Protein AF-A0A7H8LZ53-F1 (afdb_monomer)

Nearest PDB structures (foldseek):
  6wt7-assembly1_A-2  TM=7.196E-01  e=1.326E-02  Magallana gigas
  7xoz-assembly1_B  TM=8.216E-01  e=4.694E-02  Arabidopsis thaliana
  6wt6-assembly1_A-2  TM=6.796E-01  e=2.663E-02  Magallana gigas
  7xn4-assembly1_C  TM=3.592E-01  e=3.364E+00  Homo sapiens
  8snb-assembly1_1G  TM=1.912E-01  e=8.402E+00  Strongylocentrotus purpuratus

Sequence (923 aa):
MGFHAVSAEDVYDYVFRTDGRSRRLTDGFGWSIMLVGDDSPVCAEFLQEYCVDLCRRTANRVRFVFFSGLSEGEFTRIQYREAQRGTILGGVLARMRRGIPFPFSGPVFDHERPDWSTIRPQSLRPLRDRDDIEVHLDFQRQARTAIPGTEAALHFAQRLGIGRHVPCLVMFTDIGELKVDVFPFAGHDAAEVHARVRGWVDEYYEVNRDALRHWDGVEDQVLRLATASSGSLLAVQGWAPARRRTQQCLRTLAVLAHELSGSGPVDLSRAASDPNVPWTLRDTLRAVGRRLAELDARLAAYQALNRAVSGLRNTTDPAEVDRLLAELLEHALPQETSSLARRARNRLTGPEQDLFDWWRKAPIRLSKSRFRALRKAWRRLVVVGREDSALSLRSDHETLWASVGRLALAPPATCDVDRVLSELAGHYGVDAGAASWREATTGFRAALRKMIAETVRTAPGWVRDGSTGLTLAQCVPPPGPGDAASLLAFLHGVPELEHLVRLRRESEGLGGSAVAAMLESLAAGLEREALALSTAAADGEAARAALAEVVDQRRAELEREEREAAEDPGLRPRLPACDPALVAGLHDALDAYDTAVAQIVYPHLRDPDVFSVRTSTDLLAAAGLHAQRVSRPDADPLRSTLRRAVANDREAARRWPAERVAGAAVRPSRALGDALEEVLGPERLAGVLEAHEGRTAETFDRLVADGGAEALLASLTMAELGALLTRTLPDGPGAPADPSRQALHGLVLASLGLRPRHGAPVPDPAEAARTLHGKLLRDEFDVFVAHSSADRPAVRELCRELRRRGVQPWLDIHEIRPGTSVQDKIQLAVRKARSALICLGPDGIGPWQETEIRALMEQCVERSMPLIPVMLPGARAVPARFGFLGQFGTVSFDQDITEQEPLCRLVWGITGVHPAGGSAPSS

pLDDT: mean 70.61, std 14.68, range [24.23, 93.06]

Structure (mmCIF, N/CA/C/O backbone):
data_AF-A0A7H8LZ53-F1
#
_entry.id   AF-A0A7H8LZ53-F1
#
loop_
_atom_site.group_PDB
_atom_site.id
_atom_site.type_symbol
_atom_site.label_atom_id
_atom_site.label_alt_id
_atom_site.label_comp_id
_atom_site.label_asym_id
_atom_site.label_entity_id
_atom_site.label_seq_id
_atom_site.pdbx_PDB_ins_code
_atom_site.Cartn_x
_atom_site.Cartn_y
_atom_site.Cartn_z
_atom_site.occupancy
_atom_site.B_iso_or_equiv
_atom_site.auth_seq_id
_atom_site.auth_comp_id
_atom_site.auth_asym_id
_atom_site.auth_atom_id
_atom_site.pdbx_PDB_model_num
ATOM 1 N N . MET A 1 1 ? 29.224 20.188 -25.274 1.00 32.53 1 MET A N 1
ATOM 2 C CA . MET A 1 1 ? 30.568 19.648 -25.557 1.00 32.53 1 MET A CA 1
ATOM 3 C C . MET A 1 1 ? 31.313 19.532 -24.251 1.00 32.53 1 MET A C 1
ATOM 5 O O . MET A 1 1 ? 31.428 20.520 -23.541 1.00 32.53 1 MET A O 1
ATOM 9 N N . GLY A 1 2 ? 31.692 18.310 -23.903 1.00 32.94 2 GLY A N 1
ATOM 10 C CA . GLY A 1 2 ? 32.246 17.994 -22.602 1.00 32.94 2 GLY A CA 1
ATOM 11 C C . GLY A 1 2 ? 32.086 16.517 -22.298 1.00 32.94 2 GLY A C 1
ATOM 12 O O . GLY A 1 2 ? 30.963 16.041 -22.170 1.00 32.94 2 GLY A O 1
ATOM 13 N N . PHE A 1 3 ? 33.199 15.797 -22.240 1.00 40.75 3 PHE A N 1
ATOM 14 C CA . PHE A 1 3 ? 33.222 14.442 -21.711 1.00 40.75 3 PHE A CA 1
ATOM 15 C C . PHE A 1 3 ? 33.138 14.507 -20.177 1.00 40.75 3 PHE A C 1
ATOM 17 O O . PHE A 1 3 ? 33.691 15.431 -19.586 1.00 40.75 3 PHE A O 1
ATOM 24 N N . HIS A 1 4 ? 32.419 13.577 -19.539 1.00 39.78 4 HIS A N 1
ATOM 25 C CA . HIS A 1 4 ? 32.367 13.460 -18.081 1.00 39.78 4 HIS A CA 1
ATOM 26 C C . HIS A 1 4 ? 33.407 12.435 -17.616 1.00 39.78 4 HIS A C 1
ATOM 28 O O . HIS A 1 4 ? 33.112 11.246 -17.595 1.00 39.78 4 HIS A O 1
ATOM 34 N N . ALA A 1 5 ? 34.583 12.896 -17.191 1.00 46.28 5 ALA A N 1
ATOM 35 C CA . ALA A 1 5 ? 35.622 12.044 -16.612 1.00 46.28 5 ALA A CA 1
ATOM 36 C C . ALA A 1 5 ? 35.827 12.348 -15.124 1.00 46.28 5 ALA A C 1
ATOM 38 O O . ALA A 1 5 ? 35.933 13.515 -14.746 1.00 46.28 5 ALA A O 1
ATOM 39 N N . VAL A 1 6 ? 35.859 11.329 -14.265 1.00 46.94 6 VAL A N 1
ATOM 40 C CA . VAL A 1 6 ? 36.213 11.469 -12.836 1.00 46.94 6 VAL A CA 1
ATOM 41 C C . VAL A 1 6 ? 37.714 11.300 -12.631 1.00 46.94 6 VAL A C 1
ATOM 43 O O . VAL A 1 6 ? 38.266 11.842 -11.676 1.00 46.94 6 VAL A O 1
ATOM 46 N N . SER A 1 7 ? 38.369 10.576 -13.536 1.00 56.06 7 SER A N 1
ATOM 47 C CA . SER A 1 7 ? 39.794 10.267 -13.498 1.00 56.06 7 SER A CA 1
ATOM 48 C C . SER A 1 7 ? 40.441 10.424 -14.879 1.00 56.06 7 SER A C 1
ATOM 50 O O . SER A 1 7 ? 39.765 10.473 -15.906 1.00 56.06 7 SER A O 1
ATOM 52 N N . ALA A 1 8 ? 41.775 10.490 -14.916 1.00 60.00 8 ALA A N 1
ATOM 53 C CA . ALA A 1 8 ? 42.520 10.399 -16.173 1.00 60.00 8 ALA A CA 1
ATOM 54 C C . ALA A 1 8 ? 42.289 9.048 -16.876 1.00 60.00 8 ALA A C 1
ATOM 56 O O . ALA A 1 8 ? 42.269 9.001 -18.099 1.00 60.00 8 ALA A O 1
ATOM 57 N N . GLU A 1 9 ? 42.046 7.983 -16.104 1.00 60.56 9 GLU A N 1
ATOM 58 C CA . GLU A 1 9 ? 41.663 6.662 -16.610 1.00 60.56 9 GLU A CA 1
ATOM 59 C C . GLU A 1 9 ? 40.360 6.733 -17.412 1.00 60.56 9 GLU A C 1
ATOM 61 O O . GLU A 1 9 ? 40.344 6.275 -18.545 1.00 60.56 9 GLU A O 1
ATOM 66 N N . ASP A 1 10 ? 39.326 7.424 -16.914 1.00 56.72 10 ASP A N 1
ATOM 67 C CA . ASP A 1 10 ? 38.072 7.629 -17.653 1.00 56.72 10 ASP A CA 1
ATOM 68 C C . ASP A 1 10 ? 38.303 8.418 -18.956 1.00 56.72 10 ASP A C 1
ATOM 70 O O . ASP A 1 10 ? 37.677 8.140 -19.981 1.00 56.72 10 ASP A O 1
ATOM 74 N N . VAL A 1 11 ? 39.195 9.424 -18.932 1.00 60.41 11 VAL A N 1
ATOM 75 C CA . VAL A 1 11 ? 39.571 10.198 -20.134 1.00 60.41 11 VAL A CA 1
ATOM 76 C C . VAL A 1 11 ? 40.247 9.294 -21.153 1.00 60.41 11 VAL A C 1
ATOM 78 O O . VAL A 1 11 ? 39.905 9.350 -22.330 1.00 60.41 11 VAL A O 1
ATOM 81 N N . TYR A 1 12 ? 41.186 8.460 -20.717 1.00 67.31 12 TYR A N 1
ATOM 82 C CA . TYR A 1 12 ? 41.875 7.513 -21.582 1.00 67.31 12 TYR A CA 1
ATOM 83 C C . TYR A 1 12 ? 40.938 6.425 -22.089 1.00 67.31 12 TYR A C 1
ATOM 85 O O . TYR A 1 12 ? 40.967 6.128 -23.279 1.00 67.31 12 TYR A O 1
ATOM 93 N N . ASP A 1 13 ? 40.043 5.910 -21.249 1.00 61.66 13 ASP A N 1
ATOM 94 C CA . ASP A 1 13 ? 39.045 4.929 -21.659 1.00 61.66 13 ASP A CA 1
ATOM 95 C C . ASP A 1 13 ? 38.142 5.468 -22.769 1.00 61.66 13 ASP A C 1
ATOM 97 O O . ASP A 1 13 ? 37.744 4.764 -23.702 1.00 61.66 13 ASP A O 1
ATOM 101 N N . TYR A 1 14 ? 37.875 6.766 -22.706 1.00 60.12 14 TYR A N 1
ATOM 102 C CA . TYR A 1 14 ? 37.098 7.470 -23.700 1.00 60.12 14 TYR A CA 1
ATOM 103 C C . TYR A 1 14 ? 37.903 7.878 -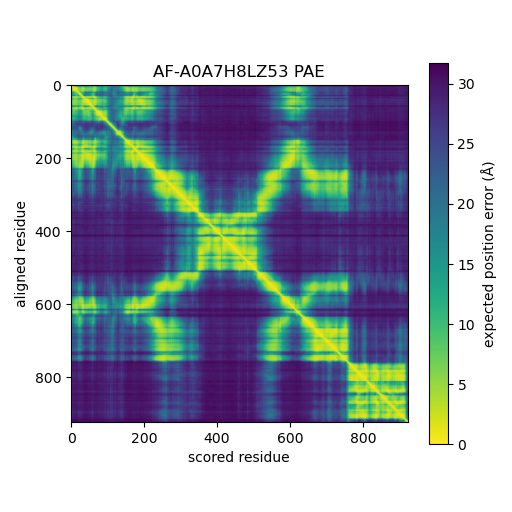24.946 1.00 60.12 14 TYR A C 1
ATOM 105 O O . TYR A 1 14 ? 37.411 7.780 -26.070 1.00 60.12 14 TYR A O 1
ATOM 113 N N . VAL A 1 15 ? 39.147 8.324 -24.815 1.00 62.94 15 VAL A N 1
ATOM 114 C CA . VAL A 1 15 ? 39.974 8.679 -25.981 1.00 62.94 15 VAL A CA 1
ATOM 115 C C . VAL A 1 15 ? 40.387 7.419 -26.756 1.00 62.94 15 VAL A C 1
ATOM 117 O O . VAL A 1 15 ? 40.334 7.408 -27.982 1.00 62.94 15 VAL A O 1
ATOM 120 N N . PHE A 1 16 ? 40.702 6.322 -26.061 1.00 65.00 16 PHE A N 1
ATOM 121 C CA . PHE A 1 16 ? 41.091 5.035 -26.660 1.00 65.00 16 PHE A CA 1
ATOM 122 C C . PHE A 1 16 ? 39.931 4.082 -26.917 1.00 65.00 16 PHE A C 1
ATOM 124 O O . PHE A 1 16 ? 40.123 3.032 -27.533 1.00 65.00 16 PHE A O 1
ATOM 131 N N . ARG A 1 17 ? 38.713 4.480 -26.535 1.00 59.47 17 ARG A N 1
ATOM 132 C CA . ARG A 1 17 ? 37.468 3.775 -26.860 1.00 59.47 17 ARG A CA 1
ATOM 133 C C . ARG A 1 17 ? 37.345 2.390 -26.215 1.00 59.47 17 ARG A C 1
ATOM 135 O O . ARG A 1 17 ? 36.689 1.501 -26.762 1.00 59.47 17 ARG A O 1
ATOM 142 N N . THR A 1 18 ? 37.973 2.191 -25.064 1.00 58.06 18 THR A N 1
ATOM 143 C CA . THR A 1 18 ? 37.852 0.984 -24.229 1.00 58.06 18 THR A CA 1
ATOM 144 C C . THR A 1 18 ? 36.564 0.976 -23.395 1.00 58.06 18 THR A C 1
ATOM 146 O O . THR A 1 18 ? 36.148 -0.076 -22.918 1.00 58.06 18 THR A O 1
ATOM 149 N N . ASP A 1 19 ? 35.843 2.096 -23.331 1.00 53.59 19 ASP A N 1
ATOM 150 C CA . ASP A 1 19 ? 34.520 2.288 -22.710 1.00 53.59 19 ASP A CA 1
ATOM 151 C C . ASP A 1 19 ? 33.333 1.638 -23.468 1.00 53.59 19 ASP A C 1
ATOM 153 O O . ASP A 1 19 ? 32.171 1.951 -23.202 1.00 53.59 19 ASP A O 1
ATOM 157 N N . GLY A 1 20 ? 33.590 0.712 -24.400 1.00 47.72 20 GLY A N 1
ATOM 158 C CA . GLY A 1 20 ? 32.671 0.239 -25.452 1.00 47.72 20 GLY A CA 1
ATOM 159 C C . GLY A 1 20 ? 31.282 -0.290 -25.048 1.00 47.72 20 GLY A C 1
ATOM 160 O O . GLY A 1 20 ? 30.474 -0.586 -25.924 1.00 47.72 20 GLY A O 1
ATOM 161 N N . ARG A 1 21 ? 30.948 -0.389 -23.756 1.00 45.34 21 ARG A N 1
ATOM 162 C CA . ARG A 1 21 ? 29.585 -0.699 -23.284 1.00 45.34 21 ARG A CA 1
ATOM 163 C C . ARG A 1 21 ? 28.612 0.487 -23.377 1.00 45.34 21 ARG A C 1
ATOM 165 O O . ARG A 1 21 ? 27.408 0.256 -23.305 1.00 45.34 21 ARG A O 1
ATOM 172 N N . SER A 1 22 ? 29.096 1.723 -23.527 1.00 43.28 22 SER A N 1
ATOM 173 C CA . SER A 1 22 ? 28.269 2.945 -23.498 1.00 43.28 22 SER A CA 1
ATOM 174 C C . SER A 1 22 ? 28.146 3.688 -24.842 1.00 43.28 22 SER A C 1
ATOM 176 O O . SER A 1 22 ? 27.317 4.595 -24.940 1.00 43.28 22 SER A O 1
ATOM 178 N N . ARG A 1 23 ? 28.919 3.309 -25.873 1.00 48.34 23 ARG A N 1
ATOM 179 C CA . ARG A 1 23 ? 28.989 4.012 -27.175 1.00 48.34 23 ARG A CA 1
ATOM 180 C C . ARG A 1 23 ? 27.964 3.560 -28.211 1.00 48.34 23 ARG A C 1
ATOM 182 O O . ARG A 1 23 ? 27.496 2.423 -28.182 1.00 48.34 23 ARG A O 1
ATOM 189 N N . ARG A 1 24 ? 27.659 4.435 -29.179 1.00 48.53 24 ARG A N 1
ATOM 190 C CA . ARG A 1 24 ? 26.660 4.218 -30.241 1.00 48.53 24 ARG A CA 1
ATOM 191 C C . ARG A 1 24 ? 27.138 4.653 -31.629 1.00 48.53 24 ARG A C 1
ATOM 193 O O . ARG A 1 24 ? 27.779 5.688 -31.757 1.00 48.53 24 ARG A O 1
ATOM 200 N N . LEU A 1 25 ? 26.693 3.919 -32.661 1.00 50.12 25 LEU A N 1
ATOM 201 C CA . LEU A 1 25 ? 26.145 4.471 -33.918 1.00 50.12 25 LEU A CA 1
ATOM 202 C C . LEU A 1 25 ? 26.524 5.910 -34.293 1.00 50.12 25 LEU A C 1
ATOM 204 O O . LEU A 1 25 ? 27.371 6.210 -35.128 1.00 50.12 25 LEU A O 1
ATOM 208 N N . THR A 1 26 ? 25.753 6.778 -33.653 1.00 43.78 26 THR A N 1
ATOM 209 C CA . THR A 1 26 ? 25.501 8.177 -33.971 1.00 43.78 26 THR A CA 1
ATOM 210 C C . THR A 1 26 ? 26.204 9.114 -32.999 1.00 43.78 26 THR A C 1
ATOM 212 O O . THR A 1 26 ? 25.868 10.294 -32.934 1.00 43.78 26 THR A O 1
ATOM 215 N N . ASP A 1 27 ? 27.127 8.592 -32.184 1.00 49.88 27 ASP A N 1
ATOM 216 C CA . ASP A 1 27 ? 27.996 9.439 -31.372 1.00 49.88 27 ASP A CA 1
ATOM 217 C C . ASP A 1 27 ? 28.785 10.371 -32.303 1.00 49.88 27 ASP A C 1
ATOM 219 O O . ASP A 1 27 ? 29.008 11.527 -31.971 1.00 49.88 27 ASP A O 1
ATOM 223 N N . GLY A 1 28 ? 29.066 9.919 -33.530 1.00 51.88 28 GLY A N 1
ATOM 224 C CA . GLY A 1 28 ? 29.337 10.806 -34.650 1.00 51.88 28 GLY A CA 1
ATOM 225 C C . GLY A 1 28 ? 30.684 11.509 -34.554 1.00 51.88 28 GLY A C 1
ATOM 226 O O . GLY A 1 28 ? 30.783 12.698 -34.814 1.00 51.88 28 GLY A O 1
ATOM 227 N N . PHE A 1 29 ? 31.748 10.810 -34.171 1.00 59.81 29 PHE A N 1
ATOM 228 C CA . PHE A 1 29 ? 33.030 11.467 -33.925 1.00 59.81 29 PHE A CA 1
ATOM 229 C C . PHE A 1 29 ? 34.125 10.977 -34.853 1.00 59.81 29 PHE A C 1
ATOM 231 O O . PHE A 1 29 ? 34.302 9.777 -35.035 1.00 59.81 29 PHE A O 1
ATOM 238 N N . GLY A 1 30 ? 34.830 11.946 -35.436 1.00 58.91 30 GLY A N 1
ATOM 239 C CA . GLY A 1 30 ? 35.869 11.742 -36.430 1.00 58.91 30 GLY A CA 1
ATOM 240 C C . GLY A 1 30 ? 37.281 11.754 -35.895 1.00 58.91 30 GLY A C 1
ATOM 241 O O . GLY A 1 30 ? 38.116 10.973 -36.354 1.00 58.91 30 GLY A O 1
ATOM 242 N N . TRP A 1 31 ? 37.557 12.630 -34.934 1.00 72.00 31 TRP A N 1
ATOM 243 C CA . TRP A 1 31 ? 38.926 12.999 -34.613 1.00 72.00 31 TRP A CA 1
ATOM 244 C C . TRP A 1 31 ? 39.030 13.604 -33.209 1.00 72.00 31 TRP A C 1
ATOM 246 O O . TRP A 1 31 ? 38.270 14.519 -32.879 1.00 72.00 31 TRP A O 1
ATOM 256 N N . SER A 1 32 ? 39.985 13.139 -32.399 1.00 74.69 32 SER A N 1
ATOM 257 C CA . SER A 1 32 ? 40.267 13.685 -31.066 1.00 74.69 32 SER A CA 1
ATOM 258 C C . SER A 1 32 ? 41.683 14.250 -30.995 1.00 74.69 32 SER A C 1
ATOM 260 O O . SER A 1 32 ? 42.632 13.612 -31.435 1.00 74.69 32 SER A O 1
ATOM 262 N N . ILE A 1 33 ? 41.835 15.439 -30.415 1.00 77.06 33 ILE A N 1
ATOM 263 C CA . ILE A 1 33 ? 43.112 16.131 -30.235 1.00 77.06 33 ILE A CA 1
ATOM 264 C C . ILE A 1 33 ? 43.325 16.345 -28.739 1.00 77.06 33 ILE A C 1
ATOM 266 O O . ILE A 1 33 ? 42.540 17.016 -28.071 1.00 77.06 33 ILE A O 1
ATOM 270 N N . MET A 1 34 ? 44.389 15.767 -28.205 1.00 75.81 34 MET A N 1
ATOM 271 C CA . MET A 1 34 ? 44.751 15.834 -26.800 1.00 75.81 34 MET A CA 1
ATOM 272 C C . MET A 1 34 ? 46.008 16.674 -26.629 1.00 75.81 34 MET A C 1
ATOM 274 O O . MET A 1 34 ? 47.082 16.294 -27.085 1.00 75.81 34 MET A O 1
ATOM 278 N N . LEU A 1 35 ? 45.893 17.802 -25.940 1.00 76.81 35 LEU A N 1
ATOM 279 C CA . LEU A 1 35 ? 47.054 18.566 -25.515 1.00 76.81 35 LEU A CA 1
ATOM 280 C C . LEU A 1 35 ? 47.687 17.897 -24.298 1.00 76.81 35 LEU A C 1
ATOM 282 O O . LEU A 1 35 ? 47.048 17.757 -23.253 1.00 76.81 35 LEU A O 1
ATOM 286 N N . VAL A 1 36 ? 48.956 17.537 -24.448 1.00 73.75 36 VAL A N 1
ATOM 287 C CA . VAL A 1 36 ? 49.831 17.065 -23.382 1.00 73.75 36 VAL A CA 1
ATOM 288 C C . VAL A 1 36 ? 50.886 18.144 -23.175 1.00 73.75 36 VAL A C 1
ATOM 290 O O . VAL A 1 36 ? 51.846 18.247 -23.938 1.00 73.75 36 VAL A O 1
ATOM 293 N N . GLY A 1 37 ? 50.637 19.018 -22.201 1.00 67.62 37 GLY A N 1
ATOM 294 C CA . GLY A 1 37 ? 51.447 20.210 -21.961 1.00 67.62 37 GLY A CA 1
ATOM 295 C C . GLY A 1 37 ? 52.383 20.091 -20.761 1.00 67.62 37 GLY A C 1
ATOM 296 O O . GLY A 1 37 ? 52.111 19.355 -19.812 1.00 67.62 37 GLY A O 1
ATOM 297 N N . ASP A 1 38 ? 53.456 20.877 -20.788 1.00 69.06 38 ASP A N 1
ATOM 298 C CA . ASP A 1 38 ? 54.313 21.166 -19.639 1.00 69.06 38 ASP A CA 1
ATOM 299 C C . ASP A 1 38 ? 53.896 22.493 -18.966 1.00 69.06 38 ASP A C 1
ATOM 301 O O . ASP A 1 38 ? 52.797 23.011 -19.199 1.00 69.06 38 ASP A O 1
ATOM 305 N N . ASP A 1 39 ? 54.748 23.020 -18.091 1.00 64.81 39 ASP A N 1
ATOM 306 C CA . ASP A 1 39 ? 54.606 24.315 -17.420 1.00 64.81 39 ASP A CA 1
ATOM 307 C C . ASP A 1 39 ? 55.189 25.488 -18.236 1.00 64.81 39 ASP A C 1
ATOM 309 O O . ASP A 1 39 ? 55.408 26.576 -17.699 1.00 64.81 39 ASP A O 1
ATOM 313 N N . SER A 1 40 ? 55.438 25.303 -19.540 1.00 72.06 40 SER A N 1
ATOM 314 C CA . SER A 1 40 ? 56.030 26.348 -20.375 1.00 72.06 40 SER A CA 1
ATOM 315 C C . SER A 1 40 ? 55.098 27.557 -20.569 1.00 72.06 40 SER A C 1
ATOM 317 O O . SER A 1 40 ? 53.870 27.410 -20.638 1.00 72.06 40 SER A O 1
ATOM 319 N N . PRO A 1 41 ? 55.662 28.771 -20.745 1.00 72.69 41 PRO A N 1
ATOM 320 C CA . PRO A 1 41 ? 54.879 29.975 -21.025 1.00 72.69 41 PRO A CA 1
ATOM 321 C C . PRO A 1 41 ? 53.998 29.853 -22.272 1.00 72.69 41 PRO A C 1
ATOM 323 O O . PRO A 1 41 ? 52.865 30.319 -22.254 1.00 72.69 41 PRO A O 1
ATOM 326 N N . VAL A 1 42 ? 54.485 29.170 -23.313 1.00 78.31 42 VAL A N 1
ATOM 327 C CA . VAL A 1 42 ? 53.749 28.946 -24.567 1.00 78.31 42 VAL A CA 1
ATOM 328 C C . VAL A 1 42 ? 52.506 28.087 -24.329 1.00 78.31 42 VAL A C 1
ATOM 330 O O . VAL A 1 42 ? 51.431 28.410 -24.824 1.00 78.31 42 VAL A O 1
ATOM 333 N N . CYS A 1 43 ? 52.617 27.019 -23.533 1.00 74.44 43 CYS A N 1
ATOM 334 C CA . CYS A 1 43 ? 51.479 26.177 -23.154 1.00 74.44 43 CYS A CA 1
ATOM 335 C C . CYS A 1 43 ? 50.437 26.968 -22.340 1.00 74.44 43 CYS A C 1
ATOM 337 O O . CYS A 1 43 ? 49.233 26.877 -22.596 1.00 74.44 43 CYS A O 1
ATOM 339 N N . ALA A 1 44 ? 50.901 27.786 -21.389 1.00 71.88 44 ALA A N 1
ATOM 340 C CA . ALA A 1 44 ? 50.045 28.639 -20.569 1.00 71.88 44 ALA A CA 1
ATOM 341 C C . ALA A 1 44 ? 49.293 29.689 -21.405 1.00 71.88 44 ALA A C 1
ATOM 343 O O . ALA A 1 44 ? 48.082 29.847 -21.252 1.00 71.88 44 ALA A O 1
ATOM 344 N N . GLU A 1 45 ? 50.000 30.371 -22.307 1.00 78.00 45 GLU A N 1
ATOM 345 C CA . GLU A 1 45 ? 49.453 31.360 -23.238 1.00 78.00 45 GLU A CA 1
ATOM 346 C C . GLU A 1 45 ? 48.469 30.714 -24.217 1.00 78.00 45 GLU A C 1
ATOM 348 O O . GLU A 1 45 ? 47.354 31.205 -24.387 1.00 78.00 45 GLU A O 1
ATOM 353 N N . PHE A 1 46 ? 48.811 29.547 -24.768 1.00 78.44 46 PHE A N 1
ATOM 354 C CA . PHE A 1 46 ? 47.939 28.798 -25.668 1.00 78.44 46 PHE A CA 1
ATOM 355 C C . PHE A 1 46 ? 46.600 28.429 -25.019 1.00 78.44 46 PHE A C 1
ATOM 357 O O . PHE A 1 46 ? 45.524 28.645 -25.588 1.00 78.44 46 PHE A O 1
ATOM 364 N N . LEU A 1 47 ? 46.657 27.901 -23.793 1.00 70.25 47 LEU A N 1
ATOM 365 C CA . LEU A 1 47 ? 45.468 27.584 -23.010 1.00 70.25 47 LEU A CA 1
ATOM 366 C C . LEU A 1 47 ? 44.676 28.839 -22.640 1.00 70.25 47 LEU A C 1
ATOM 368 O O . LEU A 1 47 ? 43.449 28.801 -22.649 1.00 70.25 47 LEU A O 1
ATOM 372 N N . GLN A 1 48 ? 45.344 29.946 -22.321 1.00 70.06 48 GLN A N 1
ATOM 373 C CA . GLN A 1 48 ? 44.669 31.175 -21.926 1.00 70.06 48 GLN A CA 1
ATOM 374 C C . GLN A 1 48 ? 43.982 31.864 -23.112 1.00 70.06 48 GLN A C 1
ATOM 376 O O . GLN A 1 48 ? 42.850 32.314 -22.973 1.00 70.06 48 GLN A O 1
ATOM 381 N N . GLU A 1 49 ? 44.621 31.950 -24.273 1.00 74.88 49 GLU A N 1
ATOM 382 C CA . GLU A 1 49 ? 44.121 32.776 -25.374 1.00 74.88 49 GLU A CA 1
ATOM 383 C C . GLU A 1 49 ? 43.263 31.997 -26.379 1.00 74.88 49 GLU A C 1
ATOM 385 O O . GLU A 1 49 ? 42.279 32.531 -26.895 1.00 74.88 49 GLU A O 1
ATOM 390 N N . TYR A 1 50 ? 43.568 30.715 -26.614 1.00 76.69 50 TYR A N 1
ATOM 391 C CA . TYR A 1 50 ? 43.066 30.003 -27.795 1.00 76.69 50 TYR A CA 1
ATOM 392 C C . TYR A 1 50 ? 42.186 28.780 -27.496 1.00 76.69 50 TYR A C 1
ATOM 394 O O . TYR A 1 50 ? 41.414 28.358 -28.363 1.00 76.69 50 TYR A O 1
ATOM 402 N N . CYS A 1 51 ? 42.206 28.226 -26.273 1.00 67.44 51 CYS A N 1
ATOM 403 C CA . CYS A 1 51 ? 41.442 27.005 -25.956 1.00 67.44 51 CYS A CA 1
ATOM 404 C C . CYS A 1 51 ? 39.926 27.167 -26.170 1.00 67.44 51 CYS A C 1
ATOM 406 O O . CYS A 1 51 ? 39.253 26.255 -26.656 1.00 67.44 51 CYS A O 1
ATOM 408 N N . VAL A 1 52 ? 39.387 28.347 -25.852 1.00 61.59 52 VAL A N 1
ATOM 409 C CA . VAL A 1 52 ? 37.959 28.643 -25.987 1.00 61.59 52 VAL A CA 1
ATOM 410 C C . VAL A 1 52 ? 37.578 28.784 -27.453 1.00 61.59 52 VAL A C 1
ATOM 412 O O . VAL A 1 52 ? 36.505 28.326 -27.818 1.00 61.59 52 VAL A O 1
ATOM 415 N N . ASP A 1 53 ? 38.420 29.370 -28.304 1.00 69.38 53 ASP A N 1
ATOM 416 C CA . ASP A 1 53 ? 38.128 29.476 -29.739 1.00 69.38 53 ASP A CA 1
ATOM 417 C C . ASP A 1 53 ? 38.089 28.095 -30.412 1.00 69.38 53 ASP A C 1
ATOM 419 O O . ASP A 1 53 ? 37.116 27.771 -31.101 1.00 69.38 53 ASP A O 1
ATOM 423 N N . LEU A 1 54 ? 39.073 27.240 -30.110 1.00 68.19 54 LEU A N 1
ATOM 424 C CA . LEU A 1 54 ? 39.104 25.857 -30.593 1.00 68.19 54 LEU A CA 1
ATOM 425 C C . LEU A 1 54 ? 37.858 25.082 -30.141 1.00 68.19 54 LEU A C 1
ATOM 427 O O . LEU A 1 54 ? 37.202 24.452 -30.967 1.00 68.19 54 LEU A O 1
ATOM 431 N N . CYS A 1 55 ? 37.454 25.218 -28.872 1.00 62.03 55 CYS A N 1
ATOM 432 C CA . CYS A 1 55 ? 36.224 24.609 -28.351 1.00 62.03 55 CYS A CA 1
ATOM 433 C C . CYS A 1 55 ? 34.928 25.233 -28.900 1.00 62.03 55 CYS A C 1
ATOM 435 O O . CYS A 1 55 ? 33.906 24.556 -28.981 1.00 62.03 55 CYS A O 1
ATOM 437 N N . ARG A 1 56 ? 34.917 26.532 -29.230 1.00 55.16 56 ARG A N 1
ATOM 438 C CA . ARG A 1 56 ? 33.721 27.251 -29.714 1.00 55.16 56 ARG A CA 1
ATOM 439 C C . ARG A 1 56 ? 33.337 26.849 -31.129 1.00 55.16 56 ARG A C 1
ATOM 441 O O . ARG A 1 56 ? 32.166 26.952 -31.483 1.00 55.16 56 ARG A O 1
ATOM 448 N N . ARG A 1 57 ? 34.314 26.452 -31.944 1.00 53.94 57 ARG A N 1
ATOM 449 C CA . ARG A 1 57 ? 34.146 26.230 -33.386 1.00 53.94 57 ARG A CA 1
ATOM 450 C C . ARG A 1 57 ? 34.359 24.780 -33.818 1.00 53.94 57 ARG A C 1
ATOM 452 O O . ARG A 1 57 ? 34.385 24.508 -35.017 1.00 53.94 57 ARG A O 1
ATOM 459 N N . THR A 1 58 ? 34.493 23.845 -32.882 1.00 54.09 58 THR A N 1
ATOM 460 C CA . THR A 1 58 ? 34.382 22.419 -33.185 1.00 54.09 58 THR A CA 1
ATOM 461 C C . THR A 1 58 ? 32.923 22.095 -33.487 1.00 54.09 58 THR A C 1
ATOM 463 O O . THR A 1 58 ? 32.090 21.995 -32.587 1.00 54.09 58 THR A O 1
ATOM 466 N N . ALA A 1 59 ? 32.593 21.962 -34.774 1.00 49.34 59 ALA A N 1
ATOM 467 C CA . ALA A 1 59 ? 31.355 21.311 -35.180 1.00 49.34 59 ALA A CA 1
ATOM 468 C C . ALA A 1 59 ? 31.387 19.838 -34.721 1.00 49.34 59 ALA A C 1
ATOM 470 O O . ALA A 1 59 ? 32.403 19.342 -34.240 1.00 49.34 59 ALA A O 1
ATOM 471 N N . ASN A 1 60 ? 30.265 19.141 -34.817 1.00 52.50 60 ASN A N 1
ATOM 472 C CA . ASN A 1 60 ? 29.971 17.888 -34.113 1.00 52.50 60 ASN A CA 1
ATOM 473 C C . ASN A 1 60 ? 30.989 16.718 -34.238 1.00 52.50 60 ASN A C 1
ATOM 475 O O . ASN A 1 60 ? 30.797 15.719 -33.557 1.00 52.50 60 ASN A O 1
ATOM 479 N N . ARG A 1 61 ? 32.047 16.805 -35.067 1.00 66.19 61 ARG A N 1
ATOM 480 C CA . ARG A 1 61 ? 32.932 15.689 -35.456 1.00 66.19 61 ARG A CA 1
ATOM 481 C C . ARG A 1 61 ? 34.385 15.754 -34.920 1.00 66.19 61 ARG A C 1
ATOM 483 O O . ARG A 1 61 ? 35.069 14.737 -35.015 1.00 66.19 61 ARG A O 1
ATOM 490 N N . VAL A 1 62 ? 34.864 16.874 -34.355 1.00 69.50 62 VAL A N 1
ATOM 491 C CA . VAL A 1 62 ? 36.255 17.031 -33.838 1.00 69.50 62 VAL A CA 1
ATOM 492 C C . VAL A 1 62 ? 36.251 17.387 -32.352 1.00 69.50 62 VAL A C 1
ATOM 494 O O . VAL A 1 62 ? 35.463 18.232 -31.930 1.00 69.50 62 VAL A O 1
ATOM 497 N N . ARG A 1 63 ? 37.129 16.772 -31.553 1.00 69.62 63 ARG A N 1
ATOM 498 C CA . ARG A 1 63 ? 37.188 16.964 -30.096 1.00 69.62 63 ARG A CA 1
ATOM 499 C C . ARG A 1 63 ? 38.543 17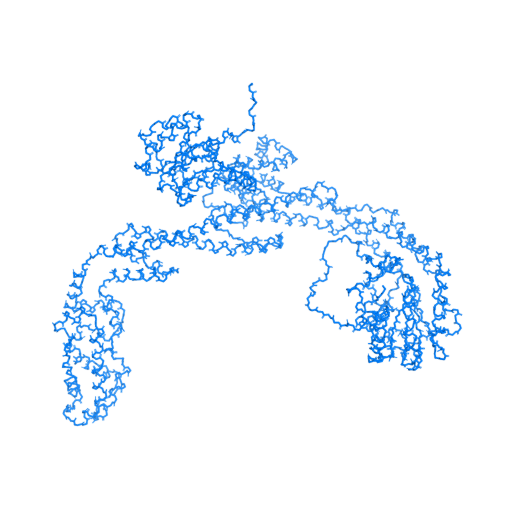.472 -29.624 1.00 69.62 63 ARG A C 1
ATOM 501 O O . ARG A 1 63 ? 39.569 17.050 -30.142 1.00 69.62 63 ARG A O 1
ATOM 508 N N . PHE A 1 64 ? 38.529 18.285 -28.569 1.00 69.00 64 PHE A N 1
ATOM 509 C CA . PHE A 1 64 ? 39.730 18.708 -27.852 1.00 69.00 64 PHE A CA 1
ATOM 510 C C . PHE A 1 64 ? 39.701 18.246 -26.394 1.00 69.00 64 PHE A C 1
ATOM 512 O O . PHE A 1 64 ? 38.679 18.370 -25.715 1.00 69.00 64 PHE A O 1
ATOM 519 N N . VAL A 1 65 ? 40.837 17.740 -25.921 1.00 69.12 65 VAL A N 1
ATOM 520 C CA . VAL A 1 65 ? 41.098 17.364 -24.528 1.00 69.12 65 VAL A CA 1
ATOM 521 C C . VAL A 1 65 ? 42.355 18.097 -24.076 1.00 69.12 65 VAL A C 1
ATOM 523 O O . VAL A 1 65 ? 43.356 18.087 -24.785 1.00 69.12 65 VAL A O 1
ATOM 526 N N . PHE A 1 66 ? 42.324 18.730 -22.904 1.00 65.69 66 PHE A N 1
ATOM 527 C CA . PHE A 1 66 ? 43.449 19.520 -22.404 1.00 65.69 66 PHE A CA 1
ATOM 528 C C . PHE A 1 66 ? 43.945 18.969 -21.067 1.00 65.69 66 PHE A C 1
ATOM 530 O O . PHE A 1 66 ? 43.221 19.023 -20.073 1.00 65.69 66 PHE A O 1
ATOM 537 N N . PHE A 1 67 ? 45.188 18.486 -21.036 1.00 62.78 67 PHE A N 1
ATOM 538 C CA . PHE A 1 67 ? 45.928 18.223 -19.805 1.00 62.78 67 PHE A CA 1
ATOM 539 C C . PHE A 1 67 ? 46.969 19.331 -19.614 1.00 62.78 67 PHE A C 1
ATOM 541 O O . PHE A 1 67 ? 47.922 19.425 -20.389 1.00 62.78 67 PHE A O 1
ATOM 548 N N . SER A 1 68 ? 46.785 20.197 -18.611 1.00 56.03 68 SER A N 1
ATOM 549 C CA . SER A 1 68 ? 47.727 21.291 -18.347 1.00 56.03 68 SER A CA 1
ATOM 550 C C . SER A 1 68 ? 48.791 20.889 -17.328 1.00 56.03 68 SER A C 1
ATOM 552 O O . SER A 1 68 ? 48.446 20.402 -16.250 1.00 56.03 68 SER A O 1
ATOM 554 N N . GLY A 1 69 ? 50.055 21.205 -17.621 1.00 55.81 69 GLY A N 1
ATOM 555 C CA . GLY A 1 69 ? 51.181 21.103 -16.686 1.00 55.81 69 GLY A CA 1
ATOM 556 C C . GLY A 1 69 ? 51.185 22.158 -15.565 1.00 55.81 69 GLY A C 1
ATOM 557 O O . GLY A 1 69 ? 52.024 22.112 -14.671 1.00 55.81 69 GLY A O 1
ATOM 558 N N . LEU A 1 70 ? 50.243 23.105 -15.609 1.00 58.94 70 LEU A N 1
ATOM 559 C CA . LEU A 1 70 ? 50.115 24.219 -14.669 1.00 58.94 70 LEU A CA 1
ATOM 560 C C . LEU A 1 70 ? 49.742 23.743 -13.260 1.00 58.94 70 LEU A C 1
ATOM 562 O O . LEU A 1 70 ? 48.853 22.904 -13.090 1.00 58.94 70 LEU A O 1
ATOM 566 N N . SER A 1 71 ? 50.365 24.333 -12.237 1.00 58.66 71 SER A N 1
ATOM 567 C CA . SER A 1 71 ? 49.972 24.080 -10.849 1.00 58.66 71 SER A CA 1
ATOM 568 C C . SER A 1 71 ? 48.554 24.592 -10.566 1.00 58.66 71 SER A C 1
ATOM 570 O O . SER A 1 71 ? 48.066 25.539 -11.190 1.00 58.66 71 SER A O 1
ATOM 572 N N . GLU A 1 72 ? 47.893 24.022 -9.554 1.00 55.31 72 GLU A N 1
ATOM 573 C CA . GLU A 1 72 ? 46.555 24.459 -9.128 1.00 55.31 72 GLU A CA 1
ATOM 574 C C . GLU A 1 72 ? 46.514 25.964 -8.785 1.00 55.31 72 GLU A C 1
ATOM 576 O O . GLU A 1 72 ? 45.530 26.659 -9.061 1.00 55.31 72 GLU A O 1
ATOM 581 N N . GLY A 1 73 ? 47.613 26.496 -8.236 1.00 54.84 73 GLY A N 1
ATOM 582 C CA . GLY A 1 73 ? 47.771 27.916 -7.927 1.00 54.84 73 GLY A CA 1
ATOM 583 C C . GLY A 1 73 ? 47.871 28.806 -9.170 1.00 54.84 73 GLY A C 1
ATOM 584 O O . GLY A 1 73 ? 47.284 29.888 -9.195 1.00 54.84 73 GLY A O 1
ATOM 585 N N . GLU A 1 74 ? 48.568 28.362 -10.214 1.00 58.19 74 GLU A N 1
ATOM 586 C CA . GLU A 1 74 ? 48.696 29.089 -11.485 1.00 58.19 74 GLU A CA 1
ATOM 587 C C . GLU A 1 74 ? 47.398 29.053 -12.283 1.00 58.19 74 GLU A C 1
ATOM 589 O O . GLU A 1 74 ? 46.917 30.100 -12.720 1.00 58.19 74 GLU A O 1
ATOM 594 N N . PHE A 1 75 ? 46.763 27.883 -12.360 1.00 57.97 75 PHE A N 1
ATOM 595 C CA . PHE A 1 75 ? 45.444 27.726 -12.965 1.00 57.97 75 PHE A CA 1
ATOM 596 C C . PHE A 1 75 ? 44.406 28.631 -12.278 1.00 57.97 75 PHE A C 1
ATOM 598 O O . PHE A 1 75 ? 43.658 29.354 -12.937 1.00 57.97 75 PHE A O 1
ATOM 605 N N . THR A 1 76 ? 44.424 28.686 -10.938 1.00 56.66 76 THR A N 1
ATOM 606 C CA . THR A 1 76 ? 43.558 29.574 -10.142 1.00 56.66 76 THR A CA 1
ATOM 607 C C . THR A 1 76 ? 43.837 31.058 -10.407 1.00 56.66 76 THR A C 1
ATOM 609 O O . THR A 1 76 ? 42.902 31.859 -10.453 1.00 56.66 76 THR A O 1
ATOM 612 N N . ARG A 1 77 ? 45.101 31.457 -10.601 1.00 64.38 77 ARG A N 1
ATOM 613 C CA . ARG A 1 77 ? 45.466 32.849 -10.925 1.00 64.38 77 ARG A CA 1
ATOM 614 C C . ARG A 1 77 ? 44.970 33.265 -12.308 1.00 64.38 77 ARG A C 1
ATOM 616 O O . ARG A 1 77 ? 44.444 34.371 -12.439 1.00 64.38 77 ARG A O 1
ATOM 623 N N . ILE A 1 78 ? 45.103 32.392 -13.306 1.00 63.03 78 ILE A N 1
ATOM 624 C CA . ILE A 1 78 ? 44.605 32.626 -14.671 1.00 63.03 78 ILE A CA 1
ATOM 625 C C . ILE A 1 78 ? 43.074 32.728 -14.652 1.00 63.03 78 ILE A C 1
ATOM 627 O O . ILE A 1 78 ? 42.515 33.715 -15.128 1.00 63.03 78 ILE A O 1
ATOM 631 N N . GLN A 1 79 ? 42.399 31.782 -13.989 1.00 59.62 79 GLN A N 1
ATOM 632 C CA . GLN A 1 79 ? 40.950 31.801 -13.784 1.00 59.62 79 GLN A CA 1
ATOM 633 C C . GLN A 1 79 ? 40.477 33.113 -13.142 1.00 59.62 79 GLN A C 1
ATOM 635 O O . GLN A 1 79 ? 39.531 33.734 -13.624 1.00 59.62 79 GLN A O 1
ATOM 640 N N . TYR A 1 80 ? 41.106 33.530 -12.040 1.00 59.97 80 TYR A N 1
ATOM 641 C CA . TYR A 1 80 ? 40.701 34.722 -11.297 1.00 59.97 80 TYR A CA 1
ATOM 642 C C . TYR A 1 80 ? 40.883 36.000 -12.125 1.00 59.97 80 TYR A C 1
ATOM 644 O O . TYR A 1 80 ? 39.998 36.855 -12.145 1.00 59.97 80 TYR A O 1
ATOM 652 N N . ARG A 1 81 ? 41.998 36.106 -12.861 1.00 62.47 81 ARG A N 1
ATOM 653 C CA . ARG A 1 81 ? 42.291 37.237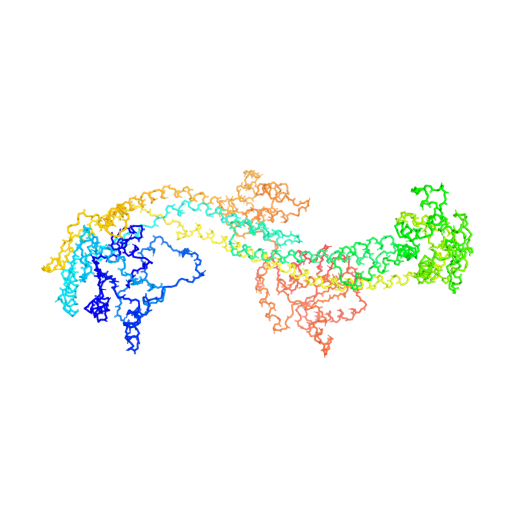 -13.751 1.00 62.47 81 ARG A CA 1
ATOM 654 C C . ARG A 1 81 ? 41.256 37.366 -14.875 1.00 62.47 81 ARG A C 1
ATOM 656 O O . ARG A 1 81 ? 40.809 38.473 -15.160 1.00 62.47 81 ARG A O 1
ATOM 663 N N . GLU A 1 82 ? 40.847 36.253 -15.474 1.00 60.72 82 GLU A N 1
ATOM 664 C CA . GLU A 1 82 ? 39.864 36.235 -16.564 1.00 60.72 82 GLU A CA 1
ATOM 665 C C . GLU A 1 82 ? 38.422 36.420 -16.064 1.00 60.72 82 GLU A C 1
ATOM 667 O O . GLU A 1 82 ? 37.634 37.143 -16.674 1.00 60.72 82 GLU A O 1
ATOM 672 N N . ALA A 1 83 ? 38.090 35.880 -14.887 1.00 59.62 83 ALA A N 1
ATOM 673 C CA . ALA A 1 83 ? 36.797 36.108 -14.240 1.00 59.62 83 ALA A CA 1
ATOM 674 C C . ALA A 1 83 ? 36.576 37.588 -13.879 1.00 59.62 83 ALA A C 1
ATOM 676 O O . ALA A 1 83 ? 35.470 38.099 -14.048 1.00 59.62 83 ALA A O 1
ATOM 677 N N . GLN A 1 84 ? 37.623 38.303 -13.450 1.00 58.91 84 GLN A N 1
ATOM 678 C CA . GLN A 1 84 ? 37.547 39.748 -13.196 1.00 58.91 84 GLN A CA 1
ATOM 679 C C . GLN A 1 84 ? 37.354 40.588 -14.466 1.00 58.91 84 GLN A C 1
ATOM 681 O O . GLN A 1 84 ? 36.810 41.687 -14.391 1.00 58.91 84 GLN A O 1
ATOM 686 N N . ARG A 1 85 ? 37.760 40.077 -15.633 1.00 58.62 85 ARG A N 1
ATOM 687 C CA . ARG A 1 85 ? 37.546 40.722 -16.938 1.00 58.62 85 ARG A CA 1
ATOM 688 C C . ARG A 1 85 ? 36.157 40.439 -17.527 1.00 58.62 85 ARG A C 1
ATOM 690 O O . ARG A 1 85 ? 35.847 40.939 -18.603 1.00 58.62 85 ARG A O 1
ATOM 697 N N . GLY A 1 86 ? 35.327 39.643 -16.843 1.00 55.53 86 GLY A N 1
ATOM 698 C CA . GLY A 1 86 ? 33.985 39.271 -17.302 1.00 55.53 86 GLY A CA 1
ATOM 699 C C . GLY A 1 86 ? 33.984 38.404 -18.565 1.00 55.53 86 GLY A C 1
ATOM 700 O O . GLY A 1 86 ? 32.979 38.353 -19.273 1.00 55.53 86 GLY A O 1
ATOM 701 N N . THR A 1 87 ? 35.104 37.748 -18.882 1.00 54.78 87 THR A N 1
ATOM 702 C CA . THR A 1 87 ? 35.240 36.952 -20.104 1.00 54.78 87 THR A CA 1
ATOM 703 C C . THR A 1 87 ? 34.562 35.590 -19.941 1.00 54.78 87 THR A C 1
ATOM 705 O O . THR A 1 87 ? 34.524 35.004 -18.856 1.00 54.78 87 THR A O 1
ATOM 708 N N . ILE A 1 88 ? 34.042 35.043 -21.046 1.00 52.66 88 ILE A N 1
ATOM 709 C CA . ILE A 1 88 ? 33.461 33.686 -21.097 1.00 52.66 88 ILE A CA 1
ATOM 710 C C . ILE A 1 88 ? 34.477 32.645 -20.585 1.00 52.66 88 ILE A C 1
ATOM 712 O O . ILE A 1 88 ? 34.104 31.694 -19.899 1.00 52.66 88 ILE A O 1
ATOM 716 N N . LEU A 1 89 ? 35.767 32.878 -20.848 1.00 53.91 89 LEU A N 1
ATOM 717 C CA . LEU A 1 89 ? 36.893 32.074 -20.380 1.00 53.91 89 LEU A CA 1
ATOM 718 C C . LEU A 1 89 ? 36.966 31.992 -18.846 1.00 53.91 89 LEU A C 1
ATOM 720 O O . LEU A 1 89 ? 37.101 30.897 -18.306 1.00 53.91 89 LEU A O 1
ATOM 724 N N . GLY A 1 90 ? 36.790 33.108 -18.131 1.00 56.91 90 GLY A N 1
ATOM 725 C CA . GLY A 1 90 ? 36.766 33.118 -16.665 1.00 56.91 90 GLY A CA 1
ATOM 726 C C . GLY A 1 90 ? 35.651 32.247 -16.072 1.00 56.91 90 GLY A C 1
ATOM 727 O O . GLY A 1 90 ? 35.860 31.557 -15.073 1.00 56.91 90 GLY A O 1
ATOM 728 N N . GLY A 1 91 ? 34.481 32.219 -16.720 1.00 55.16 91 GLY A N 1
ATOM 729 C CA . GLY A 1 91 ? 33.359 31.353 -16.344 1.00 55.16 91 GLY A CA 1
ATOM 730 C C . GLY A 1 91 ? 33.606 29.866 -16.626 1.00 55.16 91 GLY A C 1
ATOM 731 O O . GLY A 1 91 ? 33.247 29.025 -15.802 1.00 55.16 91 GLY A O 1
ATOM 732 N N . VAL A 1 92 ? 34.248 29.536 -17.752 1.00 51.56 92 VAL A N 1
ATOM 733 C CA . VAL A 1 92 ? 34.613 28.158 -18.133 1.00 51.56 92 VAL A CA 1
ATOM 734 C C . VAL A 1 92 ? 35.687 27.594 -17.193 1.00 51.56 92 VAL A C 1
ATOM 736 O O . VAL A 1 92 ? 35.484 26.529 -16.607 1.00 51.56 92 VAL A O 1
ATOM 739 N N . LEU A 1 93 ? 36.768 28.345 -16.953 1.00 53.38 93 LEU A N 1
ATOM 740 C CA . LEU A 1 93 ? 37.853 27.956 -16.042 1.00 53.38 93 LEU A CA 1
ATOM 741 C C . LEU A 1 93 ? 37.361 27.785 -14.592 1.00 53.38 93 LEU A C 1
ATOM 743 O O . LEU A 1 93 ? 37.801 26.883 -13.882 1.00 53.38 93 LEU A O 1
ATOM 747 N N . ALA A 1 94 ? 36.401 28.607 -14.146 1.00 54.16 94 ALA A N 1
ATOM 748 C CA . ALA A 1 94 ? 35.843 28.520 -12.795 1.00 54.16 94 ALA A CA 1
ATOM 749 C C . ALA A 1 94 ? 34.970 27.284 -12.550 1.00 54.16 94 ALA A C 1
ATOM 751 O O . ALA A 1 94 ? 34.899 26.796 -11.418 1.00 54.16 94 ALA A O 1
ATOM 752 N N . ARG A 1 95 ? 34.305 26.777 -13.594 1.00 50.00 95 ARG A N 1
ATOM 753 C CA . ARG A 1 95 ? 33.448 25.585 -13.517 1.00 50.00 95 ARG A CA 1
ATOM 754 C C . ARG A 1 95 ? 34.251 24.288 -13.637 1.00 50.00 95 ARG A C 1
ATOM 756 O O . ARG A 1 95 ? 33.897 23.328 -12.964 1.00 50.00 95 ARG A O 1
ATOM 763 N N . MET A 1 96 ? 35.375 24.295 -14.364 1.00 46.50 96 MET A N 1
ATOM 764 C CA . MET A 1 96 ? 36.335 23.177 -14.422 1.00 46.50 96 MET A CA 1
ATOM 765 C C . MET A 1 96 ? 36.950 22.819 -13.048 1.00 46.50 96 MET A C 1
ATOM 767 O O . MET A 1 96 ? 37.364 21.684 -12.849 1.00 46.50 96 MET A O 1
ATOM 771 N N . ARG A 1 97 ? 36.974 23.748 -12.074 1.00 47.69 97 ARG A N 1
ATOM 772 C CA . ARG A 1 97 ? 37.611 23.558 -10.750 1.00 47.69 97 ARG A CA 1
ATOM 773 C C . ARG A 1 97 ? 36.714 22.941 -9.656 1.00 47.69 97 ARG A C 1
ATOM 775 O O . ARG A 1 97 ? 37.229 22.437 -8.663 1.00 47.69 97 ARG A O 1
ATOM 782 N N . ARG A 1 98 ? 35.377 23.018 -9.746 1.00 45.22 98 ARG A N 1
ATOM 783 C CA . ARG A 1 98 ? 34.467 22.603 -8.648 1.00 45.22 98 ARG A CA 1
ATOM 784 C C . ARG A 1 98 ? 34.104 21.113 -8.726 1.00 45.22 98 ARG A C 1
ATOM 786 O O . ARG A 1 98 ? 32.999 20.766 -9.126 1.00 45.22 98 ARG A O 1
ATOM 793 N N . GLY A 1 99 ? 35.003 20.231 -8.298 1.00 43.78 99 GLY A N 1
ATOM 794 C CA . GLY A 1 99 ? 34.677 18.820 -8.065 1.00 43.78 99 GLY A CA 1
ATOM 795 C C . GLY A 1 99 ? 34.124 18.578 -6.655 1.00 43.78 99 GLY A C 1
ATOM 796 O O . GLY A 1 99 ? 34.917 18.468 -5.730 1.00 43.78 99 GLY A O 1
ATOM 797 N N . ILE A 1 100 ? 32.797 18.475 -6.469 1.00 33.94 100 ILE A N 1
ATOM 798 C CA . ILE A 1 100 ? 32.174 17.889 -5.255 1.00 33.94 100 ILE A CA 1
ATOM 799 C C . ILE A 1 100 ? 30.829 17.209 -5.610 1.00 33.94 100 ILE A C 1
ATOM 801 O O . ILE A 1 100 ? 29.981 17.863 -6.220 1.00 33.94 100 ILE A O 1
ATOM 805 N N . PRO A 1 101 ? 30.566 15.953 -5.187 1.00 36.50 101 PRO A N 1
ATOM 806 C CA . PRO A 1 101 ? 29.223 15.372 -5.112 1.00 36.50 101 PRO A CA 1
ATOM 807 C C . PRO A 1 101 ? 28.583 15.580 -3.718 1.00 36.50 101 PRO A C 1
ATOM 809 O O . PRO A 1 101 ? 29.226 15.344 -2.698 1.00 36.50 101 PRO A O 1
ATOM 812 N N . PHE A 1 102 ? 27.309 15.993 -3.660 1.00 31.89 102 PHE A N 1
ATOM 813 C CA . PHE A 1 102 ? 26.493 16.016 -2.426 1.00 31.89 102 PHE A CA 1
ATOM 814 C C . PHE A 1 102 ? 25.727 14.682 -2.240 1.00 31.89 102 PHE A C 1
ATOM 816 O O . PHE A 1 102 ? 25.376 14.050 -3.238 1.00 31.89 102 PHE A O 1
ATOM 823 N N . PRO A 1 103 ? 25.392 14.256 -1.001 1.00 37.00 103 PRO A N 1
ATOM 824 C CA . PRO A 1 103 ? 24.991 12.882 -0.682 1.00 37.00 103 PRO A CA 1
ATOM 825 C C . PRO A 1 103 ? 23.479 12.586 -0.783 1.00 37.00 103 PRO A C 1
ATOM 827 O O . PRO A 1 103 ? 23.010 11.609 -0.211 1.00 37.00 103 PRO A O 1
ATOM 830 N N . PHE A 1 104 ? 22.702 13.376 -1.533 1.00 34.12 104 PHE A N 1
ATOM 831 C CA . PHE A 1 104 ? 21.262 13.137 -1.746 1.00 34.12 104 PHE A CA 1
ATOM 832 C C . PHE A 1 104 ? 20.886 13.058 -3.230 1.00 34.12 104 PHE A C 1
ATOM 834 O O . PHE A 1 104 ? 20.006 13.767 -3.706 1.00 34.12 104 PHE A O 1
ATOM 841 N N . SER A 1 105 ? 21.537 12.161 -3.968 1.00 30.25 105 SER A N 1
ATOM 842 C CA . SER A 1 105 ? 20.981 11.643 -5.224 1.00 30.25 105 SER A CA 1
ATOM 843 C C . SER A 1 105 ? 20.844 10.130 -5.099 1.00 30.25 105 SER A C 1
ATOM 845 O O . SER A 1 105 ? 21.802 9.377 -5.240 1.00 30.25 105 SER A O 1
ATOM 847 N N . GLY A 1 106 ? 19.627 9.714 -4.739 1.00 27.64 106 GLY A N 1
ATOM 848 C CA . GLY A 1 106 ? 19.158 8.342 -4.889 1.00 27.64 106 GLY A CA 1
ATOM 849 C C . GLY A 1 106 ? 19.118 7.917 -6.367 1.00 27.64 106 GLY A C 1
ATOM 850 O O . GLY A 1 106 ? 19.606 8.643 -7.232 1.00 27.64 106 GLY A O 1
ATOM 851 N N . PRO A 1 107 ? 18.581 6.722 -6.649 1.00 26.36 107 PRO A N 1
ATOM 852 C CA . PRO A 1 107 ? 18.921 5.909 -7.809 1.00 26.36 107 PRO A CA 1
ATOM 853 C C . PRO A 1 107 ? 18.758 6.635 -9.146 1.00 26.36 107 PRO A C 1
ATOM 855 O O . PRO A 1 107 ? 17.833 7.414 -9.361 1.00 26.36 107 PRO A O 1
ATOM 858 N N . VAL A 1 108 ? 19.705 6.316 -10.028 1.00 29.36 108 VAL A N 1
ATOM 859 C CA . VAL A 1 108 ? 19.721 6.566 -11.470 1.00 29.36 108 VAL A CA 1
ATOM 860 C C . VAL A 1 108 ? 18.310 6.509 -12.052 1.00 29.36 108 VAL A C 1
ATOM 862 O O . VAL A 1 108 ? 17.590 5.542 -11.825 1.00 29.36 108 VAL A O 1
ATOM 865 N N . PHE A 1 109 ? 17.956 7.549 -12.810 1.00 24.23 109 PHE A N 1
ATOM 866 C CA . PHE A 1 109 ? 16.736 7.642 -13.605 1.00 24.23 109 PHE A CA 1
ATOM 867 C C . PHE A 1 109 ? 16.391 6.322 -14.311 1.00 24.23 109 PHE A C 1
ATOM 869 O O . PHE A 1 109 ? 17.054 5.923 -15.265 1.00 24.23 109 PHE A O 1
ATOM 876 N N . ASP A 1 110 ? 15.308 5.712 -13.858 1.00 24.31 110 ASP A N 1
ATOM 877 C CA . ASP A 1 110 ? 14.433 4.773 -14.555 1.00 24.31 110 ASP A CA 1
ATOM 878 C C . ASP A 1 110 ? 13.053 5.103 -13.922 1.00 24.31 110 ASP A C 1
ATOM 880 O O . ASP A 1 110 ? 12.981 5.403 -12.730 1.00 24.31 110 ASP A O 1
ATOM 884 N N . HIS A 1 111 ? 11.947 5.344 -14.625 1.00 24.39 111 HIS A N 1
ATOM 885 C CA . HIS A 1 111 ? 11.246 4.467 -15.550 1.00 24.39 111 HIS A CA 1
ATOM 886 C C . HIS A 1 111 ? 10.262 5.292 -16.405 1.00 24.39 111 HIS A C 1
ATOM 888 O O . HIS A 1 111 ? 9.837 6.370 -15.996 1.00 24.39 111 HIS A O 1
ATOM 894 N N . GLU A 1 112 ? 9.868 4.723 -17.549 1.00 25.41 112 GLU A N 1
ATOM 895 C CA . GLU A 1 112 ? 8.871 5.195 -18.532 1.00 25.41 112 GLU A CA 1
ATOM 896 C C . GLU A 1 112 ? 9.406 6.031 -19.709 1.00 25.41 112 GLU A C 1
ATOM 898 O O . GLU A 1 112 ? 9.214 7.246 -19.778 1.00 25.41 112 GLU A O 1
ATOM 903 N N . ARG A 1 113 ? 10.006 5.351 -20.705 1.00 26.55 113 ARG A N 1
ATOM 904 C CA . ARG A 1 113 ? 9.794 5.597 -22.153 1.00 26.55 113 ARG A CA 1
ATOM 905 C C . ARG A 1 113 ? 10.467 4.518 -23.027 1.00 26.55 113 ARG A C 1
ATOM 907 O O . ARG A 1 113 ? 11.444 3.920 -22.592 1.00 26.55 113 ARG A O 1
ATOM 914 N N . PRO A 1 114 ? 9.920 4.243 -24.229 1.00 26.61 114 PRO A N 1
ATOM 915 C CA . PRO A 1 114 ? 10.216 3.055 -25.033 1.00 26.61 114 PRO A CA 1
ATOM 916 C C . PRO A 1 114 ? 11.663 3.035 -25.540 1.00 26.61 114 PRO A C 1
ATOM 918 O O . PRO A 1 114 ? 12.241 4.091 -25.802 1.00 26.61 114 PRO A O 1
ATOM 921 N N . ASP A 1 115 ? 12.192 1.820 -25.717 1.00 35.06 115 ASP A N 1
ATOM 922 C CA . ASP A 1 115 ? 13.592 1.392 -25.930 1.00 35.06 115 ASP A CA 1
ATOM 923 C C . ASP A 1 115 ? 14.393 2.011 -27.107 1.00 35.06 115 ASP A C 1
ATOM 925 O O . ASP A 1 115 ? 15.370 1.436 -27.575 1.00 35.06 115 ASP A O 1
ATOM 929 N N . TRP A 1 116 ? 14.056 3.212 -27.574 1.00 34.19 116 TRP A N 1
ATOM 930 C CA . TRP A 1 116 ? 14.788 3.937 -28.618 1.00 34.19 116 TRP A CA 1
ATOM 931 C C . TRP A 1 116 ? 15.144 5.383 -28.231 1.00 34.19 116 TRP A C 1
ATOM 933 O O . TRP A 1 116 ? 16.077 5.954 -28.797 1.00 34.19 116 TRP A O 1
ATOM 943 N N . SER A 1 117 ? 14.495 5.984 -27.220 1.00 31.20 117 SER A N 1
ATOM 944 C CA . SER A 1 117 ? 14.861 7.333 -26.737 1.00 31.20 117 SER A CA 1
ATOM 945 C C . SER A 1 117 ? 16.116 7.361 -25.868 1.00 31.20 117 SER A C 1
ATOM 947 O O . SER A 1 117 ? 16.686 8.428 -25.645 1.00 31.20 117 SER A O 1
ATOM 949 N N . THR A 1 118 ? 16.597 6.204 -25.415 1.00 33.84 118 THR A N 1
ATOM 950 C CA . THR A 1 118 ? 17.908 6.094 -24.778 1.00 33.84 118 THR A CA 1
ATOM 951 C C . THR A 1 118 ? 19.024 6.491 -25.736 1.00 33.84 118 THR A C 1
ATOM 953 O O . THR A 1 118 ? 20.023 6.974 -25.225 1.00 33.84 118 THR A O 1
ATOM 956 N N . ILE A 1 119 ? 18.853 6.404 -27.070 1.00 32.28 119 ILE A N 1
ATOM 957 C CA . ILE A 1 119 ? 19.896 6.592 -28.104 1.00 32.28 119 ILE A CA 1
ATOM 958 C C . ILE A 1 119 ? 20.363 8.048 -28.312 1.00 32.28 119 ILE A C 1
ATOM 960 O O . ILE A 1 119 ? 21.437 8.262 -28.868 1.00 32.28 119 ILE A O 1
ATOM 964 N N . ARG A 1 120 ? 19.678 9.062 -27.770 1.00 30.58 120 ARG A N 1
ATOM 965 C CA . ARG A 1 120 ? 20.063 10.469 -27.983 1.00 30.58 120 ARG A CA 1
ATOM 966 C C . ARG A 1 120 ? 19.901 11.308 -26.710 1.00 30.58 120 ARG A C 1
ATOM 968 O O . ARG A 1 120 ? 18.769 11.522 -26.281 1.00 30.58 120 ARG A O 1
ATOM 975 N N . PRO A 1 121 ? 20.966 11.875 -26.119 1.00 29.16 121 PRO A N 1
ATOM 976 C CA . PRO A 1 121 ? 20.785 13.007 -25.222 1.00 29.16 121 PRO A CA 1
ATOM 977 C C . PRO A 1 121 ? 20.211 14.180 -26.034 1.00 29.16 121 PRO A C 1
ATOM 979 O O . PRO A 1 121 ? 20.649 14.428 -27.157 1.00 29.16 121 PRO A O 1
ATOM 982 N N . GLN A 1 122 ? 19.280 14.957 -25.468 1.00 30.36 122 GLN A N 1
ATOM 983 C CA . GLN A 1 122 ? 18.753 16.204 -26.064 1.00 30.36 122 GLN A CA 1
ATOM 984 C C . GLN A 1 122 ? 19.838 17.262 -26.378 1.00 30.36 122 GLN A C 1
ATOM 986 O O . GLN A 1 122 ? 19.509 18.347 -26.846 1.00 30.36 122 GLN A O 1
ATOM 991 N N . SER A 1 123 ? 21.121 16.964 -26.133 1.00 33.34 123 SER A N 1
ATOM 992 C CA . SER A 1 123 ? 22.223 17.916 -26.167 1.00 33.34 123 SER A CA 1
ATOM 993 C C . SER A 1 123 ? 22.850 18.185 -27.550 1.00 33.34 123 SER A C 1
ATOM 995 O O . SER A 1 123 ? 23.970 18.684 -27.626 1.00 33.34 123 SER A O 1
ATOM 997 N N . LEU A 1 124 ? 22.199 17.763 -28.639 1.00 36.16 124 LEU A N 1
ATOM 998 C CA . LEU A 1 124 ? 22.786 17.716 -29.988 1.00 36.16 124 LEU A CA 1
ATOM 999 C C . LEU A 1 124 ? 21.880 18.379 -31.036 1.00 36.16 124 LEU A C 1
ATOM 1001 O O . LEU A 1 124 ? 21.618 17.825 -32.106 1.00 36.16 124 LEU A O 1
ATOM 1005 N N . ARG A 1 125 ? 21.378 19.576 -30.722 1.00 32.47 125 ARG A N 1
ATOM 1006 C CA . ARG A 1 125 ? 20.995 20.546 -31.757 1.00 32.47 125 ARG A CA 1
ATOM 1007 C C . ARG A 1 125 ? 22.209 21.448 -32.037 1.00 32.47 125 ARG A C 1
ATOM 1009 O O . ARG A 1 125 ? 22.935 21.746 -31.092 1.00 32.47 125 ARG A O 1
ATOM 1016 N N . PRO A 1 126 ? 22.455 21.876 -33.293 1.00 36.47 126 PRO A N 1
ATOM 1017 C CA . PRO A 1 126 ? 23.465 22.895 -33.564 1.00 36.47 126 PRO A CA 1
ATOM 1018 C C . PRO A 1 126 ? 23.142 24.125 -32.715 1.00 36.47 126 PRO A C 1
ATOM 1020 O O . PRO A 1 126 ? 22.000 24.574 -32.749 1.00 36.47 126 PRO A O 1
ATOM 1023 N N . LEU A 1 127 ? 24.113 24.630 -31.954 1.00 37.34 127 LEU A N 1
ATOM 1024 C CA . LEU A 1 127 ? 23.947 25.838 -31.147 1.00 37.34 127 LEU A CA 1
ATOM 1025 C C . LEU A 1 127 ? 23.933 27.027 -32.105 1.00 37.34 127 LEU A C 1
ATOM 1027 O O . LEU A 1 127 ? 24.941 27.313 -32.754 1.00 37.34 127 LEU A O 1
ATOM 1031 N N . ARG A 1 128 ? 22.761 27.639 -32.282 1.00 34.69 128 ARG A N 1
ATOM 1032 C CA . ARG A 1 128 ? 22.545 28.643 -33.335 1.00 34.69 128 ARG A CA 1
ATOM 1033 C C . ARG A 1 128 ? 22.885 30.056 -32.875 1.00 34.69 128 ARG A C 1
ATOM 1035 O O . ARG A 1 128 ? 23.244 30.881 -33.712 1.00 34.69 128 ARG A O 1
ATOM 1042 N N . ASP A 1 129 ? 22.809 30.317 -31.572 1.00 38.69 129 ASP A N 1
ATOM 1043 C CA . ASP A 1 129 ? 23.034 31.634 -30.979 1.00 38.69 129 ASP A CA 1
ATOM 1044 C C . ASP A 1 129 ? 23.544 31.563 -29.524 1.00 38.69 129 ASP A C 1
ATOM 1046 O O . ASP A 1 129 ? 23.793 30.492 -28.967 1.00 38.69 129 ASP A O 1
ATOM 1050 N N . ARG A 1 130 ? 23.771 32.744 -28.938 1.00 37.69 130 ARG A N 1
ATOM 1051 C CA . ARG A 1 130 ? 24.364 32.951 -27.611 1.00 37.69 130 ARG A CA 1
ATOM 1052 C C . ARG A 1 130 ? 23.504 32.408 -26.463 1.00 37.69 130 ARG A C 1
ATOM 1054 O O . ARG A 1 130 ? 24.080 31.944 -25.481 1.00 37.69 130 ARG A O 1
ATOM 1061 N N . ASP A 1 131 ? 22.182 32.426 -26.589 1.00 39.91 131 ASP A N 1
ATOM 1062 C CA . ASP A 1 131 ? 21.270 32.016 -25.516 1.00 39.91 131 ASP A CA 1
ATOM 1063 C C . ASP A 1 131 ? 21.092 30.486 -25.517 1.00 39.91 131 ASP A C 1
ATOM 1065 O O . ASP A 1 131 ? 21.096 29.855 -24.458 1.00 39.91 131 ASP A O 1
ATOM 1069 N N . ASP A 1 132 ? 21.093 29.861 -26.703 1.00 39.59 132 ASP A N 1
ATOM 1070 C CA . ASP A 1 132 ? 21.164 28.398 -26.872 1.00 39.59 132 ASP A CA 1
ATOM 1071 C C . ASP A 1 132 ? 22.441 27.808 -26.231 1.00 39.59 132 ASP A C 1
ATOM 1073 O O . ASP A 1 132 ? 22.434 26.705 -25.669 1.00 39.59 132 ASP A O 1
ATOM 1077 N N . ILE A 1 133 ? 23.545 28.567 -26.282 1.00 41.66 133 ILE A N 1
ATOM 1078 C CA . ILE A 1 133 ? 24.831 28.230 -25.657 1.00 41.66 133 ILE A CA 1
ATOM 1079 C C . ILE A 1 133 ? 24.723 28.278 -24.128 1.00 41.66 133 ILE A C 1
ATOM 1081 O O . ILE A 1 133 ? 25.163 27.338 -23.473 1.00 41.66 133 ILE A O 1
ATOM 1085 N N . GLU A 1 134 ? 24.134 29.318 -23.535 1.00 41.81 134 GLU A N 1
ATOM 1086 C CA . GLU A 1 134 ? 24.027 29.429 -22.071 1.00 41.81 134 GLU A CA 1
ATOM 1087 C C . GLU A 1 134 ? 23.144 28.325 -21.457 1.00 41.81 134 GLU A C 1
ATOM 1089 O O . GLU A 1 134 ? 23.486 27.791 -20.401 1.00 41.81 134 GLU A O 1
ATOM 1094 N N . VAL A 1 135 ? 22.092 27.887 -22.160 1.00 39.94 135 VAL A N 1
ATOM 1095 C CA . VAL A 1 135 ? 21.178 26.814 -21.718 1.00 39.94 135 VAL A CA 1
ATOM 1096 C C . VAL A 1 135 ? 21.807 25.414 -21.807 1.00 39.94 135 VAL A C 1
ATOM 1098 O O . VAL A 1 135 ? 21.589 24.572 -20.937 1.00 39.94 135 VAL A O 1
ATOM 1101 N N . HIS A 1 136 ? 22.623 25.130 -22.827 1.00 40.78 136 HIS A N 1
ATOM 1102 C CA . HIS A 1 136 ? 23.356 23.853 -22.916 1.00 40.78 136 HIS A CA 1
ATOM 1103 C C . HIS A 1 136 ? 24.551 23.756 -21.967 1.00 40.78 136 HIS A C 1
ATOM 1105 O O . HIS A 1 136 ? 25.093 22.667 -21.749 1.00 40.78 136 HIS A O 1
ATOM 1111 N N . LEU A 1 137 ? 24.963 24.894 -21.416 1.00 38.19 137 LEU A N 1
ATOM 1112 C CA . LEU A 1 137 ? 26.012 25.031 -20.425 1.00 38.19 137 LEU A CA 1
ATOM 1113 C C . LEU A 1 137 ? 25.444 25.008 -18.980 1.00 38.19 137 LEU A C 1
ATOM 1115 O O . LEU A 1 137 ? 26.072 25.532 -18.066 1.00 38.19 137 LEU A O 1
ATOM 1119 N N . ASP A 1 138 ? 24.277 24.393 -18.754 1.00 38.31 138 ASP A N 1
ATOM 1120 C CA . ASP A 1 138 ? 23.639 24.305 -17.433 1.00 38.31 138 ASP A CA 1
ATOM 1121 C C . ASP A 1 138 ? 24.337 23.320 -16.460 1.00 38.31 138 ASP A C 1
ATOM 1123 O O . ASP A 1 138 ? 24.918 22.294 -16.837 1.00 38.31 138 ASP A O 1
ATOM 1127 N N . PHE A 1 139 ? 24.244 23.658 -15.173 1.00 37.25 139 PHE A N 1
ATOM 1128 C CA . PHE A 1 139 ? 25.001 23.205 -14.004 1.00 37.25 139 PHE A CA 1
ATOM 1129 C C . PHE A 1 139 ? 25.183 21.683 -13.868 1.00 37.25 139 PHE A C 1
ATOM 1131 O O . PHE A 1 139 ? 26.222 21.243 -13.375 1.00 37.25 139 PHE A O 1
ATOM 1138 N N . GLN A 1 140 ? 24.233 20.857 -14.324 1.00 34.97 140 GLN A N 1
ATOM 1139 C CA . GLN A 1 140 ? 24.320 19.396 -14.168 1.00 34.97 140 GLN A CA 1
ATOM 1140 C C . GLN A 1 140 ? 25.094 18.658 -15.274 1.00 34.97 140 GLN A C 1
ATOM 1142 O O . GLN A 1 140 ? 25.530 17.533 -15.035 1.00 34.97 140 GLN A O 1
ATOM 1147 N N . ARG A 1 141 ? 25.321 19.256 -16.455 1.00 39.75 141 ARG A N 1
ATOM 1148 C CA . ARG A 1 141 ? 25.991 18.582 -17.598 1.00 39.75 141 ARG A CA 1
ATOM 1149 C C . ARG A 1 141 ? 27.435 19.040 -17.857 1.00 39.75 141 ARG A C 1
ATOM 1151 O O . ARG A 1 141 ? 28.034 18.653 -18.855 1.00 39.75 141 ARG A O 1
ATOM 1158 N N . GLN A 1 142 ? 27.995 19.876 -16.980 1.00 39.69 142 GLN A N 1
ATOM 1159 C CA . GLN A 1 142 ? 29.283 20.558 -17.190 1.00 39.69 142 GLN A CA 1
ATOM 1160 C C . GLN A 1 142 ? 30.403 20.186 -16.219 1.00 39.69 142 GLN A C 1
ATOM 1162 O O . GLN A 1 142 ? 31.524 20.668 -16.356 1.00 39.69 142 GLN A O 1
ATOM 1167 N N . ALA A 1 143 ? 30.124 19.372 -15.208 1.00 33.78 143 ALA A N 1
ATOM 1168 C CA . ALA A 1 143 ? 30.983 19.292 -14.031 1.00 33.78 143 ALA A CA 1
ATOM 1169 C C . ALA A 1 143 ? 32.338 18.563 -14.222 1.00 33.78 143 ALA A C 1
ATOM 1171 O O . ALA A 1 143 ? 32.968 18.259 -13.213 1.00 33.78 143 ALA A O 1
ATOM 1172 N N . ARG A 1 144 ? 32.789 18.209 -15.444 1.00 37.56 144 ARG A N 1
ATOM 1173 C CA . ARG A 1 144 ? 33.917 17.259 -15.638 1.00 37.56 144 ARG A CA 1
ATOM 1174 C C . ARG A 1 144 ? 34.744 17.380 -16.943 1.00 37.56 144 ARG A C 1
ATOM 1176 O O . ARG A 1 144 ? 35.231 16.370 -17.433 1.00 37.56 144 ARG A O 1
ATOM 1183 N N . THR A 1 145 ? 34.928 18.568 -17.528 1.00 36.97 145 THR A N 1
ATOM 1184 C CA . THR A 1 145 ? 35.546 18.702 -18.878 1.00 36.97 145 THR A CA 1
ATOM 1185 C C . THR A 1 145 ? 37.027 19.093 -18.925 1.00 36.97 145 THR A C 1
ATOM 1187 O O . THR A 1 145 ? 37.565 19.284 -20.011 1.00 36.97 145 THR A O 1
ATOM 1190 N N . ALA A 1 146 ? 37.700 19.219 -17.785 1.00 41.44 146 ALA A N 1
ATOM 1191 C CA . ALA A 1 146 ? 39.156 19.315 -17.705 1.00 41.44 146 ALA A CA 1
ATOM 1192 C C . ALA A 1 146 ? 39.588 18.783 -16.338 1.00 41.44 146 ALA A C 1
ATOM 1194 O O . ALA A 1 146 ? 39.004 19.167 -15.325 1.00 41.44 146 ALA A O 1
ATOM 1195 N N . ILE A 1 147 ? 40.575 17.890 -16.311 1.00 45.50 147 ILE A N 1
ATOM 1196 C CA . ILE A 1 147 ? 41.138 17.358 -15.068 1.00 45.50 147 ILE A CA 1
ATOM 1197 C C . ILE A 1 147 ? 42.500 18.030 -14.864 1.00 45.50 147 ILE A C 1
ATOM 1199 O O . ILE A 1 147 ? 43.400 17.814 -15.678 1.00 45.50 147 ILE A O 1
ATOM 1203 N N . PRO A 1 148 ? 42.686 18.836 -13.803 1.00 40.56 148 PRO A N 1
ATOM 1204 C CA . PRO A 1 148 ? 44.016 19.227 -13.359 1.00 40.56 148 PRO A CA 1
ATOM 1205 C C . PRO A 1 148 ? 44.751 17.968 -12.894 1.00 40.56 148 PRO A C 1
ATOM 1207 O O . PRO A 1 148 ? 44.274 17.258 -12.011 1.00 40.56 148 PRO A O 1
ATOM 1210 N N . GLY A 1 149 ? 45.895 17.665 -13.498 1.00 48.38 149 GLY A N 1
ATOM 1211 C CA . GLY A 1 149 ? 46.641 16.456 -13.172 1.00 48.38 149 GLY A CA 1
ATOM 1212 C C . GLY A 1 149 ? 47.860 16.306 -14.063 1.00 48.38 149 GLY A C 1
ATOM 1213 O O . GLY A 1 149 ? 47.786 15.725 -15.141 1.00 48.38 149 GLY A O 1
ATOM 1214 N N . THR A 1 150 ? 48.985 16.834 -13.597 1.00 52.97 150 THR A N 1
ATOM 1215 C CA . THR A 1 150 ? 50.290 16.758 -14.262 1.00 52.97 150 THR A CA 1
ATOM 1216 C C . THR A 1 150 ? 50.826 15.329 -14.343 1.00 52.97 150 THR A C 1
ATOM 1218 O O . THR A 1 150 ? 51.502 14.989 -15.304 1.00 52.97 150 THR A O 1
ATOM 1221 N N . GLU A 1 151 ? 50.518 14.467 -13.374 1.00 58.25 151 GLU A N 1
ATOM 1222 C CA . GLU A 1 151 ? 51.190 13.170 -13.228 1.00 58.25 151 GLU A CA 1
ATOM 1223 C C . GLU A 1 151 ? 50.746 12.134 -14.279 1.00 58.25 151 GLU A C 1
ATOM 1225 O O . GLU A 1 151 ? 51.587 11.529 -14.941 1.00 58.25 151 GLU A O 1
ATOM 1230 N N . ALA A 1 152 ? 49.439 11.976 -14.521 1.00 60.22 152 ALA A N 1
ATOM 1231 C CA . ALA A 1 152 ? 48.923 10.972 -15.460 1.00 60.22 152 ALA A CA 1
ATOM 1232 C C . ALA A 1 152 ? 49.269 11.287 -16.927 1.00 60.22 152 ALA A C 1
ATOM 1234 O O . ALA A 1 152 ? 49.769 10.420 -17.646 1.00 60.22 152 ALA A O 1
ATOM 1235 N N . ALA A 1 153 ? 49.073 12.541 -17.351 1.00 64.69 153 ALA A N 1
ATOM 1236 C CA . ALA A 1 153 ? 49.410 12.987 -18.702 1.00 64.69 153 ALA A CA 1
ATOM 1237 C C . ALA A 1 153 ? 50.918 12.941 -18.964 1.00 64.69 153 ALA A C 1
ATOM 1239 O O . ALA A 1 153 ? 51.336 12.515 -20.041 1.00 64.69 153 ALA A O 1
ATOM 1240 N N . LEU A 1 154 ? 51.736 13.296 -17.967 1.00 66.69 154 LEU A N 1
ATOM 1241 C CA . LEU A 1 154 ? 53.189 13.197 -18.056 1.00 66.69 154 LEU A CA 1
ATOM 1242 C C . LEU A 1 154 ? 53.659 11.739 -18.143 1.00 66.69 154 LEU A C 1
ATOM 1244 O O . LEU A 1 154 ? 54.516 11.429 -18.969 1.00 66.69 154 LEU A O 1
ATOM 1248 N N . HIS A 1 155 ? 53.102 10.833 -17.335 1.00 69.56 155 HIS A N 1
ATOM 1249 C CA . HIS A 1 155 ? 53.430 9.407 -17.411 1.00 69.56 155 HIS A CA 1
ATOM 1250 C C . HIS A 1 155 ? 53.031 8.789 -18.751 1.00 69.56 155 HIS A C 1
ATOM 1252 O O . HIS A 1 155 ? 53.795 7.999 -19.309 1.00 69.56 155 HIS A O 1
ATOM 1258 N N . PHE A 1 156 ? 51.872 9.172 -19.290 1.00 73.88 156 PHE A N 1
ATOM 1259 C CA . PHE A 1 156 ? 51.443 8.767 -20.624 1.00 73.88 156 PHE A CA 1
ATOM 1260 C C . PHE A 1 156 ? 52.413 9.272 -21.705 1.00 73.88 156 PHE A C 1
ATOM 1262 O O . PHE A 1 156 ? 52.898 8.477 -22.509 1.00 73.88 156 PHE A O 1
ATOM 1269 N N . ALA A 1 157 ? 52.786 10.557 -21.665 1.00 73.62 157 ALA A N 1
ATOM 1270 C CA . ALA A 1 157 ? 53.759 11.156 -22.583 1.00 73.62 157 ALA A CA 1
ATOM 1271 C C . ALA A 1 157 ? 55.112 10.426 -22.549 1.00 73.62 157 ALA A C 1
ATOM 1273 O O . ALA A 1 157 ? 55.643 10.031 -23.586 1.00 73.62 157 ALA A O 1
ATOM 1274 N N . GLN A 1 158 ? 55.636 10.178 -21.344 1.00 74.38 158 GLN A N 1
ATOM 1275 C CA . GLN A 1 158 ? 56.905 9.481 -21.129 1.00 74.38 158 GLN A CA 1
ATOM 1276 C C . GLN A 1 158 ? 56.885 8.059 -21.695 1.00 74.38 158 GLN A C 1
ATOM 1278 O O . GLN A 1 158 ? 57.856 7.626 -22.312 1.00 74.38 158 GLN A O 1
ATOM 1283 N N . ARG A 1 159 ? 55.776 7.330 -21.518 1.00 75.69 159 ARG A N 1
ATOM 1284 C CA . ARG A 1 159 ? 55.610 5.964 -22.040 1.00 75.69 159 ARG A CA 1
ATOM 1285 C C . ARG A 1 159 ? 55.450 5.920 -23.561 1.00 75.69 159 ARG A C 1
ATOM 1287 O O . ARG A 1 159 ? 55.814 4.913 -24.163 1.00 75.69 159 ARG A O 1
ATOM 1294 N N . LEU A 1 160 ? 54.968 7.003 -24.174 1.00 73.19 160 LEU A N 1
ATOM 1295 C CA . LEU A 1 160 ? 54.987 7.208 -25.627 1.00 73.19 160 LEU A CA 1
ATOM 1296 C C . LEU A 1 160 ? 56.357 7.668 -26.163 1.00 73.19 160 LEU A C 1
ATOM 1298 O O . LEU A 1 160 ? 56.519 7.796 -27.374 1.00 73.19 160 LEU A O 1
ATOM 1302 N N . GLY A 1 161 ? 57.346 7.903 -25.292 1.00 73.06 161 GLY A N 1
ATOM 1303 C CA . GLY A 1 161 ? 58.678 8.380 -25.677 1.00 73.06 161 GLY A CA 1
ATOM 1304 C C . GLY A 1 161 ? 58.773 9.896 -25.884 1.00 73.06 161 GLY A C 1
ATOM 1305 O O . GLY A 1 161 ? 59.758 10.370 -26.446 1.00 73.06 161 GLY A O 1
ATOM 1306 N N . ILE A 1 162 ? 57.777 10.663 -25.431 1.00 75.06 162 ILE A N 1
ATOM 1307 C CA . ILE A 1 162 ? 57.765 12.129 -25.489 1.00 75.06 162 ILE A CA 1
ATOM 1308 C C . ILE A 1 162 ? 58.552 12.686 -24.289 1.00 75.06 162 ILE A C 1
ATOM 1310 O O . ILE A 1 162 ? 58.373 12.254 -23.147 1.00 75.06 162 ILE A O 1
ATOM 1314 N N . GLY A 1 163 ? 59.452 13.641 -24.541 1.00 69.19 163 GLY A N 1
ATOM 1315 C CA . GLY A 1 163 ? 60.288 14.261 -23.509 1.00 69.19 163 GLY A CA 1
ATOM 1316 C C . GLY A 1 163 ? 59.487 15.078 -22.484 1.00 69.19 163 GLY A C 1
ATOM 1317 O O . GLY A 1 163 ? 58.497 15.715 -22.820 1.00 69.19 163 GLY A O 1
ATOM 1318 N N . ARG A 1 164 ? 59.958 15.111 -21.227 1.00 64.94 164 ARG A N 1
ATOM 1319 C CA . ARG A 1 164 ? 59.288 15.743 -20.063 1.00 64.94 164 ARG A CA 1
ATOM 1320 C C . ARG A 1 164 ? 58.973 17.245 -20.209 1.00 64.94 164 ARG A C 1
ATOM 1322 O O . ARG A 1 164 ? 58.132 17.741 -19.470 1.00 64.94 164 ARG A O 1
ATOM 1329 N N . HIS A 1 165 ? 59.647 17.944 -21.118 1.00 67.06 165 HIS A N 1
ATOM 1330 C CA . HIS A 1 165 ? 59.564 19.401 -21.307 1.00 67.06 165 HIS A CA 1
ATOM 1331 C C . HIS A 1 165 ? 59.240 19.772 -22.760 1.00 67.06 165 HIS A C 1
ATOM 1333 O O . HIS A 1 165 ? 59.704 20.787 -23.272 1.00 67.06 165 HIS A O 1
ATOM 1339 N N . VAL A 1 166 ? 58.553 18.878 -23.474 1.00 76.00 166 VAL A N 1
ATOM 1340 C CA . VAL A 1 166 ? 58.132 19.117 -24.854 1.00 76.00 166 VAL A CA 1
ATOM 1341 C C . VAL A 1 166 ? 56.610 19.142 -24.858 1.00 76.00 166 VAL A C 1
ATOM 1343 O O . VAL A 1 166 ? 56.000 18.080 -24.715 1.00 76.00 166 VAL A O 1
ATOM 1346 N N . PRO A 1 167 ? 55.980 20.322 -24.981 1.00 77.81 167 PRO A N 1
ATOM 1347 C CA . PRO A 1 167 ? 54.540 20.385 -25.122 1.00 77.81 167 PRO A CA 1
ATOM 1348 C C . PRO A 1 167 ? 54.146 19.841 -26.504 1.00 77.81 167 PRO A C 1
ATOM 1350 O O . PRO A 1 167 ? 54.759 20.173 -27.526 1.00 77.81 167 PRO A O 1
ATOM 1353 N N . CYS A 1 168 ? 53.140 18.966 -26.522 1.00 85.12 168 CYS A N 1
ATOM 1354 C CA . CYS A 1 168 ? 52.722 18.236 -27.715 1.00 85.12 168 CYS A CA 1
ATOM 1355 C C . CYS A 1 168 ? 51.200 18.182 -27.839 1.00 85.12 168 CYS A C 1
ATOM 1357 O O . CYS A 1 168 ? 50.484 18.000 -26.852 1.00 85.12 168 CYS A O 1
ATOM 1359 N N . LEU A 1 169 ? 50.703 18.235 -29.073 1.00 87.19 169 LEU A N 1
ATOM 1360 C CA . LEU A 1 169 ? 49.360 17.763 -29.398 1.00 87.19 169 LEU A CA 1
ATOM 1361 C C . LEU A 1 169 ? 49.449 16.301 -29.822 1.00 87.19 169 LEU A C 1
ATOM 1363 O O . LEU A 1 169 ? 50.269 15.945 -30.662 1.00 87.19 169 LEU A O 1
ATOM 1367 N N . VAL A 1 170 ? 48.616 15.461 -29.225 1.00 84.38 170 VAL A N 1
ATOM 1368 C CA . VAL A 1 170 ? 48.474 14.046 -29.557 1.00 84.38 170 VAL A CA 1
ATOM 1369 C C . VAL A 1 170 ? 47.111 13.857 -30.208 1.00 84.38 170 VAL A C 1
ATOM 1371 O O . VAL A 1 170 ? 46.078 14.098 -29.589 1.00 84.38 170 VAL A O 1
ATOM 1374 N N . MET A 1 171 ? 47.102 13.455 -31.468 1.00 85.25 171 MET A N 1
ATOM 1375 C CA . MET A 1 171 ? 45.911 13.290 -32.284 1.00 85.25 171 MET A CA 1
ATOM 1376 C C . MET A 1 171 ? 45.554 11.812 -32.403 1.00 85.25 171 MET A C 1
ATOM 1378 O O . MET A 1 171 ? 46.401 10.978 -32.717 1.00 85.25 171 MET A O 1
ATOM 1382 N N . PHE A 1 172 ? 44.278 11.506 -32.197 1.00 78.06 172 PHE A N 1
ATOM 1383 C CA . PHE A 1 172 ? 43.709 10.169 -32.272 1.00 78.06 172 PHE A CA 1
ATOM 1384 C C . PHE A 1 172 ? 42.645 10.125 -33.356 1.00 78.06 172 PHE A C 1
ATOM 1386 O O . PHE A 1 172 ? 41.710 10.931 -33.373 1.00 78.06 172 PHE A O 1
ATOM 1393 N N . THR A 1 173 ? 42.777 9.160 -34.257 1.00 71.00 173 THR A N 1
ATOM 1394 C CA . THR A 1 173 ? 41.720 8.860 -35.225 1.00 71.00 173 THR A CA 1
ATOM 1395 C C . THR A 1 173 ? 40.612 8.071 -34.527 1.00 71.00 173 THR A C 1
ATOM 1397 O O . THR A 1 173 ? 40.803 6.944 -34.072 1.00 71.00 173 THR A O 1
ATOM 1400 N N . ASP A 1 174 ? 39.435 8.692 -34.419 1.00 59.66 174 ASP A N 1
ATOM 1401 C CA . ASP A 1 174 ? 38.256 8.092 -33.781 1.00 59.66 174 ASP A CA 1
ATOM 1402 C C . ASP A 1 174 ? 37.457 7.209 -34.752 1.00 59.66 174 ASP A C 1
ATOM 1404 O O . ASP A 1 174 ? 36.447 6.617 -34.372 1.00 59.66 174 ASP A O 1
ATOM 1408 N N . ILE A 1 175 ? 37.884 7.102 -36.008 1.00 56.84 175 ILE A N 1
ATOM 1409 C CA . ILE A 1 175 ? 37.240 6.306 -37.051 1.00 56.84 175 ILE A CA 1
ATOM 1410 C C . ILE A 1 175 ? 38.297 5.416 -37.708 1.00 56.84 175 ILE A C 1
ATOM 1412 O O . ILE A 1 175 ? 39.387 5.878 -38.034 1.00 56.84 175 ILE A O 1
ATOM 1416 N N . GLY A 1 176 ? 37.959 4.145 -37.939 1.00 55.06 176 GLY A N 1
ATOM 1417 C CA . GLY A 1 176 ? 38.846 3.189 -38.600 1.00 55.06 176 GLY A CA 1
ATOM 1418 C C . GLY A 1 176 ? 39.905 2.597 -37.665 1.00 55.06 176 GLY A C 1
ATOM 1419 O O . GLY A 1 176 ? 39.630 2.294 -36.503 1.00 55.06 176 GLY A O 1
ATOM 1420 N N . GLU A 1 177 ? 41.106 2.359 -38.195 1.00 59.69 177 GLU A N 1
ATOM 1421 C CA . GLU A 1 177 ? 42.246 1.872 -37.414 1.00 59.69 177 GLU A CA 1
ATOM 1422 C C . GLU A 1 177 ? 42.768 2.991 -36.505 1.00 59.69 177 GLU A C 1
ATOM 1424 O O . GLU A 1 177 ? 43.064 4.078 -36.993 1.00 59.69 177 GLU A O 1
ATOM 1429 N N . LEU A 1 178 ? 42.892 2.719 -35.199 1.00 67.12 178 LEU A N 1
ATOM 1430 C CA . LEU A 1 178 ? 43.404 3.681 -34.223 1.00 67.12 178 LEU A CA 1
ATOM 1431 C C . LEU A 1 178 ? 44.853 4.053 -34.568 1.00 67.12 178 LEU A C 1
ATOM 1433 O O . LEU A 1 178 ? 45.788 3.309 -34.278 1.00 67.12 178 LEU A O 1
ATOM 1437 N N . LYS A 1 179 ? 45.023 5.222 -35.176 1.00 73.56 179 LYS A N 1
ATOM 1438 C CA . LYS A 1 179 ? 46.311 5.877 -35.418 1.00 73.56 179 LYS A CA 1
ATOM 1439 C C . LYS A 1 179 ? 46.524 7.001 -34.424 1.00 73.56 179 LYS A C 1
ATOM 1441 O O . LYS A 1 179 ? 45.577 7.722 -34.090 1.00 73.56 179 LYS A O 1
ATOM 1446 N N . VAL A 1 180 ? 47.774 7.125 -33.990 1.00 79.81 180 VAL A N 1
ATOM 1447 C CA . VAL A 1 180 ? 48.227 8.142 -33.047 1.00 79.81 180 VAL A CA 1
ATOM 1448 C C . VAL A 1 180 ? 49.325 8.956 -33.697 1.00 79.81 180 VAL A C 1
ATOM 1450 O O . VAL A 1 180 ? 50.398 8.435 -34.012 1.00 79.81 180 VAL A O 1
ATOM 1453 N N . ASP A 1 181 ? 49.041 10.235 -33.877 1.00 85.75 181 ASP A N 1
ATOM 1454 C CA . ASP A 1 181 ? 49.959 11.201 -34.458 1.00 85.75 181 ASP A CA 1
ATOM 1455 C C . ASP A 1 181 ? 50.297 12.261 -33.413 1.00 85.75 181 ASP A C 1
ATOM 1457 O O . ASP A 1 181 ? 49.473 12.593 -32.563 1.00 85.75 181 ASP A O 1
ATOM 1461 N N . VAL A 1 182 ? 51.518 12.779 -33.439 1.00 87.19 182 VAL A N 1
ATOM 1462 C CA . VAL A 1 182 ? 52.014 13.735 -32.450 1.00 87.19 182 VAL A CA 1
ATOM 1463 C C . VAL A 1 182 ? 52.602 14.941 -33.161 1.00 87.19 182 VAL A C 1
ATOM 1465 O O . VAL A 1 182 ? 53.427 14.795 -34.059 1.00 87.19 182 VAL A O 1
ATOM 1468 N N . PHE A 1 183 ? 52.201 16.127 -32.720 1.00 89.62 183 PHE A N 1
ATOM 1469 C CA . PHE A 1 183 ? 52.787 17.405 -33.103 1.00 89.62 183 PHE A CA 1
ATOM 1470 C C . PHE A 1 183 ? 53.511 18.013 -31.893 1.00 89.62 183 PHE A C 1
ATOM 1472 O O . PHE A 1 183 ? 52.850 18.580 -31.013 1.00 89.62 183 PHE A O 1
ATOM 1479 N N . PRO A 1 184 ? 54.844 17.865 -31.790 1.00 86.31 184 PRO A N 1
ATOM 1480 C CA . PRO A 1 184 ? 55.636 18.572 -30.796 1.00 86.31 184 PRO A CA 1
ATOM 1481 C C . PRO A 1 184 ? 55.798 20.025 -31.230 1.00 86.31 184 PRO A C 1
ATOM 1483 O O . PRO A 1 184 ? 56.258 20.289 -32.335 1.00 86.31 184 PRO A O 1
ATOM 1486 N N . PHE A 1 185 ? 55.460 20.973 -30.360 1.00 81.44 185 PHE A N 1
ATOM 1487 C CA . PHE A 1 185 ? 55.511 22.393 -30.721 1.00 81.44 185 PHE A CA 1
ATOM 1488 C C . PHE A 1 185 ? 56.508 23.211 -29.893 1.00 81.44 185 PHE A C 1
ATOM 1490 O O . PHE A 1 185 ? 56.412 24.434 -29.797 1.00 81.44 185 PHE A O 1
ATOM 1497 N N . ALA A 1 186 ? 57.515 22.544 -29.325 1.00 74.31 186 ALA A N 1
ATOM 1498 C CA . ALA A 1 186 ? 58.665 23.216 -28.731 1.00 74.31 186 ALA A CA 1
ATOM 1499 C C . ALA A 1 186 ? 59.398 24.052 -29.799 1.00 74.31 186 ALA A C 1
ATOM 1501 O O . ALA A 1 186 ? 60.000 23.497 -30.715 1.00 74.31 186 ALA A O 1
ATOM 1502 N N . GLY A 1 187 ? 59.350 25.381 -29.669 1.00 75.38 187 GLY A N 1
ATOM 1503 C CA . GLY A 1 187 ? 59.942 26.321 -30.631 1.00 75.38 187 GLY A CA 1
ATOM 1504 C C . GLY A 1 187 ? 58.932 27.127 -31.457 1.00 75.38 187 GLY A C 1
ATOM 1505 O O . GLY A 1 187 ? 59.362 27.999 -32.205 1.00 75.38 187 GLY A O 1
ATOM 1506 N N . HIS A 1 188 ? 57.630 26.883 -31.287 1.00 83.62 188 HIS A N 1
ATOM 1507 C CA . HIS A 1 188 ? 56.553 27.714 -31.832 1.00 83.62 188 HIS A CA 1
ATOM 1508 C C . HIS A 1 188 ? 55.976 28.644 -30.767 1.00 83.62 188 HIS A C 1
ATOM 1510 O O . HIS A 1 188 ? 56.005 28.319 -29.577 1.00 83.62 188 HIS A O 1
ATOM 1516 N N . ASP A 1 189 ? 55.421 29.779 -31.188 1.00 87.56 189 ASP A N 1
ATOM 1517 C CA . ASP A 1 189 ? 54.590 30.598 -30.305 1.00 87.56 189 ASP A CA 1
ATOM 1518 C C . ASP A 1 189 ? 53.134 30.089 -30.257 1.00 87.56 189 ASP A C 1
ATOM 1520 O O . ASP A 1 189 ? 52.700 29.255 -31.058 1.00 87.56 189 ASP A O 1
ATOM 1524 N N . ALA A 1 190 ? 52.364 30.554 -29.270 1.00 83.69 190 ALA A N 1
ATOM 1525 C CA . ALA A 1 190 ? 50.995 30.088 -29.061 1.00 83.69 190 ALA A CA 1
ATOM 1526 C C . ALA A 1 190 ? 50.062 30.416 -30.246 1.00 83.69 190 ALA A C 1
ATOM 1528 O O . ALA A 1 190 ? 49.142 29.644 -30.536 1.00 83.69 190 ALA A O 1
ATOM 1529 N N . ALA A 1 191 ? 50.306 31.527 -30.945 1.00 86.31 191 ALA A N 1
ATOM 1530 C CA . ALA A 1 191 ? 49.504 31.964 -32.081 1.00 86.31 191 ALA A CA 1
ATOM 1531 C C . ALA A 1 191 ? 49.769 31.101 -33.327 1.00 86.31 191 ALA A C 1
ATOM 1533 O O . ALA A 1 191 ? 48.827 30.726 -34.024 1.00 86.31 191 ALA A O 1
ATOM 1534 N N . GLU A 1 192 ? 51.023 30.721 -33.580 1.00 88.00 192 GLU A N 1
ATOM 1535 C CA . GLU A 1 192 ? 51.425 29.803 -34.649 1.00 88.00 192 GLU A CA 1
ATOM 1536 C C . GLU A 1 192 ? 50.802 28.417 -34.461 1.00 88.00 192 GLU A C 1
ATOM 1538 O O . GLU A 1 192 ? 50.239 27.848 -35.404 1.00 88.00 192 GLU A O 1
ATOM 1543 N N . VAL A 1 193 ? 50.854 27.883 -33.235 1.00 87.38 193 VAL A N 1
ATOM 1544 C CA . VAL A 1 193 ? 50.231 26.594 -32.898 1.00 87.38 193 VAL A CA 1
ATOM 1545 C C . VAL A 1 193 ? 48.720 26.668 -33.096 1.00 87.38 193 VAL A C 1
ATOM 1547 O O . VAL A 1 193 ? 48.136 25.774 -33.710 1.00 87.38 193 VAL A O 1
ATOM 1550 N N . HIS A 1 194 ? 48.070 27.742 -32.634 1.00 88.31 194 HIS A N 1
ATOM 1551 C CA . HIS A 1 194 ? 46.631 27.933 -32.836 1.00 88.31 194 HIS A CA 1
ATOM 1552 C C . HIS A 1 194 ? 46.269 28.024 -34.314 1.00 88.31 194 HIS A C 1
ATOM 1554 O O . HIS A 1 194 ? 45.360 27.315 -34.742 1.00 88.31 194 HIS A O 1
ATOM 1560 N N . ALA A 1 195 ? 46.991 28.823 -35.102 1.00 87.12 195 ALA A N 1
ATOM 1561 C CA . ALA A 1 195 ? 46.726 29.001 -36.525 1.00 87.12 195 ALA A CA 1
ATOM 1562 C C . ALA A 1 195 ? 46.830 27.680 -37.302 1.00 87.12 195 ALA A C 1
ATOM 1564 O O . ALA A 1 195 ? 45.957 27.381 -38.120 1.00 87.12 195 ALA A O 1
ATOM 1565 N N . ARG A 1 196 ? 47.845 26.855 -37.010 1.00 89.50 196 ARG A N 1
ATOM 1566 C CA . ARG A 1 196 ? 48.012 25.527 -37.626 1.00 89.50 196 ARG A CA 1
ATOM 1567 C C . ARG A 1 196 ? 46.878 24.577 -37.262 1.00 89.50 196 ARG A C 1
ATOM 1569 O O . ARG A 1 196 ? 46.215 24.038 -38.145 1.00 89.50 196 ARG A O 1
ATOM 1576 N N . VAL A 1 197 ? 46.601 24.425 -35.966 1.00 87.00 197 VAL A N 1
ATOM 1577 C CA . VAL A 1 197 ? 45.526 23.550 -35.470 1.00 87.00 197 VAL A CA 1
ATOM 1578 C C . VAL A 1 197 ? 44.172 23.991 -36.014 1.00 87.00 197 VAL A C 1
ATOM 1580 O O . VAL A 1 197 ? 43.362 23.161 -36.428 1.00 87.00 197 VAL A O 1
ATOM 1583 N N . ARG A 1 198 ? 43.926 25.303 -36.051 1.00 85.25 198 ARG A N 1
ATOM 1584 C CA . ARG A 1 198 ? 42.719 25.889 -36.630 1.00 85.25 198 ARG A CA 1
ATOM 1585 C C . ARG A 1 198 ? 42.607 25.559 -38.115 1.00 85.25 198 ARG A C 1
ATOM 1587 O O . ARG A 1 198 ? 41.539 25.123 -38.539 1.00 85.25 198 ARG A O 1
ATOM 1594 N N . GLY A 1 199 ? 43.700 25.699 -38.862 1.00 85.62 199 GLY A N 1
ATOM 1595 C CA . GLY A 1 199 ? 43.784 25.328 -40.272 1.00 85.62 199 GLY A CA 1
ATOM 1596 C C . GLY A 1 199 ? 43.412 23.867 -40.517 1.00 85.62 199 GLY A C 1
ATOM 1597 O O . GLY A 1 199 ? 42.557 23.599 -41.356 1.00 85.62 199 GLY A O 1
ATOM 1598 N N . TRP A 1 200 ? 43.955 22.927 -39.733 1.00 88.88 200 TRP A N 1
ATOM 1599 C CA . TRP A 1 200 ? 43.604 21.508 -39.873 1.00 88.88 200 TRP A CA 1
ATOM 1600 C C . TRP A 1 200 ? 42.121 21.237 -39.597 1.00 88.88 200 TRP A C 1
ATOM 1602 O O . TRP A 1 200 ? 41.498 20.437 -40.293 1.00 88.88 200 TRP A O 1
ATOM 1612 N N . VAL A 1 201 ? 41.540 21.888 -38.583 1.00 82.25 201 VAL A N 1
ATOM 1613 C CA . VAL A 1 201 ? 40.114 21.740 -38.252 1.00 82.25 201 VAL A CA 1
ATOM 1614 C C . VAL A 1 201 ? 39.231 22.298 -39.368 1.00 82.25 201 VAL A C 1
ATOM 1616 O O . VAL A 1 201 ? 38.250 21.656 -39.742 1.00 82.25 201 VAL A O 1
ATOM 1619 N N . ASP A 1 202 ? 39.568 23.467 -39.910 1.00 83.25 202 ASP A N 1
ATOM 1620 C CA . ASP A 1 202 ? 38.812 24.087 -41.000 1.00 83.25 202 ASP A CA 1
ATOM 1621 C C . ASP A 1 202 ? 38.908 23.264 -42.294 1.00 83.25 202 ASP A C 1
ATOM 1623 O O . ASP A 1 202 ? 37.876 22.927 -42.882 1.00 83.25 202 ASP A O 1
ATOM 1627 N N . GLU A 1 203 ? 40.116 22.836 -42.674 1.00 85.44 203 GLU A N 1
ATOM 1628 C CA . GLU A 1 203 ? 40.337 21.967 -43.835 1.00 85.44 203 GLU A CA 1
ATOM 1629 C C . GLU A 1 203 ? 39.620 20.619 -43.668 1.00 85.44 203 GLU A C 1
ATOM 1631 O O . GLU A 1 203 ? 39.072 20.087 -44.632 1.00 85.44 203 GLU A O 1
ATOM 1636 N N . TYR A 1 204 ? 39.539 20.078 -42.446 1.00 84.25 204 TYR A N 1
ATOM 1637 C CA . TYR A 1 204 ? 38.850 18.813 -42.184 1.00 84.25 204 TYR A CA 1
ATOM 1638 C C . TYR A 1 204 ? 37.365 18.913 -42.546 1.00 84.25 204 TYR A C 1
ATOM 1640 O O . TYR A 1 204 ? 36.831 18.026 -43.211 1.00 84.25 204 TYR A O 1
ATOM 1648 N N . TYR A 1 205 ? 36.689 19.994 -42.155 1.00 79.81 205 TYR A N 1
ATOM 1649 C CA . TYR A 1 205 ? 35.282 20.195 -42.511 1.00 79.81 205 TYR A CA 1
ATOM 1650 C C . TYR A 1 205 ? 35.080 20.567 -43.976 1.00 79.81 205 TYR A C 1
ATOM 1652 O O . TYR A 1 205 ? 34.022 20.281 -44.540 1.00 79.81 205 TYR A O 1
ATOM 1660 N N . GLU A 1 206 ? 36.065 21.209 -44.597 1.00 81.94 206 GLU A N 1
ATOM 1661 C CA . GLU A 1 206 ? 35.999 21.579 -46.003 1.00 81.94 206 GLU A CA 1
ATOM 1662 C C . GLU A 1 206 ? 36.189 20.372 -46.926 1.00 81.94 206 GLU A C 1
ATOM 1664 O O . GLU A 1 206 ? 35.310 20.091 -47.742 1.00 81.94 206 GLU A O 1
ATOM 1669 N N . VAL A 1 207 ? 37.282 19.625 -46.755 1.00 84.94 207 VAL A N 1
ATOM 1670 C CA . VAL A 1 207 ? 37.635 18.463 -47.584 1.00 84.94 207 VAL A CA 1
ATOM 1671 C C . VAL A 1 207 ? 36.633 17.327 -47.401 1.00 84.94 207 VAL A C 1
ATOM 1673 O O . VAL A 1 207 ? 36.284 16.656 -48.368 1.00 84.94 207 VAL A O 1
ATOM 1676 N N . ASN A 1 208 ? 36.114 17.138 -46.185 1.00 83.00 208 ASN A N 1
ATOM 1677 C CA . ASN A 1 208 ? 35.140 16.085 -45.905 1.00 83.00 208 ASN A CA 1
ATOM 1678 C C . ASN A 1 208 ? 33.687 16.549 -46.006 1.00 83.00 208 ASN A C 1
ATOM 1680 O O . ASN A 1 208 ? 32.802 15.805 -45.603 1.00 83.00 208 ASN A O 1
ATOM 1684 N N . ARG A 1 209 ? 33.394 17.753 -46.512 1.00 82.94 209 ARG A N 1
ATOM 1685 C CA . ARG A 1 209 ? 32.035 18.323 -46.475 1.00 82.94 209 ARG A CA 1
ATOM 1686 C C . ARG A 1 209 ? 30.968 17.370 -47.015 1.00 82.94 209 ARG A C 1
ATOM 1688 O O . ARG A 1 209 ? 29.938 17.181 -46.371 1.00 82.94 209 ARG A O 1
ATOM 1695 N N . ASP A 1 210 ? 31.209 16.781 -48.181 1.00 80.75 210 ASP A N 1
ATOM 1696 C CA . ASP A 1 210 ? 30.238 15.902 -48.836 1.00 80.75 210 ASP A CA 1
ATOM 1697 C C . ASP A 1 210 ? 30.207 14.505 -48.204 1.00 80.75 210 ASP A C 1
ATOM 1699 O O . ASP A 1 210 ? 29.125 13.952 -48.015 1.00 80.75 210 ASP A O 1
ATOM 1703 N N . ALA A 1 211 ? 31.362 13.982 -47.776 1.00 79.88 211 ALA A N 1
ATOM 1704 C CA . ALA A 1 211 ? 31.451 12.722 -47.037 1.00 79.88 211 ALA A CA 1
ATOM 1705 C C . ALA A 1 211 ? 30.718 12.804 -45.686 1.00 79.88 211 ALA A C 1
ATOM 1707 O O . ALA A 1 211 ? 29.921 11.929 -45.359 1.00 79.88 211 ALA A O 1
ATOM 1708 N N . LEU A 1 212 ? 30.904 13.897 -44.937 1.00 76.69 212 LEU A N 1
ATOM 1709 C CA . LEU A 1 212 ? 30.217 14.163 -43.672 1.00 76.69 212 LEU A CA 1
ATOM 1710 C C . LEU A 1 212 ? 28.707 14.334 -43.871 1.00 76.69 212 LEU A C 1
ATOM 1712 O O . LEU A 1 212 ? 27.934 13.775 -43.102 1.00 76.69 212 LEU A O 1
ATOM 1716 N N . ARG A 1 213 ? 28.269 15.040 -44.924 1.00 79.50 213 ARG A N 1
ATOM 1717 C CA . ARG A 1 213 ? 26.837 15.172 -45.257 1.00 79.50 213 ARG A CA 1
ATOM 1718 C C . ARG A 1 213 ? 26.199 13.840 -45.638 1.00 79.50 213 ARG A C 1
ATOM 1720 O O . ARG A 1 213 ? 25.066 13.572 -45.244 1.00 79.50 213 ARG A O 1
ATOM 1727 N N . HIS A 1 214 ? 26.897 13.021 -46.425 1.00 81.38 214 HIS A N 1
ATOM 1728 C CA . HIS A 1 214 ? 26.424 11.685 -46.776 1.00 81.38 214 HIS A CA 1
ATOM 1729 C C . HIS A 1 214 ? 26.322 10.804 -45.529 1.00 81.38 214 HIS A C 1
ATOM 1731 O O . HIS A 1 214 ? 25.298 10.160 -45.316 1.00 81.38 214 HIS A O 1
ATOM 1737 N N . TRP A 1 215 ? 27.338 10.858 -44.669 1.00 75.56 215 TRP A N 1
ATOM 1738 C CA . TRP A 1 215 ? 27.373 10.135 -43.407 1.00 75.56 215 TRP A CA 1
ATOM 1739 C C . TRP A 1 215 ? 26.229 10.540 -42.461 1.00 75.56 215 TRP A C 1
ATOM 1741 O O . TRP A 1 215 ? 25.519 9.660 -41.975 1.00 75.56 215 TRP A O 1
ATOM 1751 N N . ASP A 1 216 ? 25.966 11.842 -42.283 1.00 72.81 216 ASP A N 1
ATOM 1752 C CA . ASP A 1 216 ? 24.807 12.347 -41.524 1.00 72.81 216 ASP A CA 1
ATOM 1753 C C . ASP A 1 216 ? 23.484 11.760 -42.070 1.00 72.81 216 ASP A C 1
ATOM 1755 O O . ASP A 1 216 ? 22.619 11.312 -41.314 1.00 72.81 216 ASP A O 1
ATOM 1759 N N . GLY A 1 217 ? 23.333 11.712 -43.400 1.00 75.88 217 GLY A N 1
ATOM 1760 C CA . GLY A 1 217 ? 22.145 11.159 -44.057 1.00 75.88 217 GLY A CA 1
ATOM 1761 C C . GLY A 1 217 ? 21.964 9.652 -43.846 1.00 75.88 217 GLY A C 1
ATOM 1762 O O . GLY A 1 217 ? 20.833 9.184 -43.680 1.00 75.88 217 GLY A O 1
ATOM 1763 N N . VAL A 1 218 ? 23.065 8.897 -43.817 1.00 73.75 218 VAL A N 1
ATOM 1764 C CA . VAL A 1 218 ? 23.060 7.460 -43.515 1.00 73.75 218 VAL A CA 1
ATOM 1765 C C . VAL A 1 218 ? 22.713 7.210 -42.043 1.00 73.75 218 VAL A C 1
ATOM 1767 O O . VAL A 1 218 ? 21.887 6.342 -41.756 1.00 73.75 218 VAL A O 1
ATOM 1770 N N . GLU A 1 219 ? 23.259 7.995 -41.109 1.00 69.38 219 GLU A N 1
ATOM 1771 C CA . GLU A 1 219 ? 22.915 7.922 -39.679 1.00 69.38 219 GLU A CA 1
ATOM 1772 C C . GLU A 1 219 ? 21.412 8.174 -39.443 1.00 69.38 219 GLU A C 1
ATOM 1774 O O . GLU A 1 219 ? 20.752 7.406 -38.734 1.00 69.38 219 GLU A O 1
ATOM 1779 N N . ASP A 1 220 ? 20.834 9.178 -40.109 1.00 68.38 220 ASP A N 1
ATOM 1780 C CA . ASP A 1 220 ? 19.391 9.446 -40.074 1.00 68.38 220 ASP A CA 1
ATOM 1781 C C . ASP A 1 220 ? 18.564 8.290 -40.660 1.00 68.38 220 ASP A C 1
ATOM 1783 O O . ASP A 1 220 ? 17.487 7.958 -40.151 1.00 68.38 220 ASP A O 1
ATOM 1787 N N . GLN A 1 221 ? 19.041 7.657 -41.735 1.00 72.69 221 GLN A N 1
ATOM 1788 C CA . GLN A 1 221 ? 18.378 6.504 -42.343 1.00 72.69 221 GLN A CA 1
ATOM 1789 C C . GLN A 1 221 ? 18.388 5.285 -41.414 1.00 72.69 221 GLN A C 1
ATOM 1791 O O . GLN A 1 221 ? 17.339 4.660 -41.234 1.00 72.69 221 GLN A O 1
ATOM 1796 N N . VAL A 1 222 ? 19.526 4.989 -40.778 1.00 68.06 222 VAL A N 1
ATOM 1797 C CA . VAL A 1 222 ? 19.660 3.935 -39.761 1.00 68.06 222 VAL A CA 1
ATOM 1798 C C . VAL A 1 222 ? 18.678 4.180 -38.609 1.00 68.06 222 VAL A C 1
ATOM 1800 O O . VAL A 1 222 ? 17.936 3.271 -38.238 1.00 68.06 222 VAL A O 1
ATOM 1803 N N . LEU A 1 223 ? 18.592 5.413 -38.093 1.00 62.19 223 LEU A N 1
ATOM 1804 C CA . LEU A 1 223 ? 17.671 5.775 -37.006 1.00 62.19 223 LEU A CA 1
ATOM 1805 C C . LEU A 1 223 ? 16.194 5.602 -37.387 1.00 62.19 223 LEU A C 1
ATOM 1807 O O . LEU A 1 223 ? 15.409 5.064 -36.598 1.00 62.19 223 LEU A O 1
ATOM 1811 N N . ARG A 1 224 ? 15.801 6.037 -38.592 1.00 67.94 224 ARG A N 1
ATOM 1812 C CA . ARG A 1 224 ? 14.421 5.883 -39.082 1.00 67.94 224 ARG A CA 1
ATOM 1813 C C . ARG A 1 224 ? 14.026 4.413 -39.201 1.00 67.94 224 ARG A C 1
ATOM 1815 O O . ARG A 1 224 ? 12.966 4.033 -38.706 1.00 67.94 224 ARG A O 1
ATOM 1822 N N . LEU A 1 225 ? 14.872 3.599 -39.834 1.00 64.88 225 LEU A N 1
ATOM 1823 C CA . LEU A 1 225 ? 14.605 2.174 -40.048 1.00 64.88 225 LEU A CA 1
ATOM 1824 C C . LEU A 1 225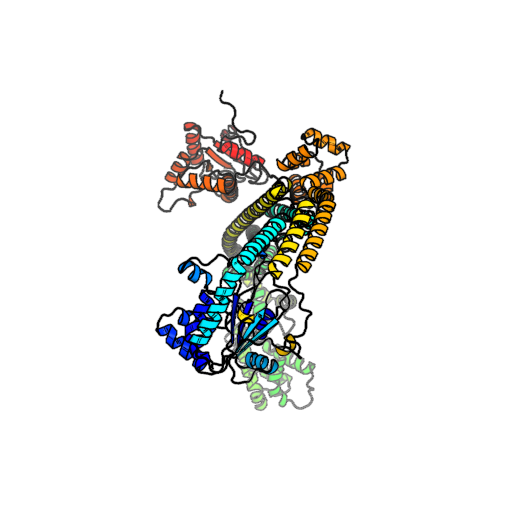 ? 14.559 1.408 -38.722 1.00 64.88 225 LEU A C 1
ATOM 1826 O O . LEU A 1 225 ? 13.643 0.621 -38.502 1.00 64.88 225 LEU A O 1
ATOM 1830 N N . ALA A 1 226 ? 15.474 1.702 -37.799 1.00 61.06 226 ALA A N 1
ATOM 1831 C CA . ALA A 1 226 ? 15.518 1.053 -36.494 1.00 61.06 226 ALA A CA 1
ATOM 1832 C C . ALA A 1 226 ? 14.303 1.404 -35.605 1.00 61.06 226 ALA A C 1
ATOM 1834 O O . ALA A 1 226 ? 13.750 0.537 -34.934 1.00 61.06 226 ALA A O 1
ATOM 1835 N N . THR A 1 227 ? 13.807 2.646 -35.666 1.00 58.28 227 THR A N 1
ATOM 1836 C CA . THR A 1 227 ? 12.588 3.065 -34.941 1.00 58.28 227 THR A CA 1
ATOM 1837 C C . THR A 1 227 ? 11.333 2.346 -35.453 1.00 58.28 227 THR A C 1
ATOM 1839 O O . THR A 1 227 ? 10.400 2.079 -34.692 1.00 58.28 227 THR A O 1
ATOM 1842 N N . ALA A 1 228 ? 11.299 2.014 -36.745 1.00 60.25 228 ALA A N 1
ATOM 1843 C CA . ALA A 1 228 ? 10.195 1.275 -37.343 1.00 60.25 228 ALA A CA 1
ATOM 1844 C C . ALA A 1 228 ? 10.161 -0.207 -36.899 1.00 60.25 228 ALA A C 1
ATOM 1846 O O . ALA A 1 228 ? 9.078 -0.788 -36.818 1.00 60.25 228 ALA A O 1
ATOM 1847 N N . SER A 1 229 ? 11.298 -0.800 -36.505 1.00 58.31 229 SER A N 1
ATOM 1848 C CA . SER A 1 229 ? 11.377 -2.121 -35.857 1.00 58.31 229 SER A CA 1
ATOM 1849 C C . SER A 1 229 ? 11.238 -2.010 -34.327 1.00 58.31 229 SER A C 1
ATOM 1851 O O . SER A 1 229 ? 12.230 -1.938 -33.607 1.00 58.31 229 SER A O 1
ATOM 1853 N N . SER A 1 230 ? 10.006 -1.951 -33.806 1.00 53.19 230 SER A N 1
ATOM 1854 C CA . SER A 1 230 ? 9.734 -1.655 -32.380 1.00 53.19 230 SER A CA 1
ATOM 1855 C C . SER A 1 230 ? 8.993 -2.757 -31.608 1.00 53.19 230 SER A C 1
ATOM 1857 O O . SER A 1 230 ? 8.301 -2.482 -30.627 1.00 53.19 230 SER A O 1
ATOM 1859 N N . GLY A 1 231 ? 9.139 -4.019 -32.014 1.00 57.03 231 GLY A N 1
ATOM 1860 C CA . GLY A 1 231 ? 8.598 -5.133 -31.239 1.00 57.03 231 GLY A CA 1
ATOM 1861 C C . GLY A 1 231 ? 9.338 -5.395 -29.952 1.00 57.03 231 GLY A C 1
ATOM 1862 O O . GLY A 1 231 ? 10.560 -5.492 -29.931 1.00 57.03 231 GLY A O 1
ATOM 1863 N N . SER A 1 232 ? 8.585 -5.587 -28.873 1.00 65.94 232 SER A N 1
ATOM 1864 C CA . SER A 1 232 ? 9.150 -6.027 -27.604 1.00 65.94 232 SER A CA 1
ATOM 1865 C C . SER A 1 232 ? 8.676 -7.439 -27.282 1.00 65.94 232 SER A C 1
ATOM 1867 O O . SER A 1 232 ? 7.534 -7.661 -26.873 1.00 65.94 232 SER A O 1
ATOM 1869 N N . LEU A 1 233 ? 9.583 -8.411 -27.430 1.00 67.56 233 LEU A N 1
ATOM 1870 C CA . LEU A 1 233 ? 9.375 -9.779 -26.947 1.00 67.56 233 LEU A CA 1
ATOM 1871 C C . LEU A 1 233 ? 9.076 -9.794 -25.439 1.00 67.56 233 LEU A C 1
ATOM 1873 O O . LEU A 1 233 ? 8.226 -10.564 -24.995 1.00 67.56 233 LEU A O 1
ATOM 1877 N N . LEU A 1 234 ? 9.721 -8.911 -24.669 1.00 66.94 234 LEU A N 1
ATOM 1878 C CA . LEU A 1 234 ? 9.472 -8.753 -23.235 1.00 66.94 234 LEU A CA 1
ATOM 1879 C C . LEU A 1 234 ? 8.043 -8.278 -22.954 1.00 66.94 234 LEU A C 1
ATOM 1881 O O . LEU A 1 234 ? 7.404 -8.810 -22.052 1.00 66.94 234 LEU A O 1
ATOM 1885 N N . ALA A 1 235 ? 7.506 -7.338 -23.740 1.00 69.62 235 ALA A N 1
ATOM 1886 C CA . ALA A 1 235 ? 6.117 -6.899 -23.595 1.00 69.62 235 ALA A CA 1
ATOM 1887 C C . ALA A 1 235 ? 5.117 -8.030 -23.897 1.00 69.62 235 ALA A C 1
ATOM 1889 O O . ALA A 1 235 ? 4.120 -8.171 -23.192 1.00 69.62 235 ALA A O 1
ATOM 1890 N N . VAL A 1 236 ? 5.402 -8.877 -24.897 1.00 75.00 236 VAL A N 1
ATOM 1891 C CA . VAL A 1 236 ? 4.583 -10.065 -25.205 1.00 75.00 236 VAL A CA 1
ATOM 1892 C C . VAL A 1 236 ? 4.642 -11.093 -24.075 1.00 75.00 236 VAL A C 1
ATOM 1894 O O . VAL A 1 236 ? 3.598 -11.547 -23.619 1.00 75.00 236 VAL A O 1
ATOM 1897 N N . GLN A 1 237 ? 5.838 -11.429 -23.583 1.00 78.50 237 GLN A N 1
ATOM 1898 C CA . GLN A 1 237 ? 6.022 -12.371 -22.469 1.00 78.50 237 GLN A CA 1
ATOM 1899 C C . GLN A 1 237 ? 5.446 -11.842 -21.146 1.00 78.50 237 GLN A C 1
ATOM 1901 O O . GLN A 1 237 ? 4.993 -12.610 -20.301 1.00 78.50 237 GLN A O 1
ATOM 1906 N N . GLY A 1 238 ? 5.472 -10.523 -20.953 1.00 81.00 238 GLY A N 1
ATOM 1907 C CA . GLY A 1 238 ? 4.959 -9.852 -19.764 1.00 81.00 238 GLY A CA 1
ATOM 1908 C C . GLY A 1 238 ? 3.441 -9.678 -19.748 1.00 81.00 238 GLY A C 1
ATOM 1909 O O . GLY A 1 238 ? 2.894 -9.409 -18.678 1.00 81.00 238 GLY A O 1
ATOM 1910 N N . TRP A 1 239 ? 2.754 -9.864 -20.881 1.00 81.62 239 TRP A N 1
ATOM 1911 C CA . TRP A 1 239 ? 1.324 -9.583 -21.027 1.00 81.62 239 TRP A CA 1
ATOM 1912 C C . TRP A 1 239 ? 0.441 -10.399 -20.074 1.00 81.62 239 TRP A C 1
ATOM 1914 O O . TRP A 1 239 ? -0.235 -9.823 -19.219 1.00 81.62 239 TRP A O 1
ATOM 1924 N N . ALA A 1 240 ? 0.451 -11.734 -20.166 1.00 83.25 240 ALA A N 1
ATOM 1925 C CA . ALA A 1 240 ? -0.393 -12.564 -19.303 1.00 83.25 240 ALA A CA 1
ATOM 1926 C C . ALA A 1 240 ? -0.020 -12.454 -17.805 1.00 83.25 240 ALA A C 1
ATOM 1928 O O . ALA A 1 240 ? -0.925 -12.349 -16.972 1.00 83.25 240 ALA A O 1
ATOM 1929 N N . PRO A 1 241 ? 1.272 -12.416 -17.410 1.00 86.00 241 PRO A N 1
ATOM 1930 C CA . PRO A 1 241 ? 1.659 -12.126 -16.029 1.00 86.00 241 PRO A CA 1
ATOM 1931 C C . PRO A 1 241 ? 1.203 -10.755 -15.513 1.00 86.00 241 PRO A C 1
ATOM 1933 O O . PRO A 1 241 ? 0.853 -10.646 -14.341 1.00 86.00 241 PRO A O 1
ATOM 1936 N N . ALA A 1 242 ? 1.215 -9.703 -16.340 1.00 81.88 242 ALA A N 1
ATOM 1937 C CA . ALA A 1 242 ? 0.723 -8.381 -15.946 1.00 81.88 242 ALA A CA 1
ATOM 1938 C C . ALA A 1 242 ? -0.776 -8.425 -15.629 1.00 81.88 242 ALA A C 1
ATOM 1940 O O . ALA A 1 242 ? -1.164 -8.054 -14.526 1.00 81.88 242 ALA A O 1
ATOM 1941 N N . ARG A 1 243 ? -1.582 -9.017 -16.519 1.00 81.81 243 ARG A N 1
ATOM 1942 C CA . ARG A 1 243 ? -3.028 -9.207 -16.310 1.00 81.81 243 ARG A CA 1
ATOM 1943 C C . ARG A 1 243 ? -3.340 -9.978 -15.028 1.00 81.81 243 ARG A C 1
ATOM 1945 O O . ARG A 1 243 ? -4.235 -9.600 -14.281 1.00 81.81 243 ARG A O 1
ATOM 1952 N N . ARG A 1 244 ? -2.568 -11.032 -14.725 1.00 84.81 244 ARG A N 1
ATOM 1953 C CA . ARG A 1 244 ? -2.731 -11.808 -13.479 1.00 84.81 244 ARG A CA 1
ATOM 1954 C C . ARG A 1 244 ? -2.471 -10.967 -12.236 1.00 84.81 244 ARG A C 1
ATOM 1956 O O . ARG A 1 244 ? -3.210 -11.081 -11.263 1.00 84.81 244 ARG A O 1
ATOM 1963 N N . ARG A 1 245 ? -1.449 -10.108 -12.272 1.00 84.88 245 ARG A N 1
ATOM 1964 C CA . ARG A 1 245 ? -1.156 -9.179 -11.174 1.00 84.88 245 ARG A CA 1
ATOM 1965 C C . ARG A 1 245 ? -2.275 -8.157 -10.998 1.00 84.88 245 ARG A C 1
ATOM 1967 O O . ARG A 1 245 ? -2.704 -7.947 -9.867 1.00 84.88 245 ARG A O 1
ATOM 1974 N N . THR A 1 246 ? -2.799 -7.590 -12.087 1.00 83.62 246 THR A N 1
ATOM 1975 C CA . THR A 1 246 ? -3.935 -6.664 -12.001 1.00 83.62 246 THR A CA 1
ATOM 1976 C C . THR A 1 246 ? -5.183 -7.349 -11.456 1.00 83.62 246 THR A C 1
ATOM 1978 O O . THR A 1 246 ? -5.820 -6.810 -10.557 1.00 83.62 246 THR A O 1
ATOM 1981 N N . GLN A 1 247 ? -5.504 -8.565 -11.915 1.00 84.00 247 GLN A N 1
ATOM 1982 C CA . GLN A 1 247 ? -6.630 -9.332 -11.377 1.00 84.00 247 GLN A CA 1
ATOM 1983 C C . GLN A 1 247 ? -6.455 -9.613 -9.879 1.00 84.00 247 GLN A C 1
ATOM 1985 O O . GLN A 1 247 ? -7.404 -9.453 -9.115 1.00 84.00 247 GLN A O 1
ATOM 1990 N N . GLN A 1 248 ? -5.250 -9.986 -9.439 1.00 86.00 248 GLN A N 1
ATOM 1991 C CA . GLN A 1 248 ? -4.965 -10.187 -8.019 1.00 86.00 248 GLN A CA 1
ATOM 1992 C C . GLN A 1 248 ? -5.156 -8.892 -7.219 1.00 86.00 248 GLN A C 1
ATOM 1994 O O . GLN A 1 248 ? -5.784 -8.916 -6.164 1.00 86.00 248 GLN A O 1
ATOM 1999 N N . CYS A 1 249 ? -4.692 -7.755 -7.744 1.00 86.94 249 CYS A N 1
ATOM 2000 C CA . CYS A 1 249 ? -4.928 -6.451 -7.132 1.00 86.94 249 CYS A CA 1
ATOM 2001 C C . CYS A 1 249 ? -6.428 -6.127 -7.046 1.00 86.94 249 CYS A C 1
ATOM 2003 O O . CYS A 1 249 ? -6.895 -5.719 -5.987 1.00 86.94 249 CYS A O 1
ATOM 2005 N N . LEU A 1 250 ? -7.201 -6.342 -8.118 1.00 85.31 250 LEU A N 1
ATOM 2006 C CA . LEU A 1 250 ? -8.653 -6.124 -8.129 1.00 85.31 250 LEU A CA 1
ATOM 2007 C C . LEU A 1 250 ? -9.360 -6.961 -7.058 1.00 85.31 250 LEU A C 1
ATOM 2009 O O . LEU A 1 250 ? -10.213 -6.430 -6.355 1.00 85.31 250 LEU A O 1
ATOM 2013 N N . ARG A 1 251 ? -8.975 -8.233 -6.888 1.00 86.25 251 ARG A N 1
ATOM 2014 C CA . ARG A 1 251 ? -9.492 -9.106 -5.819 1.00 86.25 251 ARG A CA 1
ATOM 2015 C C . ARG A 1 251 ? -9.169 -8.556 -4.436 1.00 86.25 251 ARG A C 1
ATOM 2017 O O . ARG A 1 251 ? -10.071 -8.400 -3.622 1.00 86.25 251 ARG A O 1
ATOM 2024 N N . THR A 1 252 ? -7.905 -8.215 -4.183 1.00 86.25 252 THR A N 1
ATOM 2025 C CA . THR A 1 252 ? -7.473 -7.661 -2.893 1.00 86.25 252 THR A CA 1
ATOM 2026 C C . THR A 1 252 ? -8.228 -6.373 -2.558 1.00 86.25 252 THR A C 1
ATOM 2028 O O . THR A 1 252 ? -8.697 -6.218 -1.433 1.00 86.25 252 THR A O 1
ATOM 2031 N N . LEU A 1 253 ? -8.410 -5.471 -3.529 1.00 86.00 253 LEU A N 1
ATOM 2032 C CA . LEU A 1 253 ? -9.159 -4.228 -3.328 1.00 86.00 253 LEU A CA 1
ATOM 2033 C C . LEU A 1 253 ? -10.664 -4.461 -3.165 1.00 86.00 253 LEU A C 1
ATOM 2035 O O . LEU A 1 253 ? -11.280 -3.795 -2.342 1.00 86.00 253 LEU A O 1
ATOM 2039 N N . ALA A 1 254 ? -11.262 -5.397 -3.905 1.00 83.56 254 ALA A N 1
ATOM 2040 C CA . ALA A 1 254 ? -12.686 -5.706 -3.787 1.00 83.56 254 ALA A CA 1
ATOM 2041 C C . ALA A 1 254 ? -13.028 -6.346 -2.433 1.00 83.56 254 ALA A C 1
ATOM 2043 O O . ALA A 1 254 ? -14.007 -5.951 -1.802 1.00 83.56 254 ALA A O 1
ATOM 2044 N N . VAL A 1 255 ? -12.199 -7.283 -1.956 1.00 82.00 255 VAL A N 1
ATOM 2045 C CA . VAL A 1 255 ? -12.327 -7.868 -0.610 1.00 82.00 255 VAL A CA 1
ATOM 2046 C C . VAL A 1 255 ? -12.176 -6.784 0.448 1.00 82.00 255 VAL A C 1
ATOM 2048 O O . VAL A 1 255 ? -13.024 -6.668 1.326 1.00 82.00 255 VAL A O 1
ATOM 2051 N N . LEU A 1 256 ? -11.161 -5.929 0.314 1.00 84.00 256 LEU A N 1
ATOM 2052 C CA . LEU A 1 256 ? -10.940 -4.836 1.249 1.00 84.00 256 LEU A CA 1
ATOM 2053 C C . LEU A 1 256 ? -12.108 -3.834 1.276 1.00 84.00 256 LEU A C 1
ATOM 2055 O O . LEU A 1 256 ? -12.537 -3.423 2.350 1.00 84.00 256 LEU A O 1
ATOM 2059 N N . ALA A 1 257 ? -12.634 -3.436 0.115 1.00 81.31 257 ALA A N 1
ATOM 2060 C CA . ALA A 1 257 ? -13.784 -2.536 0.033 1.00 81.31 257 ALA A CA 1
ATOM 2061 C C . ALA A 1 257 ? -15.031 -3.158 0.682 1.00 81.31 257 ALA A C 1
ATOM 2063 O O . ALA A 1 257 ? -15.783 -2.463 1.368 1.00 81.31 257 ALA A O 1
ATOM 2064 N N . HIS A 1 258 ? -15.229 -4.470 0.506 1.00 79.81 258 HIS A N 1
ATOM 2065 C CA . HIS A 1 258 ? -16.318 -5.202 1.147 1.00 79.81 258 HIS A CA 1
ATOM 2066 C C . HIS A 1 258 ? -16.160 -5.242 2.674 1.00 79.81 258 HIS A C 1
ATOM 2068 O O . HIS A 1 258 ? -17.102 -4.901 3.385 1.00 79.81 258 HIS A O 1
ATOM 2074 N N . GLU A 1 259 ? -14.968 -5.575 3.180 1.00 79.19 259 GLU A N 1
ATOM 2075 C CA . GLU A 1 259 ? -14.663 -5.575 4.618 1.00 79.19 259 GLU A CA 1
ATOM 2076 C C . GLU A 1 259 ? -14.853 -4.183 5.245 1.00 79.19 259 GLU A C 1
ATOM 2078 O O . GLU A 1 259 ? -15.483 -4.060 6.292 1.00 79.19 259 GLU A O 1
ATOM 2083 N N . LEU A 1 260 ? -14.383 -3.123 4.575 1.00 78.69 260 LEU A N 1
ATOM 2084 C CA . LEU A 1 260 ? -14.535 -1.730 5.022 1.00 78.69 260 LEU A CA 1
ATOM 2085 C C . LEU A 1 260 ? -15.981 -1.230 5.031 1.00 78.69 260 LEU A C 1
ATOM 2087 O O . LEU A 1 260 ? -16.296 -0.310 5.784 1.00 78.69 260 LEU A O 1
ATOM 2091 N N . SER A 1 261 ? -16.842 -1.822 4.203 1.00 73.75 261 SER A N 1
ATOM 2092 C CA . SER A 1 261 ? -18.276 -1.516 4.180 1.00 73.75 261 SER A CA 1
ATOM 2093 C C . SER A 1 261 ? -19.046 -2.224 5.302 1.00 73.75 261 SER A C 1
ATOM 2095 O O . SER A 1 261 ? -20.200 -1.887 5.560 1.00 73.75 261 SER A O 1
ATOM 2097 N N . GLY A 1 262 ? -18.428 -3.204 5.967 1.00 71.50 262 GLY A N 1
ATOM 2098 C CA . GLY A 1 262 ? -19.002 -3.922 7.098 1.00 71.50 262 GLY A CA 1
ATOM 2099 C C . GLY A 1 262 ? -18.799 -3.219 8.445 1.00 71.50 262 GLY A C 1
ATOM 2100 O O . GLY A 1 262 ? -18.032 -2.268 8.594 1.00 71.50 262 GLY A O 1
ATOM 2101 N N . SER A 1 263 ? -19.482 -3.728 9.471 1.00 63.03 263 SER A N 1
ATOM 2102 C CA . SER A 1 263 ? -19.419 -3.201 10.845 1.00 63.03 263 SER A CA 1
ATOM 2103 C C . SER A 1 263 ? -18.274 -3.792 11.686 1.00 63.03 263 SER A C 1
ATOM 2105 O O . SER A 1 263 ? -18.084 -3.385 12.831 1.00 63.03 263 SER A O 1
ATOM 2107 N N . GLY A 1 264 ? -17.542 -4.777 11.154 1.00 66.12 264 GLY A N 1
ATOM 2108 C CA . GLY A 1 264 ? -16.487 -5.503 11.865 1.00 66.12 264 GLY A CA 1
ATOM 2109 C C . GLY A 1 264 ? -15.107 -4.832 11.796 1.00 66.12 264 GLY A C 1
ATOM 2110 O O . GLY A 1 264 ? -14.897 -3.928 10.988 1.00 66.12 264 GLY A O 1
ATOM 2111 N N . PRO A 1 265 ? -14.147 -5.274 12.631 1.00 67.31 265 PRO A N 1
ATOM 2112 C CA . PRO A 1 265 ? -12.760 -4.832 12.528 1.00 67.31 265 PRO A CA 1
ATOM 2113 C C . PRO A 1 265 ? -12.154 -5.292 11.197 1.00 67.31 265 PRO A C 1
ATOM 2115 O O . PRO A 1 265 ? -12.350 -6.433 10.780 1.00 67.31 265 PRO A O 1
ATOM 2118 N N . VAL A 1 266 ? -11.391 -4.408 10.554 1.00 75.44 266 VAL A N 1
ATOM 2119 C CA . VAL A 1 266 ? -10.794 -4.656 9.233 1.00 75.44 266 VAL A CA 1
ATOM 2120 C C . VAL A 1 266 ? -9.278 -4.713 9.343 1.00 75.44 266 VAL A C 1
ATOM 2122 O O . VAL A 1 266 ? -8.643 -3.777 9.835 1.00 75.44 266 VAL A O 1
ATOM 2125 N N . ASP A 1 267 ? -8.679 -5.790 8.835 1.00 79.25 267 ASP A N 1
ATOM 2126 C CA . ASP A 1 267 ? -7.227 -5.929 8.793 1.00 79.25 267 ASP A CA 1
ATOM 2127 C C . ASP A 1 267 ? -6.637 -5.352 7.498 1.00 79.25 267 ASP A C 1
ATOM 2129 O O . ASP A 1 267 ? -6.430 -6.032 6.490 1.00 79.25 267 ASP A O 1
ATOM 2133 N N . LEU A 1 268 ? -6.280 -4.069 7.556 1.00 84.50 268 LEU A N 1
ATOM 2134 C CA . LEU A 1 268 ? -5.616 -3.373 6.451 1.00 84.50 268 LEU A CA 1
ATOM 2135 C C . LEU A 1 268 ? -4.189 -3.872 6.172 1.00 84.50 268 LEU A C 1
ATOM 2137 O O . LEU A 1 268 ? -3.627 -3.556 5.117 1.00 84.50 268 LEU A O 1
ATOM 2141 N N . SER A 1 269 ? -3.576 -4.637 7.083 1.00 80.62 269 SER A N 1
ATOM 2142 C CA . SER A 1 269 ? -2.184 -5.078 6.948 1.00 80.62 269 SER A CA 1
ATOM 2143 C C . SER A 1 269 ? -1.997 -6.070 5.802 1.00 80.62 269 SER A C 1
ATOM 2145 O O . SER A 1 269 ? -0.974 -6.019 5.110 1.00 80.62 269 SER A O 1
ATOM 2147 N N . ARG A 1 270 ? -3.013 -6.901 5.536 1.00 82.19 270 ARG A N 1
ATOM 2148 C CA . ARG A 1 270 ? -3.027 -7.858 4.426 1.00 82.19 270 ARG A CA 1
ATOM 2149 C C . ARG A 1 270 ? -2.895 -7.143 3.083 1.00 82.19 270 ARG A C 1
ATOM 2151 O O . ARG A 1 270 ? -1.963 -7.420 2.330 1.00 82.19 270 ARG A O 1
ATOM 2158 N N . ALA A 1 271 ? -3.764 -6.167 2.817 1.00 83.62 271 ALA A N 1
ATOM 2159 C CA . ALA A 1 271 ? -3.727 -5.384 1.581 1.00 83.62 271 ALA A CA 1
ATOM 2160 C C . ALA A 1 271 ? -2.468 -4.504 1.485 1.00 83.62 271 ALA A C 1
ATOM 2162 O O . ALA A 1 271 ? -1.872 -4.371 0.418 1.00 83.62 271 ALA A O 1
ATOM 2163 N N . ALA A 1 272 ? -1.999 -3.956 2.609 1.00 85.38 272 ALA A N 1
ATOM 2164 C CA . ALA A 1 272 ? -0.767 -3.171 2.661 1.00 85.38 272 ALA A CA 1
ATOM 2165 C C . ALA A 1 272 ? 0.523 -3.986 2.419 1.00 85.38 272 ALA A C 1
ATOM 2167 O O . ALA A 1 272 ? 1.584 -3.402 2.148 1.00 85.38 272 ALA A O 1
ATOM 2168 N N . SER A 1 273 ? 0.447 -5.312 2.543 1.00 84.69 273 SER A N 1
ATOM 2169 C CA . SER A 1 273 ? 1.563 -6.244 2.342 1.00 84.69 273 SER A CA 1
ATOM 2170 C C . SER A 1 273 ? 1.532 -6.929 0.974 1.00 84.69 273 SER A C 1
ATOM 2172 O O . SER A 1 273 ? 2.551 -7.473 0.554 1.00 84.69 273 SER A O 1
ATOM 2174 N N . ASP A 1 274 ? 0.410 -6.867 0.252 1.00 83.00 274 ASP A N 1
ATOM 2175 C CA . ASP A 1 274 ? 0.269 -7.475 -1.072 1.00 83.00 274 ASP A CA 1
ATOM 2176 C C . ASP A 1 274 ? 1.139 -6.734 -2.109 1.00 83.00 274 ASP A C 1
ATOM 2178 O O . ASP A 1 274 ? 0.906 -5.553 -2.381 1.00 83.00 274 ASP A O 1
ATOM 2182 N N . PRO A 1 275 ? 2.150 -7.384 -2.718 1.00 82.44 275 PRO A N 1
ATOM 2183 C CA . PRO A 1 275 ? 3.035 -6.734 -3.682 1.00 82.44 275 PRO A CA 1
ATOM 2184 C C . PRO A 1 275 ? 2.322 -6.295 -4.969 1.00 82.44 275 PRO A C 1
ATOM 2186 O O . PRO A 1 275 ? 2.879 -5.481 -5.705 1.00 82.44 275 PRO A O 1
ATOM 2189 N N . ASN A 1 276 ? 1.121 -6.812 -5.246 1.00 84.62 276 ASN A N 1
ATOM 2190 C CA . ASN A 1 276 ? 0.325 -6.436 -6.414 1.00 84.62 276 ASN A CA 1
ATOM 2191 C C . ASN A 1 276 ? -0.449 -5.130 -6.202 1.00 84.62 276 ASN A C 1
ATOM 2193 O O . ASN A 1 276 ? -0.886 -4.525 -7.178 1.00 84.62 276 ASN A O 1
ATOM 2197 N N . VAL A 1 277 ? -0.593 -4.671 -4.953 1.00 83.19 277 VAL A N 1
ATOM 2198 C CA . VAL A 1 277 ? -1.216 -3.381 -4.642 1.00 83.19 277 VAL A CA 1
ATOM 2199 C C . VAL A 1 277 ? -0.199 -2.251 -4.882 1.00 83.19 277 VAL A C 1
ATOM 2201 O O . VAL A 1 277 ? 0.940 -2.334 -4.395 1.00 83.19 277 VAL A O 1
ATOM 2204 N N . PRO A 1 278 ? -0.577 -1.167 -5.596 1.00 78.69 278 PRO A N 1
ATOM 2205 C CA . PRO A 1 278 ? 0.306 -0.031 -5.847 1.00 78.69 278 PRO A CA 1
ATOM 2206 C C . PRO A 1 278 ? 0.956 0.489 -4.563 1.00 78.69 278 PRO A C 1
ATOM 2208 O O . PRO A 1 278 ? 0.303 0.619 -3.529 1.00 78.69 278 PRO A O 1
ATOM 2211 N N . TRP A 1 279 ? 2.256 0.790 -4.618 1.00 74.19 279 TRP A N 1
ATOM 2212 C CA . TRP A 1 279 ? 3.022 1.197 -3.433 1.00 74.19 279 TRP A CA 1
ATOM 2213 C C . TRP A 1 279 ? 2.447 2.453 -2.760 1.00 74.19 279 TRP A C 1
ATOM 2215 O O . TRP A 1 279 ? 2.392 2.503 -1.534 1.00 74.19 279 TRP A O 1
ATOM 2225 N N . THR A 1 280 ? 1.938 3.403 -3.551 1.00 71.94 280 THR A N 1
ATOM 2226 C CA . THR A 1 280 ? 1.263 4.615 -3.067 1.00 71.94 280 THR A CA 1
ATOM 2227 C C . THR A 1 280 ? 0.073 4.268 -2.178 1.00 71.94 280 THR A C 1
ATOM 2229 O O . THR A 1 280 ? -0.041 4.773 -1.065 1.00 71.94 280 THR A O 1
ATOM 2232 N N . LEU A 1 281 ? -0.775 3.341 -2.633 1.00 77.75 281 LEU A N 1
ATOM 2233 C CA . LEU A 1 281 ? -1.930 2.877 -1.876 1.00 77.75 281 LEU A CA 1
ATOM 2234 C C . LEU A 1 281 ? -1.505 2.068 -0.647 1.00 77.75 281 LEU A C 1
ATOM 2236 O O . LEU A 1 281 ? -2.082 2.248 0.420 1.00 77.75 281 LEU A O 1
ATOM 2240 N N . ARG A 1 282 ? -0.467 1.226 -0.746 1.00 83.44 282 ARG A N 1
ATOM 2241 C CA . ARG A 1 282 ? 0.048 0.468 0.408 1.00 83.44 282 ARG A CA 1
ATOM 2242 C C . ARG A 1 282 ? 0.498 1.378 1.548 1.00 83.44 282 ARG A C 1
ATOM 2244 O O . ARG A 1 282 ? 0.187 1.091 2.702 1.00 83.44 282 ARG A O 1
ATOM 2251 N N . ASP A 1 283 ? 1.198 2.468 1.250 1.00 74.81 283 ASP A N 1
ATOM 2252 C CA . ASP A 1 283 ? 1.647 3.420 2.270 1.00 74.81 283 ASP A CA 1
ATOM 2253 C C . ASP A 1 283 ? 0.464 4.135 2.934 1.00 74.81 283 ASP A C 1
ATOM 2255 O O . ASP A 1 283 ? 0.410 4.227 4.167 1.00 74.81 283 ASP A O 1
ATOM 2259 N N . THR A 1 284 ? -0.528 4.549 2.140 1.00 76.38 284 THR A N 1
ATOM 2260 C CA . THR A 1 284 ? -1.786 5.105 2.651 1.00 76.38 284 THR A CA 1
ATOM 2261 C C . THR A 1 284 ? -2.517 4.103 3.544 1.00 76.38 284 THR A C 1
ATOM 2263 O O . THR A 1 284 ? -2.894 4.454 4.660 1.00 76.38 284 THR A O 1
ATOM 2266 N N . LEU A 1 285 ? -2.654 2.842 3.122 1.00 83.44 285 LEU A N 1
ATOM 2267 C CA . LEU A 1 285 ? -3.310 1.789 3.903 1.00 83.44 285 LEU A CA 1
ATOM 2268 C C . LEU A 1 285 ? -2.596 1.522 5.235 1.00 83.44 285 LEU A C 1
ATOM 2270 O O . LEU A 1 285 ? -3.266 1.377 6.254 1.00 83.44 285 LEU A O 1
ATOM 2274 N N . ARG A 1 286 ? -1.253 1.533 5.285 1.00 82.62 286 ARG A N 1
ATOM 2275 C CA . ARG A 1 286 ? -0.516 1.415 6.564 1.00 82.62 286 ARG A CA 1
ATOM 2276 C C . ARG A 1 286 ? -0.761 2.610 7.478 1.00 82.62 286 ARG A C 1
ATOM 2278 O O . ARG A 1 286 ? -0.900 2.442 8.691 1.00 82.62 286 ARG A O 1
ATOM 2285 N N . ALA A 1 287 ? -0.774 3.820 6.922 1.00 75.69 287 ALA A N 1
ATOM 2286 C CA . ALA A 1 287 ? -1.006 5.034 7.694 1.00 75.69 287 ALA A CA 1
ATOM 2287 C C . ALA A 1 287 ? -2.426 5.063 8.278 1.00 75.69 287 ALA A C 1
ATOM 2289 O O . ALA A 1 287 ? -2.583 5.256 9.485 1.00 75.69 287 ALA A O 1
ATOM 2290 N N . VAL A 1 288 ? -3.433 4.801 7.442 1.00 79.00 288 VAL A N 1
ATOM 2291 C CA . VAL A 1 288 ? -4.843 4.776 7.844 1.00 79.00 288 VAL A CA 1
ATOM 2292 C C . VAL A 1 288 ? -5.136 3.589 8.761 1.00 79.00 288 VAL A C 1
ATOM 2294 O O . VAL A 1 288 ? -5.825 3.766 9.758 1.00 79.00 288 VAL A O 1
ATOM 2297 N N . GLY A 1 289 ? -4.540 2.418 8.518 1.00 82.44 289 GLY A N 1
ATOM 2298 C CA . GLY A 1 289 ? -4.700 1.228 9.361 1.00 82.44 289 GLY A CA 1
ATOM 2299 C C . GLY A 1 289 ? -4.291 1.434 10.809 1.00 82.44 289 GLY A C 1
ATOM 2300 O O . GLY A 1 289 ? -5.026 1.043 11.709 1.00 82.44 289 GLY A O 1
ATOM 2301 N N . ARG A 1 290 ? -3.186 2.145 11.062 1.00 79.50 290 ARG A N 1
ATOM 2302 C CA . ARG A 1 290 ? -2.809 2.512 12.438 1.00 79.50 290 ARG A CA 1
ATOM 2303 C C . ARG A 1 290 ? -3.858 3.395 13.109 1.00 79.50 290 ARG A C 1
ATOM 2305 O O . ARG A 1 290 ? -4.131 3.220 14.292 1.00 79.50 290 ARG A O 1
ATOM 2312 N N . ARG A 1 291 ? -4.443 4.333 12.359 1.00 78.06 291 ARG A N 1
ATOM 2313 C CA . ARG A 1 291 ? -5.456 5.251 12.884 1.00 78.06 291 ARG A CA 1
ATOM 2314 C C . ARG A 1 291 ? -6.798 4.559 13.113 1.00 78.06 291 ARG A C 1
ATOM 2316 O O . ARG A 1 291 ? -7.418 4.808 14.138 1.00 78.06 291 ARG A O 1
ATOM 2323 N N . LEU A 1 292 ? -7.226 3.686 12.203 1.00 78.56 292 LEU A N 1
ATOM 2324 C CA . LEU A 1 292 ? -8.445 2.893 12.364 1.00 78.56 292 LEU A CA 1
ATOM 2325 C C . LEU A 1 292 ? -8.330 1.926 13.541 1.00 78.56 292 LEU A C 1
ATOM 2327 O O . LEU A 1 292 ? -9.227 1.913 14.371 1.00 78.56 292 LEU A O 1
ATOM 2331 N N . ALA A 1 293 ? -7.196 1.239 13.707 1.00 79.81 293 ALA A N 1
ATOM 2332 C CA . ALA A 1 293 ? -6.961 0.386 14.874 1.00 79.81 293 ALA A CA 1
ATOM 2333 C C . ALA A 1 293 ? -7.040 1.168 16.202 1.00 79.81 293 ALA A C 1
ATOM 2335 O O . ALA A 1 293 ? -7.588 0.677 17.187 1.00 79.81 293 ALA A O 1
ATOM 2336 N N . GLU A 1 294 ? -6.533 2.406 16.232 1.00 78.75 294 GLU A N 1
ATOM 2337 C CA . GLU A 1 294 ? -6.680 3.295 17.389 1.00 78.75 294 GLU A CA 1
ATOM 2338 C C . GLU A 1 294 ? -8.151 3.670 17.648 1.00 78.75 294 GLU A C 1
ATOM 2340 O O . GLU A 1 294 ? -8.585 3.701 18.800 1.00 78.75 294 GLU A O 1
ATOM 2345 N N . LEU A 1 295 ? -8.927 3.955 16.598 1.00 74.25 295 LEU A N 1
ATOM 2346 C CA . LEU A 1 295 ? -10.347 4.307 16.704 1.00 74.25 295 LEU A CA 1
ATOM 2347 C C . LEU A 1 295 ? -11.216 3.104 17.098 1.00 74.25 295 LEU A C 1
ATOM 2349 O O . LEU A 1 295 ? -12.076 3.250 17.962 1.00 74.25 295 LEU A O 1
ATOM 2353 N N . ASP A 1 296 ? -10.949 1.915 16.560 1.00 73.19 296 ASP A N 1
ATOM 2354 C CA . ASP A 1 296 ? -11.637 0.676 16.937 1.00 73.19 296 ASP A CA 1
ATOM 2355 C C . ASP A 1 296 ? -11.329 0.299 18.397 1.00 73.19 296 ASP A C 1
ATOM 2357 O O . ASP A 1 296 ? -12.231 -0.083 19.144 1.00 73.19 296 ASP A O 1
ATOM 2361 N N . ALA A 1 297 ? -10.091 0.507 18.866 1.00 76.81 297 ALA A N 1
ATOM 2362 C CA . ALA A 1 297 ? -9.747 0.346 20.282 1.00 76.81 297 ALA A CA 1
ATOM 2363 C C . ALA A 1 297 ? -10.510 1.336 21.185 1.00 76.81 297 ALA A C 1
ATOM 2365 O O . ALA A 1 297 ? -10.965 0.968 22.271 1.00 76.81 297 ALA A O 1
ATOM 2366 N N . ARG A 1 298 ? -10.699 2.585 20.734 1.00 73.12 298 ARG A N 1
ATOM 2367 C CA . ARG A 1 298 ? -11.519 3.586 21.440 1.00 73.12 298 ARG A CA 1
ATOM 2368 C C . ARG A 1 298 ? -13.006 3.216 21.445 1.00 73.12 298 ARG A C 1
ATOM 2370 O O . ARG A 1 298 ? -13.659 3.410 22.468 1.00 73.12 298 ARG A O 1
ATOM 2377 N N . LEU A 1 299 ? -13.532 2.664 20.350 1.00 72.12 299 LEU A N 1
ATOM 2378 C CA . LEU A 1 299 ? -14.909 2.164 20.263 1.00 72.12 299 LEU A CA 1
ATOM 2379 C C . LEU A 1 299 ? -15.133 0.972 21.207 1.00 72.12 299 LEU A C 1
ATOM 2381 O O . LEU A 1 299 ? -16.125 0.943 21.934 1.00 72.12 299 LEU A O 1
ATOM 2385 N N . ALA A 1 300 ? -14.193 0.027 21.267 1.00 74.56 300 ALA A N 1
ATOM 2386 C CA . ALA A 1 300 ? -14.252 -1.084 22.214 1.00 74.56 300 ALA A CA 1
ATOM 2387 C C . ALA A 1 300 ? -14.232 -0.589 23.674 1.00 74.56 300 ALA A C 1
ATOM 2389 O O . ALA A 1 300 ? -15.012 -1.062 24.504 1.00 74.56 300 ALA A O 1
ATOM 2390 N N . ALA A 1 301 ? -13.398 0.414 23.979 1.00 72.12 301 ALA A N 1
ATOM 2391 C CA . ALA A 1 301 ? -13.369 1.055 25.293 1.00 72.12 301 ALA A CA 1
ATOM 2392 C C . ALA A 1 301 ? -14.702 1.750 25.629 1.00 72.12 301 ALA A C 1
ATOM 2394 O O . ALA A 1 301 ? -15.218 1.584 26.731 1.00 72.12 301 ALA A O 1
ATOM 2395 N N . TYR A 1 302 ? -15.303 2.462 24.671 1.00 74.88 302 TYR A N 1
ATOM 2396 C CA . TYR A 1 302 ? -16.640 3.047 24.814 1.00 74.88 302 TYR A CA 1
ATOM 2397 C C . TYR A 1 302 ? -17.708 1.996 25.140 1.00 74.88 302 TYR A C 1
ATOM 2399 O O . TYR A 1 302 ? -18.475 2.165 26.088 1.00 74.88 302 TYR A O 1
ATOM 2407 N N . GLN A 1 303 ? -17.747 0.896 24.385 1.00 74.44 303 GLN A N 1
ATOM 2408 C CA . GLN A 1 303 ? -18.716 -0.182 24.595 1.00 74.44 303 GLN A CA 1
ATOM 2409 C C . GLN A 1 303 ? -18.544 -0.837 25.973 1.00 74.44 303 GLN A C 1
ATOM 2411 O O . GLN A 1 303 ? -19.534 -1.112 26.653 1.00 74.44 303 GLN A O 1
ATOM 2416 N N . ALA A 1 304 ? -17.303 -1.055 26.419 1.00 75.56 304 ALA A N 1
ATOM 2417 C CA . ALA A 1 304 ? -17.014 -1.554 27.763 1.00 75.56 304 ALA A CA 1
ATOM 2418 C C . ALA A 1 304 ? -17.511 -0.588 28.853 1.00 75.56 304 ALA A C 1
ATOM 2420 O O . ALA A 1 304 ? -18.216 -1.010 29.770 1.00 75.56 304 ALA A O 1
ATOM 2421 N N . LEU A 1 305 ? -17.235 0.711 28.705 1.00 75.75 305 LEU A N 1
ATOM 2422 C CA . LEU A 1 305 ? -17.692 1.750 29.630 1.00 75.75 305 LEU A CA 1
ATOM 2423 C C . LEU A 1 305 ? -19.220 1.837 29.710 1.00 75.75 305 LEU A C 1
ATOM 2425 O O . LEU A 1 305 ? -19.769 1.872 30.807 1.00 75.75 305 LEU A O 1
ATOM 2429 N N . ASN A 1 306 ? -19.922 1.805 28.576 1.00 77.25 306 ASN A N 1
ATOM 2430 C CA . ASN A 1 306 ? -21.387 1.819 28.551 1.00 77.25 306 ASN A CA 1
ATOM 2431 C C . ASN A 1 306 ? -22.002 0.595 29.235 1.00 77.25 306 ASN A C 1
ATOM 2433 O O . ASN A 1 306 ? -22.997 0.723 29.956 1.00 77.25 306 ASN A O 1
ATOM 2437 N N . ARG A 1 307 ? -21.413 -0.592 29.032 1.00 80.44 307 ARG A N 1
ATOM 2438 C CA . ARG A 1 307 ? -21.832 -1.810 29.741 1.00 80.44 307 ARG A CA 1
ATOM 2439 C C . ARG A 1 307 ? -21.635 -1.660 31.246 1.00 80.44 307 ARG A C 1
ATOM 2441 O O . ARG A 1 307 ? -22.549 -1.982 31.999 1.00 80.44 307 ARG A O 1
ATOM 2448 N N . ALA A 1 308 ? -20.500 -1.111 31.674 1.00 76.56 308 ALA A N 1
ATOM 2449 C CA . ALA A 1 308 ? -20.213 -0.877 33.084 1.00 76.56 308 ALA A CA 1
ATOM 2450 C C . ALA A 1 308 ? -21.168 0.152 33.718 1.00 76.56 308 ALA A C 1
ATOM 2452 O O . ALA A 1 308 ? -21.705 -0.103 34.791 1.00 76.56 308 ALA A O 1
ATOM 2453 N N . VAL A 1 309 ? -21.447 1.275 33.044 1.00 80.69 309 VAL A N 1
ATOM 2454 C CA . VAL A 1 309 ? -22.426 2.287 33.493 1.00 80.69 309 VAL A CA 1
ATOM 2455 C C . VAL A 1 309 ? -23.819 1.679 33.638 1.00 80.69 309 VAL A C 1
ATOM 2457 O O . VAL A 1 309 ? -24.468 1.854 34.670 1.00 80.69 309 VAL A O 1
ATOM 2460 N N . SER A 1 310 ? -24.262 0.931 32.625 1.00 80.50 310 SER A N 1
ATOM 2461 C CA . SER A 1 310 ? -25.565 0.259 32.646 1.00 80.50 310 SER A CA 1
ATOM 2462 C C . SER A 1 310 ? -25.638 -0.767 33.777 1.00 80.50 310 SER A C 1
ATOM 2464 O O . SER A 1 310 ? -26.634 -0.827 34.492 1.00 80.50 310 SER A O 1
ATOM 2466 N N . GLY A 1 311 ? -24.566 -1.537 33.984 1.00 82.12 311 GLY A N 1
ATOM 2467 C CA . GLY A 1 311 ? -24.452 -2.487 35.087 1.00 82.12 311 GLY A CA 1
ATOM 2468 C C . GLY A 1 311 ? -24.554 -1.807 36.451 1.00 82.12 311 GLY A C 1
ATOM 2469 O O . GLY A 1 311 ? -25.375 -2.214 37.266 1.00 82.12 311 GLY A O 1
ATOM 2470 N N . LEU A 1 312 ? -23.788 -0.734 36.677 1.00 79.94 312 LEU A N 1
ATOM 2471 C CA . LEU A 1 312 ? -23.763 0.001 37.947 1.00 79.94 312 LEU A CA 1
ATOM 2472 C C . LEU A 1 312 ? -25.108 0.649 38.304 1.00 79.94 312 LEU A C 1
ATOM 2474 O O . LEU A 1 312 ? -25.421 0.754 39.486 1.00 79.94 312 LEU A O 1
ATOM 2478 N N . ARG A 1 313 ? -25.899 1.080 37.313 1.00 77.94 313 ARG A N 1
ATOM 2479 C CA . ARG A 1 313 ? -27.238 1.652 37.542 1.00 77.94 313 ARG A CA 1
ATOM 2480 C C . ARG A 1 313 ? -28.314 0.607 37.803 1.00 77.94 313 ARG A C 1
ATOM 2482 O O . ARG A 1 313 ? -29.251 0.865 38.552 1.00 77.94 313 ARG A O 1
ATOM 2489 N N . ASN A 1 314 ? -28.192 -0.555 37.170 1.00 78.38 314 ASN A N 1
ATOM 2490 C CA . ASN A 1 314 ? -29.241 -1.573 37.182 1.00 78.38 314 ASN A CA 1
ATOM 2491 C C . ASN A 1 314 ? -29.050 -2.632 38.270 1.00 78.38 314 ASN A C 1
ATOM 2493 O O . ASN A 1 314 ? -29.950 -3.443 38.483 1.00 78.38 314 ASN A O 1
ATOM 2497 N N . THR A 1 315 ? -27.905 -2.643 38.957 1.00 75.31 315 THR A N 1
ATOM 2498 C CA . THR A 1 315 ? -27.642 -3.583 40.046 1.00 75.31 315 THR A CA 1
ATOM 2499 C C . THR A 1 315 ? -27.570 -2.888 41.397 1.00 75.31 315 THR A C 1
ATOM 2501 O O . THR A 1 315 ? -26.891 -1.882 41.585 1.00 75.31 315 THR A O 1
ATOM 2504 N N . THR A 1 316 ? -28.259 -3.468 42.372 1.00 66.81 316 THR A N 1
ATOM 2505 C CA . THR A 1 316 ? -28.129 -3.125 43.793 1.00 66.81 316 THR A CA 1
ATOM 2506 C C . THR A 1 316 ? -27.386 -4.210 44.571 1.00 66.81 316 THR A C 1
ATOM 2508 O O . THR A 1 316 ? -27.262 -4.098 45.788 1.00 66.81 316 THR A O 1
ATOM 2511 N N . ASP A 1 317 ? -26.924 -5.269 43.894 1.00 70.06 317 ASP A N 1
ATOM 2512 C CA . ASP A 1 317 ? -26.190 -6.376 44.508 1.00 70.06 317 ASP A CA 1
ATOM 2513 C C . ASP A 1 317 ? -24.725 -5.972 44.773 1.00 70.06 317 ASP A C 1
ATOM 2515 O O . ASP A 1 317 ? -23.975 -5.734 43.823 1.00 70.06 317 ASP A O 1
ATOM 2519 N N . PRO A 1 318 ? -24.274 -5.909 46.040 1.00 65.38 318 PRO A N 1
ATOM 2520 C CA . PRO A 1 318 ? -22.912 -5.505 46.384 1.00 65.38 318 PRO A CA 1
ATOM 2521 C C . PRO A 1 318 ? -21.809 -6.351 45.733 1.00 65.38 318 PRO A C 1
ATOM 2523 O O . PRO A 1 318 ? -20.747 -5.809 45.423 1.00 65.38 318 PRO A O 1
ATOM 2526 N N . ALA A 1 319 ? -22.039 -7.652 45.519 1.00 65.94 319 ALA A N 1
ATOM 2527 C CA . ALA A 1 319 ? -21.054 -8.537 44.890 1.00 65.94 319 ALA A CA 1
ATOM 2528 C C . ALA A 1 319 ? -20.871 -8.202 43.403 1.00 65.94 319 ALA A C 1
ATOM 2530 O O . ALA A 1 319 ? -19.755 -8.173 42.881 1.00 65.94 319 ALA A O 1
ATOM 2531 N N . GLU A 1 320 ? -21.979 -7.883 42.742 1.00 74.44 320 GLU A N 1
ATOM 2532 C CA . GLU A 1 320 ? -22.009 -7.478 41.346 1.00 74.44 320 GLU A CA 1
ATOM 2533 C C . GLU A 1 320 ? -21.380 -6.095 41.138 1.00 74.44 320 GLU A C 1
ATOM 2535 O O . GLU A 1 320 ? -20.608 -5.890 40.198 1.00 74.44 320 GLU A O 1
ATOM 2540 N N . VAL A 1 321 ? -21.635 -5.156 42.057 1.00 74.31 321 VAL A N 1
ATOM 2541 C CA . VAL A 1 321 ? -20.991 -3.837 42.046 1.00 74.31 321 VAL A CA 1
ATOM 2542 C C . VAL A 1 321 ? -19.475 -3.960 42.243 1.00 74.31 321 VAL A C 1
ATOM 2544 O O . VAL A 1 321 ? -18.727 -3.301 41.523 1.00 74.31 321 VAL A O 1
ATOM 2547 N N . ASP A 1 322 ? -18.986 -4.802 43.165 1.00 75.94 322 ASP A N 1
ATOM 2548 C CA . ASP A 1 322 ? -17.536 -5.008 43.344 1.00 75.94 322 ASP A CA 1
ATOM 2549 C C . ASP A 1 322 ? -16.877 -5.574 42.079 1.00 75.94 322 ASP A C 1
ATOM 2551 O O . ASP A 1 322 ? -15.825 -5.085 41.661 1.00 75.94 322 ASP A O 1
ATOM 2555 N N . ARG A 1 323 ? -17.526 -6.545 41.425 1.00 82.19 323 ARG A N 1
ATOM 2556 C CA . ARG A 1 323 ? -17.053 -7.134 40.168 1.00 82.19 323 ARG A CA 1
ATOM 2557 C C . ARG A 1 323 ? -16.959 -6.093 39.048 1.00 82.19 323 ARG A C 1
ATOM 2559 O O . ARG A 1 323 ? -15.919 -5.996 38.401 1.00 82.19 323 ARG A O 1
ATOM 2566 N N . LEU A 1 324 ? -18.001 -5.280 38.860 1.00 82.31 324 LEU A N 1
ATOM 2567 C CA . LEU A 1 324 ? -18.020 -4.205 37.858 1.00 82.31 324 LEU A CA 1
ATOM 2568 C C . LEU A 1 324 ? -16.977 -3.115 38.152 1.00 82.31 324 LEU A C 1
ATOM 2570 O O . LEU A 1 324 ? -16.323 -2.613 37.239 1.00 82.31 324 LEU A O 1
ATOM 2574 N N . LEU A 1 325 ? -16.777 -2.758 39.424 1.00 82.44 325 LEU A N 1
ATOM 2575 C CA . LEU A 1 325 ? -15.739 -1.805 39.830 1.00 82.44 325 LEU A CA 1
ATOM 2576 C C . LEU A 1 325 ? -14.325 -2.372 39.653 1.00 82.44 325 LEU A C 1
ATOM 2578 O O . LEU A 1 325 ? -13.400 -1.608 39.377 1.00 82.44 325 LEU A O 1
ATOM 2582 N N . ALA A 1 326 ? -14.138 -3.683 39.819 1.00 80.69 326 ALA A N 1
ATOM 2583 C CA . ALA A 1 326 ? -12.873 -4.353 39.543 1.00 80.69 326 ALA A CA 1
ATOM 2584 C C . ALA A 1 326 ? -12.536 -4.307 38.047 1.00 80.69 326 ALA A C 1
ATOM 2586 O O . ALA A 1 326 ? -11.445 -3.862 37.704 1.00 80.69 326 ALA A O 1
ATOM 2587 N N . GLU A 1 327 ? -13.494 -4.662 37.189 1.00 81.56 327 GLU A N 1
ATOM 2588 C CA . GLU A 1 327 ? -13.368 -4.607 35.726 1.00 81.56 327 GLU A CA 1
ATOM 2589 C C . GLU A 1 327 ? -13.060 -3.178 35.242 1.00 81.56 327 GLU A C 1
ATOM 2591 O O . GLU A 1 327 ? -12.124 -2.952 34.478 1.00 81.56 327 GLU A O 1
ATOM 2596 N N . LEU A 1 328 ? -13.756 -2.169 35.780 1.00 81.50 328 LEU A N 1
ATOM 2597 C CA . LEU A 1 328 ? -13.481 -0.757 35.483 1.00 81.50 328 LEU A CA 1
ATOM 2598 C C . LEU A 1 328 ? -12.048 -0.328 35.833 1.00 81.50 328 LEU A C 1
ATOM 2600 O O . LEU A 1 328 ? -11.451 0.467 35.108 1.00 81.50 328 LEU A O 1
ATOM 2604 N N . LEU A 1 329 ? -11.489 -0.829 36.938 1.00 81.00 329 LEU A N 1
ATOM 2605 C CA . LEU A 1 329 ? -10.137 -0.481 37.392 1.00 81.00 329 LEU A CA 1
ATOM 2606 C C . LEU A 1 329 ? -9.022 -1.156 36.575 1.00 81.00 329 LEU A C 1
ATOM 2608 O O . LEU A 1 329 ? -7.864 -0.757 36.719 1.00 81.00 329 LEU A O 1
ATOM 2612 N N . GLU A 1 330 ? -9.348 -2.131 35.724 1.00 80.12 330 GLU A N 1
ATOM 2613 C CA . GLU A 1 330 ? -8.418 -2.713 34.745 1.00 80.12 330 GLU A CA 1
ATOM 2614 C C . GLU A 1 330 ? -8.261 -1.827 33.497 1.00 80.12 330 GLU A C 1
ATOM 2616 O O . GLU A 1 330 ? -7.256 -1.916 32.788 1.00 80.12 330 GLU A O 1
ATOM 2621 N N . HIS A 1 331 ? -9.210 -0.918 33.251 1.00 74.00 331 HIS A N 1
ATOM 2622 C CA . HIS A 1 331 ? -9.156 0.039 32.150 1.00 74.00 331 HIS A CA 1
ATOM 2623 C C . HIS A 1 331 ? -8.408 1.330 32.527 1.00 74.00 331 HIS A C 1
ATOM 2625 O O . HIS A 1 331 ? -8.380 1.771 33.679 1.00 74.00 331 HIS A O 1
ATOM 2631 N N . ALA A 1 332 ? -7.806 1.984 31.528 1.00 67.62 332 ALA A N 1
ATOM 2632 C CA . ALA A 1 332 ? -7.114 3.260 31.697 1.00 67.62 332 ALA A CA 1
ATOM 2633 C C . ALA A 1 332 ? -8.116 4.422 31.865 1.00 67.62 332 ALA A C 1
ATOM 2635 O O . ALA A 1 332 ? -8.404 5.151 30.919 1.00 67.62 332 ALA A O 1
ATOM 2636 N N . LEU A 1 333 ? -8.654 4.578 33.078 1.00 72.31 333 LEU A N 1
ATOM 2637 C CA . LEU A 1 333 ? -9.586 5.648 33.442 1.00 72.31 333 LEU A CA 1
ATOM 2638 C C . LEU A 1 333 ? -8.855 6.939 33.860 1.00 72.31 333 LEU A C 1
ATOM 2640 O O . LEU A 1 333 ? -7.780 6.873 34.472 1.00 72.31 333 LEU A O 1
ATOM 2644 N N . PRO A 1 334 ? -9.458 8.122 33.649 1.00 75.81 334 PRO A N 1
ATOM 2645 C CA . PRO A 1 334 ? -9.006 9.373 34.241 1.00 75.81 334 PRO A CA 1
ATOM 2646 C C . PRO A 1 334 ? -8.854 9.283 35.758 1.00 75.81 334 PRO A C 1
ATOM 2648 O O . PRO A 1 334 ? -9.564 8.551 36.455 1.00 75.81 334 PRO A O 1
ATOM 2651 N N . GLN A 1 335 ? -7.898 10.049 36.287 1.00 74.75 335 GLN A N 1
ATOM 2652 C CA . GLN A 1 335 ? -7.481 9.955 37.685 1.00 74.75 335 GLN A CA 1
ATOM 2653 C C . GLN A 1 335 ? -8.646 10.159 38.664 1.00 74.75 335 GLN A C 1
ATOM 2655 O O . GLN A 1 335 ? -8.725 9.452 39.672 1.00 74.75 335 GLN A O 1
ATOM 2660 N N . GLU A 1 336 ? -9.559 11.085 38.369 1.00 73.81 336 GLU A N 1
ATOM 2661 C CA . GLU A 1 336 ? -10.745 11.355 39.188 1.00 73.81 336 GLU A CA 1
ATOM 2662 C C . GLU A 1 336 ? -11.697 10.152 39.218 1.00 73.81 336 GLU A C 1
ATOM 2664 O O . GLU A 1 336 ? -12.071 9.691 40.301 1.00 73.81 336 GLU A O 1
ATOM 2669 N N . THR A 1 337 ? -12.001 9.592 38.047 1.00 76.06 337 THR A N 1
ATOM 2670 C CA . THR A 1 337 ? -12.904 8.455 37.833 1.00 76.06 337 THR A CA 1
ATOM 2671 C C . THR A 1 337 ? -12.368 7.184 38.498 1.00 76.06 337 THR A C 1
ATOM 2673 O O . THR A 1 337 ? -13.060 6.549 39.294 1.00 76.06 337 THR A O 1
ATOM 2676 N N . SER A 1 338 ? -11.082 6.876 38.302 1.00 78.00 338 SER A N 1
ATOM 2677 C CA . SER A 1 338 ? -10.398 5.754 38.967 1.00 78.00 338 SER A CA 1
ATOM 2678 C C . SER A 1 338 ? -10.329 5.929 40.495 1.00 78.00 338 SER A C 1
ATOM 2680 O O . SER A 1 338 ? -10.472 4.961 41.246 1.00 78.00 338 SER A O 1
ATOM 2682 N N . SER A 1 339 ? -10.166 7.163 40.989 1.00 75.31 339 SER A N 1
ATOM 2683 C CA . SER A 1 339 ? -10.171 7.453 42.431 1.00 75.31 339 SER A CA 1
ATOM 2684 C C . SER A 1 339 ? -11.566 7.315 43.050 1.00 75.31 339 SER A C 1
ATOM 2686 O O . SER A 1 339 ? -11.697 6.880 44.194 1.00 75.31 339 SER A O 1
ATOM 2688 N N . LEU A 1 340 ? -12.625 7.692 42.328 1.00 75.62 340 LEU A N 1
ATOM 2689 C CA . LEU A 1 340 ? -14.017 7.463 42.728 1.00 75.62 340 LEU A CA 1
ATOM 2690 C C . LEU A 1 340 ? -14.358 5.969 42.748 1.00 75.62 340 LEU A C 1
ATOM 2692 O O . LEU A 1 340 ? -14.857 5.501 43.769 1.00 75.62 340 LEU A O 1
ATOM 2696 N N . ALA A 1 341 ? -13.998 5.219 41.702 1.00 78.06 341 ALA A N 1
ATOM 2697 C CA . ALA A 1 341 ? -14.207 3.772 41.627 1.00 78.06 341 ALA A CA 1
ATOM 2698 C C . ALA A 1 341 ? -13.506 3.028 42.777 1.00 78.06 341 ALA A C 1
ATOM 2700 O O . ALA A 1 341 ? -14.136 2.235 43.475 1.00 78.06 341 ALA A O 1
ATOM 2701 N N . ARG A 1 342 ? -12.236 3.355 43.070 1.00 76.62 342 ARG A N 1
ATOM 2702 C CA . ARG A 1 342 ? -11.507 2.792 44.225 1.00 76.62 342 ARG A CA 1
ATOM 2703 C C . ARG A 1 342 ? -12.172 3.111 45.562 1.00 76.62 342 ARG A C 1
ATOM 2705 O O . ARG A 1 342 ? -12.267 2.241 46.420 1.00 76.62 342 ARG A O 1
ATOM 2712 N N . ARG A 1 343 ? -12.638 4.349 45.755 1.00 70.69 343 ARG A N 1
ATOM 2713 C CA . ARG A 1 343 ? -13.326 4.748 46.995 1.00 70.69 343 ARG A CA 1
ATOM 2714 C C . ARG A 1 343 ? -14.680 4.054 47.153 1.00 70.69 343 ARG A C 1
ATOM 2716 O O . ARG A 1 343 ? -15.010 3.669 48.268 1.00 70.69 343 ARG A O 1
ATOM 2723 N N . ALA A 1 344 ? -15.441 3.894 46.070 1.00 72.56 344 ALA A N 1
ATOM 2724 C CA . ALA A 1 344 ? -16.702 3.154 46.078 1.00 72.56 344 ALA A CA 1
ATOM 2725 C C . ALA A 1 344 ? -16.460 1.675 46.415 1.00 72.56 344 ALA A C 1
ATOM 2727 O O . ALA A 1 344 ? -17.100 1.141 47.316 1.00 72.56 344 ALA A O 1
ATOM 2728 N N . ARG A 1 345 ? -15.451 1.062 45.785 1.00 75.62 345 ARG A N 1
ATOM 2729 C CA . ARG A 1 345 ? -15.045 -0.327 46.025 1.00 75.62 345 ARG A CA 1
ATOM 2730 C C . ARG A 1 345 ? -14.618 -0.576 47.474 1.00 75.62 345 ARG A C 1
ATOM 2732 O O . ARG A 1 345 ? -15.128 -1.483 48.116 1.00 75.62 345 ARG A O 1
ATOM 2739 N N . ASN A 1 346 ? -13.773 0.292 48.034 1.00 69.50 346 ASN A N 1
ATOM 2740 C CA . ASN A 1 346 ? -13.333 0.187 49.432 1.00 69.50 346 ASN A CA 1
ATOM 2741 C C . ASN A 1 346 ? -14.485 0.336 50.443 1.00 69.50 346 ASN A C 1
ATOM 2743 O O . ASN A 1 346 ? -14.421 -0.225 51.532 1.00 69.50 346 ASN A O 1
ATOM 2747 N N . ARG A 1 347 ? -15.540 1.091 50.101 1.00 67.50 347 ARG A N 1
ATOM 2748 C CA . ARG A 1 347 ? -16.740 1.224 50.945 1.00 67.50 347 ARG A CA 1
ATOM 2749 C C . ARG A 1 347 ? -17.659 0.005 50.870 1.00 67.50 347 ARG A C 1
ATOM 2751 O O . ARG A 1 347 ? -18.392 -0.239 51.822 1.00 67.50 347 ARG A O 1
ATOM 2758 N N . LEU A 1 348 ? -17.601 -0.767 49.785 1.00 60.78 348 LEU A N 1
ATOM 2759 C CA . LEU A 1 348 ? -18.340 -2.025 49.632 1.00 60.78 348 LEU A CA 1
ATOM 2760 C C . LEU A 1 348 ? -17.690 -3.180 50.412 1.00 60.78 348 LEU A C 1
ATOM 2762 O O . LEU A 1 348 ? -18.393 -4.097 50.827 1.00 60.78 348 LEU A O 1
ATOM 2766 N N . THR A 1 349 ? -16.379 -3.119 50.681 1.00 60.44 349 THR A N 1
ATOM 2767 C CA . THR A 1 349 ? -15.644 -4.169 51.415 1.00 60.44 349 THR A CA 1
ATOM 2768 C C . THR A 1 349 ? -15.669 -4.036 52.949 1.00 60.44 349 THR A C 1
ATOM 2770 O O . THR A 1 349 ? -15.173 -4.932 53.626 1.00 60.44 349 THR A O 1
ATOM 2773 N N . GLY A 1 350 ? -16.272 -2.974 53.506 1.00 67.88 350 GLY A N 1
ATOM 2774 C CA . GLY A 1 350 ? -16.538 -2.802 54.948 1.00 67.88 350 GLY A CA 1
ATOM 2775 C C . GLY A 1 350 ? -15.366 -2.281 55.815 1.00 67.88 350 GLY A C 1
ATOM 2776 O O . GLY A 1 350 ? -14.232 -2.180 55.336 1.00 67.88 350 GLY A O 1
ATOM 2777 N N . PRO A 1 351 ? -15.615 -1.927 57.100 1.00 70.00 351 PRO A N 1
ATOM 2778 C CA . PRO A 1 351 ? -14.602 -1.401 58.037 1.00 70.00 351 PRO A CA 1
ATOM 2779 C C . PRO A 1 351 ? -13.470 -2.392 58.368 1.00 70.00 351 PRO A C 1
ATOM 2781 O O . PRO A 1 351 ? -12.447 -2.013 58.944 1.00 70.00 351 PRO A O 1
ATOM 2784 N N . GLU A 1 352 ? -13.615 -3.656 57.974 1.00 75.25 352 GLU A N 1
ATOM 2785 C CA . GLU A 1 352 ? -12.581 -4.685 58.049 1.00 75.25 352 GLU A CA 1
ATOM 2786 C C . GLU A 1 352 ? -11.359 -4.331 57.191 1.00 75.25 352 GLU A C 1
ATOM 2788 O O . GLU A 1 352 ? -10.229 -4.620 57.582 1.00 75.25 352 GLU A O 1
ATOM 2793 N N . GLN A 1 353 ? -11.547 -3.643 56.060 1.00 72.81 353 GLN A N 1
ATOM 2794 C CA . GLN A 1 353 ? -10.431 -3.271 55.192 1.00 72.81 353 GLN A CA 1
ATOM 2795 C C . GLN A 1 353 ? -9.543 -2.180 55.818 1.00 72.81 353 GLN A C 1
ATOM 2797 O O . GLN A 1 353 ? -8.317 -2.258 55.708 1.00 72.81 353 GLN A O 1
ATOM 2802 N N . ASP A 1 354 ? -10.130 -1.220 56.543 1.00 73.81 354 ASP A N 1
ATOM 2803 C CA . ASP A 1 354 ? -9.385 -0.210 57.311 1.00 73.81 354 ASP A CA 1
ATOM 2804 C C . ASP A 1 354 ? -8.523 -0.869 58.400 1.00 73.81 354 ASP A C 1
ATOM 2806 O O . ASP A 1 354 ? -7.364 -0.490 58.609 1.00 73.81 354 ASP A O 1
ATOM 2810 N N . LEU A 1 355 ? -9.064 -1.901 59.060 1.00 78.38 355 LEU A N 1
ATOM 2811 C CA . LEU A 1 355 ? -8.314 -2.738 59.996 1.00 78.38 355 LEU A CA 1
ATOM 2812 C C . LEU A 1 355 ? -7.188 -3.495 59.290 1.00 78.38 355 LEU A C 1
ATOM 2814 O O . LEU A 1 355 ? -6.058 -3.479 59.773 1.00 78.38 355 LEU A O 1
ATOM 2818 N N . PHE A 1 356 ? -7.448 -4.119 58.139 1.00 81.50 356 PHE A N 1
ATOM 2819 C CA . PHE A 1 356 ? -6.438 -4.893 57.410 1.00 81.50 356 PHE A CA 1
ATOM 2820 C C . PHE A 1 356 ? -5.282 -4.014 56.928 1.00 81.50 356 PHE A C 1
ATOM 2822 O O . PHE A 1 356 ? -4.114 -4.400 57.040 1.00 81.50 356 PHE A O 1
ATOM 2829 N N . ASP A 1 357 ? -5.582 -2.817 56.433 1.00 77.25 357 ASP A N 1
ATOM 2830 C CA . ASP A 1 357 ? -4.574 -1.866 55.977 1.00 77.25 357 ASP A CA 1
ATOM 2831 C C . ASP A 1 357 ? -3.766 -1.282 57.134 1.00 77.25 357 ASP A C 1
ATOM 2833 O O . ASP A 1 357 ? -2.540 -1.140 57.015 1.00 77.25 357 ASP A O 1
ATOM 2837 N N . TRP A 1 358 ? -4.409 -1.015 58.273 1.00 84.88 358 TRP A N 1
ATOM 2838 C CA . TRP A 1 358 ? -3.699 -0.663 59.497 1.00 84.88 358 TRP A CA 1
ATOM 2839 C C . TRP A 1 358 ? -2.808 -1.815 59.979 1.00 84.88 358 TRP A C 1
ATOM 2841 O O . TRP A 1 358 ? -1.618 -1.604 60.203 1.00 84.88 358 TRP A O 1
ATOM 2851 N N . TRP A 1 359 ? -3.309 -3.051 60.049 1.00 83.81 359 TRP A N 1
ATOM 2852 C CA . TRP A 1 359 ? -2.552 -4.229 60.492 1.00 83.81 359 TRP A CA 1
ATOM 2853 C C . TRP A 1 359 ? -1.338 -4.548 59.620 1.00 83.81 359 TRP A C 1
ATOM 2855 O O . TRP A 1 359 ? -0.299 -4.968 60.139 1.00 83.81 359 TRP A O 1
ATOM 2865 N N . ARG A 1 360 ? -1.427 -4.323 58.304 1.00 76.31 360 ARG A N 1
ATOM 2866 C CA . ARG A 1 360 ? -0.281 -4.466 57.389 1.00 76.31 360 ARG A CA 1
ATOM 2867 C C . ARG A 1 360 ? 0.809 -3.426 57.646 1.00 76.31 360 ARG A C 1
ATOM 2869 O O . ARG A 1 360 ? 1.980 -3.711 57.405 1.00 76.31 360 ARG A O 1
ATOM 2876 N N . LYS A 1 361 ? 0.439 -2.238 58.133 1.00 74.81 361 LYS A N 1
ATOM 2877 C CA . LYS A 1 361 ? 1.336 -1.083 58.314 1.00 74.81 361 LYS A CA 1
ATOM 2878 C C . LYS A 1 361 ? 1.700 -0.805 59.781 1.00 74.81 361 LYS A C 1
ATOM 2880 O O . LYS A 1 361 ? 2.547 0.050 60.033 1.00 74.81 361 LYS A O 1
ATOM 2885 N N . ALA A 1 362 ? 1.100 -1.518 60.736 1.00 75.00 362 ALA A N 1
ATOM 2886 C CA . ALA A 1 362 ? 1.243 -1.277 62.168 1.00 75.00 362 ALA A CA 1
ATOM 2887 C C . ALA A 1 362 ? 2.708 -1.452 62.642 1.00 75.00 362 ALA A C 1
ATOM 2889 O O . ALA A 1 362 ? 3.253 -2.561 62.578 1.00 75.00 362 ALA A O 1
ATOM 2890 N N . PRO A 1 363 ? 3.352 -0.394 63.175 1.00 66.69 363 PRO A N 1
ATOM 2891 C CA . PRO A 1 363 ? 4.770 -0.412 63.540 1.00 66.69 363 PRO A CA 1
ATOM 2892 C C . PRO A 1 363 ? 5.131 -1.402 64.653 1.00 66.69 363 PRO A C 1
ATOM 2894 O O . PRO A 1 363 ? 6.290 -1.800 64.750 1.00 66.69 363 PRO A O 1
ATOM 2897 N N . ILE A 1 364 ? 4.166 -1.794 65.496 1.00 69.62 364 ILE A N 1
ATOM 2898 C CA . ILE A 1 364 ? 4.366 -2.706 66.635 1.00 69.62 364 ILE A CA 1
ATOM 2899 C C . ILE A 1 364 ? 4.799 -4.119 66.240 1.00 69.62 364 ILE A C 1
ATOM 2901 O O . ILE A 1 364 ? 5.332 -4.857 67.069 1.00 69.62 364 ILE A O 1
ATOM 2905 N N . ARG A 1 365 ? 4.649 -4.476 64.958 1.00 66.62 365 ARG A N 1
ATOM 2906 C CA . ARG A 1 365 ? 5.212 -5.692 64.370 1.00 66.62 365 ARG A CA 1
ATOM 2907 C C . ARG A 1 365 ? 6.731 -5.547 64.224 1.00 66.62 365 ARG A C 1
ATOM 2909 O O . ARG A 1 365 ? 7.257 -5.276 63.144 1.00 66.62 365 ARG A O 1
ATOM 2916 N N . LEU A 1 366 ? 7.459 -5.741 65.326 1.00 66.19 366 LEU A N 1
ATOM 2917 C CA . LEU A 1 366 ? 8.915 -5.892 65.303 1.00 66.19 366 LEU A CA 1
ATOM 2918 C C . LEU A 1 366 ? 9.276 -7.046 64.367 1.00 66.19 366 LEU A C 1
ATOM 2920 O O . LEU A 1 366 ? 9.009 -8.209 64.661 1.00 66.19 366 LEU A O 1
ATOM 2924 N N . SER A 1 367 ? 9.923 -6.748 63.241 1.00 67.75 367 SER A N 1
ATOM 2925 C CA . SER A 1 367 ? 10.462 -7.817 62.404 1.00 67.75 367 SER A CA 1
ATOM 2926 C C . SER A 1 367 ? 11.439 -8.664 63.229 1.00 67.75 367 SER A C 1
ATOM 2928 O O . SER A 1 367 ? 12.192 -8.132 64.052 1.00 67.75 367 SER A O 1
ATOM 2930 N N . LYS A 1 368 ? 11.477 -9.985 62.996 1.00 68.69 368 LYS A N 1
ATOM 2931 C CA . LYS A 1 368 ? 12.406 -10.897 63.697 1.00 68.69 368 LYS A CA 1
ATOM 2932 C C . LYS A 1 368 ? 13.858 -10.399 63.639 1.00 68.69 368 LYS A C 1
ATOM 2934 O O . LYS A 1 368 ? 14.601 -10.565 64.601 1.00 68.69 368 LYS A O 1
ATOM 2939 N N . SER A 1 369 ? 14.241 -9.749 62.535 1.00 71.44 369 SER A N 1
ATOM 2940 C CA . SER A 1 369 ? 15.549 -9.108 62.350 1.00 71.44 369 SER A CA 1
ATOM 2941 C C . SER A 1 369 ? 15.756 -7.909 63.287 1.00 71.44 369 SER A C 1
ATOM 2943 O O . SER A 1 369 ? 16.748 -7.853 64.015 1.00 71.44 369 SER A O 1
ATOM 2945 N N . ARG A 1 370 ? 14.785 -6.987 63.351 1.00 74.50 370 ARG A N 1
ATOM 2946 C CA . ARG A 1 370 ? 14.845 -5.807 64.225 1.00 74.50 370 ARG A CA 1
ATOM 2947 C C . ARG A 1 370 ? 14.819 -6.191 65.706 1.00 74.50 370 ARG A C 1
ATOM 2949 O O . ARG A 1 370 ? 15.584 -5.631 66.486 1.00 74.50 370 ARG A O 1
ATOM 2956 N N . PHE A 1 371 ? 14.009 -7.181 66.086 1.00 78.88 371 PHE A N 1
ATOM 2957 C CA . PHE A 1 371 ? 14.001 -7.723 67.447 1.00 78.88 371 PHE A CA 1
ATOM 2958 C C . PHE A 1 371 ? 15.335 -8.392 67.805 1.00 78.88 371 PHE A C 1
ATOM 2960 O O . PHE A 1 371 ? 15.895 -8.106 68.860 1.00 78.88 371 PHE A O 1
ATOM 2967 N N . ARG A 1 372 ? 15.899 -9.214 66.909 1.00 79.62 372 ARG A N 1
ATOM 2968 C CA . ARG A 1 372 ? 17.216 -9.845 67.103 1.00 79.62 372 ARG A CA 1
ATOM 2969 C C . ARG A 1 372 ? 18.329 -8.808 67.306 1.00 79.62 372 ARG A C 1
ATOM 2971 O O . ARG A 1 372 ? 19.186 -9.012 68.163 1.00 79.62 372 ARG A O 1
ATOM 2978 N N . ALA A 1 373 ? 18.304 -7.705 66.555 1.00 78.56 373 ALA A N 1
ATOM 2979 C CA . ALA A 1 373 ? 19.271 -6.616 66.693 1.00 78.56 373 ALA A CA 1
ATOM 2980 C C . ALA A 1 373 ? 19.168 -5.913 68.057 1.00 78.56 373 ALA A C 1
ATOM 2982 O O . ALA A 1 373 ? 20.184 -5.707 68.717 1.00 78.56 373 ALA A O 1
ATOM 2983 N N . LEU A 1 374 ? 17.945 -5.609 68.506 1.00 75.06 374 LEU A N 1
ATOM 2984 C CA . LEU A 1 374 ? 17.693 -4.963 69.797 1.00 75.06 374 LEU A CA 1
ATOM 2985 C C . LEU A 1 374 ? 18.054 -5.890 70.976 1.00 75.06 374 LEU A C 1
ATOM 2987 O O . LEU A 1 374 ? 18.749 -5.460 71.893 1.00 75.06 374 LEU A O 1
ATOM 2991 N N . ARG A 1 375 ? 17.698 -7.183 70.895 1.00 79.50 375 ARG A N 1
ATOM 2992 C CA . ARG A 1 375 ? 17.974 -8.232 71.904 1.00 79.50 375 ARG A CA 1
ATOM 2993 C C . ARG A 1 375 ? 19.459 -8.395 72.246 1.00 79.50 375 ARG A C 1
ATOM 2995 O O . ARG A 1 375 ? 19.792 -8.795 73.360 1.00 79.50 375 ARG A O 1
ATOM 3002 N N . LYS A 1 376 ? 20.370 -8.084 71.316 1.00 77.00 376 LYS A N 1
ATOM 3003 C CA . LYS A 1 376 ? 21.825 -8.263 71.493 1.00 77.00 376 LYS A CA 1
ATOM 3004 C C . LYS A 1 376 ? 22.392 -7.473 72.683 1.00 77.00 376 LYS A C 1
ATOM 3006 O O . LYS A 1 376 ? 23.384 -7.915 73.260 1.00 77.00 376 LYS A O 1
ATOM 3011 N N . ALA A 1 377 ? 21.782 -6.341 73.043 1.00 72.62 377 ALA A N 1
ATOM 3012 C CA . ALA A 1 377 ? 22.295 -5.437 74.072 1.00 72.62 377 ALA A CA 1
ATOM 3013 C C . ALA A 1 377 ? 22.203 -6.028 75.491 1.00 72.62 377 ALA A C 1
ATOM 3015 O O . ALA A 1 377 ? 23.217 -6.097 76.179 1.00 72.62 377 ALA A O 1
ATOM 3016 N N . TRP A 1 378 ? 21.033 -6.530 75.904 1.00 77.69 378 TRP A N 1
ATOM 3017 C CA . TRP A 1 378 ? 20.837 -7.101 77.248 1.00 77.69 378 TRP A CA 1
ATOM 3018 C C . TRP A 1 378 ? 21.097 -8.604 77.329 1.00 77.69 378 TRP A C 1
ATOM 3020 O O . TRP A 1 378 ? 21.363 -9.116 78.410 1.00 77.69 378 TRP A O 1
ATOM 3030 N N . ARG A 1 379 ? 21.116 -9.323 76.198 1.00 73.06 379 ARG A N 1
ATOM 3031 C CA . ARG A 1 379 ? 21.484 -10.748 76.181 1.00 73.06 379 ARG A CA 1
ATOM 3032 C C . ARG A 1 379 ? 22.881 -11.011 76.755 1.00 73.06 379 ARG A C 1
ATOM 3034 O O . ARG A 1 379 ? 23.093 -12.050 77.363 1.00 73.06 379 ARG A O 1
ATOM 3041 N N . ARG A 1 380 ? 23.829 -10.084 76.579 1.00 69.25 380 ARG A N 1
ATOM 3042 C CA . ARG A 1 380 ? 25.202 -10.212 77.105 1.00 69.25 380 ARG A CA 1
ATOM 3043 C C . ARG A 1 380 ? 25.267 -10.309 78.633 1.00 69.25 380 ARG A C 1
ATOM 3045 O O . ARG A 1 380 ? 26.271 -10.779 79.148 1.00 69.25 380 ARG A O 1
ATOM 3052 N N . LEU A 1 381 ? 24.214 -9.886 79.333 1.00 68.38 381 LEU A N 1
ATOM 3053 C CA . LEU A 1 381 ? 24.101 -9.977 80.790 1.00 68.38 381 LEU A CA 1
ATOM 3054 C C . LEU A 1 381 ? 23.684 -11.376 81.267 1.00 68.38 381 LEU A C 1
ATOM 3056 O O . LEU A 1 381 ? 23.805 -11.678 82.447 1.00 68.38 381 LEU A O 1
ATOM 3060 N N . VAL A 1 382 ? 23.205 -12.227 80.355 1.00 65.25 382 VAL A N 1
ATOM 3061 C CA . VAL A 1 382 ? 22.694 -13.573 80.629 1.00 65.25 382 VAL A CA 1
ATOM 3062 C C . VAL A 1 382 ? 23.733 -14.587 80.149 1.00 65.25 382 VAL A C 1
ATOM 3064 O O . VAL A 1 382 ? 23.615 -15.176 79.076 1.00 65.25 382 VAL A O 1
ATOM 3067 N N . VAL A 1 383 ? 24.804 -14.752 80.919 1.00 56.22 383 VAL A N 1
ATOM 3068 C CA . VAL A 1 383 ? 25.780 -15.841 80.756 1.00 56.22 383 VAL A CA 1
ATOM 3069 C C . VAL A 1 383 ? 25.648 -16.654 82.044 1.00 56.22 383 VAL A C 1
ATOM 3071 O O . VAL A 1 383 ? 25.966 -16.136 83.104 1.00 56.22 383 VAL A O 1
ATOM 3074 N N . VAL A 1 384 ? 24.957 -17.800 82.065 1.00 52.66 384 VAL A N 1
ATOM 3075 C CA . VAL A 1 384 ? 25.426 -19.139 81.654 1.00 52.66 384 VAL A CA 1
ATOM 3076 C C . VAL A 1 384 ? 24.207 -20.038 81.324 1.00 52.66 384 VAL A C 1
ATOM 3078 O O . VAL A 1 384 ? 23.238 -20.046 82.077 1.00 52.66 384 VAL A O 1
ATOM 3081 N N . GLY A 1 385 ? 24.254 -20.824 80.233 1.00 55.69 385 GLY A N 1
ATOM 3082 C CA . GLY A 1 385 ? 23.393 -22.014 80.038 1.00 55.69 385 GLY A CA 1
ATOM 3083 C C . GLY A 1 385 ? 22.232 -21.964 79.022 1.00 55.69 385 GLY A C 1
ATOM 3084 O O . GLY A 1 385 ? 21.655 -23.011 78.747 1.00 55.69 385 GLY A O 1
ATOM 3085 N N . ARG A 1 386 ? 21.878 -20.816 78.417 1.00 63.28 386 ARG A N 1
ATOM 3086 C CA . ARG A 1 386 ? 20.872 -20.757 77.323 1.00 63.28 386 ARG A CA 1
ATOM 3087 C C . ARG A 1 386 ? 21.541 -20.776 75.939 1.00 63.28 386 ARG A C 1
ATOM 3089 O O . ARG A 1 386 ? 22.205 -19.809 75.568 1.00 63.28 386 ARG A O 1
ATOM 3096 N N . GLU A 1 387 ? 21.331 -21.836 75.154 1.00 59.31 387 GLU A N 1
ATOM 3097 C CA . GLU A 1 387 ? 21.738 -21.896 73.738 1.00 59.31 387 GLU A CA 1
ATOM 3098 C C . GLU A 1 387 ? 20.912 -20.937 72.858 1.00 59.31 387 GLU A C 1
ATOM 3100 O O . GLU A 1 387 ? 19.691 -20.828 72.988 1.00 59.31 387 GLU A O 1
ATOM 3105 N N . ASP A 1 388 ? 21.566 -20.250 71.916 1.00 64.69 388 ASP A N 1
ATOM 3106 C CA . ASP A 1 388 ? 20.926 -19.298 70.993 1.00 64.69 388 ASP A CA 1
ATOM 3107 C C . ASP A 1 388 ? 20.376 -19.993 69.753 1.00 64.69 388 ASP A C 1
ATOM 3109 O O . ASP A 1 388 ? 20.881 -19.858 68.639 1.00 64.69 388 ASP A O 1
ATOM 3113 N N . SER A 1 389 ? 19.327 -20.773 69.976 1.00 64.31 389 SER A N 1
ATOM 3114 C CA . SER A 1 389 ? 18.595 -21.470 68.928 1.00 64.31 389 SER A CA 1
ATOM 3115 C C . SER A 1 389 ? 17.444 -20.619 68.371 1.00 64.31 389 SER A C 1
ATOM 3117 O O . SER A 1 389 ? 16.981 -19.646 68.978 1.00 64.31 389 SER A O 1
ATOM 3119 N N . ALA A 1 390 ? 16.909 -21.011 67.210 1.00 61.47 390 ALA A N 1
ATOM 3120 C CA . ALA A 1 390 ? 15.688 -20.412 66.661 1.00 61.47 390 ALA A CA 1
ATOM 3121 C C . ALA A 1 390 ? 14.484 -20.537 67.622 1.00 61.47 390 ALA A C 1
ATOM 3123 O O . ALA A 1 390 ? 13.609 -19.669 67.620 1.00 61.47 390 ALA A O 1
ATOM 3124 N N . LEU A 1 391 ? 14.475 -21.577 68.466 1.00 60.94 391 LEU A N 1
ATOM 3125 C CA . LEU A 1 391 ? 13.476 -21.799 69.513 1.00 60.94 391 LEU A CA 1
ATOM 3126 C C . LEU A 1 391 ? 13.616 -20.778 70.654 1.00 60.94 391 LEU A C 1
ATOM 3128 O O . LEU A 1 391 ? 12.611 -20.216 71.082 1.00 60.94 391 LEU A O 1
ATOM 3132 N N . SER A 1 392 ? 14.845 -20.449 71.070 1.00 72.12 392 SER A N 1
ATOM 3133 C CA . SER A 1 392 ? 15.111 -19.388 72.055 1.00 72.12 392 SER A CA 1
ATOM 3134 C C . SER A 1 392 ? 14.642 -18.014 71.560 1.00 72.12 392 SER A C 1
ATOM 3136 O O . SER A 1 392 ? 13.960 -17.298 72.288 1.00 72.12 392 SER A O 1
ATOM 3138 N N . LEU A 1 393 ? 14.949 -17.651 70.308 1.00 76.06 393 LEU A N 1
ATOM 3139 C CA . LEU A 1 393 ? 14.510 -16.371 69.738 1.00 76.06 393 LEU A CA 1
ATOM 3140 C C . LEU A 1 393 ? 12.981 -16.274 69.645 1.00 76.06 393 LEU A C 1
ATOM 3142 O O . LEU A 1 393 ? 12.428 -15.191 69.830 1.00 76.06 393 LEU A O 1
ATOM 3146 N N . ARG A 1 394 ? 12.313 -17.392 69.332 1.00 75.56 394 ARG A N 1
ATOM 3147 C CA . ARG A 1 394 ? 10.852 -17.477 69.264 1.00 75.56 394 ARG A CA 1
ATOM 3148 C C . ARG A 1 394 ? 10.231 -17.296 70.647 1.00 75.56 394 ARG A C 1
ATOM 3150 O O . ARG A 1 394 ? 9.394 -16.416 70.789 1.00 75.56 394 ARG A O 1
ATOM 3157 N N . SER A 1 395 ? 10.715 -18.032 71.646 1.00 78.12 395 SER A N 1
ATOM 3158 C CA . SER A 1 395 ? 10.254 -17.918 73.033 1.00 78.12 395 SER A CA 1
ATOM 3159 C C . SER A 1 395 ? 10.436 -16.499 73.582 1.00 78.12 395 SER A C 1
ATOM 3161 O O . SER A 1 395 ? 9.508 -15.932 74.145 1.00 78.12 395 SER A O 1
ATOM 3163 N N . ASP A 1 396 ? 11.582 -15.859 73.333 1.00 80.31 396 ASP A N 1
ATOM 3164 C CA . ASP A 1 396 ? 11.829 -14.491 73.805 1.00 80.31 396 ASP A CA 1
ATOM 3165 C C . ASP A 1 396 ? 10.945 -13.449 73.101 1.00 80.31 396 ASP A C 1
ATOM 3167 O O . ASP A 1 396 ? 10.542 -12.451 73.702 1.00 80.31 396 ASP A O 1
ATOM 3171 N N . HIS A 1 397 ? 10.647 -13.668 71.818 1.00 81.00 397 HIS A N 1
ATOM 3172 C CA . HIS A 1 397 ? 9.734 -12.822 71.055 1.00 81.00 397 HIS A CA 1
ATOM 3173 C C . HIS A 1 397 ? 8.279 -13.011 71.509 1.00 81.00 397 HIS A C 1
ATOM 3175 O O . HIS A 1 397 ? 7.528 -12.041 71.575 1.00 81.00 397 HIS A O 1
ATOM 3181 N N . GLU A 1 398 ? 7.879 -14.242 71.831 1.00 79.12 398 GLU A N 1
ATOM 3182 C CA . GLU A 1 398 ? 6.557 -14.575 72.369 1.00 79.12 398 GLU A CA 1
ATOM 3183 C C . GLU A 1 398 ? 6.357 -13.975 73.760 1.00 79.12 398 GLU A C 1
ATOM 3185 O O . GLU A 1 398 ? 5.334 -13.335 73.986 1.00 79.12 398 GLU A O 1
ATOM 3190 N N . THR A 1 399 ? 7.348 -14.068 74.651 1.00 82.25 399 THR A N 1
ATOM 3191 C CA . THR A 1 399 ? 7.290 -13.420 75.969 1.00 82.25 399 THR A CA 1
ATOM 3192 C C . THR A 1 399 ? 7.189 -11.901 75.842 1.00 82.25 399 THR A C 1
ATOM 3194 O O . THR A 1 399 ? 6.350 -11.285 76.497 1.00 82.25 399 THR A O 1
ATOM 3197 N N . LEU A 1 400 ? 7.982 -11.282 74.956 1.00 84.31 400 LEU A N 1
ATOM 3198 C CA . LEU A 1 400 ? 7.866 -9.847 74.687 1.00 84.31 400 LEU A CA 1
ATOM 3199 C C . LEU A 1 400 ? 6.462 -9.489 74.185 1.00 84.31 400 LEU A C 1
ATOM 3201 O O . LEU A 1 400 ? 5.876 -8.517 74.658 1.00 84.31 400 LEU A O 1
ATOM 3205 N N . TRP A 1 401 ? 5.936 -10.242 73.216 1.00 81.06 401 TRP A N 1
ATOM 3206 C CA . TRP A 1 401 ? 4.615 -9.974 72.652 1.00 81.06 401 TRP A CA 1
ATOM 3207 C C . TRP A 1 401 ? 3.502 -10.194 73.677 1.00 81.06 401 TRP A C 1
ATOM 3209 O O . TRP A 1 401 ? 2.574 -9.399 73.726 1.00 81.06 401 TRP A O 1
ATOM 3219 N N . ALA A 1 402 ? 3.617 -11.197 74.549 1.00 81.25 402 ALA A N 1
ATOM 3220 C CA . ALA A 1 402 ? 2.678 -11.420 75.644 1.00 81.25 402 ALA A CA 1
ATOM 3221 C C . ALA A 1 402 ? 2.647 -10.234 76.623 1.00 81.25 402 ALA A C 1
ATOM 3223 O O . ALA A 1 402 ? 1.579 -9.864 77.104 1.00 81.25 402 ALA A O 1
ATOM 3224 N N . SER A 1 403 ? 3.796 -9.606 76.887 1.00 82.06 403 SER A N 1
ATOM 3225 C CA . SER A 1 403 ? 3.899 -8.414 77.737 1.00 82.06 403 SER A CA 1
ATOM 3226 C C . SER A 1 403 ? 3.405 -7.139 77.047 1.00 82.06 403 SER A C 1
ATOM 3228 O O . SER A 1 403 ? 2.591 -6.411 77.608 1.00 82.06 403 SER A O 1
ATOM 3230 N N . VAL A 1 404 ? 3.856 -6.867 75.819 1.00 81.94 404 VAL A N 1
ATOM 3231 C CA . VAL A 1 404 ? 3.437 -5.690 75.031 1.00 81.94 404 VAL A CA 1
ATOM 3232 C C . VAL A 1 404 ? 1.953 -5.768 74.678 1.00 81.94 404 VAL A C 1
ATOM 3234 O O . VAL A 1 404 ? 1.245 -4.767 74.723 1.00 81.94 404 VAL A O 1
ATOM 3237 N N . GLY A 1 405 ? 1.477 -6.968 74.366 1.00 78.62 405 GLY A N 1
ATOM 3238 C CA . GLY A 1 405 ? 0.103 -7.251 74.001 1.00 78.62 405 GLY A CA 1
ATOM 3239 C C . GLY A 1 405 ? -0.900 -6.925 75.101 1.00 78.62 405 GLY A C 1
ATOM 3240 O O . GLY A 1 405 ? -2.020 -6.574 74.768 1.00 78.62 405 GLY A O 1
ATOM 3241 N N . ARG A 1 406 ? -0.504 -6.959 76.383 1.00 82.31 406 ARG A N 1
ATOM 3242 C CA . ARG A 1 406 ? -1.353 -6.594 77.535 1.00 82.31 406 ARG A CA 1
ATOM 3243 C C . ARG A 1 406 ? -1.566 -5.088 77.715 1.00 82.31 406 ARG A C 1
ATOM 3245 O O . ARG A 1 406 ? -2.378 -4.690 78.545 1.00 82.31 406 ARG A O 1
ATOM 3252 N N . LEU A 1 407 ? -0.830 -4.246 76.992 1.00 83.00 407 LEU A N 1
ATOM 3253 C CA . LEU A 1 407 ? -0.979 -2.795 77.091 1.00 83.00 407 LEU A CA 1
ATOM 3254 C C . LEU A 1 407 ? -2.292 -2.348 76.437 1.00 83.00 407 LEU A C 1
ATOM 3256 O O . LEU A 1 407 ? -2.673 -2.886 75.403 1.00 83.00 407 LEU A O 1
ATOM 3260 N N . ALA A 1 408 ? -2.965 -1.353 77.013 1.00 80.44 408 ALA A N 1
ATOM 3261 C CA . ALA A 1 408 ? -4.210 -0.814 76.466 1.00 80.44 408 ALA A CA 1
ATOM 3262 C C . ALA A 1 408 ? -3.973 0.032 75.199 1.00 80.44 408 ALA A C 1
ATOM 3264 O O . ALA A 1 408 ? -2.991 0.775 75.111 1.00 80.44 408 ALA A O 1
ATOM 3265 N N . LEU A 1 409 ? -4.905 -0.025 74.243 1.00 77.81 409 LEU A N 1
ATOM 3266 C CA . LEU A 1 409 ? -4.942 0.853 73.066 1.00 77.81 409 LEU A CA 1
ATOM 3267 C C . LEU A 1 409 ? -5.603 2.209 73.423 1.00 77.81 409 LEU A C 1
ATOM 3269 O O . LEU A 1 409 ? -6.656 2.541 72.894 1.00 77.81 409 LEU A O 1
ATOM 3273 N N . ALA A 1 410 ? -5.017 2.990 74.344 1.00 64.94 410 ALA A N 1
ATOM 3274 C CA . ALA A 1 410 ? -5.601 4.259 74.815 1.00 64.94 410 ALA A CA 1
ATOM 3275 C C . ALA A 1 410 ? -4.555 5.366 75.106 1.00 64.94 410 ALA A C 1
ATOM 3277 O O . ALA A 1 410 ? -3.500 5.079 75.682 1.00 64.94 410 ALA A O 1
ATOM 3278 N N . PRO A 1 411 ? -4.819 6.641 74.747 1.00 58.72 411 PRO A N 1
ATOM 3279 C CA . PRO A 1 411 ? -4.053 7.798 75.224 1.00 58.72 411 PRO A CA 1
ATOM 3280 C C . PRO A 1 411 ? -4.605 8.372 76.556 1.00 58.72 411 PRO A C 1
ATOM 3282 O O . PRO A 1 411 ? -5.813 8.317 76.770 1.00 58.72 411 PRO A O 1
ATOM 3285 N N . PRO A 1 412 ? -3.779 8.996 77.428 1.00 52.75 412 PRO A N 1
ATOM 3286 C CA . PRO A 1 412 ? -2.326 9.085 77.380 1.00 52.75 412 PRO A CA 1
ATOM 3287 C C . PRO A 1 412 ? -1.714 7.826 77.994 1.00 52.75 412 PRO A C 1
ATOM 3289 O O . PRO A 1 412 ? -2.018 7.441 79.119 1.00 52.75 412 PRO A O 1
ATOM 3292 N N . ALA A 1 413 ? -0.818 7.182 77.258 1.00 48.62 413 ALA A N 1
ATOM 3293 C CA . ALA A 1 413 ? -0.120 6.026 77.774 1.00 48.62 413 ALA A CA 1
ATOM 3294 C C . ALA A 1 413 ? 0.757 6.449 78.966 1.00 48.62 413 ALA A C 1
ATOM 3296 O O . ALA A 1 413 ? 1.852 6.983 78.775 1.00 48.62 413 ALA A O 1
ATOM 3297 N N . THR A 1 414 ? 0.385 6.085 80.192 1.00 52.41 414 THR A N 1
ATOM 3298 C CA . THR A 1 414 ? 1.394 5.540 81.106 1.00 52.41 414 THR A CA 1
ATOM 3299 C C . THR A 1 414 ? 1.842 4.225 80.480 1.00 52.41 414 THR A C 1
ATOM 3301 O O . THR A 1 414 ? 1.411 3.137 80.842 1.00 52.41 414 THR A O 1
ATOM 3304 N N . CYS A 1 415 ? 2.632 4.343 79.410 1.00 60.00 415 CYS A N 1
ATOM 3305 C CA . CYS A 1 415 ? 3.192 3.213 78.708 1.00 60.00 415 CYS A CA 1
ATOM 3306 C C . CYS A 1 415 ? 4.107 2.541 79.718 1.00 60.00 415 CYS A C 1
ATOM 3308 O O . CYS A 1 415 ? 5.224 3.014 79.943 1.00 60.00 415 CYS A O 1
ATOM 3310 N N . ASP A 1 416 ? 3.624 1.470 80.339 1.00 71.56 416 ASP A N 1
ATOM 3311 C CA . ASP A 1 416 ? 4.355 0.729 81.356 1.00 71.56 416 ASP A CA 1
ATOM 3312 C C . ASP A 1 416 ? 5.411 -0.163 80.682 1.00 71.56 416 ASP A C 1
ATOM 3314 O O . ASP A 1 416 ? 5.459 -1.384 80.814 1.00 71.56 416 ASP A O 1
ATOM 3318 N N . VAL A 1 417 ? 6.256 0.473 79.860 1.00 79.06 417 VAL A N 1
ATOM 3319 C CA . VAL A 1 417 ? 7.438 -0.139 79.245 1.00 79.06 417 VAL A CA 1
ATOM 3320 C C . VAL A 1 417 ? 8.347 -0.674 80.340 1.00 79.06 417 VAL A C 1
ATOM 3322 O O . VAL A 1 417 ? 9.020 -1.674 80.136 1.00 79.06 417 VAL A O 1
ATOM 3325 N N . ASP A 1 418 ? 8.344 -0.031 81.505 1.00 80.44 418 ASP A N 1
ATOM 3326 C CA . ASP A 1 418 ? 9.053 -0.474 82.695 1.00 80.44 418 ASP A CA 1
ATOM 3327 C C . ASP A 1 418 ? 8.555 -1.835 83.192 1.00 80.44 418 ASP A C 1
ATOM 3329 O O . ASP A 1 418 ? 9.377 -2.728 83.408 1.00 80.44 418 ASP A O 1
ATOM 3333 N N . ARG A 1 419 ? 7.241 -2.071 83.246 1.00 82.19 419 ARG A N 1
ATOM 3334 C CA . ARG A 1 419 ? 6.682 -3.406 83.488 1.00 82.19 419 ARG A CA 1
ATOM 3335 C C . ARG A 1 419 ? 7.010 -4.403 82.385 1.00 82.19 419 ARG A C 1
ATOM 3337 O O . ARG A 1 419 ? 7.431 -5.509 82.705 1.00 82.19 419 ARG A O 1
ATOM 3344 N N . VAL A 1 420 ? 6.906 -4.026 81.106 1.00 85.12 420 VAL A N 1
ATOM 3345 C CA . VAL A 1 420 ? 7.289 -4.917 79.986 1.00 85.12 420 VAL A CA 1
ATOM 3346 C C . VAL A 1 420 ? 8.753 -5.353 80.109 1.00 85.12 420 VAL A C 1
ATOM 3348 O O . VAL A 1 420 ? 9.077 -6.525 79.930 1.00 85.12 420 VAL A O 1
ATOM 3351 N N . LEU A 1 421 ? 9.648 -4.424 80.447 1.00 85.56 421 LEU A N 1
ATOM 3352 C CA . LEU A 1 421 ? 11.066 -4.709 80.653 1.00 85.56 421 LEU A CA 1
ATOM 3353 C C . LEU A 1 421 ? 11.329 -5.493 81.941 1.00 85.56 421 LEU A C 1
ATOM 3355 O O . LEU A 1 421 ? 12.308 -6.233 81.981 1.00 85.56 421 LEU A O 1
ATOM 3359 N N . SER A 1 422 ? 10.482 -5.360 82.961 1.00 85.00 422 SER A N 1
ATOM 3360 C CA . SER A 1 422 ? 10.587 -6.118 84.214 1.00 85.00 422 SER A CA 1
ATOM 3361 C C . SER A 1 422 ? 10.138 -7.569 84.039 1.00 85.00 422 SER A C 1
ATOM 3363 O O . SER A 1 422 ? 10.818 -8.485 84.492 1.00 85.00 422 SER A O 1
ATOM 3365 N N . GLU A 1 423 ? 9.043 -7.794 83.312 1.00 84.62 423 GLU A N 1
ATOM 3366 C CA . GLU A 1 423 ? 8.574 -9.131 82.926 1.00 84.62 423 GLU A CA 1
ATOM 3367 C C . GLU A 1 423 ? 9.593 -9.824 82.010 1.00 84.62 423 GLU A C 1
ATOM 3369 O O . GLU A 1 423 ? 9.891 -11.008 82.177 1.00 84.62 423 GLU A O 1
ATOM 3374 N N . LEU A 1 424 ? 10.203 -9.065 81.092 1.00 85.38 424 LEU A N 1
ATOM 3375 C CA . LEU A 1 424 ? 11.296 -9.565 80.268 1.00 85.38 424 LEU A CA 1
ATOM 3376 C C . LEU A 1 424 ? 12.526 -9.910 81.123 1.00 85.38 424 LEU A C 1
ATOM 3378 O O . LEU A 1 424 ? 13.106 -10.971 80.917 1.00 85.38 424 LEU A O 1
ATOM 3382 N N . ALA A 1 425 ? 12.905 -9.076 82.098 1.00 83.88 425 ALA A N 1
ATOM 3383 C CA . ALA A 1 425 ? 14.013 -9.364 83.016 1.00 83.88 425 ALA A CA 1
ATOM 3384 C C . ALA A 1 425 ? 13.785 -10.675 83.783 1.00 83.88 425 ALA A C 1
ATOM 3386 O O . ALA A 1 425 ? 14.663 -11.538 83.796 1.00 83.88 425 ALA A O 1
ATOM 3387 N N . GLY A 1 426 ? 12.569 -10.870 84.311 1.00 82.06 426 GLY A N 1
ATOM 3388 C CA . GLY A 1 426 ? 12.154 -12.104 84.980 1.00 82.06 426 GLY A CA 1
ATOM 3389 C C . GLY A 1 426 ? 12.252 -13.340 84.081 1.00 82.06 426 GLY A C 1
ATOM 3390 O O . GLY A 1 426 ? 12.768 -14.368 84.513 1.00 82.06 426 GLY A O 1
ATOM 3391 N N . HIS A 1 427 ? 11.867 -13.236 82.802 1.00 84.19 427 HIS A N 1
ATOM 3392 C CA . HIS A 1 427 ? 12.024 -14.321 81.814 1.00 84.19 427 HIS A CA 1
ATOM 3393 C C . HIS A 1 427 ? 13.486 -14.706 81.543 1.00 84.19 427 HIS A C 1
ATOM 3395 O O . HIS A 1 427 ? 13.773 -15.847 81.165 1.00 84.19 427 HIS A O 1
ATOM 3401 N N . TYR A 1 428 ? 14.414 -13.767 81.734 1.00 78.88 428 TYR A N 1
ATOM 3402 C CA . TYR A 1 428 ? 15.855 -14.004 81.649 1.00 78.88 428 TYR A CA 1
ATOM 3403 C C . TYR A 1 428 ? 16.509 -14.312 83.010 1.00 78.88 428 TYR A C 1
ATOM 3405 O O . TYR A 1 428 ? 17.713 -14.557 83.041 1.00 78.88 428 TYR A O 1
ATOM 3413 N N . GLY A 1 429 ? 15.749 -14.326 84.113 1.00 76.25 429 GLY A N 1
ATOM 3414 C CA . GLY A 1 429 ? 16.271 -14.542 85.467 1.00 76.25 429 GLY A CA 1
ATOM 3415 C C . GLY A 1 429 ? 17.142 -13.394 85.993 1.00 76.25 429 GLY A C 1
ATOM 3416 O O . GLY A 1 429 ? 17.987 -13.616 86.855 1.00 76.25 429 GLY A O 1
ATOM 3417 N N . VAL A 1 430 ? 16.974 -12.183 85.454 1.00 80.81 430 VAL A N 1
ATOM 3418 C CA . VAL A 1 430 ? 17.743 -10.986 85.823 1.00 80.81 430 VAL A CA 1
ATOM 3419 C C . VAL A 1 430 ? 16.885 -10.079 86.701 1.00 80.81 430 VAL A C 1
ATOM 3421 O O . VAL A 1 430 ? 15.702 -9.883 86.428 1.00 80.81 430 VAL A O 1
ATOM 3424 N N . ASP A 1 431 ? 17.485 -9.487 87.735 1.00 80.44 431 ASP A N 1
ATOM 3425 C CA . ASP A 1 431 ? 16.826 -8.447 88.525 1.00 80.44 431 ASP A CA 1
ATOM 3426 C C . ASP A 1 431 ? 16.576 -7.198 87.660 1.00 80.44 431 ASP A C 1
ATOM 3428 O O . ASP A 1 431 ? 17.510 -6.547 87.181 1.00 80.44 431 ASP A O 1
ATOM 3432 N N . ALA A 1 432 ? 15.301 -6.846 87.479 1.00 79.94 432 ALA A N 1
ATOM 3433 C CA . ALA A 1 432 ? 14.870 -5.672 86.727 1.00 79.94 432 ALA A CA 1
ATOM 3434 C C . ALA A 1 432 ? 15.414 -4.350 87.309 1.00 79.94 432 ALA A C 1
ATOM 3436 O O . ALA A 1 432 ? 15.570 -3.370 86.573 1.00 79.94 432 ALA A O 1
ATOM 3437 N N . GLY A 1 433 ? 15.721 -4.317 88.613 1.00 78.31 433 GLY A N 1
ATOM 3438 C CA . GLY A 1 433 ? 16.294 -3.167 89.313 1.00 78.31 433 GLY A CA 1
ATOM 3439 C C . GLY A 1 433 ? 17.796 -2.970 89.081 1.00 78.31 433 GLY A C 1
ATOM 3440 O O . GLY A 1 433 ? 18.308 -1.858 89.290 1.00 78.31 433 GLY A O 1
ATOM 3441 N N . ALA A 1 434 ? 18.504 -3.995 88.593 1.00 84.19 434 ALA A N 1
ATOM 3442 C CA . ALA A 1 434 ? 19.949 -3.959 88.395 1.00 84.19 434 ALA A CA 1
ATOM 3443 C C . ALA A 1 434 ? 20.365 -2.838 87.426 1.00 84.19 434 ALA A C 1
ATOM 3445 O O . ALA A 1 434 ? 19.770 -2.641 86.361 1.00 84.19 434 ALA A O 1
ATOM 3446 N N . ALA A 1 435 ? 21.415 -2.092 87.786 1.00 82.19 435 ALA A N 1
ATOM 3447 C CA . ALA A 1 435 ? 21.925 -0.990 86.964 1.00 82.19 435 ALA A CA 1
ATOM 3448 C C . ALA A 1 435 ? 22.361 -1.470 85.567 1.00 82.19 435 ALA A C 1
ATOM 3450 O O . ALA A 1 435 ? 22.057 -0.816 84.571 1.00 82.19 435 ALA A O 1
ATOM 3451 N N . SER A 1 436 ? 22.965 -2.659 85.489 1.00 81.94 436 SER A N 1
ATOM 3452 C CA . SER A 1 436 ? 23.387 -3.298 84.239 1.00 81.94 436 SER A CA 1
ATOM 3453 C C . SER A 1 436 ? 22.214 -3.609 83.300 1.00 81.94 436 SER A C 1
ATOM 3455 O O . SER A 1 436 ? 22.311 -3.356 82.099 1.00 81.94 436 SER A O 1
ATOM 3457 N N . TRP A 1 437 ? 21.077 -4.089 83.825 1.00 85.31 437 TRP A N 1
ATOM 3458 C CA . TRP A 1 437 ? 19.863 -4.344 83.037 1.00 85.31 437 TRP A CA 1
ATOM 3459 C C . TRP A 1 437 ? 19.249 -3.051 82.498 1.00 85.31 437 TRP A C 1
ATOM 3461 O O . TRP A 1 437 ? 18.895 -2.962 81.316 1.00 85.31 437 TRP A O 1
ATOM 3471 N N . ARG A 1 438 ? 19.153 -2.022 83.348 1.00 83.44 438 ARG A N 1
ATOM 3472 C CA . ARG A 1 438 ? 18.635 -0.706 82.952 1.00 83.44 438 ARG A CA 1
ATOM 3473 C C . ARG A 1 438 ? 19.490 -0.072 81.859 1.00 83.44 438 ARG A C 1
ATOM 3475 O O . ARG A 1 438 ? 18.942 0.384 80.858 1.00 83.44 438 ARG A O 1
ATOM 3482 N N . GLU A 1 439 ? 20.813 -0.115 81.995 1.00 84.38 439 GLU A N 1
ATOM 3483 C CA . GLU A 1 439 ? 21.743 0.400 80.988 1.00 84.38 439 GLU A CA 1
ATOM 3484 C C . GLU A 1 439 ? 21.594 -0.352 79.656 1.00 84.38 439 GLU A C 1
ATOM 3486 O O . GLU A 1 439 ? 21.306 0.261 78.624 1.00 84.38 439 GLU A O 1
ATOM 3491 N N . ALA A 1 440 ? 21.650 -1.687 79.684 1.00 82.88 440 ALA A N 1
ATOM 3492 C CA . ALA A 1 440 ? 21.585 -2.513 78.480 1.00 82.88 440 ALA A CA 1
ATOM 3493 C C . ALA A 1 440 ? 20.231 -2.463 77.745 1.00 82.88 440 ALA A C 1
ATOM 3495 O O . ALA A 1 440 ? 20.171 -2.724 76.541 1.00 82.88 440 ALA A O 1
ATOM 3496 N N . THR A 1 441 ? 19.138 -2.116 78.434 1.00 86.56 441 THR A N 1
ATOM 3497 C CA . THR A 1 441 ? 17.797 -1.994 77.834 1.00 86.56 441 THR A CA 1
ATOM 3498 C C . THR A 1 441 ? 17.423 -0.565 77.430 1.00 86.56 441 THR A C 1
ATOM 3500 O O . THR A 1 441 ? 16.367 -0.371 76.828 1.00 86.56 441 THR A O 1
ATOM 3503 N N . THR A 1 442 ? 18.279 0.440 77.657 1.00 85.31 442 THR A N 1
ATOM 3504 C CA . THR A 1 442 ? 17.972 1.864 77.394 1.00 85.31 442 THR A CA 1
ATOM 3505 C C . THR A 1 442 ? 17.537 2.134 75.948 1.00 85.31 442 THR A C 1
ATOM 3507 O O . THR A 1 442 ? 16.489 2.737 75.706 1.00 85.31 442 THR A O 1
ATOM 3510 N N . GLY A 1 443 ? 18.295 1.644 74.961 1.00 81.94 443 GLY A N 1
ATOM 3511 C CA . GLY A 1 443 ? 17.957 1.833 73.543 1.00 81.94 443 GLY A CA 1
ATOM 3512 C C . GLY A 1 443 ? 16.660 1.125 73.135 1.00 81.94 443 GLY A C 1
ATOM 3513 O O . GLY A 1 443 ? 15.882 1.634 72.327 1.00 81.94 443 GLY A O 1
ATOM 3514 N N . PHE A 1 444 ? 16.378 -0.027 73.742 1.00 85.75 444 PHE A N 1
ATOM 3515 C CA . PHE A 1 444 ? 15.162 -0.792 73.478 1.00 85.75 444 PHE A CA 1
ATOM 3516 C C . PHE A 1 444 ? 13.929 -0.193 74.139 1.00 85.75 444 PHE A C 1
ATOM 3518 O O . PHE A 1 444 ? 12.877 -0.124 73.512 1.00 85.75 444 PHE A O 1
ATOM 3525 N N . ARG A 1 445 ? 14.081 0.338 75.352 1.00 86.62 445 ARG A N 1
ATOM 3526 C CA . ARG A 1 445 ? 13.070 1.133 76.047 1.00 86.62 445 ARG A CA 1
ATOM 3527 C C . ARG A 1 445 ? 12.594 2.300 75.179 1.00 86.62 445 ARG A C 1
ATOM 3529 O O . ARG A 1 445 ? 11.391 2.483 75.009 1.00 86.62 445 ARG A O 1
ATOM 3536 N N . ALA A 1 446 ? 13.521 3.059 74.590 1.00 83.69 446 ALA A N 1
ATOM 3537 C CA . ALA A 1 446 ? 13.191 4.165 73.688 1.00 83.69 446 ALA A CA 1
ATOM 3538 C C . ALA A 1 446 ? 12.493 3.684 72.401 1.00 83.69 446 ALA A C 1
ATOM 3540 O O . ALA A 1 446 ? 11.495 4.271 71.975 1.00 83.69 446 ALA A O 1
ATOM 3541 N N . ALA A 1 447 ? 12.978 2.588 71.807 1.00 82.12 447 ALA A N 1
ATOM 3542 C CA . ALA A 1 447 ? 12.377 1.998 70.613 1.00 82.12 447 ALA A CA 1
ATOM 3543 C C . ALA A 1 447 ? 10.943 1.495 70.861 1.00 82.12 447 ALA A C 1
ATOM 3545 O O . ALA A 1 447 ? 10.059 1.780 70.053 1.00 82.12 447 ALA A O 1
ATOM 3546 N N . LEU A 1 448 ? 10.700 0.808 71.984 1.00 82.44 448 LEU A N 1
ATOM 3547 C CA . LEU A 1 448 ? 9.376 0.330 72.389 1.00 82.44 448 LEU A CA 1
ATOM 3548 C C . LEU A 1 448 ? 8.404 1.490 72.607 1.00 82.44 448 LEU A C 1
ATOM 3550 O O . LEU A 1 448 ? 7.311 1.466 72.047 1.00 82.44 448 LEU A O 1
ATOM 3554 N N . ARG A 1 449 ? 8.816 2.538 73.338 1.00 84.56 449 ARG A N 1
ATOM 3555 C CA . ARG A 1 449 ? 7.983 3.737 73.553 1.00 84.56 449 ARG A CA 1
ATOM 3556 C C . ARG A 1 449 ? 7.541 4.364 72.233 1.00 84.56 449 ARG A C 1
ATOM 3558 O O . ARG A 1 449 ? 6.352 4.596 72.037 1.00 84.56 449 ARG A O 1
ATOM 3565 N N . LYS A 1 450 ? 8.481 4.591 71.308 1.00 83.50 450 LYS A N 1
ATOM 3566 C CA . LYS A 1 450 ? 8.185 5.174 69.990 1.00 83.50 450 LYS A CA 1
ATOM 3567 C C . LYS A 1 450 ? 7.226 4.299 69.185 1.00 83.50 450 LYS A C 1
ATOM 3569 O O . LYS A 1 450 ? 6.300 4.803 68.563 1.00 83.50 450 LYS A O 1
ATOM 3574 N N . MET A 1 451 ? 7.459 2.994 69.187 1.00 82.19 451 MET A N 1
ATOM 3575 C CA . MET A 1 451 ? 6.691 2.041 68.398 1.00 82.19 451 MET A CA 1
ATOM 3576 C C . MET A 1 451 ? 5.248 1.885 68.893 1.00 82.19 451 MET A C 1
ATOM 3578 O O . MET A 1 451 ? 4.324 1.856 68.081 1.00 82.19 451 MET A O 1
ATOM 3582 N N . ILE A 1 452 ? 5.054 1.823 70.213 1.00 82.50 452 ILE A N 1
ATOM 3583 C CA . ILE A 1 452 ? 3.725 1.767 70.834 1.00 82.50 452 ILE A CA 1
ATOM 3584 C C . ILE A 1 452 ? 2.980 3.077 70.571 1.00 82.50 452 ILE A C 1
ATOM 3586 O O . ILE A 1 452 ? 1.855 3.041 70.078 1.00 82.50 452 ILE A O 1
ATOM 3590 N N . ALA A 1 453 ? 3.631 4.226 70.789 1.00 81.31 453 ALA A N 1
ATOM 3591 C CA . ALA A 1 453 ? 3.040 5.535 70.516 1.00 81.31 453 ALA A CA 1
ATOM 3592 C C . ALA A 1 453 ? 2.599 5.676 69.051 1.00 81.31 453 ALA A C 1
ATOM 3594 O O . ALA A 1 453 ? 1.487 6.114 68.778 1.00 81.31 453 ALA A O 1
ATOM 3595 N N . GLU A 1 454 ? 3.434 5.245 68.106 1.00 83.25 454 GLU A N 1
ATOM 3596 C CA . GLU A 1 454 ? 3.123 5.299 66.679 1.00 83.25 454 GLU A CA 1
ATOM 3597 C C . GLU A 1 454 ? 1.973 4.359 66.291 1.00 83.25 454 GLU A C 1
ATOM 3599 O O . GLU A 1 454 ? 1.139 4.701 65.455 1.00 83.25 454 GLU A O 1
ATOM 3604 N N . THR A 1 455 ? 1.888 3.188 66.919 1.00 84.31 455 THR A N 1
ATOM 3605 C CA . THR A 1 455 ? 0.815 2.217 66.656 1.00 84.31 455 THR A CA 1
ATOM 3606 C C . THR A 1 455 ? -0.527 2.712 67.183 1.00 84.31 455 THR A C 1
ATOM 3608 O O . THR A 1 455 ? -1.518 2.642 66.466 1.00 84.31 455 THR A O 1
ATOM 3611 N N . VAL A 1 456 ? -0.551 3.301 68.384 1.00 82.44 456 VAL A N 1
ATOM 3612 C CA . VAL A 1 456 ? -1.744 3.962 68.941 1.00 82.44 456 VAL A CA 1
ATOM 3613 C C . VAL A 1 456 ? -2.136 5.183 68.100 1.00 82.44 456 VAL A C 1
ATOM 3615 O O . VAL A 1 456 ? -3.316 5.424 67.860 1.00 82.44 456 VAL A O 1
ATOM 3618 N N . ARG A 1 457 ? -1.156 5.950 67.606 1.00 82.56 457 ARG A N 1
ATOM 3619 C CA . ARG A 1 457 ? -1.390 7.137 66.767 1.00 82.56 457 ARG A CA 1
ATOM 3620 C C . ARG A 1 457 ? -1.994 6.790 65.404 1.00 82.56 457 ARG A C 1
ATOM 3622 O O . ARG A 1 457 ? -2.815 7.550 64.903 1.00 82.56 457 ARG A O 1
ATOM 3629 N N . THR A 1 458 ? -1.551 5.689 64.803 1.00 84.56 458 THR A N 1
ATOM 3630 C CA . THR A 1 458 ? -1.971 5.237 63.464 1.00 84.56 458 THR A CA 1
ATOM 3631 C C . THR A 1 458 ? -3.196 4.328 63.480 1.00 84.56 458 THR A C 1
ATOM 3633 O O . THR A 1 458 ? -3.707 4.009 62.409 1.00 84.56 458 THR A O 1
ATOM 3636 N N . ALA A 1 459 ? -3.668 3.927 64.665 1.00 84.06 459 ALA A N 1
ATOM 3637 C CA . ALA A 1 459 ? -4.902 3.170 64.821 1.00 84.06 459 ALA A CA 1
ATOM 3638 C C . ALA A 1 459 ? -6.100 3.941 64.246 1.00 84.06 459 ALA A C 1
ATOM 3640 O O . ALA A 1 459 ? -6.176 5.161 64.448 1.00 84.06 459 ALA A O 1
ATOM 3641 N N . PRO A 1 460 ? -7.045 3.262 63.564 1.00 85.62 460 PRO A N 1
ATOM 3642 C CA . PRO A 1 460 ? -8.279 3.895 63.127 1.00 85.62 460 PRO A CA 1
ATOM 3643 C C . PRO A 1 460 ? -8.967 4.568 64.316 1.00 85.62 460 PRO A C 1
ATOM 3645 O O . PRO A 1 460 ? -9.089 3.966 65.383 1.00 85.62 460 PRO A O 1
ATOM 3648 N N . GLY A 1 461 ? -9.410 5.816 64.143 1.00 76.62 461 GLY A N 1
ATOM 3649 C CA . GLY A 1 461 ? -9.975 6.613 65.238 1.00 76.62 461 GLY A CA 1
ATOM 3650 C C . GLY A 1 461 ? -11.154 5.921 65.920 1.00 76.62 461 GLY A C 1
ATOM 3651 O O . GLY A 1 461 ? -11.219 5.887 67.135 1.00 76.62 461 GLY A O 1
ATOM 3652 N N . TRP A 1 462 ? -12.017 5.249 65.155 1.00 78.94 462 TRP A N 1
ATOM 3653 C CA . TRP A 1 462 ? -13.151 4.496 65.699 1.00 78.94 462 TRP A CA 1
ATOM 3654 C C . TRP A 1 462 ? -12.738 3.254 66.503 1.00 78.94 462 TRP A C 1
ATOM 3656 O O . TRP A 1 462 ? -13.430 2.893 67.450 1.00 78.94 462 TRP A O 1
ATOM 3666 N N . VAL A 1 463 ? -11.603 2.629 66.168 1.00 82.62 463 VAL A N 1
ATOM 3667 C CA . VAL A 1 463 ? -11.026 1.552 66.982 1.00 82.62 463 VAL A CA 1
ATOM 3668 C C . VAL A 1 463 ? -10.463 2.164 68.250 1.00 82.62 463 VAL A C 1
ATOM 3670 O O . VAL A 1 463 ? -10.846 1.740 69.322 1.00 82.62 463 VAL A O 1
ATOM 3673 N N . ARG A 1 464 ? -9.612 3.190 68.132 1.00 82.25 464 ARG A N 1
ATOM 3674 C CA . ARG A 1 464 ? -8.899 3.830 69.248 1.00 82.25 464 ARG A CA 1
ATOM 3675 C C . ARG A 1 464 ? -9.826 4.492 70.271 1.00 82.25 464 ARG A C 1
ATOM 3677 O O . ARG A 1 464 ? -9.579 4.420 71.471 1.00 82.25 464 ARG A O 1
ATOM 3684 N N . ASP A 1 465 ? -10.855 5.173 69.792 1.00 76.00 465 ASP A N 1
ATOM 3685 C CA . ASP A 1 465 ? -11.765 5.960 70.619 1.00 76.00 465 ASP A CA 1
ATOM 3686 C C . ASP A 1 465 ? -12.898 5.064 71.175 1.00 76.00 465 ASP A C 1
ATOM 3688 O O . ASP A 1 465 ? -13.466 5.367 72.222 1.00 76.00 465 ASP A O 1
ATOM 3692 N N . GLY A 1 466 ? -13.181 3.927 70.519 1.00 69.75 466 GLY A N 1
ATOM 3693 C CA . GLY A 1 466 ? -14.116 2.889 70.976 1.00 69.75 466 GLY A CA 1
ATOM 3694 C C . GLY A 1 466 ? -13.477 1.763 71.803 1.00 69.75 466 GLY A C 1
ATOM 3695 O O . GLY A 1 466 ? -14.188 0.996 72.445 1.00 69.75 466 GLY A O 1
ATOM 3696 N N . SER A 1 467 ? -12.145 1.655 71.830 1.00 66.94 467 SER A N 1
ATOM 3697 C CA . SER A 1 467 ? -11.391 0.591 72.505 1.00 66.94 467 SER A CA 1
ATOM 3698 C C . SER A 1 467 ? -11.216 0.809 74.011 1.00 66.94 467 SER A C 1
ATOM 3700 O O . SER A 1 467 ? -10.109 0.661 74.539 1.00 66.94 467 SER A O 1
ATOM 3702 N N . THR A 1 468 ? -12.279 1.157 74.738 1.00 66.00 468 THR A N 1
ATOM 3703 C CA . THR A 1 468 ? -12.222 1.313 76.199 1.00 66.00 468 THR A CA 1
ATOM 3704 C C . THR A 1 468 ? -11.905 -0.030 76.870 1.00 66.00 468 THR A C 1
ATOM 3706 O O . THR A 1 468 ? -12.769 -0.865 77.106 1.00 66.00 468 THR A O 1
ATOM 3709 N N . GLY A 1 469 ? -10.622 -0.254 77.167 1.00 70.06 469 GLY A N 1
ATOM 3710 C CA . GLY A 1 469 ? -10.133 -1.471 77.822 1.00 70.06 469 GLY A CA 1
ATOM 3711 C C . GLY A 1 469 ? -9.615 -2.572 76.889 1.00 70.06 469 GLY A C 1
ATOM 3712 O O . GLY A 1 469 ? -9.161 -3.593 77.403 1.00 70.06 469 GLY A O 1
ATOM 3713 N N . LEU A 1 470 ? -9.601 -2.380 75.559 1.00 82.00 470 LEU A N 1
ATOM 3714 C CA . LEU A 1 470 ? -8.966 -3.355 74.663 1.00 82.00 470 LEU A CA 1
ATOM 3715 C C . LEU A 1 470 ? -7.448 -3.268 74.725 1.00 82.00 470 LEU A C 1
ATOM 3717 O O . LEU A 1 470 ? -6.840 -2.192 74.692 1.00 82.00 470 LEU A O 1
ATOM 3721 N N . THR A 1 471 ? -6.838 -4.442 74.773 1.00 86.06 471 THR A N 1
ATOM 3722 C CA . THR A 1 471 ? -5.390 -4.594 74.779 1.00 86.06 471 THR A CA 1
ATOM 3723 C C . THR A 1 471 ? -4.828 -4.633 73.355 1.00 86.06 471 THR A C 1
ATOM 3725 O O . THR A 1 471 ? -5.515 -4.980 72.393 1.00 86.06 471 THR A O 1
ATOM 3728 N N . LEU A 1 472 ? -3.548 -4.301 73.187 1.00 83.19 472 LEU A N 1
ATOM 3729 C CA . LEU A 1 472 ? -2.865 -4.350 71.892 1.00 83.19 472 LEU A CA 1
ATOM 3730 C C . LEU A 1 472 ? -2.896 -5.755 71.270 1.00 83.19 472 LEU A C 1
ATOM 3732 O O . LEU A 1 472 ? -2.946 -5.857 70.049 1.00 83.19 472 LEU A O 1
ATOM 3736 N N . ALA A 1 473 ? -2.916 -6.822 72.076 1.00 79.81 473 ALA A N 1
ATOM 3737 C CA . ALA A 1 473 ? -3.063 -8.202 71.602 1.00 79.81 473 ALA A CA 1
ATOM 3738 C C . ALA A 1 473 ? -4.455 -8.503 71.032 1.00 79.81 473 ALA A C 1
ATOM 3740 O O . ALA A 1 473 ? -4.571 -9.348 70.149 1.00 79.81 473 ALA A O 1
ATOM 3741 N N . GLN A 1 474 ? -5.492 -7.823 71.524 1.00 84.69 474 GLN A N 1
ATOM 3742 C CA . GLN A 1 474 ? -6.857 -7.937 71.008 1.00 84.69 474 GLN A CA 1
ATOM 3743 C C . GLN A 1 474 ? -7.057 -7.079 69.750 1.00 84.69 474 GLN A C 1
ATOM 3745 O O . GLN A 1 474 ? -7.847 -7.433 68.885 1.00 84.69 474 GLN A O 1
ATOM 3750 N N . CYS A 1 475 ? -6.312 -5.978 69.606 1.00 83.75 475 CYS A N 1
ATOM 3751 C CA . CYS A 1 475 ? -6.462 -5.057 68.474 1.00 83.75 475 CYS A CA 1
ATOM 3752 C C . CYS A 1 475 ? -5.481 -5.293 67.318 1.00 83.75 475 CYS A C 1
ATOM 3754 O O . CYS A 1 475 ? -5.728 -4.804 66.216 1.00 83.75 475 CYS A O 1
ATOM 3756 N N . VAL A 1 476 ? -4.356 -5.979 67.545 1.00 84.44 476 VAL A N 1
ATOM 3757 C CA . VAL A 1 476 ? -3.319 -6.213 66.529 1.00 84.44 476 VAL A CA 1
ATOM 3758 C C . VAL A 1 476 ? -3.013 -7.710 66.425 1.00 84.44 476 VAL A C 1
ATOM 3760 O O . VAL A 1 476 ? -2.546 -8.300 67.403 1.00 84.44 476 VAL A O 1
ATOM 3763 N N . PRO A 1 477 ? -3.184 -8.329 65.240 1.00 79.62 477 PRO A N 1
ATOM 3764 C CA . PRO A 1 477 ? -2.940 -9.751 65.064 1.00 79.62 477 PRO A CA 1
ATOM 3765 C C . PRO A 1 477 ? -1.475 -10.102 65.330 1.00 79.62 477 PRO A C 1
ATOM 3767 O O . PRO A 1 477 ? -0.579 -9.365 64.875 1.00 79.62 477 PRO A O 1
ATOM 3770 N N . PRO A 1 478 ? -1.206 -11.250 65.986 1.00 71.25 478 PRO A N 1
ATOM 3771 C CA . PRO A 1 478 ? 0.151 -11.713 66.233 1.00 71.25 478 PRO A CA 1
ATOM 3772 C C . PRO A 1 478 ? 0.935 -11.860 64.915 1.00 71.25 478 PRO A C 1
ATOM 3774 O O . PRO A 1 478 ? 0.348 -11.951 63.831 1.00 71.25 478 PRO A O 1
ATOM 3777 N N . PRO A 1 479 ? 2.277 -11.860 64.965 1.00 66.69 479 PRO A N 1
ATOM 3778 C CA . PRO A 1 479 ? 3.090 -11.992 63.763 1.00 66.69 479 PRO A CA 1
ATOM 3779 C C . PRO A 1 479 ? 2.840 -13.346 63.070 1.00 66.69 479 PRO A C 1
ATOM 3781 O O . PRO A 1 479 ? 3.206 -14.393 63.601 1.00 66.69 479 PRO A O 1
ATOM 3784 N N . GLY A 1 480 ? 2.256 -13.314 61.869 1.00 65.69 480 GLY A N 1
ATOM 3785 C CA . GLY A 1 480 ? 1.842 -14.482 61.081 1.00 65.69 480 GLY A CA 1
ATOM 3786 C C . GLY A 1 480 ? 1.575 -14.124 59.606 1.00 65.69 480 GLY A C 1
ATOM 3787 O O . GLY A 1 480 ? 1.861 -12.986 59.214 1.00 65.69 480 GLY A O 1
ATOM 3788 N N . PRO A 1 481 ? 1.079 -15.065 58.776 1.00 60.00 481 PRO A N 1
ATO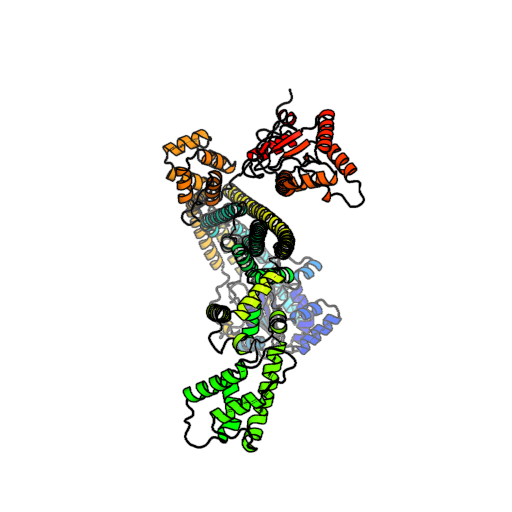M 3789 C CA . PRO A 1 481 ? 0.713 -14.785 57.386 1.00 60.00 481 PRO A CA 1
ATOM 3790 C C . PRO A 1 481 ? -0.339 -13.662 57.323 1.00 60.00 481 PRO A C 1
ATOM 3792 O O . PRO A 1 481 ? -1.278 -13.623 58.110 1.00 60.00 481 PRO A O 1
ATOM 3795 N N . GLY A 1 482 ? -0.102 -12.672 56.456 1.00 62.78 482 GLY A N 1
ATOM 3796 C CA . GLY A 1 482 ? -0.920 -11.456 56.323 1.00 62.78 482 GLY A CA 1
ATOM 3797 C C . GLY A 1 482 ? -1.994 -11.547 55.238 1.00 62.78 482 GLY A C 1
ATOM 3798 O O . GLY A 1 482 ? -2.384 -10.519 54.678 1.00 62.78 482 GLY A O 1
ATOM 3799 N N . ASP A 1 483 ? -2.394 -12.764 54.885 1.00 73.00 483 ASP A N 1
ATOM 3800 C CA . ASP A 1 483 ? -3.459 -13.047 53.933 1.00 73.00 483 ASP A CA 1
ATOM 3801 C C . ASP A 1 483 ? -4.840 -12.806 54.563 1.00 73.00 483 ASP A C 1
ATOM 3803 O O . ASP A 1 483 ? -5.018 -12.855 55.780 1.00 73.00 483 ASP A O 1
ATOM 3807 N N . ALA A 1 484 ? -5.830 -12.499 53.723 1.00 66.56 484 ALA A N 1
ATOM 3808 C CA . ALA A 1 484 ? -7.149 -12.060 54.181 1.00 66.56 484 ALA A CA 1
ATOM 3809 C C . ALA A 1 484 ? -7.851 -13.103 55.071 1.00 66.56 484 ALA A C 1
ATOM 3811 O O . ALA A 1 484 ? -8.491 -12.731 56.050 1.00 66.56 484 ALA A O 1
ATOM 3812 N N . ALA A 1 485 ? -7.671 -14.399 54.788 1.00 67.94 485 ALA A N 1
ATOM 3813 C CA . ALA A 1 485 ? -8.266 -15.486 55.564 1.00 67.94 485 ALA A CA 1
ATOM 3814 C C . ALA A 1 485 ? -7.759 -15.518 57.018 1.00 67.94 485 ALA A C 1
ATOM 3816 O O . ALA A 1 485 ? -8.556 -15.617 57.950 1.00 67.94 485 ALA A O 1
ATOM 3817 N N . SER A 1 486 ? -6.448 -15.362 57.228 1.00 71.81 486 SER A N 1
ATOM 3818 C CA . SER A 1 486 ? -5.852 -15.337 58.571 1.00 71.81 486 SER A CA 1
ATOM 3819 C C . SER A 1 486 ? -6.255 -14.091 59.365 1.00 71.81 486 SER A C 1
ATOM 3821 O O . SER A 1 486 ? -6.446 -14.159 60.579 1.00 71.81 486 SER A O 1
ATOM 3823 N N . LEU A 1 487 ? -6.399 -12.946 58.689 1.00 78.31 487 LEU A N 1
ATOM 3824 C CA . LEU A 1 487 ? -6.830 -11.690 59.310 1.00 78.31 487 LEU A CA 1
ATOM 3825 C C . LEU A 1 487 ? -8.313 -11.724 59.711 1.00 78.31 487 LEU A C 1
ATOM 3827 O O . LEU A 1 487 ? -8.659 -11.247 60.790 1.00 78.31 487 LEU A O 1
ATOM 3831 N N . LEU A 1 488 ? -9.169 -12.337 58.889 1.00 76.25 488 LEU A N 1
ATOM 3832 C CA . LEU A 1 488 ? -10.577 -12.578 59.217 1.00 76.25 488 LEU A CA 1
ATOM 3833 C C . LEU A 1 488 ? -10.729 -13.551 60.389 1.00 76.25 488 LEU A C 1
ATOM 3835 O O . LEU A 1 488 ? -11.482 -13.278 61.319 1.00 76.25 488 LEU A O 1
ATOM 3839 N N . ALA A 1 489 ? -9.972 -14.652 60.393 1.00 76.62 489 ALA A N 1
ATOM 3840 C CA . ALA A 1 489 ? -9.979 -15.603 61.502 1.00 76.62 489 ALA A CA 1
ATOM 3841 C C . ALA A 1 489 ? -9.563 -14.947 62.831 1.00 76.62 489 ALA A C 1
ATOM 3843 O O . ALA A 1 489 ? -10.129 -15.256 63.877 1.00 76.62 489 ALA A O 1
ATOM 3844 N N . PHE A 1 490 ? -8.606 -14.012 62.791 1.00 83.06 490 PHE A N 1
ATOM 3845 C CA . PHE A 1 490 ? -8.240 -13.217 63.962 1.00 83.06 490 PHE A CA 1
ATOM 3846 C C . PHE A 1 490 ? -9.370 -12.280 64.405 1.00 83.06 490 PHE A C 1
ATOM 3848 O O . PHE A 1 490 ? -9.667 -12.232 65.595 1.00 83.06 490 PHE A O 1
ATOM 3855 N N . LEU A 1 491 ? -10.017 -11.573 63.470 1.00 82.50 491 LEU A N 1
ATOM 3856 C CA . LEU A 1 491 ? -11.128 -10.669 63.780 1.00 82.50 491 LEU A CA 1
ATOM 3857 C C . LEU A 1 491 ? -12.278 -11.397 64.494 1.00 82.50 491 LEU A C 1
ATOM 3859 O O . LEU A 1 491 ? -12.710 -10.950 65.551 1.00 82.50 491 LEU A O 1
ATOM 3863 N N . HIS A 1 492 ? -12.710 -12.546 63.967 1.00 79.38 492 HIS A N 1
ATOM 3864 C CA . HIS A 1 492 ? -13.755 -13.373 64.589 1.00 79.38 492 HIS A CA 1
ATOM 3865 C C . HIS A 1 492 ? -13.316 -14.015 65.916 1.00 79.38 492 HIS A C 1
ATOM 3867 O O . HIS A 1 492 ? -14.144 -14.457 66.708 1.00 79.38 492 HIS A O 1
ATOM 3873 N N . GLY A 1 493 ? -12.008 -14.086 66.176 1.00 81.06 493 GLY A N 1
ATOM 3874 C CA . GLY A 1 493 ? -11.453 -14.571 67.438 1.00 81.06 493 GLY A CA 1
ATOM 3875 C C . GLY A 1 493 ? -11.486 -13.545 68.575 1.00 81.06 493 GLY A C 1
ATOM 3876 O O . GLY A 1 493 ? -11.153 -13.903 69.705 1.00 81.06 493 GLY A O 1
ATOM 3877 N N . VAL A 1 494 ? -11.861 -12.288 68.301 1.00 87.38 494 VAL A N 1
ATOM 3878 C CA . VAL A 1 494 ? -11.901 -11.195 69.284 1.00 87.38 494 VAL A CA 1
ATOM 3879 C C . VAL A 1 494 ? -13.297 -10.549 69.277 1.00 87.38 494 VAL A C 1
ATOM 3881 O O . VAL A 1 494 ? -13.520 -9.578 68.546 1.00 87.38 494 VAL A O 1
ATOM 3884 N N . PRO A 1 495 ? -14.240 -11.053 70.098 1.00 82.81 495 PRO A N 1
ATOM 3885 C CA . PRO A 1 495 ? -15.644 -10.631 70.082 1.00 82.81 495 PRO A CA 1
ATOM 3886 C C . PRO A 1 495 ? -15.850 -9.127 70.271 1.00 82.81 495 PRO A C 1
ATOM 3888 O O . PRO A 1 495 ? -16.769 -8.541 69.709 1.00 82.81 495 PRO A O 1
ATOM 3891 N N . GLU A 1 496 ? -14.997 -8.473 71.054 1.00 82.81 496 GLU A N 1
ATOM 3892 C CA . GLU A 1 496 ? -15.091 -7.043 71.326 1.00 82.81 496 GLU A CA 1
ATOM 3893 C C . GLU A 1 496 ? -14.644 -6.190 70.133 1.00 82.81 496 GLU A C 1
ATOM 3895 O O . GLU A 1 496 ? -15.228 -5.141 69.863 1.00 82.81 496 GLU A O 1
ATOM 3900 N N . LEU A 1 497 ? -13.633 -6.646 69.386 1.00 83.06 497 LEU A N 1
ATOM 3901 C CA . LEU A 1 497 ? -13.200 -5.978 68.162 1.00 83.06 497 LEU A CA 1
ATOM 3902 C C . LEU A 1 497 ? -14.221 -6.199 67.040 1.00 83.06 497 LEU A C 1
ATOM 3904 O O . LEU A 1 497 ? -14.550 -5.263 66.314 1.00 83.06 497 LEU A O 1
ATOM 3908 N N . GLU A 1 498 ? -14.773 -7.407 66.945 1.00 81.31 498 GLU A N 1
ATOM 3909 C CA . GLU A 1 498 ? -15.892 -7.723 66.058 1.00 81.31 498 GLU A CA 1
ATOM 3910 C C . GLU A 1 498 ? -17.135 -6.888 66.404 1.00 81.31 498 GLU A C 1
ATOM 3912 O O . GLU A 1 498 ? -17.807 -6.366 65.515 1.00 81.31 498 GLU A O 1
ATOM 3917 N N . HIS A 1 499 ? -17.405 -6.663 67.692 1.00 81.50 499 HIS A N 1
ATOM 3918 C CA . HIS A 1 499 ? -18.471 -5.773 68.137 1.00 81.50 499 HIS A CA 1
ATOM 3919 C C . HIS A 1 499 ? -18.222 -4.316 67.729 1.00 81.50 499 HIS A C 1
ATOM 3921 O O . HIS A 1 499 ? -19.159 -3.662 67.283 1.00 81.50 499 HIS A O 1
ATOM 3927 N N . LEU A 1 500 ? -16.984 -3.813 67.802 1.00 81.38 500 LEU A N 1
ATOM 3928 C CA . LEU A 1 500 ? -16.637 -2.477 67.298 1.00 81.38 500 LEU A CA 1
ATOM 3929 C C . LEU A 1 500 ? -16.788 -2.369 65.778 1.00 81.38 500 LEU A C 1
ATOM 3931 O O . LEU A 1 500 ? -17.292 -1.361 65.292 1.00 81.38 500 LEU A O 1
ATOM 3935 N N . VAL A 1 501 ? -16.402 -3.404 65.029 1.00 78.81 501 VAL A N 1
ATOM 3936 C CA . VAL A 1 501 ? -16.640 -3.501 63.578 1.00 78.81 501 VAL A CA 1
ATOM 3937 C C . VAL A 1 501 ? -18.139 -3.480 63.284 1.00 78.81 501 VAL A C 1
ATOM 3939 O O . VAL A 1 501 ? -18.583 -2.754 62.395 1.00 78.81 501 VAL A O 1
ATOM 3942 N N . ARG A 1 502 ? -18.940 -4.204 64.072 1.00 74.62 502 ARG A N 1
ATOM 3943 C CA . ARG A 1 502 ? -20.400 -4.226 63.953 1.00 74.62 502 ARG A CA 1
ATOM 3944 C C . ARG A 1 502 ? -21.029 -2.874 64.295 1.00 74.62 502 ARG A C 1
ATOM 3946 O O . ARG A 1 502 ? -21.803 -2.362 63.500 1.00 74.62 502 ARG A O 1
ATOM 3953 N N . LEU A 1 503 ? -20.637 -2.247 65.403 1.00 74.25 503 LEU A N 1
ATOM 3954 C CA . LEU A 1 503 ? -21.061 -0.895 65.784 1.00 74.25 503 LEU A CA 1
ATOM 3955 C C . LEU A 1 503 ? -20.624 0.146 64.753 1.00 74.25 503 LEU A C 1
ATOM 3957 O O . LEU A 1 503 ? -21.335 1.119 64.512 1.00 74.25 503 LEU A O 1
ATOM 3961 N N . ARG A 1 504 ? -19.464 -0.038 64.114 1.00 76.06 504 ARG A N 1
ATOM 3962 C CA . ARG A 1 504 ? -19.014 0.824 63.021 1.00 76.06 504 ARG A CA 1
ATOM 3963 C C . ARG A 1 504 ? -19.888 0.644 61.784 1.00 76.06 504 ARG A C 1
ATOM 3965 O O . ARG A 1 504 ? -20.336 1.643 61.235 1.00 76.06 504 ARG A O 1
ATOM 3972 N N . ARG A 1 505 ? -20.207 -0.601 61.413 1.00 71.50 505 ARG A N 1
ATOM 3973 C CA . ARG A 1 505 ? -21.180 -0.924 60.354 1.00 71.50 505 ARG A CA 1
ATOM 3974 C C . ARG A 1 505 ? -22.570 -0.343 60.653 1.00 71.50 505 ARG A C 1
ATOM 3976 O O . ARG A 1 505 ? -23.228 0.155 59.746 1.00 71.50 505 ARG A O 1
ATOM 3983 N N . GLU A 1 506 ? -23.004 -0.376 61.912 1.00 65.62 506 GLU A N 1
ATOM 3984 C CA . GLU A 1 506 ? -24.294 0.160 62.372 1.00 65.62 506 GLU A CA 1
ATOM 3985 C C . GLU A 1 506 ? -24.306 1.704 62.429 1.00 65.62 506 GLU A C 1
ATOM 3987 O O . GLU A 1 506 ? -25.301 2.319 62.054 1.00 65.62 506 GLU A O 1
ATOM 3992 N N . SER A 1 507 ? -23.203 2.344 62.845 1.00 62.09 507 SER A N 1
ATOM 3993 C CA . SER A 1 507 ? -23.082 3.810 63.002 1.00 62.09 507 SER A CA 1
ATOM 3994 C C . SER A 1 507 ? -22.737 4.560 61.719 1.00 62.09 507 SER A C 1
ATOM 3996 O O . SER A 1 507 ? -23.166 5.701 61.555 1.00 62.09 507 SER A O 1
ATOM 3998 N N . GLU A 1 508 ? -21.997 3.946 60.792 1.00 60.06 508 GLU A N 1
ATOM 3999 C CA . GLU A 1 508 ? -21.865 4.479 59.431 1.00 60.06 508 GLU A CA 1
ATOM 4000 C C . GLU A 1 508 ? -23.183 4.374 58.664 1.00 60.06 508 GLU A C 1
ATOM 4002 O O . GLU A 1 508 ? -23.377 5.109 57.695 1.00 60.06 508 GLU A O 1
ATOM 4007 N N . GLY A 1 509 ? -24.099 3.514 59.130 1.00 47.56 509 GLY A N 1
ATOM 4008 C CA . GLY A 1 509 ? -25.293 3.133 58.407 1.00 47.56 509 GLY A CA 1
ATOM 4009 C C . GLY A 1 509 ? -24.910 2.456 57.094 1.00 47.56 509 GLY A C 1
ATOM 4010 O O . GLY A 1 509 ? -23.981 2.845 56.386 1.00 47.56 509 GLY A O 1
ATOM 4011 N N . LEU A 1 510 ? -25.676 1.458 56.678 1.00 44.22 510 LEU A N 1
ATOM 4012 C CA . LEU A 1 510 ? -25.744 1.156 55.255 1.00 44.22 510 LEU A CA 1
ATOM 4013 C C . LEU A 1 510 ? -26.389 2.369 54.584 1.00 44.22 510 LEU A C 1
ATOM 4015 O O . LEU A 1 510 ? -27.599 2.431 54.382 1.00 44.22 510 LEU A O 1
ATOM 4019 N N . GLY A 1 511 ? -25.573 3.373 54.275 1.00 48.22 511 GLY A N 1
ATOM 4020 C CA . GLY A 1 511 ? -25.924 4.457 53.394 1.00 48.22 511 GLY A CA 1
ATOM 4021 C C . GLY A 1 511 ? -26.055 3.882 51.996 1.00 48.22 511 GLY A C 1
ATOM 4022 O O . GLY A 1 511 ? -25.218 4.167 51.144 1.00 48.22 511 GLY A O 1
ATOM 4023 N N . GLY A 1 512 ? -27.131 3.129 51.752 1.00 53.03 512 GLY A N 1
ATOM 4024 C CA . GLY A 1 512 ? -27.625 2.876 50.406 1.00 53.03 512 GLY A CA 1
ATOM 4025 C C . GLY A 1 512 ? -27.690 4.192 49.632 1.00 53.03 512 GLY A C 1
ATOM 4026 O O . GLY A 1 512 ? -27.322 4.216 48.476 1.00 53.03 512 GLY A O 1
ATOM 4027 N N . SER A 1 513 ? -27.977 5.316 50.307 1.00 55.22 513 SER A N 1
ATOM 4028 C CA . SER A 1 513 ? -27.910 6.677 49.755 1.00 55.22 513 SER A CA 1
ATOM 4029 C C . SER A 1 513 ? -26.490 7.193 49.447 1.00 55.22 513 SER A C 1
ATOM 4031 O O . SER A 1 513 ? -26.278 7.759 48.383 1.00 55.22 513 SER A O 1
ATOM 4033 N N . ALA A 1 514 ? -25.490 6.997 50.317 1.00 60.97 514 ALA A N 1
ATOM 4034 C CA . ALA A 1 514 ? -24.145 7.559 50.112 1.00 60.97 514 ALA A CA 1
ATOM 4035 C C . ALA A 1 514 ? -23.315 6.762 49.093 1.00 60.97 514 ALA A C 1
ATOM 4037 O O . ALA A 1 514 ? -22.591 7.350 48.287 1.00 60.97 514 ALA A O 1
ATOM 4038 N N . VAL A 1 515 ? -23.429 5.429 49.120 1.00 66.00 515 VAL A N 1
ATOM 4039 C CA . VAL A 1 515 ? -22.839 4.563 48.093 1.00 66.00 515 VAL A CA 1
ATOM 4040 C C . VAL A 1 515 ? -23.595 4.745 46.779 1.00 66.00 515 VAL A C 1
ATOM 4042 O O . VAL A 1 515 ? -22.930 4.958 45.774 1.00 66.00 515 VAL A O 1
ATOM 4045 N N . ALA A 1 516 ? -24.936 4.809 46.769 1.00 67.12 516 ALA A N 1
ATOM 4046 C CA . ALA A 1 516 ? -25.677 5.126 45.541 1.00 67.12 516 ALA A CA 1
ATOM 4047 C C . ALA A 1 516 ? -25.325 6.511 44.984 1.00 67.12 516 ALA A C 1
ATOM 4049 O O . ALA A 1 516 ? -25.127 6.632 43.787 1.00 67.12 516 ALA A O 1
ATOM 4050 N N . ALA A 1 517 ? -25.151 7.542 45.817 1.00 72.00 517 ALA A N 1
ATOM 4051 C CA . ALA A 1 517 ? -24.724 8.864 45.354 1.00 72.00 517 ALA A CA 1
ATOM 4052 C C . ALA A 1 517 ? -23.306 8.847 44.756 1.00 72.00 517 ALA A C 1
ATOM 4054 O O . ALA A 1 517 ? -23.033 9.546 43.780 1.00 72.00 517 ALA A O 1
ATOM 4055 N N . MET A 1 518 ? -22.393 8.039 45.309 1.00 72.94 518 MET A N 1
ATOM 4056 C CA . MET A 1 518 ? -21.063 7.835 44.723 1.00 72.94 518 MET A CA 1
ATOM 4057 C C . MET A 1 518 ? -21.110 7.032 43.426 1.00 72.94 518 MET A C 1
ATOM 4059 O O . MET A 1 518 ? -20.384 7.377 42.498 1.00 72.94 518 MET A O 1
ATOM 4063 N N . LEU A 1 519 ? -21.931 5.983 43.364 1.00 76.75 519 LEU A N 1
ATOM 4064 C CA . LEU A 1 519 ? -22.123 5.172 42.164 1.00 76.75 519 LEU A CA 1
ATOM 4065 C C . LEU A 1 519 ? -22.797 5.986 41.056 1.00 76.75 519 LEU A C 1
ATOM 4067 O O . LEU A 1 519 ? -22.356 5.905 39.918 1.00 76.75 519 LEU A O 1
ATOM 4071 N N . GLU A 1 520 ? -23.756 6.854 41.382 1.00 80.62 520 GLU A N 1
ATOM 4072 C CA . GLU A 1 520 ? -24.357 7.801 40.435 1.00 80.62 520 GLU A CA 1
ATOM 4073 C C . GLU A 1 520 ? -23.366 8.874 39.980 1.00 80.62 520 GLU A C 1
ATOM 4075 O O . GLU A 1 520 ? -23.283 9.190 38.797 1.00 80.62 520 GLU A O 1
ATOM 4080 N N . SER A 1 521 ? -22.544 9.410 40.887 1.00 80.25 521 SER A N 1
ATOM 4081 C CA . SER A 1 521 ? -21.484 10.351 40.507 1.00 80.25 521 SER A CA 1
ATOM 4082 C C . SER A 1 521 ? -20.425 9.694 39.612 1.00 80.25 521 SER A C 1
ATOM 4084 O O . SER A 1 521 ? -19.942 10.324 38.669 1.00 80.25 521 SER A O 1
ATOM 4086 N N . LEU A 1 522 ? -20.092 8.427 39.877 1.00 80.81 522 LEU A N 1
ATOM 4087 C CA . LEU A 1 522 ? -19.212 7.617 39.041 1.00 80.81 522 LEU A CA 1
ATOM 4088 C C . LEU A 1 522 ? -19.856 7.340 37.675 1.00 80.81 522 LEU A C 1
ATOM 4090 O O . LEU A 1 522 ? -19.209 7.582 36.661 1.00 80.81 522 LEU A O 1
ATOM 4094 N N . ALA A 1 523 ? -21.124 6.922 37.638 1.00 81.12 523 ALA A N 1
ATOM 4095 C CA . ALA A 1 523 ? -21.883 6.695 36.411 1.00 81.12 523 ALA A CA 1
ATOM 4096 C C . ALA A 1 523 ? -21.949 7.967 35.553 1.00 81.12 523 ALA A C 1
ATOM 4098 O O . ALA A 1 523 ? -21.576 7.928 34.387 1.00 81.12 523 ALA A O 1
ATOM 4099 N N . ALA A 1 524 ? -22.286 9.121 36.136 1.00 80.31 524 ALA A N 1
ATOM 4100 C CA . ALA A 1 524 ? -22.314 10.408 35.435 1.00 80.31 524 ALA A CA 1
ATOM 4101 C C . ALA A 1 524 ? -20.922 10.885 34.960 1.00 80.31 524 ALA A C 1
ATOM 4103 O O . ALA A 1 524 ? -20.796 11.632 33.984 1.00 80.31 524 ALA A O 1
ATOM 4104 N N . GLY A 1 525 ? -19.847 10.502 35.658 1.00 78.75 525 GLY A N 1
ATOM 4105 C CA . GLY A 1 525 ? -18.470 10.718 35.204 1.00 78.75 525 GLY A CA 1
ATOM 4106 C C . GLY A 1 525 ? -18.139 9.877 33.972 1.00 78.75 525 GLY A C 1
ATOM 4107 O O . GLY A 1 525 ? -17.705 10.416 32.955 1.00 78.75 525 GLY A O 1
ATOM 4108 N N . LEU A 1 526 ? -18.427 8.578 34.049 1.00 77.69 526 LEU A N 1
ATOM 4109 C CA . LEU A 1 526 ? -18.210 7.615 32.971 1.00 77.69 526 LEU A CA 1
ATOM 4110 C C . LEU A 1 526 ? -19.084 7.916 31.741 1.00 77.69 526 LEU A C 1
ATOM 4112 O O . LEU A 1 526 ? -18.613 7.762 30.623 1.00 77.69 526 LEU A O 1
ATOM 4116 N N . GLU A 1 527 ? -20.310 8.419 31.912 1.00 77.81 527 GLU A N 1
ATOM 4117 C CA . GLU A 1 527 ? -21.181 8.849 30.805 1.00 77.81 527 GLU A CA 1
ATOM 4118 C C . GLU A 1 527 ? -20.592 10.014 30.007 1.00 77.81 527 GLU A C 1
ATOM 4120 O O . GLU A 1 527 ? -20.683 10.038 28.779 1.00 77.81 527 GLU A O 1
ATOM 4125 N N . ARG A 1 528 ? -19.953 10.978 30.680 1.00 78.69 528 ARG A N 1
ATOM 4126 C CA . ARG A 1 528 ? -19.269 12.089 30.000 1.00 78.69 528 ARG A CA 1
ATOM 4127 C C . ARG A 1 528 ? -18.075 11.596 29.185 1.00 78.69 528 ARG A C 1
ATOM 4129 O O . ARG A 1 528 ? -17.865 12.071 28.070 1.00 78.69 528 ARG A O 1
ATOM 4136 N N . GLU A 1 529 ? -17.325 10.634 29.715 1.00 73.69 529 GLU A N 1
ATOM 4137 C CA . GLU A 1 529 ? -16.236 9.980 28.981 1.00 73.69 529 GLU A CA 1
ATOM 4138 C C . GLU A 1 529 ? -16.759 9.147 27.806 1.00 73.69 529 GLU A C 1
ATOM 4140 O O . GLU A 1 529 ? -16.233 9.241 26.697 1.00 73.69 529 GLU A O 1
ATOM 4145 N N . ALA A 1 530 ? -17.841 8.396 28.013 1.00 72.69 530 ALA A N 1
ATOM 4146 C CA . ALA A 1 530 ? -18.485 7.608 26.974 1.00 72.69 530 ALA A CA 1
ATOM 4147 C C . ALA A 1 530 ? -19.003 8.504 25.837 1.00 72.69 530 ALA A C 1
ATOM 4149 O O . ALA A 1 530 ? -18.794 8.203 24.664 1.00 72.69 530 ALA A O 1
ATOM 4150 N N . LEU A 1 531 ? -19.595 9.659 26.152 1.00 73.12 531 LEU A N 1
ATOM 4151 C CA . LEU A 1 531 ? -20.033 10.628 25.148 1.00 73.12 531 LEU A CA 1
ATOM 4152 C C . LEU A 1 531 ? -18.859 11.149 24.300 1.00 73.12 531 LEU A C 1
ATOM 4154 O O . LEU A 1 531 ? -18.975 11.205 23.075 1.00 73.12 531 LEU A O 1
ATOM 4158 N N . ALA A 1 532 ? -17.720 11.472 24.918 1.00 69.88 532 ALA A N 1
ATOM 4159 C CA . ALA A 1 532 ? -16.518 11.914 24.204 1.00 69.88 532 ALA A CA 1
ATOM 4160 C C . ALA A 1 532 ? -15.908 10.812 23.315 1.00 69.88 532 ALA A C 1
ATOM 4162 O O . ALA A 1 532 ? -15.345 11.096 22.256 1.00 69.88 532 ALA A O 1
ATOM 4163 N N . LEU A 1 533 ? -16.031 9.544 23.713 1.00 68.38 533 LEU A N 1
ATOM 4164 C CA . LEU A 1 533 ? -15.610 8.411 22.888 1.00 68.38 533 LEU A CA 1
ATOM 4165 C C . LEU A 1 533 ? -16.614 8.098 21.767 1.00 68.38 533 LEU A C 1
ATOM 4167 O O . LEU A 1 533 ? -16.198 7.669 20.693 1.00 68.38 533 LEU A O 1
ATOM 4171 N N . SER A 1 534 ? -17.908 8.378 21.959 1.00 67.62 534 SER A N 1
ATOM 4172 C CA . SER A 1 534 ? -18.943 8.168 20.934 1.00 67.62 534 SER A CA 1
ATOM 4173 C C . SER A 1 534 ? -18.747 9.047 19.693 1.00 67.62 534 SER A C 1
ATOM 4175 O O . SER A 1 534 ? -19.006 8.607 18.574 1.00 67.62 534 SER A O 1
ATOM 4177 N N . THR A 1 535 ? -18.222 10.267 19.853 1.00 69.38 535 THR A N 1
ATOM 4178 C CA . THR A 1 535 ? -17.875 11.125 18.710 1.00 69.38 535 THR A CA 1
ATOM 4179 C C . THR A 1 535 ? -16.685 10.562 17.938 1.00 69.38 535 THR A C 1
ATOM 4181 O O . THR A 1 535 ? -16.714 10.535 16.715 1.00 69.38 535 THR A O 1
ATOM 4184 N N . ALA A 1 536 ? -15.683 10.021 18.640 1.00 64.31 536 ALA A N 1
ATOM 4185 C CA . ALA A 1 536 ? -14.541 9.367 18.002 1.00 64.31 536 ALA A CA 1
ATOM 4186 C C . ALA A 1 536 ? -14.935 8.063 17.281 1.00 64.31 536 ALA A C 1
ATOM 4188 O O . ALA A 1 536 ? -14.354 7.736 16.250 1.00 64.31 536 ALA A O 1
ATOM 4189 N N . ALA A 1 537 ? -15.927 7.332 17.797 1.00 64.88 537 ALA A N 1
ATOM 4190 C CA . ALA A 1 537 ? -16.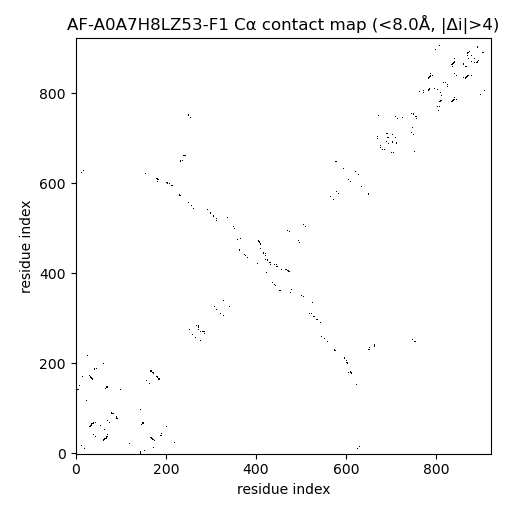503 6.170 17.124 1.00 64.88 537 ALA A CA 1
ATOM 4191 C C . ALA A 1 537 ? -17.196 6.549 15.805 1.00 64.88 537 ALA A C 1
ATOM 4193 O O . ALA A 1 537 ? -16.931 5.928 14.778 1.00 64.88 537 ALA A O 1
ATOM 4194 N N . ALA A 1 538 ? -18.010 7.611 15.817 1.00 67.19 538 ALA A N 1
ATOM 4195 C CA . ALA A 1 538 ? -18.646 8.132 14.608 1.00 67.19 538 ALA A CA 1
ATOM 4196 C C . ALA A 1 538 ? -17.611 8.612 13.572 1.00 67.19 538 ALA A C 1
ATOM 4198 O O . ALA A 1 538 ? -17.767 8.356 12.378 1.00 67.19 538 ALA A O 1
ATOM 4199 N N . ASP A 1 539 ? -16.521 9.244 14.023 1.00 68.44 539 ASP A N 1
ATOM 4200 C CA . ASP A 1 539 ? -15.395 9.615 13.158 1.00 68.44 539 ASP A CA 1
ATOM 4201 C C . ASP A 1 539 ? -14.698 8.377 12.561 1.00 68.44 539 ASP A C 1
ATOM 4203 O O . ASP A 1 539 ? -14.261 8.407 11.412 1.00 68.44 539 ASP A O 1
ATOM 4207 N N . GLY A 1 540 ? -14.608 7.279 13.319 1.00 69.12 540 GLY A N 1
ATOM 4208 C CA . GLY A 1 540 ? -14.054 6.001 12.865 1.00 69.12 540 GLY A CA 1
ATOM 4209 C C . GLY A 1 540 ? -14.893 5.328 11.785 1.00 69.12 540 GLY A C 1
ATOM 4210 O O . GLY A 1 540 ? -14.351 4.929 10.757 1.00 69.12 540 GLY A O 1
ATOM 4211 N N . GLU A 1 541 ? -16.210 5.260 11.964 1.00 69.94 541 GLU A N 1
ATOM 4212 C CA . GLU A 1 541 ? -17.130 4.746 10.941 1.00 69.94 541 GLU A CA 1
ATOM 4213 C C . GLU A 1 541 ? -17.121 5.616 9.681 1.00 69.94 541 GLU A C 1
ATOM 4215 O O . GLU A 1 541 ? -17.051 5.096 8.567 1.00 69.94 541 GLU A O 1
ATOM 4220 N N . ALA A 1 542 ? -17.114 6.944 9.841 1.00 68.50 542 ALA A N 1
ATOM 4221 C CA . ALA A 1 542 ? -16.990 7.870 8.720 1.00 68.50 542 ALA A CA 1
ATOM 4222 C C . ALA A 1 542 ? -15.653 7.695 7.978 1.00 68.50 542 ALA A C 1
ATOM 4224 O O . ALA A 1 542 ? -15.627 7.701 6.747 1.00 68.50 542 ALA A O 1
ATOM 4225 N N . ALA A 1 543 ? -14.551 7.493 8.706 1.00 69.75 543 ALA A N 1
ATOM 4226 C CA . ALA A 1 543 ? -13.241 7.227 8.121 1.00 69.75 543 ALA A CA 1
ATOM 4227 C C . ALA A 1 543 ? -13.190 5.875 7.390 1.00 69.75 543 ALA A C 1
ATOM 4229 O O . ALA A 1 543 ? -12.602 5.804 6.310 1.00 69.75 543 ALA A O 1
ATOM 4230 N N . ARG A 1 544 ? -13.821 4.821 7.932 1.00 74.38 544 ARG A N 1
ATOM 4231 C CA . ARG A 1 544 ? -13.947 3.517 7.256 1.00 74.38 544 ARG A CA 1
ATOM 4232 C C . ARG A 1 544 ? -14.738 3.635 5.959 1.00 74.38 544 ARG A C 1
ATOM 4234 O O . ARG A 1 544 ? -14.250 3.186 4.927 1.00 74.38 544 ARG A O 1
ATOM 4241 N N . ALA A 1 545 ? -15.888 4.306 5.988 1.00 71.12 545 ALA A N 1
ATOM 4242 C CA . ALA A 1 545 ? -16.707 4.531 4.799 1.00 71.12 545 ALA A CA 1
ATOM 4243 C C . ALA A 1 545 ? -15.964 5.354 3.731 1.00 71.12 545 ALA A C 1
ATOM 4245 O O . ALA A 1 545 ? -15.967 4.995 2.556 1.00 71.12 545 ALA A O 1
ATOM 4246 N N . ALA A 1 546 ? -15.264 6.421 4.133 1.00 69.00 546 ALA A N 1
ATOM 4247 C CA . ALA A 1 546 ? -14.456 7.221 3.213 1.00 69.00 546 ALA A CA 1
ATOM 4248 C C . ALA A 1 546 ? -13.304 6.409 2.599 1.00 69.00 546 ALA A C 1
ATOM 4250 O O . ALA A 1 546 ? -13.015 6.542 1.410 1.00 69.00 546 ALA A O 1
ATOM 4251 N N . LEU A 1 547 ? -12.651 5.548 3.387 1.00 77.56 547 LEU A N 1
ATOM 4252 C CA . LEU A 1 547 ? -11.610 4.663 2.875 1.00 77.56 547 LEU A CA 1
ATOM 4253 C C . LEU A 1 547 ? -12.180 3.607 1.920 1.00 77.56 547 LEU A C 1
ATOM 4255 O O . LEU A 1 547 ? -11.552 3.342 0.897 1.00 77.56 547 LEU A O 1
ATOM 4259 N N . ALA A 1 548 ? -13.347 3.031 2.227 1.00 77.19 548 ALA A N 1
ATOM 4260 C CA . ALA A 1 548 ? -14.033 2.078 1.354 1.00 77.19 548 ALA A CA 1
ATOM 4261 C C . ALA A 1 548 ? -14.261 2.681 -0.038 1.00 77.19 548 ALA A C 1
ATOM 4263 O O . ALA A 1 548 ? -13.950 2.043 -1.042 1.00 77.19 548 ALA A O 1
ATOM 4264 N N . GLU A 1 549 ? -14.711 3.937 -0.084 1.00 73.88 549 GLU A N 1
ATOM 4265 C CA . GLU A 1 549 ? -14.952 4.662 -1.331 1.00 73.88 549 GLU A CA 1
ATOM 4266 C C . GLU A 1 549 ? -13.660 4.900 -2.122 1.00 73.88 549 GLU A C 1
ATOM 4268 O O . GLU A 1 549 ? -13.609 4.637 -3.320 1.00 73.88 549 GLU A O 1
ATOM 4273 N N . VAL A 1 550 ? -12.578 5.329 -1.463 1.00 75.38 550 VAL A N 1
ATOM 4274 C CA . VAL A 1 550 ? -11.275 5.530 -2.125 1.00 75.38 550 VAL A CA 1
ATOM 4275 C C . VAL A 1 550 ? -10.729 4.216 -2.692 1.00 75.38 550 VAL A C 1
ATOM 4277 O O . VAL A 1 550 ? -10.203 4.183 -3.809 1.00 75.38 550 VAL A O 1
ATOM 4280 N N . VAL A 1 551 ? -10.844 3.125 -1.930 1.00 80.12 551 VAL A N 1
ATOM 4281 C CA . VAL A 1 551 ? -10.419 1.788 -2.365 1.00 80.12 551 VAL A CA 1
ATOM 4282 C C . VAL A 1 551 ? -11.247 1.331 -3.567 1.00 80.12 551 VAL A C 1
ATOM 4284 O O . VAL A 1 551 ? -10.675 0.832 -4.540 1.00 80.12 551 VAL A O 1
ATOM 4287 N N . ASP A 1 552 ? -12.565 1.534 -3.540 1.00 77.38 552 ASP A N 1
ATOM 4288 C CA . ASP A 1 552 ? -13.439 1.144 -4.644 1.00 77.38 552 ASP A CA 1
ATOM 4289 C C . ASP A 1 552 ? -13.244 2.014 -5.892 1.00 77.38 552 ASP A C 1
ATOM 4291 O O . ASP A 1 552 ? -13.200 1.479 -7.000 1.00 77.38 552 ASP A O 1
ATOM 4295 N N . GLN A 1 553 ? -13.024 3.323 -5.737 1.00 75.94 553 GLN A N 1
ATOM 4296 C CA . GLN A 1 553 ? -12.670 4.205 -6.847 1.00 75.94 553 GLN A CA 1
ATOM 4297 C C . GLN A 1 553 ? -11.397 3.706 -7.535 1.00 75.94 553 GLN A C 1
ATOM 4299 O O . GLN A 1 553 ? -11.373 3.543 -8.758 1.00 75.94 553 GLN A O 1
ATOM 4304 N N . ARG A 1 554 ? -10.351 3.388 -6.759 1.00 80.69 554 ARG A N 1
ATOM 4305 C CA . ARG A 1 554 ? -9.098 2.894 -7.338 1.00 80.69 554 ARG A CA 1
ATOM 4306 C C . ARG A 1 554 ? -9.269 1.534 -8.013 1.00 80.69 554 ARG A C 1
ATOM 4308 O O . ARG A 1 554 ? -8.668 1.286 -9.056 1.00 80.69 554 ARG A O 1
ATOM 4315 N N . ARG A 1 555 ? -10.099 0.655 -7.448 1.00 84.62 555 ARG A N 1
ATOM 4316 C CA . ARG A 1 555 ? -10.473 -0.619 -8.077 1.00 84.62 555 ARG A CA 1
ATOM 4317 C C . ARG A 1 555 ? -11.191 -0.385 -9.412 1.00 84.62 555 ARG A C 1
ATOM 4319 O O . ARG A 1 555 ? -10.846 -1.032 -10.394 1.00 84.62 555 ARG A O 1
ATOM 4326 N N . ALA A 1 556 ? -12.150 0.539 -9.467 1.00 74.62 556 ALA A N 1
ATOM 4327 C CA . ALA A 1 556 ? -12.911 0.856 -10.676 1.00 74.62 556 ALA A CA 1
ATOM 4328 C C . ALA A 1 556 ? -12.040 1.480 -11.781 1.00 74.62 556 ALA A C 1
ATOM 4330 O O . ALA A 1 556 ? -12.239 1.187 -12.960 1.00 74.62 556 ALA A O 1
ATOM 4331 N N . GLU A 1 557 ? -11.059 2.309 -11.414 1.00 77.62 557 GLU A N 1
ATOM 4332 C CA . GLU A 1 557 ? -10.033 2.811 -12.338 1.00 77.62 557 GLU A CA 1
ATOM 4333 C C . GLU A 1 557 ? -9.229 1.656 -12.945 1.00 77.62 557 GLU A C 1
ATOM 4335 O O . GLU A 1 557 ? -9.167 1.538 -14.165 1.00 77.62 557 GLU A O 1
ATOM 4340 N N . LEU A 1 558 ? -8.705 0.749 -12.113 1.00 77.94 558 LEU A N 1
ATOM 4341 C CA . LEU A 1 558 ? -7.951 -0.423 -12.577 1.00 77.94 558 LEU A CA 1
ATOM 4342 C C . LEU A 1 558 ? -8.794 -1.357 -13.455 1.00 77.94 558 LEU A C 1
ATOM 4344 O O . LEU A 1 558 ? -8.303 -1.903 -14.439 1.00 77.94 558 LEU A O 1
ATOM 4348 N N . GLU A 1 559 ? -10.070 -1.548 -13.119 1.00 77.19 559 GLU A N 1
ATOM 4349 C CA . GLU A 1 559 ? -10.985 -2.361 -13.920 1.00 77.19 559 GLU A CA 1
ATOM 4350 C C . GLU A 1 559 ? -11.213 -1.741 -15.306 1.00 77.19 559 GLU A C 1
ATOM 4352 O O . GLU A 1 559 ? -11.238 -2.454 -16.312 1.00 77.19 559 GLU A O 1
ATOM 4357 N N . ARG A 1 560 ? -11.341 -0.411 -15.371 1.00 74.69 560 ARG A N 1
ATOM 4358 C CA . ARG A 1 560 ? -11.468 0.332 -16.627 1.00 74.69 560 ARG A CA 1
ATOM 4359 C C . ARG A 1 560 ? -10.191 0.250 -17.454 1.00 74.69 560 ARG A C 1
ATOM 4361 O O . ARG A 1 560 ? -10.281 -0.088 -18.628 1.00 74.69 560 ARG A O 1
ATOM 4368 N N . GLU A 1 561 ? -9.032 0.487 -16.841 1.00 74.12 561 GLU A N 1
ATOM 4369 C CA . GLU A 1 561 ? -7.716 0.364 -17.484 1.00 74.12 561 GLU A CA 1
ATOM 4370 C C . GLU A 1 561 ? -7.528 -1.041 -18.085 1.00 74.12 561 GLU A C 1
ATOM 4372 O O . GLU A 1 561 ? -7.089 -1.188 -19.226 1.00 74.12 561 GLU A O 1
ATOM 4377 N N . GLU A 1 562 ? -7.929 -2.092 -17.363 1.00 73.56 562 GLU A N 1
ATOM 4378 C CA . GLU A 1 562 ? -7.910 -3.467 -17.868 1.00 73.56 562 GLU A CA 1
ATOM 4379 C C . GLU A 1 562 ? -8.848 -3.658 -19.067 1.00 73.56 562 GLU A C 1
ATOM 4381 O O . GLU A 1 562 ? -8.466 -4.297 -20.057 1.00 73.56 562 GLU A O 1
ATOM 4386 N N . ARG A 1 563 ? -10.065 -3.113 -19.001 1.00 70.12 563 ARG A N 1
ATOM 4387 C CA . ARG A 1 563 ? -11.062 -3.219 -20.074 1.00 70.12 563 ARG A CA 1
ATOM 4388 C C . ARG A 1 563 ? -10.579 -2.494 -21.337 1.00 70.12 563 ARG A C 1
ATOM 4390 O O . ARG A 1 563 ? -10.497 -3.112 -22.399 1.00 70.12 563 ARG A O 1
ATOM 4397 N N . GLU A 1 564 ? -10.125 -1.252 -21.190 1.00 69.69 564 GLU A N 1
ATOM 4398 C CA . GLU A 1 564 ? -9.538 -0.432 -22.256 1.00 69.69 564 GLU A CA 1
ATOM 4399 C C . GLU A 1 564 ? -8.311 -1.109 -22.868 1.00 69.69 564 GLU A C 1
ATOM 4401 O O . GLU A 1 564 ? -8.255 -1.296 -24.078 1.00 69.69 564 GLU A O 1
ATOM 4406 N N . ALA A 1 565 ? -7.368 -1.597 -22.060 1.00 66.88 565 ALA A N 1
ATOM 4407 C CA . ALA A 1 565 ? -6.186 -2.281 -22.578 1.00 66.88 565 ALA A CA 1
ATOM 4408 C C . ALA A 1 565 ? -6.530 -3.584 -23.323 1.00 66.88 565 ALA A C 1
ATOM 4410 O O . ALA A 1 565 ? -5.738 -4.083 -24.126 1.00 66.88 565 ALA A O 1
ATOM 4411 N N . ALA A 1 566 ? -7.665 -4.218 -23.009 1.00 63.97 566 ALA A N 1
ATOM 4412 C CA . ALA A 1 566 ? -8.090 -5.434 -23.691 1.00 63.97 566 ALA A CA 1
ATOM 4413 C C . ALA A 1 566 ? -8.712 -5.140 -25.066 1.00 63.97 566 ALA A C 1
ATOM 4415 O O . ALA A 1 566 ? -8.586 -5.964 -25.979 1.00 63.97 566 ALA A O 1
ATOM 4416 N N . GLU A 1 567 ? -9.338 -3.977 -25.229 1.00 64.44 567 GLU A N 1
ATOM 4417 C CA . GLU A 1 567 ? -10.061 -3.567 -26.435 1.00 64.44 567 GLU A CA 1
ATOM 4418 C C . GLU A 1 567 ? -9.213 -2.681 -27.362 1.00 64.44 567 GLU A C 1
ATOM 4420 O O . GLU A 1 567 ? -9.234 -2.899 -28.574 1.00 64.44 567 GLU A O 1
ATOM 4425 N N . ASP A 1 568 ? -8.392 -1.782 -26.812 1.00 60.75 568 ASP A N 1
ATOM 4426 C CA . ASP A 1 568 ? -7.566 -0.824 -27.550 1.00 60.75 568 ASP A CA 1
ATOM 4427 C C . ASP A 1 568 ? -6.342 -1.496 -28.214 1.00 60.75 568 ASP A C 1
ATOM 4429 O O . ASP A 1 568 ? -5.443 -2.006 -27.531 1.00 60.75 568 ASP A O 1
ATOM 4433 N N . PRO A 1 569 ? -6.242 -1.479 -29.557 1.00 54.75 569 PRO A N 1
ATOM 4434 C CA . PRO A 1 569 ? -5.062 -1.943 -30.281 1.00 54.75 569 PRO A CA 1
ATOM 4435 C C . PRO A 1 569 ? -3.768 -1.190 -29.928 1.00 54.75 569 PRO A C 1
ATOM 4437 O O . PRO A 1 569 ? -2.688 -1.758 -30.081 1.00 54.75 569 PRO A O 1
ATOM 4440 N N . GLY A 1 570 ? -3.861 0.064 -29.473 1.00 52.91 570 GLY A N 1
ATOM 4441 C CA . GLY A 1 570 ? -2.735 0.923 -29.101 1.00 52.91 570 GLY A CA 1
ATOM 4442 C C . GLY A 1 570 ? -2.072 0.562 -27.769 1.00 52.91 570 GLY A C 1
ATOM 4443 O O . GLY A 1 570 ? -0.880 0.826 -27.607 1.00 52.91 570 GLY A O 1
ATOM 4444 N N . LEU A 1 571 ? -2.811 -0.085 -26.861 1.00 54.28 571 LEU A N 1
ATOM 4445 C CA . LEU A 1 571 ? -2.345 -0.541 -25.542 1.00 54.28 571 LEU A CA 1
ATOM 4446 C C . LEU A 1 571 ? -1.874 -2.007 -25.536 1.00 54.28 571 LEU A C 1
ATOM 4448 O O . LEU A 1 571 ? -1.328 -2.493 -24.543 1.00 54.28 571 LEU A O 1
ATOM 4452 N N . ARG A 1 572 ? -2.056 -2.728 -26.649 1.00 65.62 572 ARG A N 1
ATOM 4453 C CA . ARG A 1 572 ? -1.506 -4.077 -26.838 1.00 65.62 572 ARG A CA 1
ATOM 4454 C C . ARG A 1 572 ? -0.009 -3.999 -27.166 1.00 65.62 572 ARG A C 1
ATOM 4456 O O . ARG A 1 572 ? 0.426 -3.046 -27.814 1.00 65.62 572 ARG A O 1
ATOM 4463 N N . PRO A 1 573 ? 0.789 -5.020 -26.798 1.00 64.00 573 PRO A N 1
ATOM 4464 C CA . PRO A 1 573 ? 2.155 -5.148 -27.277 1.00 64.00 573 PRO A CA 1
ATOM 4465 C C . PRO A 1 573 ? 2.177 -5.034 -28.802 1.00 64.00 573 PRO A C 1
ATOM 4467 O O . PRO A 1 573 ? 1.525 -5.815 -29.502 1.00 64.00 573 PRO A O 1
ATOM 4470 N N . ARG A 1 574 ? 2.909 -4.044 -29.322 1.00 60.88 574 ARG A N 1
ATOM 4471 C CA . ARG A 1 574 ? 3.103 -3.898 -30.764 1.00 60.88 574 ARG A CA 1
ATOM 4472 C C . ARG A 1 574 ? 3.900 -5.093 -31.258 1.00 60.88 574 ARG A C 1
ATOM 4474 O O . ARG A 1 574 ? 5.037 -5.306 -30.841 1.00 60.88 574 ARG A O 1
ATOM 4481 N N . LEU A 1 575 ? 3.292 -5.865 -32.148 1.00 58.69 575 LEU A N 1
ATOM 4482 C CA . LEU A 1 575 ? 3.984 -6.926 -32.858 1.00 58.69 575 LEU A CA 1
ATOM 4483 C C . LEU A 1 575 ? 4.494 -6.358 -34.170 1.00 58.69 575 LEU A C 1
ATOM 4485 O O . LEU A 1 575 ? 3.686 -5.937 -35.000 1.00 58.69 575 LEU A O 1
ATOM 4489 N N . PRO A 1 576 ? 5.805 -6.358 -34.394 1.00 55.75 576 PRO A N 1
ATOM 4490 C CA . PRO A 1 576 ? 6.325 -6.122 -35.712 1.00 55.75 576 PRO A CA 1
ATOM 4491 C C . PRO A 1 576 ? 6.029 -7.375 -36.527 1.00 55.75 576 PRO A C 1
ATOM 4493 O O . PRO A 1 576 ? 6.366 -8.501 -36.153 1.00 55.75 576 PRO A O 1
ATOM 4496 N N . ALA A 1 577 ? 5.412 -7.178 -37.683 1.00 55.41 577 ALA A N 1
ATOM 4497 C CA . ALA A 1 577 ? 5.701 -8.070 -38.783 1.00 55.41 577 ALA A CA 1
ATOM 4498 C C . ALA A 1 577 ? 7.181 -7.827 -39.096 1.00 55.41 577 ALA A C 1
ATOM 4500 O O . ALA A 1 577 ? 7.531 -6.702 -39.440 1.00 55.41 577 ALA A O 1
ATOM 4501 N N . CYS A 1 578 ? 8.074 -8.802 -38.896 1.00 54.94 578 CYS A N 1
ATOM 4502 C CA . CYS A 1 578 ? 9.437 -8.695 -39.418 1.00 54.94 578 CYS A CA 1
ATOM 4503 C C . CYS A 1 578 ? 9.349 -8.465 -40.929 1.00 54.94 578 CYS A C 1
ATOM 4505 O O . CYS A 1 578 ? 9.253 -9.440 -41.671 1.00 54.94 578 CYS A O 1
ATOM 4507 N N . ASP A 1 579 ? 9.347 -7.212 -41.376 1.00 65.94 579 ASP A N 1
ATOM 4508 C CA . ASP A 1 579 ? 9.346 -6.872 -42.788 1.00 65.94 579 ASP A CA 1
ATOM 4509 C C . ASP A 1 579 ? 10.755 -7.152 -43.326 1.00 65.94 579 ASP A C 1
ATOM 4511 O O . ASP A 1 579 ? 11.708 -6.464 -42.938 1.00 65.94 579 ASP A O 1
ATOM 4515 N N . PRO A 1 580 ? 10.935 -8.173 -44.184 1.00 66.75 580 PRO A N 1
ATOM 4516 C CA . PRO A 1 580 ? 12.244 -8.488 -44.738 1.00 66.75 580 PRO A CA 1
ATOM 4517 C C . PRO A 1 580 ? 12.857 -7.300 -45.490 1.00 66.75 580 PRO A C 1
ATOM 4519 O O . PRO A 1 580 ? 14.081 -7.180 -45.515 1.00 66.75 580 PRO A O 1
ATOM 4522 N N . ALA A 1 581 ? 12.031 -6.404 -46.047 1.00 71.38 581 ALA A N 1
ATOM 4523 C CA . ALA A 1 581 ? 12.490 -5.202 -46.736 1.00 71.38 581 ALA A CA 1
ATOM 4524 C C . ALA A 1 581 ? 13.107 -4.178 -45.771 1.00 71.38 581 ALA A C 1
ATOM 4526 O O . ALA A 1 581 ? 14.118 -3.558 -46.095 1.00 71.38 581 ALA A O 1
ATOM 4527 N N . LEU A 1 582 ? 12.556 -4.043 -44.562 1.00 68.69 582 LEU A N 1
ATOM 4528 C CA . LEU A 1 582 ? 13.080 -3.146 -43.528 1.00 68.69 582 LEU A CA 1
ATOM 4529 C C . LEU A 1 582 ? 14.433 -3.641 -42.998 1.00 68.69 582 LEU A C 1
ATOM 4531 O O . LEU A 1 582 ? 15.361 -2.852 -42.829 1.00 68.69 582 LEU A O 1
ATOM 4535 N N . VAL A 1 583 ? 14.573 -4.957 -42.802 1.00 68.50 583 VAL A N 1
ATOM 4536 C CA . VAL A 1 583 ? 15.841 -5.582 -42.383 1.00 68.50 583 VAL A CA 1
ATOM 4537 C C . VAL A 1 583 ? 16.915 -5.434 -43.461 1.00 68.50 583 VAL A C 1
ATOM 4539 O O . VAL A 1 583 ? 18.050 -5.086 -43.138 1.00 68.50 583 VAL A O 1
ATOM 4542 N N . ALA A 1 584 ? 16.563 -5.673 -44.728 1.00 75.12 584 ALA A N 1
ATOM 4543 C CA . ALA A 1 584 ? 17.472 -5.483 -45.856 1.00 75.12 584 ALA A CA 1
ATOM 4544 C C . ALA A 1 584 ? 17.922 -4.019 -45.966 1.00 75.12 584 ALA A C 1
ATOM 4546 O O . ALA A 1 584 ? 19.119 -3.752 -45.959 1.00 75.12 584 ALA A O 1
ATOM 4547 N N . GLY A 1 585 ? 16.983 -3.068 -45.917 1.00 76.81 585 GLY A N 1
ATOM 4548 C CA . GLY A 1 585 ? 17.303 -1.642 -45.975 1.00 76.81 585 GLY A CA 1
ATOM 4549 C C . GLY A 1 585 ? 18.192 -1.157 -44.824 1.00 76.81 585 GLY A C 1
ATOM 4550 O O . GLY A 1 585 ? 18.972 -0.225 -45.009 1.00 76.81 585 GLY A O 1
ATOM 4551 N N . LEU A 1 586 ? 18.111 -1.779 -43.641 1.00 69.75 586 LEU A N 1
ATOM 4552 C CA . LEU A 1 586 ? 18.999 -1.456 -42.524 1.00 69.75 586 LEU A CA 1
ATOM 4553 C C . LEU A 1 586 ? 20.401 -2.054 -42.709 1.00 69.75 586 LEU A C 1
ATOM 4555 O O . LEU A 1 586 ? 21.375 -1.390 -42.368 1.00 69.75 586 LEU A O 1
ATOM 4559 N N . HIS A 1 587 ? 20.528 -3.266 -43.263 1.00 73.44 587 HIS A N 1
ATOM 4560 C CA . HIS A 1 587 ? 21.838 -3.795 -43.659 1.00 73.44 587 HIS A CA 1
ATOM 4561 C C . HIS A 1 587 ? 22.503 -2.909 -44.718 1.00 73.44 587 HIS A C 1
ATOM 4563 O O . HIS A 1 587 ? 23.659 -2.541 -44.534 1.00 73.44 587 HIS A O 1
ATOM 4569 N N . ASP A 1 588 ? 21.759 -2.498 -45.747 1.00 80.25 588 ASP A N 1
ATOM 4570 C CA . ASP A 1 588 ? 22.270 -1.626 -46.810 1.00 80.25 588 ASP A CA 1
ATOM 4571 C C . ASP A 1 588 ? 22.719 -0.264 -46.253 1.00 80.25 588 ASP A C 1
ATOM 4573 O O . ASP A 1 588 ? 23.770 0.259 -46.621 1.00 80.25 588 ASP A O 1
ATOM 4577 N N . ALA A 1 589 ? 21.953 0.310 -45.317 1.00 74.75 589 ALA A N 1
ATOM 4578 C CA . ALA A 1 589 ? 22.323 1.558 -44.652 1.00 74.75 589 ALA A CA 1
ATOM 4579 C C . ALA A 1 589 ? 23.589 1.409 -43.786 1.00 74.75 589 ALA A C 1
ATOM 4581 O O . ALA A 1 589 ? 24.393 2.333 -43.708 1.00 74.75 589 ALA A O 1
ATOM 4582 N N . LEU A 1 590 ? 23.797 0.250 -43.157 1.00 72.44 590 LEU A N 1
ATOM 4583 C CA . LEU A 1 590 ? 25.017 -0.035 -42.400 1.00 72.44 590 LEU A CA 1
ATOM 4584 C C . LEU A 1 590 ? 26.234 -0.241 -43.319 1.00 72.44 590 LEU A C 1
ATOM 4586 O O . LEU A 1 590 ? 27.300 0.283 -43.020 1.00 72.44 590 LEU A O 1
ATOM 4590 N N . ASP A 1 591 ? 26.077 -0.912 -44.465 1.00 78.50 591 ASP A N 1
ATOM 4591 C CA . ASP A 1 591 ? 27.139 -1.014 -45.485 1.00 78.50 591 ASP A CA 1
ATOM 4592 C C . ASP A 1 591 ? 27.532 0.374 -46.031 1.00 78.50 591 ASP A C 1
ATOM 4594 O O . ASP A 1 591 ? 28.714 0.687 -46.217 1.00 78.50 591 ASP A O 1
ATOM 4598 N N . ALA A 1 592 ? 26.538 1.241 -46.252 1.00 78.94 592 ALA A N 1
ATOM 4599 C CA . ALA A 1 592 ? 26.759 2.627 -46.651 1.00 78.94 592 ALA A CA 1
ATOM 4600 C C . ALA A 1 592 ? 27.470 3.445 -45.558 1.00 78.94 592 ALA A C 1
ATOM 4602 O O . ALA A 1 592 ? 28.295 4.299 -45.881 1.00 78.94 592 ALA A O 1
ATOM 4603 N N . TYR A 1 593 ? 27.199 3.167 -44.278 1.00 74.81 593 TYR A N 1
ATOM 4604 C CA . TYR A 1 593 ? 27.872 3.813 -43.146 1.00 74.81 593 TYR A CA 1
ATOM 4605 C C . TYR A 1 593 ? 29.364 3.476 -43.143 1.00 74.81 593 TYR A C 1
ATOM 4607 O O . TYR A 1 593 ? 30.192 4.388 -43.122 1.00 74.81 593 TYR A O 1
ATOM 4615 N N . ASP A 1 594 ? 29.702 2.186 -43.237 1.00 73.06 594 ASP A N 1
ATOM 4616 C CA . ASP A 1 594 ? 31.091 1.710 -43.260 1.00 73.06 594 ASP A CA 1
ATOM 4617 C C . ASP A 1 594 ? 31.856 2.329 -44.450 1.00 73.06 594 ASP A C 1
ATOM 4619 O O . ASP A 1 594 ? 33.003 2.769 -44.325 1.00 73.06 594 ASP A O 1
ATOM 4623 N N . THR A 1 595 ? 31.180 2.460 -45.598 1.00 77.88 595 THR A N 1
ATOM 4624 C CA . THR A 1 595 ? 31.724 3.103 -46.804 1.00 77.88 595 THR A CA 1
ATOM 4625 C C . THR A 1 595 ? 31.954 4.608 -46.620 1.00 77.88 595 THR A C 1
ATOM 4627 O O . THR A 1 595 ? 33.005 5.113 -47.012 1.00 77.88 595 THR A O 1
ATOM 4630 N N . ALA A 1 596 ? 31.002 5.336 -46.027 1.00 75.50 596 ALA A N 1
ATOM 4631 C CA . ALA A 1 596 ? 31.114 6.778 -45.792 1.00 75.50 596 ALA A CA 1
ATOM 4632 C C . ALA A 1 596 ? 32.252 7.109 -44.813 1.00 75.50 596 ALA A C 1
ATOM 4634 O O . ALA A 1 596 ? 33.024 8.044 -45.026 1.00 75.50 596 ALA A O 1
ATOM 4635 N N . VAL A 1 597 ? 32.397 6.287 -43.775 1.00 73.00 597 VAL A N 1
ATOM 4636 C CA . VAL A 1 597 ? 33.480 6.344 -42.789 1.00 73.00 597 VAL A CA 1
ATOM 4637 C C . VAL A 1 597 ? 34.856 6.184 -43.445 1.00 73.00 597 VAL A C 1
ATOM 4639 O O . VAL A 1 597 ? 35.780 6.935 -43.131 1.00 73.00 597 VAL A O 1
ATOM 4642 N N . ALA A 1 598 ? 35.000 5.242 -44.380 1.00 75.38 598 ALA A N 1
ATOM 4643 C CA . ALA A 1 598 ? 36.273 4.969 -45.047 1.00 75.38 598 ALA A CA 1
ATOM 4644 C C . ALA A 1 598 ? 36.769 6.120 -45.950 1.00 75.38 598 ALA A C 1
ATOM 4646 O O . ALA A 1 598 ? 37.940 6.136 -46.328 1.00 75.38 598 ALA A O 1
ATOM 4647 N N . GLN A 1 599 ? 35.902 7.077 -46.300 1.00 80.50 599 GLN A N 1
ATOM 4648 C CA . GLN A 1 599 ? 36.221 8.206 -47.183 1.00 80.50 599 GLN A CA 1
ATOM 4649 C C . GLN A 1 599 ? 36.736 9.451 -46.441 1.00 80.50 599 GLN A C 1
ATOM 4651 O O . GLN A 1 599 ? 37.095 10.434 -47.092 1.00 80.50 599 GLN A O 1
ATOM 4656 N N . ILE A 1 600 ? 36.785 9.434 -45.104 1.00 81.88 600 ILE A N 1
ATOM 4657 C CA . ILE A 1 600 ? 37.223 10.584 -44.304 1.00 81.88 600 ILE A CA 1
ATOM 4658 C C . ILE A 1 600 ? 38.737 10.815 -44.436 1.00 81.88 600 ILE A C 1
ATOM 4660 O O . ILE A 1 600 ? 39.557 9.923 -44.223 1.00 81.88 600 ILE A O 1
ATOM 4664 N N . VAL A 1 601 ? 39.106 12.055 -44.750 1.00 84.94 601 VAL A N 1
ATOM 4665 C CA . VAL A 1 601 ? 40.477 12.550 -44.888 1.00 84.94 601 VAL A CA 1
ATOM 4666 C C . VAL A 1 601 ? 40.867 13.359 -43.657 1.00 84.94 601 VAL A C 1
ATOM 4668 O O . VAL A 1 601 ? 40.125 14.228 -43.207 1.00 84.94 601 VAL A O 1
ATOM 4671 N N . TYR A 1 602 ? 42.072 13.129 -43.147 1.00 86.50 602 TYR A N 1
ATOM 4672 C CA . TYR A 1 602 ? 42.607 13.828 -41.983 1.00 86.50 602 TYR A CA 1
ATOM 4673 C C . TYR A 1 602 ? 43.728 14.798 -42.395 1.00 86.50 602 TYR A C 1
ATOM 4675 O O . TYR A 1 602 ? 44.816 14.335 -42.747 1.00 86.50 602 TYR A O 1
ATOM 4683 N N . PRO A 1 603 ? 43.497 16.126 -42.383 1.00 86.50 603 PRO A N 1
ATOM 4684 C CA . PRO A 1 603 ? 44.462 17.105 -42.894 1.00 86.50 603 PRO A CA 1
ATOM 4685 C C . PRO A 1 603 ? 45.789 17.153 -42.141 1.00 86.50 603 PRO A C 1
ATOM 4687 O O . PRO A 1 603 ? 46.827 17.362 -42.763 1.00 86.50 603 PRO A O 1
ATOM 4690 N N . HIS A 1 604 ? 45.783 16.899 -40.826 1.00 86.56 604 HIS A N 1
ATOM 4691 C CA . HIS A 1 604 ? 46.998 16.932 -40.001 1.00 86.56 604 HIS A CA 1
ATOM 4692 C C . HIS A 1 604 ? 48.057 15.924 -40.462 1.00 86.56 604 HIS A C 1
ATOM 4694 O O . HIS A 1 604 ? 49.240 16.150 -40.257 1.00 86.56 604 HIS A O 1
ATOM 4700 N N . LEU A 1 605 ? 47.656 14.846 -41.143 1.00 86.00 605 LEU A N 1
ATOM 4701 C CA . LEU A 1 605 ? 48.577 13.854 -41.708 1.00 86.00 605 LEU A CA 1
ATOM 4702 C C . LEU A 1 605 ? 49.433 14.396 -42.864 1.00 86.00 605 LEU A C 1
ATOM 4704 O O . LEU A 1 605 ? 50.382 13.736 -43.280 1.00 86.00 605 LEU A O 1
ATOM 4708 N N . ARG A 1 606 ? 49.071 15.553 -43.432 1.00 86.50 606 ARG A N 1
ATOM 4709 C CA . ARG A 1 606 ? 49.844 16.230 -44.484 1.00 86.50 606 ARG A CA 1
ATOM 4710 C C . ARG A 1 606 ? 50.854 17.227 -43.921 1.00 86.50 606 ARG A C 1
ATOM 4712 O O . ARG A 1 606 ? 51.691 17.706 -44.683 1.00 86.50 606 ARG A O 1
ATOM 4719 N N . ASP A 1 607 ? 50.757 17.566 -42.638 1.00 88.00 607 ASP A N 1
ATOM 4720 C CA . ASP A 1 607 ? 51.659 18.523 -42.009 1.00 88.00 607 ASP A CA 1
ATOM 4721 C C . ASP A 1 607 ? 53.029 17.856 -41.769 1.00 88.00 607 ASP A C 1
ATOM 4723 O O . ASP A 1 607 ? 53.087 16.794 -41.145 1.00 88.00 607 ASP A O 1
ATOM 4727 N N . PRO A 1 608 ? 54.135 18.424 -42.285 1.00 85.06 608 PRO A N 1
ATOM 4728 C CA . PRO A 1 608 ? 55.459 17.814 -42.178 1.00 85.06 608 PRO A CA 1
ATOM 4729 C C . PRO A 1 608 ? 55.996 17.765 -40.743 1.00 85.06 608 PRO A C 1
ATOM 4731 O O . PRO A 1 608 ? 56.890 16.964 -40.470 1.00 85.06 608 PRO A O 1
ATOM 4734 N N . ASP A 1 609 ? 55.457 18.590 -39.842 1.00 86.62 609 ASP A N 1
ATOM 4735 C CA . ASP A 1 609 ? 55.866 18.640 -38.437 1.00 86.62 609 ASP A CA 1
ATOM 4736 C C . ASP A 1 609 ? 55.050 17.660 -37.564 1.00 86.62 609 ASP A C 1
ATOM 4738 O O . ASP A 1 609 ? 55.260 17.565 -36.352 1.00 86.62 609 ASP A O 1
ATOM 4742 N N . VAL A 1 610 ? 54.121 16.905 -38.166 1.00 88.69 610 VAL A N 1
ATOM 4743 C CA . VAL A 1 610 ? 53.336 15.853 -37.509 1.00 88.69 610 VAL A CA 1
ATOM 4744 C C . VAL A 1 610 ? 53.992 14.489 -37.718 1.00 88.69 610 VAL A C 1
ATOM 4746 O O . VAL A 1 610 ? 54.280 14.065 -38.837 1.00 88.69 610 VAL A O 1
ATOM 4749 N N . PHE A 1 611 ? 54.168 13.747 -36.626 1.00 85.62 611 PHE A N 1
ATOM 4750 C CA . PHE A 1 611 ? 54.815 12.439 -36.628 1.00 85.62 611 PHE A CA 1
ATOM 4751 C C . PHE A 1 611 ? 53.843 11.340 -36.205 1.00 85.62 611 PHE A C 1
ATOM 4753 O O . PHE A 1 611 ? 53.266 11.400 -35.121 1.00 85.62 611 PHE A O 1
ATOM 4760 N N . SER A 1 612 ? 53.716 10.280 -37.002 1.00 80.69 612 SER A N 1
ATOM 4761 C CA . SER A 1 612 ? 52.991 9.081 -36.570 1.00 80.69 612 SER A CA 1
ATOM 4762 C C . SER A 1 612 ? 53.831 8.260 -35.592 1.00 80.69 612 SER A C 1
ATOM 4764 O O . SER A 1 612 ? 54.974 7.889 -35.882 1.00 80.69 612 SER A O 1
ATOM 4766 N N . VAL A 1 613 ? 53.256 7.916 -34.443 1.00 73.19 613 VAL A N 1
ATOM 4767 C CA . VAL A 1 613 ? 53.940 7.125 -33.417 1.00 73.19 613 VAL A CA 1
ATOM 4768 C C . VAL A 1 613 ? 53.855 5.643 -33.783 1.00 73.19 613 VAL A C 1
ATOM 4770 O O . VAL A 1 613 ? 52.793 5.029 -33.717 1.00 73.19 613 VAL A O 1
ATOM 4773 N N . ARG A 1 614 ? 54.986 5.033 -34.160 1.00 61.00 614 ARG A N 1
ATOM 4774 C CA . ARG A 1 614 ? 55.094 3.571 -34.310 1.00 61.00 614 ARG A CA 1
ATOM 4775 C C . ARG A 1 614 ? 55.319 2.954 -32.933 1.00 61.00 614 ARG A C 1
ATOM 4777 O O . ARG A 1 614 ? 56.453 2.868 -32.473 1.00 61.00 614 ARG A O 1
ATOM 4784 N N . THR A 1 615 ? 54.256 2.573 -32.239 1.00 54.19 615 THR A N 1
ATOM 4785 C CA . THR A 1 615 ? 54.372 2.068 -30.870 1.00 54.19 615 THR A CA 1
ATOM 4786 C C . THR A 1 615 ? 54.925 0.632 -30.832 1.00 54.19 615 THR A C 1
ATOM 4788 O O . THR A 1 615 ? 54.351 -0.289 -31.403 1.00 54.19 615 THR A O 1
ATOM 4791 N N . SER A 1 616 ? 56.050 0.417 -30.136 1.00 51.22 616 SER A N 1
ATOM 4792 C CA . SER A 1 616 ? 56.515 -0.920 -29.709 1.00 51.22 616 SER A CA 1
ATOM 4793 C C . SER A 1 616 ? 55.844 -1.396 -28.407 1.00 51.22 616 SER A C 1
ATOM 4795 O O . SER A 1 616 ? 55.979 -2.559 -28.031 1.00 51.22 616 SER A O 1
ATOM 4797 N N . THR A 1 617 ? 55.102 -0.506 -27.740 1.00 53.44 617 THR A N 1
ATOM 4798 C CA . THR A 1 617 ? 54.360 -0.719 -26.489 1.00 53.44 617 THR A CA 1
ATOM 4799 C C . THR A 1 617 ? 52.859 -0.631 -26.772 1.00 53.44 617 THR A C 1
ATOM 4801 O O . THR A 1 617 ? 52.431 0.266 -27.492 1.00 53.44 617 THR A O 1
ATOM 4804 N N . ASP A 1 618 ? 52.043 -1.521 -26.203 1.00 66.38 618 ASP A N 1
ATOM 4805 C CA . ASP A 1 618 ? 50.580 -1.420 -26.300 1.00 66.38 618 ASP A CA 1
ATOM 4806 C C . ASP A 1 618 ? 50.109 -0.055 -25.753 1.00 66.38 618 ASP A C 1
ATOM 4808 O O . ASP A 1 618 ? 50.411 0.309 -24.615 1.00 66.38 618 ASP A O 1
ATOM 4812 N N . LEU A 1 619 ? 49.413 0.729 -26.580 1.00 70.56 619 LEU A N 1
ATOM 4813 C CA . LEU A 1 619 ? 48.972 2.093 -26.272 1.00 70.56 619 LEU A CA 1
ATOM 4814 C C . LEU A 1 619 ? 48.086 2.139 -25.016 1.00 70.56 619 LEU A C 1
ATOM 4816 O O . LEU A 1 619 ? 48.187 3.063 -24.208 1.00 70.56 619 LEU A O 1
ATOM 4820 N N . LEU A 1 620 ? 47.267 1.102 -24.820 1.00 68.31 620 LEU A N 1
ATOM 4821 C CA . LEU A 1 620 ? 46.429 0.948 -23.632 1.00 68.31 620 LEU A CA 1
ATOM 4822 C C . LEU A 1 620 ? 47.293 0.752 -22.383 1.00 68.31 620 LEU A C 1
ATOM 4824 O O . LEU A 1 620 ? 47.081 1.411 -21.367 1.00 68.31 620 LEU A O 1
ATOM 4828 N N . ALA A 1 621 ? 48.350 -0.056 -22.490 1.00 68.44 621 ALA A N 1
ATOM 4829 C CA . ALA A 1 621 ? 49.318 -0.227 -21.413 1.00 68.44 621 ALA A CA 1
ATOM 4830 C C . ALA A 1 621 ? 50.090 1.075 -21.121 1.00 68.44 621 ALA A C 1
ATOM 4832 O O . ALA A 1 621 ? 50.364 1.380 -19.957 1.00 68.44 621 ALA A O 1
ATOM 4833 N N . ALA A 1 622 ? 50.392 1.883 -22.146 1.00 70.75 622 ALA A N 1
ATOM 4834 C CA . ALA A 1 622 ? 51.004 3.200 -21.962 1.00 70.75 622 ALA A CA 1
ATOM 4835 C C . ALA A 1 622 ? 50.101 4.132 -21.132 1.00 70.75 622 ALA A C 1
ATOM 4837 O O . ALA A 1 622 ? 50.583 4.803 -20.218 1.00 70.75 622 ALA A O 1
ATOM 4838 N N . ALA A 1 623 ? 48.788 4.088 -21.362 1.00 69.19 623 ALA A N 1
ATOM 4839 C CA . ALA A 1 623 ? 47.777 4.817 -20.595 1.00 69.19 623 ALA A CA 1
ATOM 4840 C C . ALA A 1 623 ? 47.484 4.243 -19.196 1.00 69.19 623 ALA A C 1
ATOM 4842 O O . ALA A 1 623 ? 46.751 4.855 -18.426 1.00 69.19 623 ALA A O 1
ATOM 4843 N N . GLY A 1 624 ? 48.066 3.089 -18.845 1.00 66.00 624 GLY A N 1
ATOM 4844 C CA . GLY A 1 624 ? 47.770 2.384 -17.594 1.00 66.00 624 GLY A CA 1
ATOM 4845 C C . GLY A 1 624 ? 46.469 1.576 -17.623 1.00 66.00 624 GLY A C 1
ATOM 4846 O O . GLY A 1 624 ? 46.063 1.071 -16.583 1.00 66.00 624 GLY A O 1
ATOM 4847 N N . LEU A 1 625 ? 45.854 1.420 -18.797 1.00 64.56 625 LEU A N 1
ATOM 4848 C CA . LEU A 1 625 ? 44.638 0.643 -19.005 1.00 64.56 625 LEU A CA 1
ATOM 4849 C C . LEU A 1 625 ? 44.965 -0.831 -19.257 1.00 64.56 625 LEU A C 1
ATOM 4851 O O . LEU A 1 625 ? 45.961 -1.184 -19.896 1.00 64.56 625 LEU A O 1
ATOM 4855 N N . HIS A 1 626 ? 44.093 -1.717 -18.784 1.00 60.41 626 HIS A N 1
ATOM 4856 C CA . HIS A 1 626 ? 44.172 -3.132 -19.124 1.00 60.41 626 HIS A CA 1
ATOM 4857 C C . HIS A 1 626 ? 43.679 -3.359 -20.555 1.00 60.41 626 HIS A C 1
ATOM 4859 O O . HIS A 1 626 ? 42.614 -2.874 -20.931 1.00 60.41 626 HIS A O 1
ATOM 4865 N N . ALA A 1 627 ? 44.426 -4.145 -21.335 1.00 52.75 627 ALA A N 1
ATOM 4866 C CA . ALA A 1 627 ? 44.061 -4.532 -22.693 1.00 52.75 627 ALA A CA 1
ATOM 4867 C C . ALA A 1 627 ? 42.790 -5.404 -22.705 1.00 52.75 627 ALA A C 1
ATOM 4869 O O . ALA A 1 627 ? 42.841 -6.631 -22.797 1.00 52.75 627 ALA A O 1
ATOM 4870 N N . GLN A 1 628 ? 41.616 -4.786 -22.609 1.00 51.78 628 GLN A N 1
ATOM 4871 C CA . GLN A 1 628 ? 40.406 -5.391 -23.141 1.00 51.78 628 GLN A CA 1
ATOM 4872 C C . GLN A 1 628 ? 40.477 -5.272 -24.661 1.00 51.78 628 GLN A C 1
ATOM 4874 O O . GLN A 1 628 ? 40.871 -4.233 -25.186 1.00 51.78 628 GLN A O 1
ATOM 4879 N N . ARG A 1 629 ? 40.117 -6.338 -25.388 1.00 47.88 629 ARG A N 1
ATOM 4880 C CA . ARG A 1 629 ? 39.963 -6.270 -26.847 1.00 47.88 629 ARG A CA 1
ATOM 4881 C C . ARG A 1 629 ? 38.953 -5.169 -27.169 1.00 47.88 629 ARG A C 1
ATOM 4883 O O . ARG A 1 629 ? 37.748 -5.399 -27.068 1.00 47.88 629 ARG A O 1
ATOM 4890 N N . VAL A 1 630 ? 39.450 -3.997 -27.556 1.00 47.47 630 VAL A N 1
ATOM 4891 C CA . VAL A 1 630 ? 38.636 -2.902 -28.079 1.00 47.47 630 VAL A CA 1
ATOM 4892 C C . VAL A 1 630 ? 37.969 -3.434 -29.335 1.00 47.47 630 VAL A C 1
ATOM 4894 O O . VAL A 1 630 ? 38.617 -3.694 -30.349 1.00 47.47 630 VAL A O 1
ATOM 4897 N N . SER A 1 631 ? 36.670 -3.696 -29.239 1.00 46.94 631 SER A N 1
ATOM 4898 C CA . SER A 1 631 ? 35.879 -4.022 -30.416 1.00 46.94 631 SER A CA 1
ATOM 4899 C C . SER A 1 631 ? 35.725 -2.732 -31.206 1.00 46.94 631 SER A C 1
ATOM 4901 O O . SER A 1 631 ? 35.277 -1.721 -30.665 1.00 46.94 631 SER A O 1
ATOM 4903 N N . ARG A 1 632 ? 36.158 -2.763 -32.468 1.00 50.12 632 ARG A N 1
ATOM 4904 C CA . ARG A 1 632 ? 36.004 -1.652 -33.410 1.00 50.12 632 ARG A CA 1
ATOM 4905 C C . ARG A 1 632 ? 34.538 -1.191 -33.410 1.00 50.12 632 ARG A C 1
ATOM 4907 O O . ARG A 1 632 ? 33.653 -2.041 -33.287 1.00 50.12 632 ARG A O 1
ATOM 4914 N N . PRO A 1 633 ? 34.244 0.100 -33.609 1.00 46.22 633 PRO A N 1
ATOM 4915 C CA . PRO A 1 633 ? 32.919 0.520 -34.067 1.00 46.22 633 PRO A CA 1
ATOM 4916 C C . PRO A 1 633 ? 32.709 0.095 -35.532 1.00 46.22 633 PRO A C 1
ATOM 4918 O O . PRO A 1 633 ? 32.541 0.938 -36.403 1.00 46.22 633 PRO A O 1
ATOM 4921 N N . ASP A 1 634 ? 32.809 -1.187 -35.845 1.00 51.97 634 ASP A N 1
ATOM 4922 C CA . ASP A 1 634 ? 32.293 -1.640 -37.132 1.00 51.97 634 ASP A CA 1
ATOM 4923 C C . ASP A 1 634 ? 30.766 -1.691 -37.024 1.00 51.97 634 ASP A C 1
ATOM 4925 O O . ASP A 1 634 ? 30.230 -1.781 -35.914 1.00 51.97 634 ASP A O 1
ATOM 4929 N N . ALA A 1 635 ? 30.031 -1.692 -38.130 1.00 52.25 635 ALA A N 1
ATOM 4930 C CA . ALA A 1 635 ? 28.595 -1.957 -38.077 1.00 52.25 635 ALA A CA 1
ATOM 4931 C C . ALA A 1 635 ? 28.254 -3.321 -37.422 1.00 52.25 635 ALA A C 1
ATOM 4933 O O . ALA A 1 635 ? 27.102 -3.574 -37.076 1.00 52.25 635 ALA A O 1
ATOM 4934 N N . ASP A 1 636 ? 29.231 -4.207 -37.202 1.00 56.62 636 ASP A N 1
ATOM 4935 C CA . ASP A 1 636 ? 29.077 -5.575 -36.699 1.00 56.62 636 ASP A CA 1
ATOM 4936 C C . ASP A 1 636 ? 28.308 -5.747 -35.373 1.00 56.62 636 ASP A C 1
ATOM 4938 O O . ASP A 1 636 ? 27.401 -6.588 -35.332 1.00 56.62 636 ASP A O 1
ATOM 4942 N N . PRO A 1 637 ? 28.560 -4.994 -34.281 1.00 53.91 637 PRO A N 1
ATOM 4943 C CA . PRO A 1 637 ? 27.739 -5.078 -33.077 1.00 53.91 637 PRO A CA 1
ATOM 4944 C C . PRO A 1 637 ? 26.281 -4.689 -33.346 1.00 53.91 637 PRO A C 1
ATOM 4946 O O . PRO A 1 637 ? 25.376 -5.348 -32.824 1.00 53.91 637 PRO A O 1
ATOM 4949 N N . LEU A 1 638 ? 26.026 -3.702 -34.215 1.00 54.47 638 LEU A N 1
ATOM 4950 C CA . LEU A 1 638 ? 24.669 -3.361 -34.649 1.00 54.47 638 LEU A CA 1
ATOM 4951 C C . LEU A 1 638 ? 24.059 -4.435 -35.546 1.00 54.47 638 LEU A C 1
ATOM 4953 O O . LEU A 1 638 ? 22.911 -4.802 -35.320 1.00 54.47 638 LEU A O 1
ATOM 4957 N N . ARG A 1 639 ? 24.812 -5.013 -36.485 1.00 63.09 639 ARG A N 1
ATOM 4958 C CA . ARG A 1 639 ? 24.368 -6.158 -37.297 1.00 63.09 639 ARG A CA 1
ATOM 4959 C C . ARG A 1 639 ? 24.008 -7.341 -36.399 1.00 63.09 639 ARG A C 1
ATOM 4961 O O . ARG A 1 639 ? 22.989 -7.995 -36.608 1.00 63.09 639 ARG A O 1
ATOM 4968 N N . SER A 1 640 ? 24.792 -7.601 -35.351 1.00 60.44 640 SER A N 1
ATOM 4969 C CA . SER A 1 640 ? 24.508 -8.650 -34.364 1.00 60.44 640 SER A CA 1
ATOM 4970 C C . SER A 1 640 ? 23.258 -8.343 -33.527 1.00 60.44 640 SER A C 1
ATOM 4972 O O . SER A 1 640 ? 22.447 -9.237 -33.269 1.00 60.44 640 SER A O 1
ATOM 4974 N N . THR A 1 641 ? 23.065 -7.074 -33.159 1.00 55.28 641 THR A N 1
ATOM 4975 C CA . THR A 1 641 ? 21.894 -6.593 -32.416 1.00 55.28 641 THR A CA 1
ATOM 4976 C C . THR A 1 641 ? 20.639 -6.672 -33.279 1.00 55.28 641 THR A C 1
ATOM 4978 O O . THR A 1 641 ? 19.618 -7.162 -32.811 1.00 55.28 641 THR A O 1
ATOM 4981 N N . LEU A 1 642 ? 20.732 -6.315 -34.561 1.00 59.00 642 LEU A N 1
ATOM 4982 C CA . LEU A 1 642 ? 19.656 -6.430 -35.538 1.00 59.00 642 LEU A CA 1
ATOM 4983 C C . LEU A 1 642 ? 19.258 -7.888 -35.767 1.00 59.00 642 LEU A C 1
ATOM 4985 O O . LEU A 1 642 ? 18.077 -8.218 -35.708 1.00 59.00 642 LEU A O 1
ATOM 4989 N N . ARG A 1 643 ? 20.229 -8.795 -35.945 1.00 65.62 643 ARG A N 1
ATOM 4990 C CA . ARG A 1 643 ? 19.953 -10.241 -36.035 1.00 65.62 643 ARG A CA 1
ATOM 4991 C C . ARG A 1 643 ? 19.195 -10.742 -34.802 1.00 65.62 643 ARG A C 1
ATOM 4993 O O . ARG A 1 643 ? 18.268 -11.538 -34.938 1.00 65.62 643 ARG A O 1
ATOM 5000 N N . ARG A 1 644 ? 19.560 -10.256 -33.610 1.00 61.97 644 ARG A N 1
ATOM 5001 C CA . ARG A 1 644 ? 18.874 -10.583 -32.351 1.00 61.97 644 ARG A CA 1
ATOM 5002 C C . ARG A 1 644 ? 17.470 -9.977 -32.283 1.00 61.97 644 ARG A C 1
ATOM 5004 O O . ARG A 1 644 ? 16.551 -10.677 -31.880 1.00 61.97 644 ARG A O 1
ATOM 5011 N N . ALA A 1 645 ? 17.290 -8.729 -32.711 1.00 59.25 645 ALA A N 1
ATOM 5012 C CA . ALA A 1 645 ? 15.989 -8.064 -32.771 1.00 59.25 645 ALA A CA 1
ATOM 5013 C C . ALA A 1 645 ? 15.027 -8.800 -33.718 1.00 59.25 645 ALA A C 1
ATOM 5015 O O . ALA A 1 645 ? 13.934 -9.168 -33.308 1.00 59.25 645 ALA A O 1
ATOM 5016 N N . VAL A 1 646 ? 15.475 -9.162 -34.925 1.00 64.50 646 VAL A N 1
ATOM 5017 C CA . VAL A 1 646 ? 14.690 -9.968 -35.880 1.00 64.50 646 VAL A CA 1
ATOM 5018 C C . VAL A 1 646 ? 14.333 -11.342 -35.302 1.00 64.50 646 VAL A C 1
ATOM 5020 O O . VAL A 1 646 ? 13.226 -11.842 -35.506 1.00 64.50 646 VAL A O 1
ATOM 5023 N N . ALA A 1 647 ? 15.250 -11.981 -34.569 1.00 68.62 647 ALA A N 1
ATOM 5024 C CA . ALA A 1 647 ? 14.956 -13.239 -33.885 1.00 68.62 647 ALA A CA 1
ATOM 5025 C C . ALA A 1 647 ? 13.900 -13.063 -32.776 1.00 68.62 647 ALA A C 1
ATOM 5027 O O . ALA A 1 647 ? 12.983 -13.884 -32.679 1.00 68.62 647 ALA A O 1
ATOM 5028 N N . ASN A 1 648 ? 14.000 -11.987 -31.988 1.00 65.75 648 ASN A N 1
ATOM 5029 C CA . ASN A 1 648 ? 13.051 -11.643 -30.929 1.00 65.75 648 ASN A CA 1
ATOM 5030 C C . ASN A 1 648 ? 11.662 -11.324 -31.486 1.00 65.75 648 ASN A C 1
ATOM 5032 O O . ASN A 1 648 ? 10.675 -11.816 -30.951 1.00 65.75 648 ASN A O 1
ATOM 5036 N N . ASP A 1 649 ? 11.581 -10.570 -32.577 1.00 67.06 649 ASP A N 1
ATOM 5037 C CA . ASP A 1 649 ? 10.335 -10.216 -33.255 1.00 67.06 649 ASP A CA 1
ATOM 5038 C C . ASP A 1 649 ? 9.616 -11.453 -33.808 1.00 67.06 649 ASP A C 1
ATOM 5040 O O . ASP A 1 649 ? 8.415 -11.637 -33.597 1.00 67.06 649 ASP A O 1
ATOM 5044 N N . ARG A 1 650 ? 10.361 -12.372 -34.442 1.00 71.06 650 ARG A N 1
ATOM 5045 C CA . ARG A 1 650 ? 9.819 -13.669 -34.883 1.00 71.06 650 ARG A CA 1
ATOM 5046 C C . ARG A 1 650 ? 9.290 -14.491 -33.711 1.00 71.06 650 ARG A C 1
ATOM 5048 O O . ARG A 1 650 ? 8.248 -15.130 -33.838 1.00 71.06 650 ARG A O 1
ATOM 5055 N N . GLU A 1 651 ? 9.999 -14.505 -32.586 1.00 74.50 651 GLU A N 1
ATOM 5056 C CA . GLU A 1 651 ? 9.550 -15.199 -31.375 1.00 74.50 651 GLU A CA 1
ATOM 5057 C C . GLU A 1 651 ? 8.319 -14.526 -30.749 1.00 74.50 651 GLU A C 1
ATOM 5059 O O . GLU A 1 651 ? 7.387 -15.217 -30.340 1.00 74.50 651 GLU A O 1
ATOM 5064 N N . ALA A 1 652 ? 8.267 -13.193 -30.735 1.00 72.38 652 ALA A N 1
ATOM 5065 C CA . ALA A 1 652 ? 7.137 -12.418 -30.235 1.00 72.38 652 ALA A CA 1
ATOM 5066 C C . ALA A 1 652 ? 5.869 -12.710 -31.051 1.00 72.38 652 ALA A C 1
ATOM 5068 O O . ALA A 1 652 ? 4.825 -13.026 -30.479 1.00 72.38 652 ALA A O 1
ATOM 5069 N N . ALA A 1 653 ? 5.975 -12.711 -32.385 1.00 73.94 653 ALA A N 1
ATOM 5070 C CA . ALA A 1 653 ? 4.880 -13.064 -33.286 1.00 73.94 653 ALA A CA 1
ATOM 5071 C C . ALA A 1 653 ? 4.399 -14.514 -33.094 1.00 73.94 653 ALA A C 1
ATOM 5073 O O . ALA A 1 653 ? 3.193 -14.763 -33.106 1.00 73.94 653 ALA A O 1
ATOM 5074 N N . ARG A 1 654 ? 5.319 -15.465 -32.862 1.00 81.69 654 ARG A N 1
ATOM 5075 C CA . ARG A 1 654 ? 4.971 -16.865 -32.557 1.00 81.69 654 ARG A CA 1
ATOM 5076 C C . ARG A 1 654 ? 4.217 -17.012 -31.236 1.00 81.69 654 ARG A C 1
ATOM 5078 O O . ARG A 1 654 ? 3.264 -17.783 -31.170 1.00 81.69 654 ARG A O 1
ATOM 5085 N N . ARG A 1 655 ? 4.644 -16.310 -30.181 1.00 81.56 655 ARG A N 1
ATOM 5086 C CA . ARG A 1 655 ? 4.067 -16.443 -28.830 1.00 81.56 655 ARG A CA 1
ATOM 5087 C C . ARG A 1 655 ? 2.764 -15.684 -28.637 1.00 81.56 655 ARG A C 1
ATOM 5089 O O . ARG A 1 655 ? 1.925 -16.117 -27.848 1.00 81.56 655 ARG A O 1
ATOM 5096 N N . TRP A 1 656 ? 2.586 -14.569 -29.340 1.00 83.38 656 TRP A N 1
ATOM 5097 C CA . TRP A 1 656 ? 1.465 -13.666 -29.104 1.00 83.38 656 TRP A CA 1
ATOM 5098 C C . TRP A 1 656 ? 0.080 -14.323 -29.106 1.00 83.38 656 TRP A C 1
ATOM 5100 O O . TRP A 1 656 ? -0.690 -14.017 -28.198 1.00 83.38 656 TRP A O 1
ATOM 5110 N N . PRO A 1 657 ? -0.280 -15.230 -30.039 1.00 82.69 657 PRO A N 1
ATOM 5111 C CA . PRO A 1 657 ? -1.597 -15.861 -30.007 1.00 82.69 657 PRO A CA 1
ATOM 5112 C C . PRO A 1 657 ? -1.890 -16.571 -28.678 1.00 82.69 657 PRO A C 1
ATOM 5114 O O . PRO A 1 657 ? -2.989 -16.416 -28.146 1.00 82.69 657 PRO A O 1
ATOM 5117 N N . ALA A 1 658 ? -0.905 -17.287 -28.124 1.00 83.75 658 ALA A N 1
ATOM 5118 C CA . ALA A 1 658 ? -1.036 -17.999 -26.855 1.00 83.75 658 ALA A CA 1
ATOM 5119 C C . ALA A 1 658 ? -1.086 -17.035 -25.659 1.00 83.75 658 ALA A C 1
ATOM 5121 O O . ALA A 1 658 ? -1.984 -17.143 -24.828 1.00 83.75 658 ALA A O 1
ATOM 5122 N N . GLU A 1 659 ? -0.184 -16.049 -25.606 1.00 83.06 659 GLU A N 1
ATOM 5123 C CA . GLU A 1 659 ? -0.155 -15.040 -24.532 1.00 83.06 659 GLU A CA 1
ATOM 5124 C C . GLU A 1 659 ? -1.426 -14.181 -24.511 1.00 83.06 659 GLU A C 1
ATOM 5126 O O . GLU A 1 659 ? -1.953 -13.856 -23.446 1.00 83.06 659 GLU A O 1
ATOM 5131 N N . ARG A 1 660 ? -1.983 -13.862 -25.684 1.00 78.00 660 ARG A N 1
ATOM 5132 C CA . ARG A 1 660 ? -3.250 -13.137 -25.816 1.00 78.00 660 ARG A CA 1
ATOM 5133 C C . ARG A 1 660 ? -4.415 -13.927 -25.223 1.00 78.00 660 ARG A C 1
ATOM 5135 O O . ARG A 1 660 ? -5.212 -13.350 -24.488 1.00 78.00 660 ARG A O 1
ATOM 5142 N N . VAL A 1 661 ? -4.515 -15.225 -25.528 1.00 78.56 661 VAL A N 1
ATOM 5143 C CA . VAL A 1 661 ? -5.556 -16.104 -24.964 1.00 78.56 661 VAL A CA 1
ATOM 5144 C C . VAL A 1 661 ? -5.368 -16.252 -23.455 1.00 78.56 661 VAL A C 1
ATOM 5146 O O . VAL A 1 661 ? -6.326 -16.083 -22.705 1.00 78.56 661 VAL A O 1
ATOM 5149 N N . ALA A 1 662 ? -4.134 -16.478 -22.998 1.00 80.44 662 ALA A N 1
ATOM 5150 C CA . ALA A 1 662 ? -3.817 -16.596 -21.578 1.00 80.44 662 ALA A CA 1
ATOM 5151 C C . ALA A 1 662 ? -4.132 -15.310 -20.796 1.00 80.44 662 ALA A C 1
ATOM 5153 O O . ALA A 1 662 ? -4.668 -15.390 -19.699 1.00 80.44 662 ALA A O 1
ATOM 5154 N N . GLY A 1 663 ? -3.847 -14.129 -21.352 1.00 76.25 663 GLY A N 1
ATOM 5155 C CA . GLY A 1 663 ? -4.208 -12.848 -20.738 1.00 76.25 663 GLY A CA 1
ATOM 5156 C C . GLY A 1 663 ? -5.716 -12.571 -20.759 1.00 76.25 663 GLY A C 1
ATOM 5157 O O . GLY A 1 663 ? -6.244 -12.008 -19.806 1.00 76.25 663 GLY A O 1
ATOM 5158 N N . ALA A 1 664 ? -6.431 -12.998 -21.805 1.00 70.00 664 ALA A N 1
ATOM 5159 C CA . ALA A 1 664 ? -7.888 -12.867 -21.880 1.00 70.00 664 ALA A CA 1
ATOM 5160 C C . ALA A 1 664 ? -8.628 -13.800 -20.903 1.00 70.00 664 ALA A C 1
ATOM 5162 O O . ALA A 1 664 ? -9.718 -13.461 -20.446 1.00 70.00 664 ALA A O 1
ATOM 5163 N N . ALA A 1 665 ? -8.031 -14.941 -20.542 1.00 69.50 665 ALA A N 1
ATOM 5164 C CA . ALA A 1 665 ? -8.592 -15.887 -19.575 1.00 69.50 665 ALA A CA 1
ATOM 5165 C C . ALA A 1 665 ? -8.661 -15.342 -18.131 1.00 69.50 665 ALA A C 1
ATOM 5167 O O . ALA A 1 665 ? -9.336 -15.909 -17.283 1.00 69.50 665 ALA A O 1
ATOM 5168 N N . VAL A 1 666 ? -7.979 -14.233 -17.847 1.00 75.25 666 VAL A N 1
ATOM 5169 C CA . VAL A 1 666 ? -7.743 -13.683 -16.499 1.00 75.25 666 VAL A CA 1
ATOM 5170 C C . VAL A 1 666 ? -8.797 -12.618 -16.121 1.00 75.25 666 VAL A C 1
ATOM 5172 O O . VAL A 1 666 ? -8.670 -11.900 -15.134 1.00 75.25 666 VAL A O 1
ATOM 5175 N N . ARG A 1 667 ? -9.885 -12.503 -16.893 1.00 77.06 667 ARG A N 1
ATOM 5176 C CA . ARG A 1 667 ? -10.962 -11.529 -16.648 1.00 77.06 667 ARG A CA 1
ATOM 5177 C C . ARG A 1 667 ? -11.871 -11.947 -15.477 1.00 77.06 667 ARG A C 1
ATOM 5179 O O . ARG A 1 667 ? -12.200 -13.129 -15.372 1.00 77.06 667 ARG A O 1
ATOM 5186 N N . PRO A 1 668 ? -12.347 -11.000 -14.643 1.00 80.44 668 PRO A N 1
ATOM 5187 C CA . PRO A 1 668 ? -13.299 -11.281 -13.562 1.00 80.44 668 PRO A CA 1
ATOM 5188 C C . PRO A 1 668 ? -14.606 -11.939 -14.025 1.00 80.44 668 PRO A C 1
ATOM 5190 O O . PRO A 1 668 ? -15.071 -12.882 -13.392 1.00 80.44 668 PRO A O 1
ATOM 5193 N N . SER A 1 669 ? -15.171 -11.489 -15.151 1.00 80.06 669 SER A N 1
ATOM 5194 C CA . SER A 1 669 ? -16.391 -12.062 -15.732 1.00 80.06 669 SER A CA 1
ATOM 5195 C C . SER A 1 669 ? -16.189 -13.523 -16.121 1.00 80.06 669 SER A C 1
ATOM 5197 O O . SER A 1 669 ? -16.935 -14.388 -15.681 1.00 80.06 669 SER A O 1
ATOM 5199 N N . ARG A 1 670 ? -15.119 -13.840 -16.852 1.00 82.69 670 ARG A N 1
ATOM 5200 C CA . ARG A 1 670 ? -14.809 -15.223 -17.224 1.00 82.69 670 ARG A CA 1
ATOM 5201 C C . ARG A 1 670 ? -14.565 -16.118 -16.008 1.00 82.69 670 ARG A C 1
ATOM 5203 O O . ARG A 1 670 ? -15.083 -17.224 -15.974 1.00 82.69 670 ARG A O 1
ATOM 5210 N N . ALA A 1 671 ? -13.866 -15.617 -14.990 1.00 84.50 671 ALA A N 1
ATOM 5211 C CA . ALA A 1 671 ? -13.669 -16.350 -13.741 1.00 84.50 671 ALA A CA 1
ATOM 5212 C C . ALA A 1 671 ? -14.993 -16.650 -13.008 1.00 84.50 671 ALA A C 1
ATOM 5214 O O . ALA A 1 671 ? -15.126 -17.724 -12.426 1.00 84.50 671 ALA A O 1
ATOM 5215 N N . LEU A 1 672 ? -15.975 -15.737 -13.060 1.00 88.00 672 LEU A N 1
ATOM 5216 C CA . LEU A 1 672 ? -17.332 -15.991 -12.565 1.00 88.00 672 LEU A CA 1
ATOM 5217 C C . LEU A 1 672 ? -18.027 -17.083 -13.388 1.00 88.00 672 LEU A C 1
ATOM 5219 O O . LEU A 1 672 ? -18.606 -17.994 -12.808 1.00 88.00 672 LEU A O 1
ATOM 5223 N N . GLY A 1 673 ? -17.951 -17.006 -14.719 1.00 87.88 673 GLY A N 1
ATOM 5224 C CA . GLY A 1 673 ? -18.535 -18.001 -15.622 1.00 87.88 673 GLY A CA 1
ATOM 5225 C C . GLY A 1 673 ? -17.980 -19.407 -15.386 1.00 87.88 673 GLY A C 1
ATOM 5226 O O . GLY A 1 673 ? -18.755 -20.332 -15.162 1.00 87.88 673 GLY A O 1
ATOM 5227 N N . ASP A 1 674 ? -16.652 -19.543 -15.339 1.00 87.62 674 ASP A N 1
ATOM 5228 C CA . ASP A 1 674 ? -15.969 -20.820 -15.098 1.00 87.62 674 ASP A CA 1
ATOM 5229 C C . ASP A 1 674 ? -16.347 -21.404 -13.717 1.00 87.62 674 ASP A C 1
ATOM 5231 O O . ASP A 1 674 ? -16.596 -22.601 -13.585 1.00 87.62 674 ASP A O 1
ATOM 5235 N N . ALA A 1 675 ? -16.439 -20.561 -12.678 1.00 89.94 675 ALA A N 1
ATOM 5236 C CA . ALA A 1 675 ? -16.841 -20.997 -11.339 1.00 89.94 675 ALA A CA 1
ATOM 5237 C C . ALA A 1 675 ? -18.317 -21.430 -11.276 1.00 89.94 675 ALA A C 1
ATOM 5239 O O . ALA A 1 675 ? -18.643 -22.411 -10.608 1.00 89.94 675 ALA A O 1
ATOM 5240 N N . LEU A 1 676 ? -19.209 -20.722 -11.977 1.00 91.06 676 LEU A N 1
ATOM 5241 C CA . LEU A 1 676 ? -20.622 -21.089 -12.077 1.00 91.06 676 LEU A CA 1
ATOM 5242 C C . LEU A 1 676 ? -20.810 -22.404 -12.840 1.00 91.06 676 LEU A C 1
ATOM 5244 O O . LEU A 1 676 ? -21.612 -23.232 -12.417 1.00 91.06 676 LEU A O 1
ATOM 5248 N N . GLU A 1 677 ? -20.075 -22.615 -13.933 1.00 90.88 677 GLU A N 1
ATOM 5249 C CA . GLU A 1 677 ? -20.133 -23.855 -14.714 1.00 90.88 677 GLU A CA 1
ATOM 5250 C C . GLU A 1 677 ? -19.687 -25.063 -13.885 1.00 90.88 677 GLU A C 1
ATOM 5252 O O . GLU A 1 677 ? -20.352 -26.099 -13.899 1.00 90.88 677 GLU A O 1
ATOM 5257 N N . GLU A 1 678 ? -18.618 -24.914 -13.101 1.00 91.12 678 GLU A N 1
ATOM 5258 C CA . GLU A 1 678 ? -18.096 -25.975 -12.238 1.00 91.12 678 GLU A CA 1
ATOM 5259 C C . GLU A 1 678 ? -19.049 -26.333 -11.085 1.00 91.12 678 GLU A C 1
ATOM 5261 O O . GLU A 1 678 ? -19.211 -27.509 -10.762 1.00 91.12 678 GLU A O 1
ATOM 5266 N N . VAL A 1 679 ? -19.697 -25.335 -10.470 1.00 93.06 679 VAL A N 1
ATOM 5267 C CA . VAL A 1 679 ? -20.578 -25.539 -9.305 1.00 93.06 679 VAL A CA 1
ATOM 5268 C C . VAL A 1 679 ? -21.982 -25.994 -9.705 1.00 93.06 679 VAL A C 1
ATOM 5270 O O . VAL A 1 679 ? -22.564 -26.843 -9.031 1.00 93.06 679 VAL A O 1
ATOM 5273 N N . LEU A 1 680 ? -22.547 -25.426 -10.773 1.00 92.06 680 LEU A N 1
ATOM 5274 C CA . LEU A 1 680 ? -23.932 -25.679 -11.186 1.00 92.06 680 LEU A CA 1
ATOM 5275 C C . LEU A 1 680 ? -24.042 -26.818 -12.209 1.00 92.06 680 LEU A C 1
ATOM 5277 O O . LEU A 1 680 ? -25.077 -27.481 -12.288 1.00 92.06 680 LEU A O 1
ATOM 5281 N N . GLY A 1 681 ? -22.995 -27.044 -13.003 1.00 90.50 681 GLY A N 1
ATOM 5282 C CA . GLY A 1 681 ? -23.053 -27.884 -14.193 1.00 90.50 681 GLY A CA 1
ATOM 5283 C C . GLY A 1 681 ? -23.758 -27.198 -15.379 1.00 90.50 681 GLY A C 1
ATOM 5284 O O . GLY A 1 681 ? -24.454 -26.188 -15.219 1.00 90.50 681 GLY A O 1
ATOM 5285 N N . PRO A 1 682 ? -23.608 -27.746 -16.599 1.00 86.62 682 PRO A N 1
ATOM 5286 C CA . PRO A 1 682 ? -23.987 -27.064 -17.839 1.00 86.62 682 PRO A CA 1
ATOM 5287 C C . PRO A 1 682 ? -25.501 -26.832 -17.985 1.00 86.62 682 PRO A C 1
ATOM 5289 O O . PRO A 1 682 ? -25.915 -25.771 -18.447 1.00 86.62 682 PRO A O 1
ATOM 5292 N N . GLU A 1 683 ? -26.343 -27.782 -17.563 1.00 86.88 683 GLU A N 1
ATOM 5293 C CA . GLU A 1 683 ? -27.806 -27.670 -17.694 1.00 86.88 683 GLU A CA 1
ATOM 5294 C C . GLU A 1 683 ? -28.400 -26.614 -16.750 1.00 86.88 683 GLU A C 1
ATOM 5296 O O . GLU A 1 683 ? -29.218 -25.787 -17.160 1.00 86.88 683 GLU A O 1
ATOM 5301 N N . ARG A 1 684 ? -27.959 -26.600 -15.484 1.00 91.38 684 ARG A N 1
ATOM 5302 C CA . ARG A 1 684 ? -28.415 -25.622 -14.487 1.00 91.38 684 ARG A CA 1
ATOM 5303 C C . ARG A 1 684 ? -27.930 -24.216 -14.834 1.00 91.38 684 ARG A C 1
ATOM 5305 O O . ARG A 1 684 ? -28.708 -23.271 -14.709 1.00 91.38 684 ARG A O 1
ATOM 5312 N N . LEU A 1 685 ? -26.688 -24.087 -15.308 1.00 88.38 685 LEU A N 1
ATOM 5313 C CA . LEU A 1 685 ? -26.128 -22.815 -15.760 1.00 88.38 685 LEU A CA 1
ATOM 5314 C C . LEU A 1 685 ? -26.903 -22.244 -16.956 1.00 88.38 685 LEU A C 1
ATOM 5316 O O . LEU A 1 685 ? -27.241 -21.061 -16.943 1.00 88.38 685 LEU A O 1
ATOM 5320 N N . ALA A 1 686 ? -27.237 -23.068 -17.955 1.00 85.56 686 ALA A N 1
ATOM 5321 C CA . ALA A 1 686 ? -28.008 -22.626 -19.117 1.00 85.56 686 ALA A CA 1
ATOM 5322 C C . ALA A 1 686 ? -29.360 -22.013 -18.711 1.00 85.56 686 ALA A C 1
ATOM 5324 O O . ALA A 1 686 ? -29.690 -20.917 -19.160 1.00 85.56 686 ALA A O 1
ATOM 5325 N N . GLY A 1 687 ? -30.091 -22.654 -17.791 1.00 85.88 687 GLY A N 1
ATOM 5326 C CA . GLY A 1 687 ? -31.367 -22.128 -17.291 1.00 85.88 687 GLY A CA 1
ATOM 5327 C C . GLY A 1 687 ? -31.237 -20.800 -16.532 1.00 85.88 687 GLY A C 1
ATOM 5328 O O . GLY A 1 687 ? -32.088 -19.921 -16.669 1.00 85.88 687 GLY A O 1
ATOM 5329 N N . VAL A 1 688 ? -30.158 -20.614 -15.763 1.00 85.38 688 VAL A N 1
ATOM 5330 C CA . VAL A 1 688 ? -29.880 -19.346 -15.061 1.00 85.38 688 VAL A CA 1
ATOM 5331 C C . VAL A 1 688 ? -29.530 -18.227 -16.051 1.00 85.38 688 VAL A C 1
ATOM 5333 O O . VAL A 1 688 ? -30.032 -17.108 -15.916 1.00 85.38 688 VAL A O 1
ATOM 5336 N N . LEU A 1 689 ? -28.709 -18.523 -17.065 1.00 85.88 689 LEU A N 1
ATOM 5337 C CA . LEU A 1 689 ? -28.294 -17.558 -18.089 1.00 85.88 689 LEU A CA 1
ATOM 5338 C C . LEU A 1 689 ? -29.435 -17.165 -19.034 1.00 85.88 689 LEU A C 1
ATOM 5340 O O . LEU A 1 689 ? -29.508 -16.006 -19.443 1.00 85.88 689 LEU A O 1
ATOM 5344 N N . GLU A 1 690 ? -30.339 -18.092 -19.364 1.00 83.38 690 GLU A N 1
ATOM 5345 C CA . GLU A 1 690 ? -31.531 -17.799 -20.169 1.00 83.38 690 GLU A CA 1
ATOM 5346 C C . GLU A 1 690 ? -32.444 -16.770 -19.500 1.00 83.38 690 GLU A C 1
ATOM 5348 O O . GLU A 1 690 ? -32.935 -15.868 -20.180 1.00 83.38 690 GLU A O 1
ATOM 5353 N N . ALA A 1 691 ? -32.603 -16.847 -18.176 1.00 80.44 691 ALA A N 1
ATOM 5354 C CA . ALA A 1 691 ? -33.403 -15.899 -17.402 1.00 80.44 691 ALA A CA 1
ATOM 5355 C C . ALA A 1 691 ? -32.805 -14.477 -17.339 1.00 80.44 691 ALA A C 1
ATOM 5357 O O . ALA A 1 691 ? -33.515 -13.543 -16.977 1.00 80.44 691 ALA A O 1
ATOM 5358 N N . HIS A 1 692 ? -31.526 -14.304 -17.698 1.00 77.00 692 HIS A N 1
ATOM 5359 C CA . HIS A 1 692 ? -30.782 -13.040 -17.580 1.00 77.00 692 HIS A CA 1
ATOM 5360 C C . HIS A 1 692 ? -30.138 -12.587 -18.905 1.00 77.00 692 HIS A C 1
ATOM 5362 O O . HIS A 1 692 ? -29.184 -11.816 -18.894 1.00 77.00 692 HIS A O 1
ATOM 5368 N N . GLU A 1 693 ? -30.612 -13.096 -20.049 1.00 76.44 693 GLU A N 1
ATOM 5369 C CA . GLU A 1 693 ? -30.121 -12.754 -21.401 1.00 76.44 693 GLU A CA 1
ATOM 5370 C C . GLU A 1 693 ? -28.608 -12.991 -21.650 1.00 76.44 693 GLU A C 1
ATOM 5372 O O . GLU A 1 693 ? -28.054 -12.555 -22.657 1.00 76.44 693 GLU A O 1
ATOM 5377 N N . GLY A 1 694 ? -27.928 -13.764 -20.796 1.00 73.25 694 GLY A N 1
ATOM 5378 C CA . GLY A 1 694 ? -26.476 -13.995 -20.826 1.00 73.25 694 GLY A CA 1
ATOM 5379 C C . GLY A 1 694 ? -26.015 -15.194 -21.667 1.00 73.25 694 GLY A C 1
ATOM 5380 O O . GLY A 1 694 ? -25.018 -15.820 -21.325 1.00 73.25 694 GLY A O 1
ATOM 5381 N N . ARG A 1 695 ? -26.733 -15.564 -22.739 1.00 73.12 695 ARG A N 1
ATOM 5382 C CA . ARG A 1 695 ? -26.574 -16.867 -23.439 1.00 73.12 695 ARG A CA 1
ATOM 5383 C C . ARG A 1 695 ? -25.240 -17.072 -24.163 1.00 73.12 695 ARG A C 1
ATOM 5385 O O . ARG A 1 695 ? -24.854 -18.202 -24.442 1.00 73.12 695 ARG A O 1
ATOM 5392 N N . THR A 1 696 ? -24.557 -15.991 -24.522 1.00 77.00 696 THR A N 1
ATOM 5393 C CA . THR A 1 696 ? -23.240 -16.015 -25.173 1.00 77.00 696 THR A CA 1
ATOM 5394 C C . THR A 1 696 ? -22.182 -15.380 -24.273 1.00 77.00 696 THR A C 1
ATOM 5396 O O . THR A 1 696 ? -22.507 -14.545 -23.428 1.00 77.00 696 THR A O 1
ATOM 5399 N N . ALA A 1 697 ? -20.904 -15.709 -24.491 1.00 72.00 697 ALA A N 1
ATOM 5400 C CA . ALA A 1 697 ? -19.793 -15.116 -23.739 1.00 72.00 697 ALA A CA 1
ATOM 5401 C C . ALA A 1 697 ? -19.790 -13.574 -23.793 1.00 72.00 697 ALA A C 1
ATOM 5403 O O . ALA A 1 697 ? -19.510 -12.920 -22.797 1.00 72.00 697 ALA A O 1
ATOM 5404 N N . GLU A 1 698 ? -20.168 -12.990 -24.932 1.00 72.94 698 GLU A N 1
ATOM 5405 C CA . GLU A 1 698 ? -20.205 -11.537 -25.127 1.00 72.94 698 GLU A CA 1
ATOM 5406 C C . GLU A 1 698 ? -21.383 -10.869 -24.398 1.00 72.94 698 GLU A C 1
ATOM 5408 O O . GLU A 1 698 ? -21.248 -9.774 -23.853 1.00 72.94 698 GLU A O 1
ATOM 5413 N N . THR A 1 699 ? -22.544 -11.530 -24.358 1.00 80.12 699 THR A N 1
ATOM 5414 C CA . THR A 1 699 ? -23.701 -11.070 -23.570 1.00 80.12 699 THR A CA 1
ATOM 5415 C C . THR A 1 699 ? -23.484 -11.257 -22.070 1.00 80.12 699 THR A C 1
ATOM 5417 O O . THR A 1 699 ? -23.933 -10.427 -21.290 1.00 80.12 699 THR A O 1
ATOM 5420 N N . PHE A 1 700 ? -22.760 -12.301 -21.657 1.00 82.81 700 PHE A N 1
ATOM 5421 C CA . PHE A 1 700 ? -22.416 -12.541 -20.257 1.00 82.81 700 PHE A CA 1
ATOM 5422 C C . PHE A 1 700 ? -21.389 -11.528 -19.734 1.00 82.81 700 PHE A C 1
ATOM 5424 O O . PHE A 1 700 ? -21.583 -10.957 -18.664 1.00 82.81 700 PHE A O 1
ATOM 5431 N N . ASP A 1 701 ? -20.340 -11.237 -20.511 1.00 76.75 701 ASP A N 1
ATOM 5432 C CA . ASP A 1 701 ? -19.370 -10.188 -20.175 1.00 76.75 701 ASP A CA 1
ATOM 5433 C C . ASP A 1 701 ? -20.062 -8.822 -20.015 1.00 76.75 701 ASP A C 1
ATOM 5435 O O . ASP A 1 701 ? -19.782 -8.103 -19.053 1.00 76.75 701 ASP A O 1
ATOM 5439 N N . ARG A 1 702 ? -21.016 -8.492 -20.902 1.00 75.38 702 ARG A N 1
ATOM 5440 C CA . ARG A 1 702 ? -21.858 -7.288 -20.778 1.00 75.38 702 ARG A CA 1
ATOM 5441 C C . ARG A 1 702 ? -22.744 -7.313 -19.534 1.00 75.38 702 ARG A C 1
ATOM 5443 O O . ARG A 1 702 ? -22.718 -6.356 -18.771 1.00 75.38 702 ARG A O 1
ATOM 5450 N N . LEU A 1 703 ? -23.447 -8.416 -19.276 1.00 80.94 703 LEU A N 1
ATOM 5451 C CA . LEU A 1 703 ? -24.283 -8.581 -18.082 1.00 80.94 703 LEU A CA 1
ATOM 5452 C C . LEU A 1 703 ? -23.487 -8.321 -16.794 1.00 80.94 703 LEU A C 1
ATOM 5454 O O . LEU A 1 703 ? -23.942 -7.586 -15.919 1.00 80.94 703 LEU A O 1
ATOM 5458 N N . VAL A 1 704 ? -22.289 -8.901 -16.673 1.00 80.69 704 VAL A N 1
ATOM 5459 C CA . VAL A 1 704 ? -21.415 -8.691 -15.508 1.00 80.69 704 VAL A CA 1
ATOM 5460 C C . VAL A 1 704 ? -20.943 -7.236 -15.434 1.00 80.69 704 VAL A C 1
ATOM 5462 O O . VAL A 1 704 ? -20.995 -6.638 -14.359 1.00 80.69 704 VAL A O 1
ATOM 5465 N N . ALA A 1 705 ? -20.536 -6.645 -16.562 1.00 70.50 705 ALA A N 1
ATOM 5466 C CA . ALA A 1 705 ? -20.095 -5.253 -16.642 1.00 70.50 705 ALA A CA 1
ATOM 5467 C C . ALA A 1 705 ? -21.189 -4.242 -16.251 1.00 70.50 705 ALA A C 1
ATOM 5469 O O . ALA A 1 705 ? -20.892 -3.244 -15.591 1.00 70.50 705 ALA A O 1
ATOM 5470 N N . ASP A 1 706 ? -22.442 -4.527 -16.602 1.00 69.06 706 ASP A N 1
ATOM 5471 C CA . ASP A 1 706 ? -23.604 -3.689 -16.297 1.00 69.06 706 ASP A CA 1
ATOM 5472 C C . ASP A 1 706 ? -24.100 -3.875 -14.851 1.00 69.06 706 ASP A C 1
ATOM 5474 O O . ASP A 1 706 ? -24.990 -3.155 -14.390 1.00 69.06 706 ASP A O 1
ATOM 5478 N N . GLY A 1 707 ? -23.472 -4.779 -14.089 1.00 70.75 707 GLY A N 1
ATOM 5479 C CA . GLY A 1 707 ? -23.789 -5.082 -12.692 1.00 70.75 707 GLY A CA 1
ATOM 5480 C C . GLY A 1 707 ? -24.890 -6.125 -12.503 1.00 70.75 707 GLY A C 1
ATOM 5481 O O . GLY A 1 707 ? -25.400 -6.271 -11.397 1.00 70.75 707 GLY A O 1
ATOM 5482 N N . GLY A 1 708 ? -25.241 -6.874 -13.549 1.00 77.75 708 GLY A N 1
ATOM 5483 C CA . GLY A 1 708 ? -26.208 -7.973 -13.499 1.00 77.75 708 GLY A CA 1
ATOM 5484 C C . GLY A 1 708 ? -25.707 -9.232 -12.780 1.00 77.75 708 GLY A C 1
ATOM 5485 O O . GLY A 1 708 ? -26.491 -10.148 -12.539 1.00 77.75 708 GLY A O 1
ATOM 5486 N N . ALA A 1 709 ? -24.429 -9.282 -12.388 1.00 84.62 709 ALA A N 1
ATOM 5487 C CA . ALA A 1 709 ? -23.857 -10.411 -11.651 1.00 84.62 709 ALA A CA 1
ATOM 5488 C C . ALA A 1 709 ? -24.580 -10.675 -10.317 1.00 84.62 709 ALA A C 1
ATOM 5490 O O . ALA A 1 709 ? -24.750 -11.823 -9.922 1.00 84.62 709 ALA A O 1
ATOM 5491 N N . GLU A 1 710 ? -25.059 -9.632 -9.637 1.00 82.44 710 GLU A N 1
ATOM 5492 C CA . GLU A 1 710 ? -25.759 -9.776 -8.357 1.00 82.44 710 GLU A CA 1
ATOM 5493 C C . GLU A 1 710 ? -27.174 -10.348 -8.514 1.00 82.44 710 GLU A C 1
ATOM 5495 O O . GLU A 1 710 ? -27.589 -11.191 -7.719 1.00 82.44 710 GLU A O 1
ATOM 5500 N N . ALA A 1 711 ? -27.884 -9.962 -9.578 1.00 81.88 711 ALA A N 1
ATOM 5501 C CA . ALA A 1 711 ? -29.168 -10.563 -9.938 1.00 81.88 711 ALA A CA 1
ATOM 5502 C C . ALA A 1 711 ? -29.006 -12.053 -10.277 1.00 81.88 711 ALA A C 1
ATOM 5504 O O . ALA A 1 711 ? -29.795 -12.887 -9.832 1.00 81.88 711 ALA A O 1
ATOM 5505 N N . LEU A 1 712 ? -27.918 -12.398 -10.975 1.00 86.56 712 LEU A N 1
ATOM 5506 C CA . LEU A 1 712 ? -27.583 -13.782 -11.286 1.00 86.56 712 LEU A CA 1
ATOM 5507 C C . LEU A 1 712 ? -27.346 -14.596 -10.006 1.00 86.56 712 LEU A C 1
ATOM 5509 O O . LEU A 1 712 ? -27.939 -15.663 -9.847 1.00 86.56 712 LEU A O 1
ATOM 5513 N N . LEU A 1 713 ? -26.558 -14.078 -9.059 1.00 88.94 713 LEU A N 1
ATOM 5514 C CA . LEU A 1 713 ? -26.334 -14.732 -7.763 1.00 88.94 713 LEU A CA 1
ATOM 5515 C C . LEU A 1 713 ? -27.622 -14.855 -6.932 1.00 88.94 713 LEU A C 1
ATOM 5517 O O . LEU A 1 713 ? -27.822 -15.871 -6.270 1.00 88.94 713 LEU A O 1
ATOM 5521 N N . ALA A 1 714 ? -28.534 -13.881 -7.017 1.00 86.19 714 ALA A N 1
ATOM 5522 C CA . ALA A 1 714 ? -29.818 -13.926 -6.315 1.00 86.19 714 ALA A CA 1
ATOM 5523 C C . ALA A 1 714 ? -30.718 -15.094 -6.755 1.00 86.19 714 ALA A C 1
ATOM 5525 O O . ALA A 1 714 ? -31.554 -15.547 -5.972 1.00 86.19 714 ALA A O 1
ATOM 5526 N N . SER A 1 715 ? -30.528 -15.610 -7.974 1.00 87.69 715 SER A N 1
ATOM 5527 C CA . SER A 1 715 ? -31.248 -16.784 -8.485 1.00 87.69 715 SER A CA 1
ATOM 5528 C C . SER A 1 715 ? -30.740 -18.126 -7.928 1.00 87.69 715 SER A C 1
ATOM 5530 O O . SER A 1 715 ? -31.374 -19.164 -8.143 1.00 87.69 715 SER A O 1
ATOM 5532 N N . LEU A 1 716 ? -29.619 -18.112 -7.195 1.00 91.31 716 LEU A N 1
ATOM 5533 C CA . LEU A 1 716 ? -28.990 -19.299 -6.624 1.00 91.31 716 LEU A CA 1
ATOM 5534 C C . LEU A 1 716 ? -29.515 -19.621 -5.214 1.00 91.31 716 LEU A C 1
ATOM 5536 O O . LEU A 1 716 ? -29.921 -18.766 -4.410 1.00 91.31 716 LEU A O 1
ATOM 5540 N N . THR A 1 717 ? -29.491 -20.908 -4.887 1.00 90.94 717 THR A N 1
ATOM 5541 C CA . THR A 1 717 ? -29.769 -21.415 -3.542 1.00 90.94 717 THR A CA 1
ATOM 5542 C C . THR A 1 717 ? -28.615 -21.095 -2.585 1.00 90.94 717 THR A C 1
ATOM 5544 O O . THR A 1 717 ? -27.479 -20.882 -3.001 1.00 90.94 717 THR A O 1
ATOM 5547 N N . MET A 1 718 ? -28.877 -21.097 -1.272 1.00 87.25 718 MET A N 1
ATOM 5548 C CA . MET A 1 718 ? -27.827 -20.865 -0.262 1.00 87.25 718 MET A CA 1
ATOM 5549 C C . MET A 1 718 ? -26.701 -21.912 -0.323 1.00 87.25 718 MET A C 1
ATOM 5551 O O . MET A 1 718 ? -25.548 -21.580 -0.063 1.00 87.25 718 MET A O 1
ATOM 5555 N N . ALA A 1 719 ? -27.018 -23.157 -0.700 1.00 87.69 719 ALA A N 1
ATOM 5556 C CA . ALA A 1 719 ? -26.028 -24.220 -0.868 1.00 87.69 719 ALA A CA 1
ATOM 5557 C C . ALA A 1 719 ? -25.128 -23.980 -2.094 1.00 87.69 719 ALA A C 1
ATOM 5559 O O . ALA A 1 719 ? -23.908 -24.087 -1.982 1.00 87.69 719 ALA A O 1
ATOM 5560 N N . GLU A 1 720 ? -25.715 -23.596 -3.234 1.00 92.19 720 GLU A N 1
ATOM 5561 C CA . GLU A 1 720 ? -24.970 -23.221 -4.447 1.00 92.19 720 GLU A CA 1
ATOM 5562 C C . GLU A 1 720 ? -24.079 -21.992 -4.188 1.00 92.19 720 GLU A C 1
ATOM 5564 O O . GLU A 1 720 ? -22.911 -21.996 -4.569 1.00 92.19 720 GLU A O 1
ATOM 5569 N N . LEU A 1 721 ? -24.579 -20.974 -3.473 1.00 89.56 721 LEU A N 1
ATOM 5570 C CA . LEU A 1 721 ? -23.794 -19.791 -3.087 1.00 89.56 721 LEU A CA 1
ATOM 5571 C C . LEU A 1 721 ? -22.614 -20.140 -2.168 1.00 89.56 721 LEU A C 1
ATOM 5573 O O . LEU A 1 721 ? -21.511 -19.628 -2.363 1.00 89.56 721 LEU A O 1
ATOM 5577 N N . GLY A 1 722 ? -22.820 -21.024 -1.188 1.00 86.88 722 GLY A N 1
ATOM 5578 C CA . GLY A 1 722 ? -21.753 -21.510 -0.310 1.00 86.88 722 GLY A CA 1
ATOM 5579 C C . GLY A 1 722 ? -20.676 -22.305 -1.059 1.00 86.88 722 GLY A C 1
ATOM 5580 O O . GLY A 1 722 ? -19.479 -22.101 -0.836 1.00 86.88 722 GLY A O 1
ATOM 5581 N N . ALA A 1 723 ? -21.084 -23.173 -1.990 1.00 88.75 723 ALA A N 1
ATOM 5582 C CA . ALA A 1 723 ? -20.167 -23.909 -2.860 1.00 88.75 723 ALA A CA 1
ATOM 5583 C C . ALA A 1 723 ? -19.372 -22.968 -3.780 1.00 88.75 723 ALA A C 1
ATOM 5585 O O . ALA A 1 723 ? -18.157 -23.119 -3.918 1.00 88.75 723 ALA A O 1
ATOM 5586 N N . LEU A 1 724 ? -20.034 -21.949 -4.338 1.00 90.94 724 LEU A N 1
ATOM 5587 C CA . LEU A 1 724 ? -19.401 -20.937 -5.178 1.00 90.94 724 LEU A CA 1
ATOM 5588 C C . LEU A 1 724 ? -18.351 -20.135 -4.402 1.00 90.94 724 LEU A C 1
ATOM 5590 O O . LEU A 1 724 ? -17.229 -19.999 -4.879 1.00 90.94 724 LEU A O 1
ATOM 5594 N N . LEU A 1 725 ? -18.658 -19.701 -3.176 1.00 87.25 725 LEU A N 1
ATOM 5595 C CA . LEU A 1 725 ? -17.694 -19.009 -2.315 1.00 87.25 725 LEU A CA 1
ATOM 5596 C C . LEU A 1 725 ? -16.476 -19.886 -1.988 1.00 87.25 725 LEU A C 1
ATOM 5598 O O . LEU A 1 725 ? -15.340 -19.421 -2.054 1.00 87.25 725 LEU A O 1
ATOM 5602 N N . THR A 1 726 ? -16.701 -21.166 -1.682 1.00 86.06 726 THR A N 1
ATOM 5603 C CA . THR A 1 726 ? -15.620 -22.127 -1.398 1.00 86.06 726 THR A CA 1
ATOM 5604 C C . THR A 1 726 ? -14.706 -22.301 -2.615 1.00 86.06 726 THR A C 1
ATOM 5606 O O . THR A 1 726 ? -13.489 -22.424 -2.481 1.00 86.06 726 THR A O 1
ATOM 5609 N N . ARG A 1 727 ? -15.282 -22.261 -3.822 1.00 88.12 727 ARG A N 1
ATOM 5610 C CA . ARG A 1 727 ? -14.549 -22.389 -5.082 1.00 88.12 727 ARG A CA 1
ATOM 5611 C C . ARG A 1 727 ? -13.757 -21.136 -5.456 1.00 88.12 727 ARG A C 1
ATOM 5613 O O . ARG A 1 727 ? -12.679 -21.247 -6.051 1.00 88.12 727 ARG A O 1
ATOM 5620 N N . THR A 1 728 ? -14.287 -19.951 -5.174 1.00 85.50 728 THR A N 1
ATOM 5621 C CA . THR A 1 728 ? -13.647 -18.684 -5.551 1.00 85.50 728 THR A CA 1
ATOM 5622 C C . THR A 1 728 ? -12.672 -18.174 -4.492 1.00 85.50 728 THR A C 1
ATOM 5624 O O . THR A 1 728 ? -11.752 -17.425 -4.827 1.00 85.50 728 THR A O 1
ATOM 5627 N N . LEU A 1 729 ? -12.817 -18.617 -3.239 1.00 75.69 729 LEU A N 1
ATOM 5628 C CA . LEU A 1 729 ? -11.995 -18.202 -2.105 1.00 75.69 729 LEU A CA 1
ATOM 5629 C C . LEU A 1 729 ? -11.545 -19.393 -1.219 1.00 75.69 729 LEU A C 1
ATOM 5631 O O . LEU A 1 729 ? -11.895 -19.444 -0.040 1.00 75.69 729 LEU A O 1
ATOM 5635 N N . PRO A 1 730 ? -10.737 -20.336 -1.743 1.00 60.19 730 PRO A N 1
ATOM 5636 C CA . PRO A 1 730 ? -10.357 -21.558 -1.020 1.00 60.19 730 PRO A CA 1
ATOM 5637 C C . PRO A 1 730 ? -9.485 -21.320 0.232 1.00 60.19 730 PRO A C 1
ATOM 5639 O O . PRO A 1 730 ? -9.591 -22.082 1.187 1.00 60.19 730 PRO A O 1
ATOM 5642 N N . ASP A 1 731 ? -8.677 -20.250 0.254 1.00 56.53 731 ASP A N 1
ATOM 5643 C CA . ASP A 1 731 ? -7.765 -19.892 1.363 1.00 56.53 731 ASP A CA 1
ATOM 5644 C C . ASP A 1 731 ? -8.230 -18.651 2.169 1.00 56.53 731 ASP A C 1
ATOM 5646 O O . ASP A 1 731 ? -7.445 -18.021 2.883 1.00 56.53 731 ASP A O 1
ATOM 5650 N N . GLY A 1 732 ? -9.481 -18.209 1.995 1.00 57.19 732 GLY A N 1
ATOM 5651 C CA . GLY A 1 732 ? -10.014 -17.016 2.664 1.00 57.19 732 GLY A CA 1
ATOM 5652 C C . GLY A 1 732 ? -10.608 -17.282 4.049 1.00 57.19 732 GLY A C 1
ATOM 5653 O O . GLY A 1 732 ? -10.717 -18.436 4.463 1.00 57.19 732 GLY A O 1
ATOM 5654 N N . PRO A 1 733 ? -11.030 -16.228 4.780 1.00 48.88 733 PRO A N 1
ATOM 5655 C CA . PRO A 1 733 ? -11.885 -16.424 5.943 1.00 48.88 733 PRO A CA 1
ATOM 5656 C C . PRO A 1 733 ? -13.121 -17.201 5.475 1.00 48.88 733 PRO A C 1
ATOM 5658 O O . PRO A 1 733 ? -13.779 -16.797 4.516 1.00 48.88 733 PRO A O 1
ATOM 5661 N N . GLY A 1 734 ? -13.384 -18.354 6.095 1.00 51.81 734 GLY A N 1
ATOM 5662 C CA . GLY A 1 734 ? -14.567 -19.154 5.781 1.00 51.81 734 GLY A CA 1
ATOM 5663 C C . GLY A 1 734 ? -15.840 -18.313 5.888 1.00 51.81 734 GLY A C 1
ATOM 5664 O O . GLY A 1 734 ? -15.842 -17.260 6.531 1.00 51.81 734 GLY A O 1
ATOM 5665 N N . ALA A 1 735 ? -16.921 -18.770 5.248 1.00 57.59 735 ALA A N 1
ATOM 5666 C CA . ALA A 1 735 ? -18.211 -18.092 5.328 1.00 57.59 735 ALA A CA 1
ATOM 5667 C C . ALA A 1 735 ? -18.543 -17.733 6.797 1.00 57.59 735 ALA A C 1
ATOM 5669 O O . ALA A 1 735 ? -18.280 -18.553 7.685 1.00 57.59 735 ALA A O 1
ATOM 5670 N N . PRO A 1 736 ? -19.087 -16.530 7.070 1.00 61.34 736 PRO A N 1
ATOM 5671 C CA . PRO A 1 736 ? -19.515 -16.144 8.413 1.00 61.34 736 PRO A CA 1
ATOM 5672 C C . PRO A 1 736 ? -20.384 -17.231 9.059 1.00 61.34 736 PRO A C 1
ATOM 5674 O O . PRO A 1 736 ? -21.072 -17.962 8.353 1.00 61.34 736 PRO A O 1
ATOM 5677 N N . ALA A 1 737 ? -20.385 -17.322 10.392 1.00 55.47 737 ALA A N 1
ATOM 5678 C CA . ALA A 1 737 ? -21.122 -18.368 11.112 1.00 55.47 737 ALA A CA 1
ATOM 5679 C C . ALA A 1 737 ? -22.643 -18.369 10.828 1.00 55.47 737 ALA A C 1
ATOM 5681 O O . ALA A 1 737 ? -23.263 -19.427 10.889 1.00 55.47 737 ALA A O 1
ATOM 5682 N N . ASP A 1 738 ? -23.218 -17.209 10.487 1.00 60.84 738 ASP A N 1
ATOM 5683 C CA . ASP A 1 738 ? -24.596 -17.050 9.999 1.00 60.84 738 ASP A CA 1
ATOM 5684 C C . ASP A 1 738 ? -24.635 -15.954 8.910 1.00 60.84 738 ASP A C 1
ATOM 5686 O O . ASP A 1 738 ? -24.796 -14.768 9.213 1.00 60.84 738 ASP A O 1
ATOM 5690 N N . PRO A 1 739 ? -24.344 -16.290 7.639 1.00 70.88 739 PRO A N 1
ATOM 5691 C CA . PRO A 1 739 ? -24.174 -15.292 6.601 1.00 70.88 739 PRO A CA 1
ATOM 5692 C C . PRO A 1 739 ? -25.514 -14.967 5.940 1.00 70.88 739 PRO A C 1
ATOM 5694 O O . PRO A 1 739 ? -26.176 -15.833 5.361 1.00 70.88 739 PRO A O 1
ATOM 5697 N N . SER A 1 740 ? -25.886 -13.686 5.946 1.00 79.38 740 SER A N 1
ATOM 5698 C CA . SER A 1 740 ? -26.999 -13.215 5.123 1.00 79.38 740 SER A CA 1
ATOM 5699 C C . SER A 1 740 ? -26.710 -13.490 3.639 1.00 79.38 740 SER A C 1
ATOM 5701 O O . SER A 1 740 ? -25.560 -13.473 3.189 1.00 79.38 740 SER A O 1
ATOM 5703 N N . ARG A 1 741 ? -27.759 -13.715 2.839 1.00 81.88 741 ARG A N 1
ATOM 5704 C CA . ARG A 1 741 ? -27.616 -13.935 1.387 1.00 81.88 741 ARG A CA 1
ATOM 5705 C C . ARG A 1 741 ? -26.838 -12.795 0.708 1.00 81.88 741 ARG A C 1
ATOM 5707 O O . ARG A 1 741 ? -25.979 -13.058 -0.127 1.00 81.88 741 ARG A O 1
ATOM 5714 N N . GLN A 1 742 ? -27.090 -11.546 1.104 1.00 78.25 742 GLN A N 1
ATOM 5715 C CA . GLN A 1 742 ? -26.371 -10.372 0.592 1.00 78.25 742 GLN A CA 1
ATOM 5716 C C . GLN A 1 742 ? -24.877 -10.395 0.943 1.00 78.25 742 GLN A C 1
ATOM 5718 O O . GLN A 1 742 ? -24.051 -10.101 0.082 1.00 78.25 742 GLN A O 1
ATOM 5723 N N . ALA A 1 743 ? -24.511 -10.819 2.158 1.00 76.19 743 ALA A N 1
ATOM 5724 C CA . ALA A 1 743 ? -23.107 -10.972 2.535 1.00 76.19 743 ALA A CA 1
ATOM 5725 C C . ALA A 1 743 ? -22.398 -12.026 1.665 1.00 76.19 743 ALA A C 1
ATOM 5727 O O . ALA A 1 743 ? -21.276 -11.798 1.218 1.00 76.19 743 ALA A O 1
ATOM 5728 N N . LEU A 1 744 ? -23.066 -13.145 1.347 1.00 81.81 744 LEU A N 1
ATOM 5729 C CA . LEU A 1 744 ? -22.515 -14.156 0.435 1.00 81.81 744 LEU A CA 1
ATOM 5730 C C . LEU A 1 744 ? -22.359 -13.637 -0.997 1.00 81.81 744 LEU A C 1
ATOM 5732 O O . LEU A 1 744 ? -21.324 -13.891 -1.610 1.00 81.81 744 LEU A O 1
ATOM 5736 N N . HIS A 1 745 ? -23.332 -12.885 -1.524 1.00 86.12 745 HIS A N 1
ATOM 5737 C CA . HIS A 1 745 ? -23.177 -12.226 -2.828 1.00 86.12 745 HIS A CA 1
ATOM 5738 C C . HIS A 1 745 ? -21.951 -11.306 -2.820 1.00 86.12 745 HIS A C 1
ATOM 5740 O O . HIS A 1 745 ? -21.117 -11.362 -3.725 1.00 86.12 745 HIS A O 1
ATOM 5746 N N . GLY A 1 746 ? -21.827 -10.512 -1.751 1.00 81.25 746 GLY A N 1
ATOM 5747 C CA . GLY A 1 746 ? -20.704 -9.628 -1.478 1.00 81.25 746 GLY A CA 1
ATOM 5748 C C . GLY A 1 746 ? -19.354 -10.316 -1.583 1.00 81.25 746 GLY A C 1
ATOM 5749 O O . GLY A 1 746 ? -18.507 -9.915 -2.381 1.00 81.25 746 GLY A O 1
ATOM 5750 N N . LEU A 1 747 ? -19.190 -11.388 -0.813 1.00 82.38 747 LEU A N 1
ATOM 5751 C CA . LEU A 1 747 ? -17.950 -12.150 -0.728 1.00 82.38 747 LEU A CA 1
ATOM 5752 C C . LEU A 1 747 ? -17.609 -12.875 -2.034 1.00 82.38 747 LEU A C 1
ATOM 5754 O O . LEU A 1 747 ? -16.451 -12.849 -2.453 1.00 82.38 747 LEU A O 1
ATOM 5758 N N . VAL A 1 748 ? -18.592 -13.482 -2.708 1.00 88.25 748 VAL A N 1
ATOM 5759 C CA . VAL A 1 748 ? -18.370 -14.153 -4.000 1.00 88.25 748 VAL A CA 1
ATOM 5760 C C . VAL A 1 748 ? -17.879 -13.150 -5.039 1.00 88.25 748 VAL A C 1
ATOM 5762 O O . VAL A 1 748 ? -16.837 -13.369 -5.658 1.00 88.25 748 VAL A O 1
ATOM 5765 N N . LEU A 1 749 ? -18.570 -12.020 -5.204 1.00 87.44 749 LEU A N 1
ATOM 5766 C CA . LEU A 1 749 ? -18.163 -10.997 -6.168 1.00 87.44 749 LEU A CA 1
ATOM 5767 C C . LEU A 1 749 ? -16.783 -10.428 -5.816 1.00 87.44 749 LEU A C 1
ATOM 5769 O O . LEU A 1 749 ? -15.900 -10.390 -6.676 1.00 87.44 749 LEU A O 1
ATOM 5773 N N . ALA A 1 750 ? -16.552 -10.101 -4.543 1.00 85.19 750 ALA A N 1
ATOM 5774 C CA . ALA A 1 750 ? -15.275 -9.575 -4.078 1.00 85.19 750 ALA A CA 1
ATOM 5775 C C . ALA A 1 750 ? -14.107 -10.548 -4.321 1.00 85.19 750 ALA A C 1
ATOM 5777 O O . ALA A 1 750 ? -13.050 -10.140 -4.805 1.00 85.19 750 ALA A O 1
ATOM 5778 N N . SER A 1 751 ? -14.307 -11.849 -4.081 1.00 85.69 751 SER A N 1
ATOM 5779 C CA . SER A 1 751 ? -13.289 -12.886 -4.323 1.00 85.69 751 SER A CA 1
ATOM 5780 C C . SER A 1 751 ? -12.864 -13.001 -5.793 1.00 85.69 751 SER A C 1
ATOM 5782 O O . SER A 1 751 ? -11.755 -13.445 -6.095 1.00 85.69 751 SER A O 1
ATOM 5784 N N . LEU A 1 752 ? -13.716 -12.548 -6.714 1.00 86.44 752 LEU A N 1
ATOM 5785 C CA . LEU A 1 752 ? -13.461 -12.517 -8.151 1.00 86.44 752 LEU A CA 1
ATOM 5786 C C . LEU A 1 752 ? -12.934 -11.155 -8.639 1.00 86.44 752 LEU A C 1
ATOM 5788 O O . LEU A 1 752 ? -12.533 -11.044 -9.798 1.00 86.44 752 LEU A O 1
ATOM 5792 N N . GLY A 1 753 ? -12.871 -10.144 -7.762 1.00 82.06 753 GLY A N 1
ATOM 5793 C CA . GLY A 1 753 ? -12.489 -8.765 -8.092 1.00 82.06 753 GLY A CA 1
ATOM 5794 C C . GLY A 1 753 ? -13.648 -7.905 -8.609 1.00 82.06 753 GLY A C 1
ATOM 5795 O O . GLY A 1 753 ? -13.413 -6.820 -9.141 1.00 82.06 753 GLY A O 1
ATOM 5796 N N . LEU A 1 754 ? -14.887 -8.388 -8.467 1.00 81.06 754 LEU A N 1
ATOM 5797 C CA . LEU A 1 754 ? -16.123 -7.701 -8.841 1.00 81.06 754 LEU A CA 1
ATOM 5798 C C . LEU A 1 754 ? -16.718 -6.956 -7.636 1.00 81.06 754 LEU A C 1
ATOM 5800 O O . LEU A 1 754 ? -16.511 -7.336 -6.484 1.00 81.06 754 LEU A O 1
ATOM 5804 N N . ARG A 1 755 ? -17.491 -5.897 -7.903 1.00 73.56 755 ARG A N 1
ATOM 5805 C CA . ARG A 1 755 ? -18.172 -5.115 -6.861 1.00 73.56 755 ARG A CA 1
ATOM 5806 C C . ARG A 1 755 ? -19.581 -5.655 -6.589 1.00 73.56 755 ARG A C 1
ATOM 5808 O O . ARG A 1 755 ? -20.360 -5.759 -7.536 1.00 73.56 755 ARG A O 1
ATOM 5815 N N . PRO A 1 756 ? -19.954 -5.892 -5.322 1.00 63.16 756 PRO A N 1
ATOM 5816 C CA . PRO A 1 756 ? -21.352 -6.045 -4.939 1.00 63.16 756 PRO A CA 1
ATOM 5817 C C . PRO A 1 756 ? -22.051 -4.680 -4.866 1.00 63.16 756 PRO A C 1
ATOM 5819 O O . PRO A 1 756 ? -21.594 -3.774 -4.163 1.00 63.16 756 PRO A O 1
ATOM 5822 N N . ARG A 1 757 ? -23.155 -4.507 -5.595 1.00 56.91 757 ARG A N 1
ATOM 5823 C CA . ARG A 1 757 ? -23.969 -3.287 -5.587 1.00 56.91 757 ARG A CA 1
ATOM 5824 C C . ARG A 1 757 ? -25.025 -3.407 -4.487 1.00 56.91 757 ARG A C 1
ATOM 5826 O O . ARG A 1 757 ? -26.184 -3.712 -4.737 1.00 56.91 757 ARG A O 1
ATOM 5833 N N . HIS A 1 758 ? -24.635 -3.118 -3.248 1.00 43.28 758 HIS A N 1
ATOM 5834 C CA . HIS A 1 758 ? -25.608 -3.048 -2.158 1.00 43.28 758 HIS A CA 1
ATOM 5835 C C . HIS A 1 758 ? -26.536 -1.832 -2.341 1.00 43.28 758 HIS A C 1
ATOM 5837 O O . HIS A 1 758 ? -26.101 -0.697 -2.166 1.00 43.28 758 HIS A O 1
ATOM 5843 N N . GLY A 1 759 ? -27.817 -2.087 -2.635 1.00 41.28 759 GLY A N 1
ATOM 5844 C CA . GLY A 1 759 ? -28.920 -1.119 -2.529 1.00 41.28 759 GLY A CA 1
ATOM 5845 C C . GLY A 1 759 ? -28.992 -0.066 -3.643 1.00 41.28 759 GLY A C 1
ATOM 5846 O O . GLY A 1 759 ? -28.04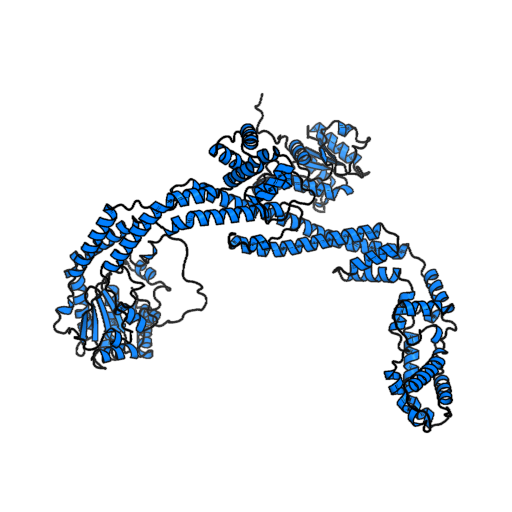2 0.136 -4.393 1.00 41.28 759 GLY A O 1
ATOM 5847 N N . ALA A 1 760 ? -30.158 0.583 -3.779 1.00 34.84 760 ALA A N 1
ATOM 5848 C CA . ALA A 1 760 ? -30.422 1.640 -4.767 1.00 34.84 760 ALA A CA 1
ATOM 5849 C C . ALA A 1 760 ? -29.267 2.661 -4.836 1.00 34.84 760 ALA A C 1
ATOM 5851 O O . ALA A 1 760 ? -28.667 2.931 -3.795 1.00 34.84 760 ALA A O 1
ATOM 5852 N N . PRO A 1 761 ? -28.960 3.236 -6.019 1.00 36.66 761 PRO A N 1
ATOM 5853 C CA . PRO A 1 761 ? -27.769 4.056 -6.218 1.00 36.66 761 PRO A CA 1
ATOM 5854 C C . PRO A 1 761 ? -27.723 5.173 -5.176 1.00 36.66 761 PRO A C 1
ATOM 5856 O O . PRO A 1 761 ? -28.497 6.129 -5.233 1.00 36.66 761 PRO A O 1
ATOM 5859 N N . VAL A 1 762 ? -26.823 5.032 -4.203 1.00 43.41 762 VAL A N 1
ATOM 5860 C CA . VAL A 1 762 ? -26.422 6.150 -3.358 1.00 43.41 762 VAL A CA 1
ATOM 5861 C C . VAL A 1 762 ? -25.751 7.134 -4.319 1.00 43.41 762 VAL A C 1
ATOM 5863 O O . VAL A 1 762 ? -24.846 6.715 -5.048 1.00 43.41 762 VAL A O 1
ATOM 5866 N N . PRO A 1 763 ? -26.219 8.392 -4.411 1.00 48.47 763 PRO A N 1
ATOM 5867 C CA . PRO A 1 763 ? -25.563 9.391 -5.246 1.00 48.47 763 PRO A CA 1
ATOM 5868 C C . PRO A 1 763 ? -24.076 9.447 -4.888 1.00 48.47 763 PRO A C 1
ATOM 5870 O O . PRO A 1 763 ? -23.742 9.265 -3.716 1.00 48.47 763 PRO A O 1
ATOM 5873 N N . ASP A 1 764 ? -23.205 9.710 -5.869 1.00 51.84 764 ASP A N 1
ATOM 5874 C CA . ASP A 1 764 ? -21.770 9.944 -5.639 1.00 51.84 764 ASP A CA 1
ATOM 5875 C C . ASP A 1 764 ? -21.602 10.792 -4.359 1.00 51.84 764 ASP A C 1
ATOM 5877 O O . ASP A 1 764 ? -22.221 11.859 -4.275 1.00 51.84 764 ASP A O 1
ATOM 5881 N N . PRO A 1 765 ? -20.828 10.358 -3.341 1.00 53.12 765 PRO A N 1
ATOM 5882 C CA . PRO A 1 765 ? -20.656 11.116 -2.104 1.00 53.12 765 PRO A CA 1
ATOM 5883 C C . PRO A 1 765 ? -20.253 12.573 -2.351 1.00 53.12 765 PRO A C 1
ATOM 5885 O O . PRO A 1 765 ? -20.665 13.470 -1.611 1.00 53.12 765 PRO A O 1
ATOM 5888 N N . ALA A 1 766 ? -19.507 12.840 -3.428 1.00 52.25 766 ALA A N 1
ATOM 5889 C CA . ALA A 1 766 ? -19.158 14.190 -3.833 1.00 52.25 766 ALA A CA 1
ATOM 5890 C C . ALA A 1 766 ? -20.359 14.949 -4.435 1.00 52.25 766 ALA A C 1
ATOM 5892 O O . ALA A 1 766 ? -20.492 16.151 -4.215 1.00 52.25 766 ALA A O 1
ATOM 5893 N N . GLU A 1 767 ? -21.266 14.284 -5.148 1.00 58.06 767 GLU A N 1
ATOM 5894 C CA . GLU A 1 767 ? -22.525 14.855 -5.646 1.00 58.06 767 GLU A CA 1
ATOM 5895 C C . GLU A 1 767 ? -23.528 15.117 -4.520 1.00 58.06 767 GLU A C 1
ATOM 5897 O O . GLU A 1 767 ? -24.110 16.205 -4.461 1.00 58.06 767 GLU A O 1
ATOM 5902 N N . ALA A 1 768 ? -23.675 14.179 -3.584 1.00 64.25 768 ALA A N 1
ATOM 5903 C CA . ALA A 1 768 ? -24.479 14.353 -2.381 1.00 64.25 768 ALA A CA 1
ATOM 5904 C C . ALA A 1 768 ? -23.946 15.524 -1.540 1.00 64.25 768 ALA A C 1
ATOM 5906 O O . ALA A 1 768 ? -24.717 16.404 -1.154 1.00 64.25 768 ALA A O 1
ATOM 5907 N N . ALA A 1 769 ? -22.626 15.611 -1.336 1.00 67.12 769 ALA A N 1
ATOM 5908 C CA . ALA A 1 769 ? -21.995 16.721 -0.625 1.00 67.12 769 ALA A CA 1
ATOM 5909 C C . ALA A 1 769 ? -22.168 18.065 -1.352 1.00 67.12 769 ALA A C 1
ATOM 5911 O O . ALA A 1 769 ? -22.510 19.056 -0.709 1.00 67.12 769 ALA A O 1
ATOM 5912 N N . ARG A 1 770 ? -22.001 18.116 -2.685 1.00 68.25 770 ARG A N 1
ATOM 5913 C CA . ARG A 1 770 ? -22.270 19.322 -3.499 1.00 68.25 770 ARG A CA 1
ATOM 5914 C C . ARG A 1 770 ? -23.731 19.761 -3.383 1.00 68.25 770 ARG A C 1
ATOM 5916 O O . ARG A 1 770 ? -24.008 20.946 -3.197 1.00 68.25 770 ARG A O 1
ATOM 5923 N N . THR A 1 771 ? -24.656 18.807 -3.447 1.00 73.94 771 THR A N 1
ATOM 5924 C CA . THR A 1 771 ? -26.100 19.039 -3.327 1.00 73.94 771 THR A CA 1
ATOM 5925 C C . THR A 1 771 ? -26.456 19.585 -1.948 1.00 73.94 771 THR A C 1
ATOM 5927 O O . THR A 1 771 ? -27.124 20.615 -1.847 1.00 73.94 771 THR A O 1
ATOM 5930 N N . LEU A 1 772 ? -25.959 18.950 -0.884 1.00 76.06 772 LEU A N 1
ATOM 5931 C CA . LEU A 1 772 ? -26.157 19.398 0.492 1.00 76.06 772 LEU A CA 1
ATOM 5932 C C . LEU A 1 772 ? -25.527 20.766 0.743 1.00 76.06 772 LEU A C 1
ATOM 5934 O O . LEU A 1 772 ? -26.167 21.622 1.345 1.00 76.06 772 LEU A O 1
ATOM 5938 N N . HIS A 1 773 ? -24.311 21.005 0.248 1.00 67.81 773 HIS A N 1
ATOM 5939 C CA . HIS A 1 773 ? -23.637 22.295 0.374 1.00 67.81 773 HIS A CA 1
ATOM 5940 C C . HIS A 1 773 ? -24.437 23.413 -0.308 1.00 67.81 773 HIS A C 1
ATOM 5942 O O . HIS A 1 773 ? -24.647 24.471 0.282 1.00 67.81 773 HIS A O 1
ATOM 5948 N N . GLY A 1 774 ? -24.971 23.161 -1.508 1.00 67.00 774 GLY A N 1
ATOM 5949 C CA . GLY A 1 774 ? -25.862 24.096 -2.193 1.00 67.00 774 GLY A CA 1
ATOM 5950 C C . GLY A 1 774 ? -27.151 24.385 -1.415 1.00 67.00 774 GLY A C 1
ATOM 5951 O O . GLY A 1 774 ? -27.561 25.542 -1.333 1.00 67.00 774 GLY A O 1
ATOM 5952 N N . LYS A 1 775 ? -27.773 23.360 -0.817 1.00 79.50 775 LYS A N 1
ATOM 5953 C CA . LYS A 1 775 ? -28.981 23.501 0.018 1.00 79.50 775 LYS A CA 1
ATOM 5954 C C . LYS A 1 775 ? -28.698 24.264 1.318 1.00 79.50 775 LYS A C 1
ATOM 5956 O O . LYS A 1 775 ? -29.461 25.155 1.674 1.00 79.50 775 LYS A O 1
ATOM 5961 N N . LEU A 1 776 ? -27.566 23.989 1.970 1.00 73.25 776 LEU A N 1
ATOM 5962 C CA . LEU A 1 776 ? -27.088 24.694 3.166 1.00 73.25 776 LEU A CA 1
ATOM 5963 C C . LEU A 1 776 ? -26.846 26.185 2.899 1.00 73.25 776 LEU A C 1
ATOM 5965 O O . LEU A 1 776 ? -27.283 27.020 3.684 1.00 73.25 776 LEU A O 1
ATOM 5969 N N . LEU A 1 777 ? -26.207 26.534 1.775 1.00 68.25 777 LEU A N 1
ATOM 5970 C CA . LEU A 1 777 ? -25.988 27.934 1.383 1.00 68.25 777 LEU A CA 1
ATOM 5971 C C . LEU A 1 777 ? -27.296 28.694 1.114 1.00 68.25 777 LEU A C 1
ATOM 5973 O O . LEU A 1 777 ? -27.346 29.908 1.304 1.00 68.25 777 LEU A O 1
ATOM 5977 N N . ARG A 1 778 ? -28.349 27.993 0.678 1.00 74.62 778 ARG A N 1
ATOM 5978 C CA . ARG A 1 778 ? -29.687 28.562 0.448 1.00 74.62 778 ARG A CA 1
ATOM 5979 C C . ARG A 1 778 ? -30.622 28.446 1.657 1.00 74.62 778 ARG A C 1
ATOM 5981 O O . ARG A 1 778 ? -31.753 28.921 1.587 1.00 74.62 778 ARG A O 1
ATOM 5988 N N . ASP A 1 779 ? -30.147 27.863 2.761 1.00 73.19 779 ASP A N 1
ATOM 5989 C CA . ASP A 1 779 ? -30.930 27.590 3.971 1.00 73.19 779 ASP A CA 1
ATOM 5990 C C . ASP A 1 779 ? -32.231 26.817 3.647 1.00 73.19 779 ASP A C 1
ATOM 5992 O O . ASP A 1 779 ? -33.302 27.141 4.158 1.00 73.19 779 ASP A O 1
ATOM 5996 N N . GLU A 1 780 ? -32.140 25.845 2.727 1.00 80.38 780 GLU A N 1
ATOM 5997 C CA . GLU A 1 780 ? -33.228 24.966 2.278 1.00 80.38 780 GLU A CA 1
ATOM 5998 C C . GLU A 1 780 ? -33.196 23.627 3.029 1.00 80.38 780 GLU A C 1
ATOM 6000 O O . GLU A 1 780 ? -32.136 23.014 3.178 1.00 80.38 780 GLU A O 1
ATOM 6005 N N . PHE A 1 781 ? -34.369 23.135 3.434 1.00 86.19 781 PHE A N 1
ATOM 6006 C CA . PHE A 1 781 ? -34.523 21.836 4.091 1.00 86.19 781 PHE A CA 1
ATOM 6007 C C . PHE A 1 781 ? -35.481 20.960 3.287 1.00 86.19 781 PHE A C 1
ATOM 6009 O O . PHE A 1 781 ? -36.553 21.403 2.876 1.00 86.19 781 PHE A O 1
ATOM 6016 N N . ASP A 1 782 ? -35.108 19.704 3.068 1.00 87.94 782 ASP A N 1
ATOM 6017 C CA . ASP A 1 782 ? -35.985 18.750 2.386 1.00 87.94 782 ASP A CA 1
ATOM 6018 C C . ASP A 1 782 ? -37.023 18.187 3.358 1.00 87.94 782 ASP A C 1
ATOM 6020 O O . ASP A 1 782 ? -38.168 17.939 2.976 1.00 87.94 782 ASP A O 1
ATOM 6024 N N . VAL A 1 783 ? -36.640 18.031 4.629 1.00 90.06 783 VAL A N 1
ATOM 6025 C CA . VAL A 1 783 ? -37.485 17.391 5.632 1.00 90.06 783 VAL A CA 1
ATOM 6026 C C . VAL A 1 783 ? -37.296 17.978 7.032 1.00 90.06 783 VAL A C 1
ATOM 6028 O O . VAL A 1 783 ? -36.174 18.191 7.488 1.00 90.06 783 VAL A O 1
ATOM 6031 N N . PHE A 1 784 ? -38.402 18.239 7.724 1.00 87.62 784 PHE A N 1
ATOM 6032 C CA . PHE A 1 784 ? -38.429 18.593 9.144 1.00 87.62 784 PHE A CA 1
ATOM 6033 C C . PHE A 1 784 ? -38.603 17.330 9.991 1.00 87.62 784 PHE A C 1
ATOM 6035 O O . PHE A 1 784 ? -39.494 16.539 9.702 1.00 87.62 784 PHE A O 1
ATOM 6042 N N . VAL A 1 785 ? -37.792 17.128 11.032 1.00 88.00 785 VAL A N 1
ATOM 6043 C CA . VAL A 1 785 ? -37.802 15.880 11.812 1.00 88.00 785 VAL A CA 1
ATOM 6044 C C . VAL A 1 785 ? -38.271 16.120 13.247 1.00 88.00 785 VAL A C 1
ATOM 6046 O O . VAL A 1 785 ? -37.517 16.604 14.092 1.00 88.00 785 VAL A O 1
ATOM 6049 N N . ALA A 1 786 ? -39.514 15.734 13.541 1.00 84.12 786 ALA A N 1
ATOM 6050 C CA . ALA A 1 786 ? -40.071 15.751 14.890 1.00 84.12 786 ALA A CA 1
ATOM 6051 C C . ALA A 1 786 ? -39.762 14.431 15.615 1.00 84.12 786 ALA A C 1
ATOM 6053 O O . ALA A 1 786 ? -40.068 13.355 15.104 1.00 84.12 786 ALA A O 1
ATOM 6054 N N . HIS A 1 787 ? -39.166 14.505 16.808 1.00 83.44 787 HIS A N 1
ATOM 6055 C CA . HIS A 1 787 ? -38.780 13.334 17.602 1.00 83.44 787 HIS A CA 1
ATOM 6056 C C . HIS A 1 787 ? -38.790 13.630 19.103 1.00 83.44 787 HIS A C 1
ATOM 6058 O O . HIS A 1 787 ? -38.637 14.785 19.502 1.00 83.44 787 HIS A O 1
ATOM 6064 N N . SER A 1 788 ? -38.963 12.611 19.950 1.00 77.00 788 SER A N 1
ATOM 6065 C CA . SER A 1 788 ? -38.797 12.763 21.401 1.00 77.00 788 SER A CA 1
ATOM 6066 C C . SER A 1 788 ? -37.312 12.904 21.768 1.00 77.00 788 SER A C 1
ATOM 6068 O O . SER A 1 788 ? -36.434 12.403 21.067 1.00 77.00 788 SER A O 1
ATOM 6070 N N . SER A 1 789 ? -36.997 13.555 22.891 1.00 72.69 789 SER A N 1
ATOM 6071 C CA . SER A 1 789 ? -35.606 13.670 23.351 1.00 72.69 789 SER A CA 1
ATOM 6072 C C . SER A 1 789 ? -34.959 12.317 23.677 1.00 72.69 789 SER A C 1
ATOM 6074 O O . SER A 1 789 ? -33.735 12.210 23.582 1.00 72.69 789 SER A O 1
ATOM 6076 N N . ALA A 1 790 ? -35.758 11.301 24.029 1.00 75.62 790 ALA A N 1
ATOM 6077 C CA . ALA A 1 790 ? -35.305 9.928 24.268 1.00 75.62 790 ALA A CA 1
ATOM 6078 C C . ALA A 1 790 ? -34.872 9.230 22.966 1.00 75.62 790 ALA A C 1
ATOM 6080 O O . ALA A 1 790 ? -33.898 8.483 22.956 1.00 75.62 790 ALA A O 1
ATOM 6081 N N . ASP A 1 791 ? -35.514 9.572 21.847 1.00 82.50 791 ASP A N 1
ATOM 6082 C CA . ASP A 1 791 ? -35.259 8.976 20.530 1.00 82.50 791 ASP A CA 1
ATOM 6083 C C . ASP A 1 791 ? -34.102 9.638 19.768 1.00 82.50 791 ASP A C 1
ATOM 6085 O O . ASP A 1 791 ? -33.723 9.215 18.671 1.00 82.50 791 ASP A O 1
ATOM 6089 N N . ARG A 1 792 ? -33.513 10.691 20.343 1.00 80.25 792 ARG A N 1
ATOM 6090 C CA . ARG A 1 792 ? -32.459 11.497 19.717 1.00 80.25 792 ARG A CA 1
ATOM 6091 C C . ARG A 1 792 ? -31.287 10.668 19.158 1.00 80.25 792 ARG A C 1
ATOM 6093 O O . ARG A 1 792 ? -30.822 11.029 18.076 1.00 80.25 792 ARG A O 1
ATOM 6100 N N . PRO A 1 793 ? -30.786 9.595 19.807 1.00 80.81 793 PRO A N 1
ATOM 6101 C CA . PRO A 1 793 ? -29.719 8.773 19.232 1.00 80.81 793 PRO A CA 1
ATOM 6102 C C . PRO A 1 793 ? -30.121 8.111 17.905 1.00 80.81 793 PRO A C 1
ATOM 6104 O O . PRO A 1 793 ? -29.420 8.283 16.908 1.00 80.81 793 PRO A O 1
ATOM 6107 N N . ALA A 1 794 ? -31.277 7.441 17.863 1.00 80.25 794 ALA A N 1
ATOM 6108 C CA . ALA A 1 794 ? -31.771 6.747 16.672 1.00 80.25 794 ALA A CA 1
ATOM 6109 C C . ALA A 1 794 ? -32.115 7.727 15.539 1.00 80.25 794 ALA A C 1
ATOM 6111 O O . ALA A 1 794 ? -31.778 7.508 14.377 1.00 80.25 794 ALA A O 1
ATOM 6112 N N . VAL A 1 795 ? -32.722 8.867 15.879 1.00 84.19 795 VAL A N 1
ATOM 6113 C CA . VAL A 1 795 ? -33.105 9.885 14.893 1.00 84.19 795 VAL A CA 1
ATOM 6114 C C . VAL A 1 795 ? -31.891 10.635 14.335 1.00 84.19 795 VAL A C 1
ATOM 6116 O O . VAL A 1 795 ? -31.889 11.038 13.170 1.00 84.19 795 VAL A O 1
ATOM 6119 N N . ARG A 1 796 ? -30.814 10.795 15.116 1.00 83.06 796 ARG A N 1
ATOM 6120 C CA . ARG A 1 796 ? -29.545 11.331 14.599 1.00 83.06 796 ARG A CA 1
ATOM 6121 C C . ARG A 1 796 ? -28.929 10.415 13.553 1.00 83.06 796 ARG A C 1
ATOM 6123 O O . ARG A 1 796 ? -28.456 10.936 12.544 1.00 83.06 796 ARG A O 1
ATOM 6130 N N . GLU A 1 797 ? -28.952 9.105 13.779 1.00 80.81 797 GLU A N 1
ATOM 6131 C CA . GLU A 1 797 ? -28.453 8.125 12.810 1.00 80.81 797 GLU A CA 1
ATOM 6132 C C . GLU A 1 797 ? -29.300 8.151 11.535 1.00 80.81 797 GLU A C 1
ATOM 6134 O O . GLU A 1 797 ? -28.767 8.312 10.439 1.00 80.81 797 GLU A O 1
ATOM 6139 N N . LEU A 1 798 ? -30.630 8.182 11.673 1.00 83.88 798 LEU A N 1
ATOM 6140 C CA . LEU A 1 798 ? -31.543 8.309 10.536 1.00 83.88 798 LEU A CA 1
ATOM 6141 C C . LEU A 1 798 ? -31.254 9.570 9.702 1.00 83.88 798 LEU A C 1
ATOM 6143 O O . LEU A 1 798 ? -31.174 9.527 8.475 1.00 83.88 798 LEU A O 1
ATOM 6147 N N . CYS A 1 799 ? -31.022 10.708 10.358 1.00 84.75 799 CYS A N 1
ATOM 6148 C CA . CYS A 1 799 ? -30.650 11.950 9.683 1.00 84.75 799 CYS A CA 1
ATOM 6149 C C . CYS A 1 799 ? -29.276 11.887 8.993 1.00 84.75 799 CYS A C 1
ATOM 6151 O O . CYS A 1 799 ? -29.059 12.617 8.023 1.00 84.75 799 CYS A O 1
ATOM 6153 N N . ARG A 1 800 ? -28.327 11.066 9.465 1.00 82.06 800 ARG A N 1
ATOM 6154 C CA . ARG A 1 800 ? -27.054 10.835 8.755 1.00 82.06 800 ARG A CA 1
ATOM 6155 C C . ARG A 1 800 ? -27.293 10.035 7.482 1.00 82.06 800 ARG A C 1
ATOM 6157 O O . ARG A 1 800 ? -26.803 10.439 6.429 1.00 82.06 800 ARG A O 1
ATOM 6164 N N . GLU A 1 801 ? -28.107 8.987 7.558 1.00 81.38 801 GLU A N 1
ATOM 6165 C CA . GLU A 1 801 ? -28.480 8.168 6.401 1.00 81.38 801 GLU A CA 1
ATOM 6166 C C . GLU A 1 801 ? -29.200 8.974 5.314 1.00 81.38 801 GLU A C 1
ATOM 6168 O O . GLU A 1 801 ? -28.922 8.808 4.122 1.00 81.38 801 GLU A O 1
ATOM 6173 N N . LEU A 1 802 ? -30.071 9.906 5.710 1.00 84.38 802 LEU A N 1
ATOM 6174 C CA . LEU A 1 802 ? -30.721 10.838 4.786 1.00 84.38 802 LEU A CA 1
ATOM 6175 C C . LEU A 1 802 ? -29.702 11.771 4.106 1.00 84.38 802 LEU A C 1
ATOM 6177 O O . LEU A 1 802 ? -29.728 11.931 2.884 1.00 84.38 802 LEU A O 1
ATOM 6181 N N . ARG A 1 803 ? -28.740 12.320 4.861 1.00 83.19 803 ARG A N 1
ATOM 6182 C CA . ARG A 1 803 ? -27.680 13.185 4.306 1.00 83.19 803 ARG A CA 1
ATOM 6183 C C . ARG A 1 803 ? -26.761 12.446 3.339 1.00 83.19 803 ARG A C 1
ATOM 6185 O O . ARG A 1 803 ? -26.440 12.991 2.286 1.00 83.19 803 ARG A O 1
ATOM 6192 N N . ARG A 1 804 ? -26.400 11.189 3.623 1.00 74.75 804 ARG A N 1
ATOM 6193 C CA . ARG A 1 804 ? -25.632 10.342 2.685 1.00 74.75 804 ARG A CA 1
ATOM 6194 C C . ARG A 1 804 ? -26.326 10.200 1.325 1.00 74.75 804 ARG A C 1
ATOM 6196 O O . ARG A 1 804 ? -25.660 10.017 0.316 1.00 74.75 804 ARG A O 1
ATOM 6203 N N . ARG A 1 805 ? -27.651 10.360 1.287 1.00 78.94 805 ARG A N 1
ATOM 6204 C CA . ARG A 1 805 ? -28.481 10.289 0.077 1.00 78.94 805 ARG A CA 1
ATOM 6205 C C . ARG A 1 805 ? -28.861 11.669 -0.485 1.00 78.94 805 ARG A C 1
ATOM 6207 O O . ARG A 1 805 ? -29.771 11.772 -1.299 1.00 78.94 805 ARG A O 1
ATOM 6214 N N . GLY A 1 806 ? -28.184 12.741 -0.059 1.00 82.38 806 GLY A N 1
ATOM 6215 C CA . GLY A 1 806 ? -28.405 14.106 -0.556 1.00 82.38 806 GLY A CA 1
ATOM 6216 C C . GLY A 1 806 ? -29.667 14.799 -0.020 1.00 82.38 806 GLY A C 1
ATOM 6217 O O . GLY A 1 806 ? -30.033 15.872 -0.515 1.00 82.38 806 GLY A O 1
ATOM 6218 N N . VAL A 1 807 ? -30.328 14.214 0.985 1.00 87.44 807 VAL A N 1
ATOM 6219 C CA . VAL A 1 807 ? -31.496 14.785 1.672 1.00 87.44 807 VAL A CA 1
ATOM 6220 C C . VAL A 1 807 ? -31.023 15.606 2.870 1.00 87.44 807 VAL A C 1
ATOM 6222 O O . VAL A 1 807 ? -30.239 15.124 3.683 1.00 87.44 807 VAL A O 1
ATOM 6225 N N . GLN A 1 808 ? -31.501 16.842 2.994 1.00 88.94 808 GLN A N 1
ATOM 6226 C CA . GLN A 1 808 ? -31.125 17.777 4.051 1.00 88.94 808 GLN A CA 1
ATOM 6227 C C . GLN A 1 808 ? -32.211 17.849 5.142 1.00 88.94 808 GLN A C 1
ATOM 6229 O O . GLN A 1 808 ? -33.201 18.570 4.965 1.00 88.94 808 GLN A O 1
ATOM 6234 N N . PRO A 1 809 ? -32.051 17.127 6.271 1.00 89.12 809 PRO A N 1
ATOM 6235 C CA . PRO A 1 809 ? -32.983 17.176 7.388 1.00 89.12 809 PRO A CA 1
ATOM 6236 C C . PRO A 1 809 ? -32.717 18.361 8.324 1.00 89.12 809 PRO A C 1
ATOM 6238 O O . PRO A 1 809 ? -31.565 18.731 8.576 1.00 89.12 809 PRO A O 1
ATOM 6241 N N . TRP A 1 810 ? -33.792 18.891 8.905 1.00 85.88 810 TRP A N 1
ATOM 6242 C CA . TRP A 1 810 ? -33.765 19.809 10.043 1.00 85.88 810 TRP A CA 1
ATOM 6243 C C . TRP A 1 810 ? -34.127 19.052 11.329 1.00 85.88 810 TRP A C 1
ATOM 6245 O O . TRP A 1 810 ? -35.213 18.473 11.391 1.00 85.88 810 TRP A O 1
ATOM 6255 N N . LEU A 1 811 ? -33.227 19.020 12.325 1.00 76.88 811 LEU A N 1
ATOM 6256 C CA . LEU A 1 811 ? -33.318 18.077 13.453 1.00 76.88 811 LEU A CA 1
ATOM 6257 C C . LEU A 1 811 ? -33.465 18.700 14.856 1.00 76.88 811 LEU A C 1
ATOM 6259 O O . LEU A 1 811 ? -34.251 18.164 15.629 1.00 76.88 811 LEU A O 1
ATOM 6263 N N . ASP A 1 812 ? -32.715 19.738 15.262 1.00 65.88 812 ASP A N 1
ATOM 6264 C CA . ASP A 1 812 ? -32.679 20.099 16.699 1.00 65.88 812 ASP A CA 1
ATOM 6265 C C . ASP A 1 812 ? -32.354 21.574 17.025 1.00 65.88 812 ASP A C 1
ATOM 6267 O O . ASP A 1 812 ? -31.637 22.270 16.306 1.00 65.88 812 ASP A O 1
ATOM 6271 N N . ILE A 1 813 ? -32.824 22.015 18.198 1.00 51.94 813 ILE A N 1
ATOM 6272 C CA . ILE A 1 813 ? -32.676 23.350 18.793 1.00 51.94 813 ILE A CA 1
ATOM 6273 C C . ILE A 1 813 ? -31.239 23.687 19.210 1.00 51.94 813 ILE A C 1
ATOM 6275 O O . ILE A 1 813 ? -30.898 24.855 19.369 1.00 51.94 813 ILE A O 1
ATOM 6279 N N . HIS A 1 814 ? -30.378 22.682 19.383 1.00 49.28 814 HIS A N 1
ATOM 6280 C CA . HIS A 1 814 ? -28.975 22.874 19.772 1.00 49.28 814 HIS A CA 1
ATOM 6281 C C . HIS A 1 814 ? -28.087 23.389 18.626 1.00 49.28 814 HIS A C 1
ATOM 6283 O O . HIS A 1 814 ? -26.947 23.781 18.866 1.00 49.28 814 HIS A O 1
ATOM 6289 N N . GLU A 1 815 ? -28.615 23.436 17.400 1.00 50.06 815 GLU A N 1
ATOM 6290 C CA . GLU A 1 815 ? -27.993 24.098 16.245 1.00 50.06 815 GLU A CA 1
ATOM 6291 C C . GLU A 1 815 ? -28.424 25.577 16.128 1.00 50.06 815 GLU A C 1
ATOM 6293 O O . GLU A 1 815 ? -27.964 26.311 15.250 1.00 50.06 815 GLU A O 1
ATOM 6298 N N . ILE A 1 816 ? -29.290 26.052 17.033 1.00 57.97 816 ILE A N 1
ATOM 6299 C CA . ILE A 1 816 ? -29.741 27.442 17.087 1.00 57.97 816 ILE A CA 1
ATOM 6300 C C . ILE A 1 816 ? -28.753 28.261 17.918 1.00 57.97 816 ILE A C 1
ATOM 6302 O O . ILE A 1 816 ? -28.499 27.987 19.091 1.00 57.97 816 ILE A O 1
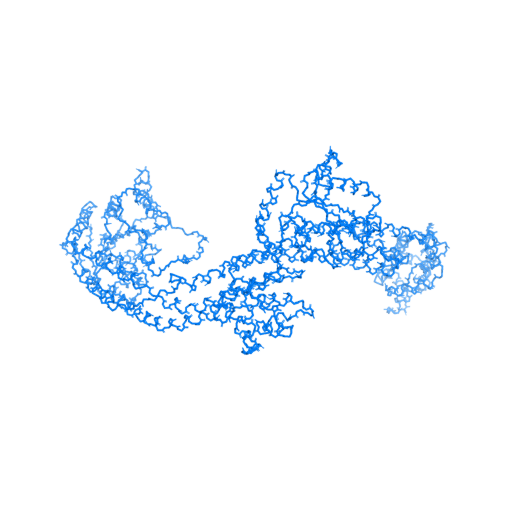ATOM 6306 N N . ARG A 1 817 ? -28.216 29.322 17.309 1.00 56.75 817 ARG A N 1
ATOM 6307 C CA . ARG A 1 817 ? -27.304 30.259 17.971 1.00 56.75 817 ARG A CA 1
ATOM 6308 C C . ARG A 1 817 ? -27.943 30.838 19.250 1.00 56.75 817 ARG A C 1
ATOM 6310 O O . ARG A 1 817 ? -29.042 31.402 19.157 1.00 56.75 817 ARG A O 1
ATOM 6317 N N . PRO A 1 818 ? -27.245 30.805 20.404 1.00 59.66 818 PRO A N 1
ATOM 6318 C CA . PRO A 1 818 ? -27.699 31.456 21.633 1.00 59.66 818 PRO A CA 1
ATOM 6319 C C . PRO A 1 818 ? -28.074 32.931 21.411 1.00 59.66 818 PRO A C 1
ATOM 6321 O O . PRO A 1 818 ? -27.373 33.646 20.693 1.00 59.66 818 PRO A O 1
ATOM 6324 N N . GLY A 1 819 ? -29.179 33.378 22.015 1.00 60.88 819 GLY A N 1
ATOM 6325 C CA . GLY A 1 819 ? -29.750 34.721 21.813 1.00 60.88 819 GLY A CA 1
ATOM 6326 C C . GLY A 1 819 ? -30.812 34.813 20.708 1.00 60.88 819 GLY A C 1
ATOM 6327 O O . GLY A 1 819 ? -31.351 35.891 20.478 1.00 60.88 819 GLY A O 1
ATOM 6328 N N . THR A 1 820 ? -31.140 33.699 20.048 1.00 62.94 820 THR A N 1
ATOM 6329 C CA . THR A 1 820 ? -32.224 33.614 19.055 1.00 62.94 820 THR A CA 1
ATOM 6330 C C . THR A 1 820 ? -33.445 32.923 19.665 1.00 62.94 820 THR A C 1
ATOM 6332 O O . THR A 1 820 ? -33.286 31.947 20.396 1.00 62.94 820 THR A O 1
ATOM 6335 N N . SER A 1 821 ? -34.659 33.389 19.351 1.00 66.88 821 SER A N 1
ATOM 6336 C CA . SER A 1 821 ? -35.895 32.695 19.737 1.00 66.88 821 SER A CA 1
ATOM 6337 C C . SER A 1 821 ? -35.925 31.297 19.112 1.00 66.88 821 SER A C 1
ATOM 6339 O O . SER A 1 821 ? -35.946 31.142 17.888 1.00 66.88 821 SER A O 1
ATOM 6341 N N . VAL A 1 822 ? -35.901 30.273 19.969 1.00 59.03 822 VAL A N 1
ATOM 6342 C CA . VAL A 1 822 ? -35.976 28.860 19.570 1.00 59.03 822 VAL A CA 1
ATOM 6343 C C . VAL A 1 822 ? -37.276 28.590 18.809 1.00 59.03 822 VAL A C 1
ATOM 6345 O O . VAL A 1 822 ? -37.269 27.925 17.775 1.00 59.03 822 VAL A O 1
ATOM 6348 N N . GLN A 1 823 ? -38.373 29.193 19.266 1.00 62.91 823 GLN A N 1
ATOM 6349 C CA . GLN A 1 823 ? -39.696 29.051 18.668 1.00 62.91 823 GLN A CA 1
ATOM 6350 C C . GLN A 1 823 ? -39.771 29.663 17.259 1.00 62.91 823 GLN A C 1
ATOM 6352 O O . GLN A 1 823 ? -40.294 29.028 16.344 1.00 62.91 823 GLN A O 1
ATOM 6357 N N . ASP A 1 824 ? -39.175 30.840 17.038 1.00 66.81 824 ASP A N 1
ATOM 6358 C CA . ASP A 1 824 ? -39.176 31.493 15.717 1.00 66.81 824 ASP A CA 1
ATOM 6359 C C . ASP A 1 824 ? -38.372 30.686 14.689 1.00 66.81 824 ASP A C 1
ATOM 6361 O O . ASP A 1 824 ? -38.727 30.616 13.510 1.00 66.81 824 ASP A O 1
ATOM 6365 N N . LYS A 1 825 ? -37.289 30.041 15.139 1.00 68.81 825 LYS A N 1
ATOM 6366 C CA . LYS A 1 825 ? -36.437 29.186 14.305 1.00 68.81 825 LYS A CA 1
ATOM 6367 C C . LYS A 1 825 ? -37.105 27.863 13.951 1.00 68.81 825 LYS A C 1
ATOM 6369 O O . LYS A 1 825 ? -37.006 27.462 12.795 1.00 68.81 825 LYS A O 1
ATOM 6374 N N . ILE A 1 826 ? -37.830 27.245 14.885 1.00 67.81 826 ILE A N 1
ATOM 6375 C CA . ILE A 1 826 ? -38.681 26.081 14.596 1.00 67.81 826 ILE A CA 1
ATOM 6376 C C . ILE A 1 826 ? -39.748 26.466 13.560 1.00 67.81 826 ILE A C 1
ATOM 6378 O O . ILE A 1 826 ? -39.864 25.809 12.529 1.00 67.81 826 ILE A O 1
ATOM 6382 N N . GLN A 1 827 ? -40.463 27.581 13.751 1.00 70.00 827 GLN A N 1
ATOM 6383 C CA . GLN A 1 827 ? -41.472 28.042 12.786 1.00 70.00 827 GLN A CA 1
ATOM 6384 C C . GLN A 1 827 ? -40.886 28.388 11.409 1.00 70.00 827 GLN A C 1
ATOM 6386 O O . GLN A 1 827 ? -41.545 28.213 10.384 1.00 70.00 827 GLN A O 1
ATOM 6391 N N . LEU A 1 828 ? -39.663 28.919 11.354 1.00 70.50 828 LEU A N 1
ATOM 6392 C CA . LEU A 1 828 ? -38.971 29.175 10.092 1.00 70.50 828 LEU A CA 1
ATOM 6393 C C . LEU A 1 828 ? -38.560 27.867 9.404 1.00 70.50 828 LEU A C 1
ATOM 6395 O O . LEU A 1 828 ? -38.745 27.737 8.198 1.00 70.50 828 LEU A O 1
ATOM 6399 N N . ALA A 1 829 ? -38.044 26.896 10.157 1.00 70.38 829 ALA A N 1
ATOM 6400 C CA . ALA A 1 829 ? -37.644 25.596 9.632 1.00 70.38 829 ALA A CA 1
ATOM 6401 C C . ALA A 1 829 ? -38.834 24.819 9.063 1.00 70.38 829 ALA A C 1
ATOM 6403 O O . ALA A 1 829 ? -38.762 24.335 7.937 1.00 70.38 829 ALA A O 1
ATOM 6404 N N . VAL A 1 830 ? -39.961 24.798 9.781 1.00 73.56 830 VAL A N 1
ATOM 6405 C CA . VAL A 1 830 ? -41.220 24.217 9.290 1.00 73.56 830 VAL A CA 1
ATOM 6406 C C . VAL A 1 830 ? -41.682 24.918 8.007 1.00 73.56 830 VAL A C 1
ATOM 6408 O O . VAL A 1 830 ? -42.095 24.257 7.056 1.00 73.56 830 VAL A O 1
ATOM 6411 N N . ARG A 1 831 ? -41.546 26.251 7.915 1.00 74.50 831 ARG A N 1
ATOM 6412 C CA . ARG A 1 831 ? -41.862 27.011 6.690 1.00 74.50 831 ARG A CA 1
ATOM 6413 C C . ARG A 1 831 ? -40.963 26.670 5.501 1.00 74.50 831 ARG A C 1
ATOM 6415 O O . ARG A 1 831 ? -41.420 26.737 4.365 1.00 74.50 831 ARG A O 1
ATOM 6422 N N . LYS A 1 832 ? -39.708 26.300 5.738 1.00 78.00 832 LYS A N 1
ATOM 6423 C CA . LYS A 1 832 ? -38.734 26.010 4.676 1.00 78.00 832 LYS A CA 1
ATOM 6424 C C . LYS A 1 832 ? -38.642 24.535 4.291 1.00 78.00 832 LYS A C 1
ATOM 6426 O O . LYS A 1 832 ? -38.177 24.243 3.193 1.00 78.00 832 LYS A O 1
ATOM 6431 N N . ALA A 1 833 ? -39.075 23.633 5.165 1.00 84.25 833 ALA A N 1
ATOM 6432 C CA . ALA A 1 833 ? -39.120 22.208 4.883 1.00 84.25 833 ALA A CA 1
ATOM 6433 C C . ALA A 1 833 ? -40.149 21.878 3.790 1.00 84.25 833 ALA A C 1
ATOM 6435 O O . ALA A 1 833 ? -41.196 22.525 3.688 1.00 84.25 833 ALA A O 1
ATOM 6436 N N . ARG A 1 834 ? -39.834 20.866 2.973 1.00 86.38 834 ARG A N 1
ATOM 6437 C CA . ARG A 1 834 ? -40.703 20.358 1.894 1.00 86.38 834 ARG A CA 1
ATOM 6438 C C . ARG A 1 834 ? -41.528 19.140 2.305 1.00 86.38 834 ARG A C 1
ATOM 6440 O O . ARG A 1 834 ? -42.481 18.803 1.615 1.00 86.38 834 ARG A O 1
ATOM 6447 N N . SER A 1 835 ? -41.162 18.495 3.407 1.00 89.69 835 SER A N 1
ATOM 6448 C CA . SER A 1 835 ? -41.844 17.350 4.014 1.00 89.69 835 SER A CA 1
ATOM 6449 C C . SER A 1 835 ? -41.609 17.345 5.531 1.00 89.69 835 SER A C 1
ATOM 6451 O O . SER A 1 835 ? -40.741 18.071 6.030 1.00 89.69 835 SER A O 1
ATOM 6453 N N . ALA A 1 836 ? -42.361 16.538 6.278 1.00 88.00 836 ALA A N 1
ATOM 6454 C CA . ALA A 1 836 ? -42.183 16.365 7.718 1.00 88.00 836 ALA A CA 1
ATOM 6455 C C . ALA A 1 836 ? -42.175 14.886 8.127 1.00 88.00 836 ALA A C 1
ATOM 6457 O O . ALA A 1 836 ? -43.016 14.109 7.678 1.00 88.00 836 ALA A O 1
ATOM 6458 N N . LEU A 1 837 ? -41.258 14.515 9.024 1.00 90.00 837 LEU A N 1
ATOM 6459 C CA . LEU A 1 837 ? -41.228 13.222 9.708 1.00 90.00 837 LEU A CA 1
ATOM 6460 C C . LEU A 1 837 ? -41.735 13.370 11.134 1.00 90.00 837 LEU A C 1
ATOM 6462 O O . LEU A 1 837 ? -41.364 14.313 11.836 1.00 90.00 837 LEU A O 1
ATOM 6466 N N . ILE A 1 838 ? -42.508 12.382 11.575 1.00 87.56 838 ILE A N 1
ATOM 6467 C CA . ILE A 1 838 ? -42.829 12.175 12.987 1.00 87.56 838 ILE A CA 1
ATOM 6468 C C . ILE A 1 838 ? -42.231 10.833 13.396 1.00 87.56 838 ILE A C 1
ATOM 6470 O O . ILE A 1 838 ? -42.766 9.785 13.037 1.00 87.56 838 ILE A O 1
ATOM 6474 N N . CYS A 1 839 ? -41.118 10.876 14.124 1.00 87.69 839 CYS A N 1
ATOM 6475 C CA . CYS A 1 839 ? -40.423 9.692 14.614 1.00 87.69 839 CYS A CA 1
ATOM 6476 C C . CYS A 1 839 ? -41.026 9.231 15.947 1.00 87.69 839 CYS A C 1
ATOM 6478 O O . CYS A 1 839 ? -41.114 10.007 16.900 1.00 87.69 839 CYS A O 1
ATOM 6480 N N . LEU A 1 840 ? -41.428 7.962 16.004 1.00 86.69 840 LEU A N 1
ATOM 6481 C CA . LEU A 1 840 ? -42.097 7.328 17.135 1.00 86.69 840 LEU A CA 1
ATOM 6482 C C . LEU A 1 840 ? -41.210 6.212 17.694 1.00 86.69 840 LEU A C 1
ATOM 6484 O O . LEU A 1 840 ? -41.023 5.196 17.028 1.00 86.69 840 LEU A O 1
ATOM 6488 N N . GLY A 1 841 ? -40.671 6.400 18.899 1.00 84.12 841 GLY A N 1
ATOM 6489 C CA . GLY A 1 841 ? -39.891 5.389 19.615 1.00 84.12 841 GLY A CA 1
ATOM 6490 C C . GLY A 1 841 ? -40.685 4.489 20.570 1.00 84.12 841 GLY A C 1
ATOM 6491 O O . GLY A 1 841 ? -41.903 4.652 20.716 1.00 84.12 841 GLY A O 1
ATOM 6492 N N . PRO A 1 842 ? -40.003 3.541 21.246 1.00 77.56 842 PRO A N 1
ATOM 6493 C CA . PRO A 1 842 ? -40.615 2.576 22.167 1.00 77.56 842 PRO A CA 1
ATOM 6494 C C . PRO A 1 842 ? -41.283 3.227 23.389 1.00 77.56 842 PRO A C 1
ATOM 6496 O O . PRO A 1 842 ? -42.311 2.732 23.850 1.00 77.56 842 PRO A O 1
ATOM 6499 N N . ASP A 1 843 ? -40.760 4.363 23.860 1.00 68.31 843 ASP A N 1
ATOM 6500 C CA . ASP A 1 843 ? -41.315 5.129 24.990 1.00 68.31 843 ASP A CA 1
ATOM 6501 C C . ASP A 1 843 ? -42.455 6.083 24.572 1.00 68.31 843 ASP A C 1
ATOM 6503 O O . ASP A 1 843 ? -43.090 6.740 25.403 1.00 68.31 843 ASP A O 1
ATOM 6507 N N . GLY A 1 844 ? -42.757 6.145 23.271 1.00 62.22 844 GLY A N 1
ATOM 6508 C CA . GLY A 1 844 ? -43.748 7.042 22.693 1.00 62.22 844 GLY A CA 1
ATOM 6509 C C . GLY A 1 844 ? -43.344 8.523 22.729 1.00 62.22 844 GLY A C 1
ATOM 6510 O O . GLY A 1 844 ? -42.197 8.900 22.935 1.00 62.22 844 GLY A O 1
ATOM 6511 N N . ILE A 1 845 ? -44.323 9.394 22.483 1.00 60.03 845 ILE A N 1
ATOM 6512 C CA . ILE A 1 845 ? -44.153 10.856 22.457 1.00 60.03 845 ILE A CA 1
ATOM 6513 C C . ILE A 1 845 ? -44.265 11.424 23.885 1.00 60.03 845 ILE A C 1
ATOM 6515 O O . ILE A 1 845 ? -45.207 11.090 24.617 1.00 60.03 845 ILE A O 1
ATOM 6519 N N . GLY A 1 846 ? -43.326 12.297 24.268 1.00 56.38 846 GLY A N 1
ATOM 6520 C CA . GLY A 1 846 ? -43.285 12.939 25.587 1.00 56.38 846 GLY A CA 1
ATOM 6521 C C . GLY A 1 846 ? -44.403 13.981 25.803 1.00 56.38 846 GLY A C 1
ATOM 6522 O O . GLY A 1 846 ? -45.009 14.446 24.838 1.00 56.38 846 GLY A O 1
ATOM 6523 N N . PRO A 1 847 ? -44.678 14.413 27.054 1.00 45.44 847 PRO A N 1
ATOM 6524 C CA . PRO A 1 847 ? -45.830 15.270 27.395 1.00 45.44 847 PRO A CA 1
ATOM 6525 C C . PRO A 1 847 ? -45.858 16.646 26.709 1.00 45.44 847 PRO A C 1
ATOM 6527 O O . PRO A 1 847 ? -46.895 17.300 26.677 1.00 45.44 847 PRO A O 1
ATOM 6530 N N . TRP A 1 848 ? -44.721 17.104 26.181 1.00 48.22 848 TRP A N 1
ATOM 6531 C CA . TRP A 1 848 ? -44.534 18.457 25.649 1.00 48.22 848 TRP A CA 1
ATOM 6532 C C . TRP A 1 848 ? -44.824 18.597 24.140 1.00 48.22 848 TRP A C 1
ATOM 6534 O O . TRP A 1 848 ? -44.692 19.682 23.591 1.00 48.22 848 TRP A O 1
ATOM 6544 N N . GLN A 1 849 ? -45.235 17.524 23.453 1.00 53.53 849 GLN A N 1
ATOM 6545 C CA . GLN A 1 849 ? -45.272 17.468 21.981 1.00 53.53 849 GLN A CA 1
ATOM 6546 C C . GLN A 1 849 ? -46.669 17.534 21.343 1.00 53.53 849 GLN A C 1
ATOM 6548 O O . GLN A 1 849 ? -46.771 17.617 20.122 1.00 53.53 849 GLN A O 1
ATOM 6553 N N . GLU A 1 850 ? -47.762 17.536 22.111 1.00 56.34 850 GLU A N 1
ATOM 6554 C CA . GLU A 1 850 ? -49.115 17.519 21.521 1.00 56.34 850 GLU A CA 1
ATOM 6555 C C . GLU A 1 850 ? -49.474 18.824 20.795 1.00 56.34 850 GLU A C 1
ATOM 6557 O O . GLU A 1 850 ? -50.032 18.787 19.697 1.00 56.34 850 GLU A O 1
ATOM 6562 N N . THR A 1 851 ? -49.123 19.975 21.369 1.00 56.81 851 THR A N 1
ATOM 6563 C CA . THR A 1 851 ? -49.383 21.286 20.754 1.00 56.81 851 THR A CA 1
ATOM 6564 C C . THR A 1 851 ? -48.491 21.518 19.532 1.00 56.81 851 THR A C 1
ATOM 6566 O O . THR A 1 851 ? -48.953 22.056 18.529 1.00 56.81 851 THR A O 1
ATOM 6569 N N . GLU A 1 852 ? -47.233 21.069 19.581 1.00 63.66 852 GLU A N 1
ATOM 6570 C CA . GLU A 1 852 ? -46.271 21.224 18.482 1.00 63.66 852 GLU A CA 1
ATOM 6571 C C . GLU A 1 852 ? -46.577 20.298 17.299 1.00 63.66 852 GLU A C 1
ATOM 6573 O O . GLU A 1 852 ? -46.538 20.744 16.154 1.00 63.66 852 GLU A O 1
ATOM 6578 N N . ILE A 1 853 ? -46.958 19.040 17.555 1.00 67.50 853 ILE A N 1
ATOM 6579 C CA . ILE A 1 853 ? -47.383 18.108 16.501 1.00 67.50 853 ILE A CA 1
ATOM 6580 C C . ILE A 1 853 ? -48.681 18.597 15.852 1.00 67.50 853 ILE A C 1
ATOM 6582 O O . ILE A 1 853 ? -48.793 18.566 14.629 1.00 67.50 853 ILE A O 1
ATOM 6586 N N . ARG A 1 854 ? -49.638 19.119 16.632 1.00 66.31 854 ARG A N 1
ATOM 6587 C CA . ARG A 1 854 ? -50.887 19.678 16.087 1.00 66.31 854 ARG A CA 1
ATOM 6588 C C . ARG A 1 854 ? -50.634 20.911 15.212 1.00 66.31 854 ARG A C 1
ATOM 6590 O O . ARG A 1 854 ? -51.177 20.987 14.115 1.00 66.31 854 ARG A O 1
ATOM 6597 N N . ALA A 1 855 ? -49.756 21.820 15.639 1.00 65.81 855 ALA A N 1
ATOM 6598 C CA . ALA A 1 855 ? -49.362 22.982 14.841 1.00 65.81 855 ALA A CA 1
ATOM 6599 C C . ALA A 1 855 ? -48.602 22.588 13.558 1.00 65.81 855 ALA A C 1
ATOM 6601 O O . ALA A 1 855 ? -48.837 23.160 12.493 1.00 65.81 855 ALA A O 1
ATOM 6602 N N . LEU A 1 856 ? -47.722 21.580 13.629 1.00 72.88 856 LEU A N 1
ATOM 6603 C CA . LEU A 1 856 ? -47.036 21.030 12.457 1.00 72.88 856 LEU A CA 1
ATOM 6604 C C . LEU A 1 856 ? -48.034 20.418 11.466 1.00 72.88 856 LEU A C 1
ATOM 6606 O O . LEU A 1 856 ? -47.894 20.616 10.263 1.00 72.88 856 LEU A O 1
ATOM 6610 N N . MET A 1 857 ? -49.060 19.720 11.952 1.00 71.25 857 MET A N 1
ATOM 6611 C CA . MET A 1 857 ? -50.109 19.151 11.105 1.00 71.25 857 MET A CA 1
ATOM 6612 C C . MET A 1 857 ? -50.958 20.210 10.411 1.00 71.25 857 MET A C 1
ATOM 6614 O O . MET A 1 857 ? -51.207 20.075 9.216 1.00 71.25 857 MET A O 1
ATOM 6618 N N . GLU A 1 858 ? -51.390 21.251 11.127 1.00 71.38 858 GLU A N 1
ATOM 6619 C CA . GLU A 1 858 ? -52.129 22.371 10.529 1.00 71.38 858 GLU A CA 1
ATOM 6620 C C . GLU A 1 858 ? -51.326 22.974 9.368 1.00 71.38 858 GLU A C 1
ATOM 6622 O O . GLU A 1 858 ? -51.856 23.151 8.272 1.00 71.38 858 GLU A O 1
ATOM 6627 N N . GLN A 1 859 ? -50.014 23.150 9.560 1.00 70.69 859 GLN A N 1
ATOM 6628 C CA . GLN A 1 859 ? -49.093 23.595 8.512 1.00 70.69 859 GLN A CA 1
ATOM 6629 C C . GLN A 1 859 ? -48.919 22.578 7.372 1.00 70.69 859 GLN A C 1
ATOM 6631 O O . GLN A 1 859 ? -48.772 22.984 6.219 1.00 70.69 859 GLN A O 1
ATOM 6636 N N . CYS A 1 860 ? -48.938 21.271 7.656 1.00 75.69 860 CYS A N 1
ATOM 6637 C CA . CYS A 1 860 ? -48.856 20.241 6.617 1.00 75.69 860 CYS A CA 1
ATOM 6638 C C . CYS A 1 860 ? -50.097 20.238 5.721 1.00 75.69 860 CYS A C 1
ATOM 6640 O O . CYS A 1 860 ? -49.974 20.172 4.499 1.00 75.69 860 CYS A O 1
ATOM 6642 N N . VAL A 1 861 ? -51.282 20.354 6.325 1.00 72.69 861 VAL A N 1
ATOM 6643 C CA . VAL A 1 861 ? -52.569 20.377 5.618 1.00 72.69 861 VAL A CA 1
ATOM 6644 C C . VAL A 1 861 ? -52.721 21.662 4.807 1.00 72.69 861 VAL A C 1
ATOM 6646 O O . VAL A 1 861 ? -53.032 21.593 3.621 1.00 72.69 861 VAL A O 1
ATOM 6649 N N . GLU A 1 862 ? -52.437 22.825 5.403 1.00 74.19 862 GLU A N 1
ATOM 6650 C CA . GLU A 1 862 ? -52.534 24.128 4.728 1.00 74.19 862 GLU A CA 1
ATOM 6651 C C . GLU A 1 862 ? -51.625 24.213 3.490 1.00 74.19 862 GLU A C 1
ATOM 6653 O O . GLU A 1 862 ? -51.982 24.829 2.487 1.00 74.19 862 GLU A O 1
ATOM 6658 N N . ARG A 1 863 ? -50.458 23.557 3.529 1.00 74.00 863 ARG A N 1
ATOM 6659 C CA . ARG A 1 863 ? -49.425 23.656 2.485 1.00 74.00 863 ARG A CA 1
ATOM 6660 C C . ARG A 1 863 ? -49.323 22.434 1.578 1.00 74.00 863 ARG A C 1
ATOM 6662 O O . ARG A 1 863 ? -48.431 22.398 0.734 1.00 74.00 863 ARG A O 1
ATOM 6669 N N . SER A 1 864 ? -50.195 21.437 1.750 1.00 77.50 864 SER A N 1
ATOM 6670 C CA . SER A 1 864 ? -50.084 20.131 1.074 1.00 77.50 864 SER A CA 1
ATOM 6671 C C . SER A 1 864 ? -48.688 19.496 1.224 1.00 77.50 864 SER A C 1
ATOM 6673 O O . SER A 1 864 ? -48.169 18.873 0.300 1.00 77.50 864 SER A O 1
ATOM 6675 N N . MET A 1 865 ? -48.057 19.689 2.385 1.00 82.69 865 MET A N 1
ATOM 6676 C CA . MET A 1 865 ? -46.729 19.160 2.692 1.00 82.69 865 MET A CA 1
ATOM 6677 C C . MET A 1 865 ? -46.851 17.687 3.122 1.00 82.69 865 MET A C 1
ATOM 6679 O O . MET A 1 865 ? -47.624 17.404 4.042 1.00 82.69 865 MET A O 1
ATOM 6683 N N . PRO A 1 866 ? -46.098 16.745 2.519 1.00 86.06 866 PRO A N 1
ATOM 6684 C CA . PRO A 1 866 ? -46.121 15.344 2.926 1.00 86.06 866 PRO A CA 1
ATOM 6685 C C . PRO A 1 866 ? -45.705 15.169 4.388 1.00 86.06 866 PRO A C 1
ATOM 6687 O O . PRO A 1 866 ? -44.644 15.643 4.803 1.00 86.06 866 PRO A O 1
ATOM 6690 N N . LEU A 1 867 ? -46.534 14.456 5.149 1.00 86.44 867 LEU A N 1
ATOM 6691 C CA . LEU A 1 867 ? -46.275 14.067 6.530 1.00 86.44 867 LEU A CA 1
ATOM 6692 C C . LEU A 1 867 ? -46.094 12.549 6.589 1.00 86.44 867 LEU A C 1
ATOM 6694 O O . LEU A 1 867 ? -46.968 11.801 6.151 1.00 86.44 867 LEU A O 1
ATOM 6698 N N . ILE A 1 868 ? -44.953 12.104 7.111 1.00 90.56 868 ILE A N 1
ATOM 6699 C CA . ILE A 1 868 ? -44.528 10.703 7.082 1.00 90.56 868 ILE A CA 1
ATOM 6700 C C . ILE A 1 868 ? -44.312 10.220 8.521 1.00 90.56 868 ILE A C 1
ATOM 6702 O O . ILE A 1 868 ? -43.349 10.633 9.179 1.00 90.56 868 ILE A O 1
ATOM 6706 N N . PRO A 1 869 ? -45.188 9.345 9.038 1.00 89.12 869 PRO A N 1
ATOM 6707 C CA . PRO A 1 869 ? -44.950 8.669 10.305 1.00 89.12 869 PRO A CA 1
ATOM 6708 C C . PRO A 1 869 ? -43.804 7.659 10.160 1.00 89.12 869 PRO A C 1
ATOM 6710 O O . PRO A 1 869 ? -43.808 6.838 9.238 1.00 89.12 869 PRO A O 1
ATOM 6713 N N . VAL A 1 870 ? -42.837 7.710 11.079 1.00 90.62 870 VAL A N 1
ATOM 6714 C CA . VAL A 1 870 ? -41.681 6.807 11.127 1.00 90.62 870 VAL A CA 1
ATOM 6715 C C . VAL A 1 870 ? -41.685 6.058 12.455 1.00 90.62 870 VAL A C 1
ATOM 6717 O O . VAL A 1 870 ? -41.520 6.666 13.511 1.00 90.62 870 VAL A O 1
ATOM 6720 N N . MET A 1 871 ? -41.858 4.741 12.408 1.00 89.12 871 MET A N 1
ATOM 6721 C CA . MET A 1 871 ? -41.720 3.869 13.575 1.00 89.12 871 MET A CA 1
ATOM 6722 C C . MET A 1 871 ? -40.245 3.502 13.733 1.00 89.12 871 MET A C 1
ATOM 6724 O O . MET A 1 871 ? -39.654 2.933 12.817 1.00 89.12 871 MET A O 1
ATOM 6728 N N . LEU A 1 872 ? -39.646 3.871 14.863 1.00 89.19 872 LEU A N 1
ATOM 6729 C CA . LEU A 1 872 ? -38.266 3.519 15.195 1.00 89.19 872 LEU A CA 1
ATOM 6730 C C . LEU A 1 872 ? -38.192 2.085 15.754 1.00 89.19 872 LEU A C 1
ATOM 6732 O O . LEU A 1 872 ? -39.201 1.592 16.271 1.00 89.19 872 LEU A O 1
ATOM 6736 N N . PRO A 1 873 ? -37.008 1.441 15.733 1.00 85.56 873 PRO A N 1
ATOM 6737 C CA . PRO A 1 873 ? -36.836 0.093 16.263 1.00 85.56 873 PRO A CA 1
ATOM 6738 C C . PRO A 1 873 ? -37.381 -0.048 17.689 1.00 85.56 873 PRO A C 1
ATOM 6740 O O . PRO A 1 873 ? -37.073 0.745 18.581 1.00 85.56 873 PRO A O 1
ATOM 6743 N N . GLY A 1 874 ? -38.226 -1.059 17.897 1.00 78.38 874 GLY A N 1
ATOM 6744 C CA . GLY A 1 874 ? -38.893 -1.324 19.176 1.00 78.38 874 GLY A CA 1
ATOM 6745 C C . GLY A 1 874 ? -40.234 -0.607 19.391 1.00 78.38 874 GLY A C 1
ATOM 6746 O O . GLY A 1 874 ? -40.937 -0.929 20.355 1.00 78.38 874 GLY A O 1
ATOM 6747 N N . ALA A 1 875 ? -40.648 0.306 18.507 1.00 81.31 875 ALA A N 1
ATOM 6748 C CA . ALA A 1 875 ? -41.970 0.927 18.560 1.00 81.31 875 ALA A CA 1
ATOM 6749 C C . ALA A 1 875 ? -43.054 -0.039 18.045 1.00 81.31 875 ALA A C 1
ATOM 6751 O O . ALA A 1 875 ? -43.039 -0.468 16.897 1.00 81.31 875 ALA A O 1
ATOM 6752 N N . ARG A 1 876 ? -44.023 -0.394 18.900 1.00 70.12 876 ARG A N 1
ATOM 6753 C CA . ARG A 1 876 ? -44.998 -1.463 18.591 1.00 70.12 876 ARG A CA 1
ATOM 6754 C C . ARG A 1 876 ? -46.222 -1.007 17.799 1.00 70.12 876 ARG A C 1
ATOM 6756 O O . ARG A 1 876 ? -46.779 -1.789 17.038 1.00 70.12 876 ARG A O 1
ATOM 6763 N N . ALA A 1 877 ? -46.691 0.215 18.034 1.00 70.88 877 ALA A N 1
ATOM 6764 C CA . ALA A 1 877 ? -47.863 0.779 17.372 1.00 70.88 877 ALA A CA 1
ATOM 6765 C C . ALA A 1 877 ? -47.902 2.299 17.549 1.00 70.88 877 ALA A C 1
ATOM 6767 O O . ALA A 1 877 ? -47.377 2.832 18.529 1.00 70.88 877 ALA A O 1
ATOM 6768 N N . VAL A 1 878 ? -48.586 2.989 16.636 1.00 71.44 878 VAL A N 1
ATOM 6769 C CA . VAL A 1 878 ? -48.936 4.399 16.825 1.00 71.44 878 VAL A CA 1
ATOM 6770 C C . VAL A 1 878 ? -49.853 4.509 18.055 1.00 71.44 878 VAL A C 1
ATOM 6772 O O . VAL A 1 878 ? -50.888 3.836 18.097 1.00 71.44 878 VAL A O 1
ATOM 6775 N N . PRO A 1 879 ? -49.527 5.337 19.066 1.00 70.19 879 PRO A N 1
ATOM 6776 C CA . PRO A 1 879 ? -50.376 5.490 20.246 1.00 70.19 879 PRO A CA 1
ATOM 6777 C C . PRO A 1 879 ? -51.791 5.949 19.862 1.00 70.19 879 PRO A C 1
ATOM 6779 O O . PRO A 1 879 ? -51.934 6.842 19.033 1.00 70.19 879 PRO A O 1
ATOM 6782 N N . ALA A 1 880 ? -52.838 5.413 20.505 1.00 67.88 880 ALA A N 1
ATOM 6783 C CA . ALA A 1 880 ? -54.244 5.694 20.156 1.00 67.88 880 ALA A CA 1
ATOM 6784 C C . ALA A 1 880 ? -54.599 7.198 20.123 1.00 67.88 880 ALA A C 1
ATOM 6786 O O . ALA A 1 880 ? -55.392 7.640 19.295 1.00 67.88 880 ALA A O 1
ATOM 6787 N N . ARG A 1 881 ? -53.947 8.001 20.975 1.00 63.28 881 ARG A N 1
ATOM 6788 C CA . ARG A 1 881 ? -54.042 9.475 21.003 1.00 63.28 881 ARG A CA 1
ATOM 6789 C C . ARG A 1 881 ? -53.544 10.177 19.723 1.00 63.28 881 ARG A C 1
ATOM 6791 O O . ARG A 1 881 ? -53.907 11.321 19.484 1.00 63.28 881 ARG A O 1
ATOM 6798 N N . PHE A 1 882 ? -52.771 9.484 18.887 1.00 69.12 882 PHE A N 1
ATOM 6799 C CA . PHE A 1 882 ? -52.317 9.911 17.560 1.00 69.12 882 PHE A CA 1
ATOM 6800 C C . PHE A 1 882 ? -52.904 9.040 16.439 1.00 69.12 882 PHE A C 1
ATOM 6802 O O . PHE A 1 882 ? -52.316 8.935 15.367 1.00 69.12 882 PHE A O 1
ATOM 6809 N N . GLY A 1 883 ? -54.069 8.414 16.656 1.00 64.12 883 GLY A N 1
ATOM 6810 C CA . GLY A 1 883 ? -54.695 7.503 15.685 1.00 64.12 883 GLY A CA 1
ATOM 6811 C C . GLY A 1 883 ? -54.951 8.113 14.298 1.00 64.12 883 GLY A C 1
ATOM 6812 O O . GLY A 1 883 ? -55.044 7.387 13.314 1.00 64.12 883 GLY A O 1
ATOM 6813 N N . PHE A 1 884 ? -54.982 9.445 14.191 1.00 68.69 884 PHE A N 1
ATOM 6814 C CA . PHE A 1 884 ? -55.034 10.160 12.914 1.00 68.69 884 PHE A CA 1
ATOM 6815 C C . PHE A 1 884 ? -53.781 9.945 12.040 1.00 68.69 884 PHE A C 1
ATOM 6817 O O . PHE A 1 884 ? -53.886 10.031 10.821 1.00 68.69 884 PHE A O 1
ATOM 6824 N N . LEU A 1 885 ? -52.610 9.630 12.617 1.00 71.00 885 LEU A N 1
ATOM 6825 C CA . LEU A 1 885 ? -51.393 9.320 11.851 1.00 71.00 885 LEU A CA 1
ATOM 6826 C C . LEU A 1 885 ? -51.554 8.046 11.014 1.00 71.00 885 LEU A C 1
ATOM 6828 O O . LEU A 1 885 ? -50.892 7.906 9.992 1.00 71.00 885 LEU A O 1
ATOM 6832 N N . GLY A 1 886 ? -52.484 7.162 11.394 1.00 64.75 886 GLY A N 1
ATOM 6833 C CA 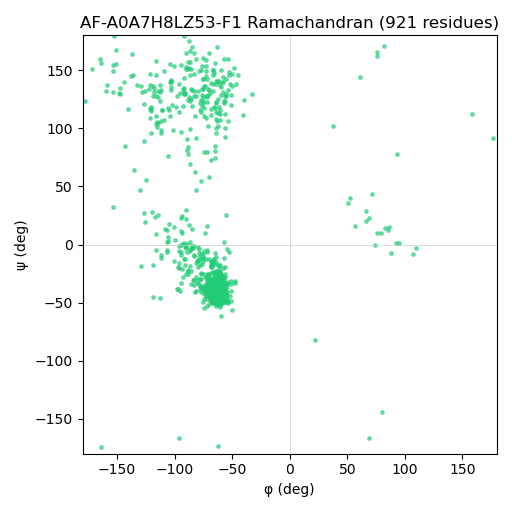. GLY A 1 886 ? -52.848 5.978 10.614 1.00 64.75 886 GLY A CA 1
ATOM 6834 C C . GLY A 1 886 ? -53.489 6.288 9.256 1.00 64.75 886 GLY A C 1
ATOM 6835 O O . GLY A 1 886 ? -53.693 5.374 8.466 1.00 64.75 886 GLY A O 1
ATOM 6836 N N . GLN A 1 887 ? -53.798 7.558 8.966 1.00 71.31 887 GLN A N 1
ATOM 6837 C CA . GLN A 1 887 ? -54.266 8.014 7.653 1.00 71.31 887 GLN A CA 1
ATOM 6838 C C . GLN A 1 887 ? -53.108 8.269 6.664 1.00 71.31 887 GLN A C 1
ATOM 6840 O O . GLN A 1 887 ? -53.362 8.461 5.476 1.00 71.31 887 GLN A O 1
ATOM 6845 N N . PHE A 1 888 ? -51.850 8.254 7.127 1.00 79.19 888 PHE A N 1
ATOM 6846 C CA . PHE A 1 888 ? -50.648 8.482 6.317 1.00 79.19 888 PHE A CA 1
ATOM 6847 C C . PHE A 1 888 ? -49.833 7.190 6.135 1.00 79.19 888 PHE A C 1
ATOM 6849 O O . PHE A 1 888 ? -49.796 6.320 7.008 1.00 79.19 888 PHE A O 1
ATOM 6856 N N . GLY A 1 889 ? -49.135 7.072 5.000 1.00 79.06 889 GLY A N 1
ATOM 6857 C CA . GLY A 1 889 ? -48.248 5.939 4.719 1.00 79.06 889 GLY A CA 1
ATOM 6858 C C . GLY A 1 889 ? -47.090 5.871 5.719 1.00 79.06 889 GLY A C 1
ATOM 6859 O O . GLY A 1 889 ? -46.167 6.678 5.656 1.00 79.06 889 GLY A O 1
ATOM 6860 N N . THR A 1 890 ? -47.141 4.907 6.640 1.00 85.06 890 THR A N 1
ATOM 6861 C CA . THR A 1 890 ? -46.163 4.752 7.732 1.00 85.06 890 THR A CA 1
ATOM 6862 C C . THR A 1 890 ? -44.947 3.944 7.279 1.00 85.06 890 THR A C 1
ATOM 6864 O O . THR A 1 890 ? -45.098 2.881 6.672 1.00 85.06 890 THR A O 1
ATOM 6867 N N . VAL A 1 891 ? -43.739 4.418 7.592 1.00 88.62 891 VAL A N 1
ATOM 6868 C CA . VAL A 1 891 ? -42.478 3.678 7.411 1.00 88.62 891 VAL A CA 1
ATOM 6869 C C . VAL A 1 891 ? -42.081 3.047 8.744 1.00 88.62 891 VAL A C 1
ATOM 6871 O O . VAL A 1 891 ? -42.040 3.748 9.751 1.00 88.62 891 VAL A O 1
ATOM 6874 N N . SER A 1 892 ? -41.812 1.738 8.756 1.00 87.19 892 SER A N 1
ATOM 6875 C CA . SER A 1 892 ? -41.420 0.999 9.963 1.00 87.19 892 SER A CA 1
ATOM 6876 C C . SER A 1 892 ? -39.998 0.486 9.845 1.00 87.19 892 SER A C 1
ATOM 6878 O O . SER A 1 892 ? -39.657 -0.088 8.813 1.00 87.19 892 SER A O 1
ATOM 6880 N N . PHE A 1 893 ? -39.207 0.717 10.888 1.00 85.56 893 PHE A N 1
ATOM 6881 C CA . PHE A 1 893 ? -37.909 0.097 11.114 1.00 85.56 893 PHE A CA 1
ATOM 6882 C C . PHE A 1 893 ? -38.077 -0.942 12.221 1.00 85.56 893 PHE A C 1
ATOM 6884 O O . PHE A 1 893 ? -38.453 -0.591 13.343 1.00 85.56 893 PHE A O 1
ATOM 6891 N N . ASP A 1 894 ? -37.834 -2.209 11.904 1.00 78.62 894 ASP A N 1
ATOM 6892 C CA . ASP A 1 894 ? -38.172 -3.327 12.784 1.00 78.62 894 ASP A CA 1
ATOM 6893 C C . ASP A 1 894 ? -36.975 -3.745 13.651 1.00 78.62 894 ASP A C 1
ATOM 6895 O O . ASP A 1 894 ? -37.133 -4.029 14.842 1.00 78.62 894 ASP A O 1
ATOM 6899 N N . GLN A 1 895 ? -35.773 -3.751 13.072 1.00 72.69 895 GLN A N 1
ATOM 6900 C CA . GLN A 1 895 ? -34.516 -4.140 13.713 1.00 72.69 895 GLN A CA 1
ATOM 6901 C C . GLN A 1 895 ? -33.560 -2.956 13.873 1.00 72.69 895 GLN A C 1
ATOM 6903 O O . GLN A 1 895 ? -32.994 -2.783 14.952 1.00 72.69 895 GLN A O 1
ATOM 6908 N N . ASP A 1 896 ? -33.379 -2.145 12.826 1.00 77.81 896 ASP A N 1
ATOM 6909 C CA . ASP A 1 896 ? -32.383 -1.072 12.798 1.00 77.81 896 ASP A CA 1
ATOM 6910 C C . ASP A 1 896 ? -32.784 0.063 11.840 1.00 77.81 896 ASP A C 1
ATOM 6912 O O . ASP A 1 896 ? -33.421 -0.152 10.814 1.00 77.81 896 ASP A O 1
ATOM 6916 N N . ILE A 1 897 ? -32.383 1.303 12.131 1.00 77.06 897 ILE A N 1
ATOM 6917 C CA . ILE A 1 897 ? -32.735 2.451 11.277 1.00 77.06 897 ILE A CA 1
ATOM 6918 C C . ILE A 1 897 ? -32.008 2.444 9.915 1.00 77.06 897 ILE A C 1
ATOM 6920 O O . ILE A 1 897 ? -32.356 3.218 9.022 1.00 77.06 897 ILE A O 1
ATOM 6924 N N . THR A 1 898 ? -30.989 1.595 9.748 1.00 72.19 898 THR A N 1
ATOM 6925 C CA . THR A 1 898 ? -30.211 1.421 8.511 1.00 72.19 898 THR A CA 1
ATOM 6926 C C . THR A 1 898 ? -30.833 0.418 7.532 1.00 72.19 898 THR A C 1
ATOM 6928 O O . THR A 1 898 ? -30.275 0.178 6.454 1.00 72.19 898 THR A O 1
ATOM 6931 N N . GLU A 1 899 ? -31.999 -0.153 7.858 1.00 72.56 899 GLU A N 1
ATOM 6932 C CA . GLU A 1 899 ? -32.722 -1.063 6.969 1.00 72.56 899 GLU A CA 1
ATOM 6933 C C . GLU A 1 899 ? -33.029 -0.399 5.616 1.00 72.56 899 GLU A C 1
ATOM 6935 O O . GLU A 1 899 ? -33.670 0.653 5.525 1.00 72.56 899 GLU A O 1
ATOM 6940 N N . GLN A 1 900 ? -32.568 -1.033 4.533 1.00 70.81 900 GLN A N 1
ATOM 6941 C CA . GLN A 1 900 ? -32.550 -0.407 3.208 1.00 70.81 900 GLN A CA 1
ATOM 6942 C C . GLN A 1 900 ? -33.945 -0.220 2.608 1.00 70.81 900 GLN A C 1
ATOM 6944 O O . GLN A 1 900 ? -34.212 0.818 2.011 1.00 70.81 900 GLN A O 1
ATOM 6949 N N . GLU A 1 901 ? -34.848 -1.189 2.763 1.00 77.75 901 GLU A N 1
ATOM 6950 C CA . GLU A 1 901 ? -36.205 -1.090 2.214 1.00 77.75 901 GLU A CA 1
ATOM 6951 C C . GLU A 1 901 ? -37.018 0.048 2.877 1.00 77.75 901 GLU A C 1
ATOM 6953 O O . GLU A 1 901 ? -37.526 0.915 2.151 1.00 77.75 901 GLU A O 1
ATOM 6958 N N . PRO A 1 902 ? -37.088 0.144 4.222 1.00 83.25 902 PRO A N 1
ATOM 6959 C CA . PRO A 1 902 ? -37.662 1.299 4.909 1.00 83.25 902 PRO A CA 1
ATOM 6960 C C . PRO A 1 902 ? -36.981 2.630 4.553 1.00 83.25 902 PRO A C 1
ATOM 6962 O O . PRO A 1 902 ? -37.682 3.610 4.292 1.00 83.25 902 PRO A O 1
ATOM 6965 N N . LEU A 1 903 ? -35.644 2.680 4.459 1.00 81.19 903 LEU A N 1
ATOM 6966 C CA . LEU A 1 903 ? -34.913 3.891 4.055 1.00 81.19 903 LEU A CA 1
ATOM 6967 C C . LEU A 1 903 ? -35.254 4.338 2.631 1.00 81.19 903 LEU A C 1
ATOM 6969 O O . LEU A 1 903 ? -35.488 5.525 2.402 1.00 81.19 903 LEU A O 1
ATOM 6973 N N . CYS A 1 904 ? -35.312 3.418 1.668 1.00 76.00 904 CYS A N 1
ATOM 6974 C CA . CYS A 1 904 ? -35.688 3.731 0.290 1.00 76.00 904 CYS A CA 1
ATOM 6975 C C . CYS A 1 904 ? -37.117 4.278 0.214 1.00 76.00 904 CYS A C 1
ATOM 6977 O O . CYS A 1 904 ? -37.360 5.272 -0.472 1.00 76.00 904 CYS A O 1
ATOM 6979 N N . ARG A 1 905 ? -38.053 3.685 0.963 1.00 81.12 905 ARG A N 1
ATOM 6980 C CA . ARG A 1 905 ? -39.429 4.189 1.075 1.00 81.12 905 ARG A CA 1
ATOM 6981 C C . ARG A 1 905 ? -39.499 5.562 1.738 1.00 81.12 905 ARG A C 1
ATOM 6983 O O . ARG A 1 905 ? -40.296 6.396 1.318 1.00 81.12 905 ARG A O 1
ATOM 6990 N N . LEU A 1 906 ? -38.668 5.808 2.747 1.00 87.69 906 LEU A N 1
ATOM 6991 C CA . LEU A 1 906 ? -38.594 7.091 3.436 1.00 87.69 906 LEU A CA 1
ATOM 6992 C C . LEU A 1 906 ? -38.048 8.193 2.521 1.00 87.69 906 LEU A C 1
ATOM 6994 O O . LEU A 1 906 ? -38.646 9.261 2.420 1.00 87.69 906 LEU A O 1
ATOM 6998 N N . VAL A 1 907 ? -36.950 7.925 1.810 1.00 85.81 907 VAL A N 1
ATOM 6999 C CA . VAL A 1 907 ? -36.370 8.856 0.828 1.00 85.81 907 VAL A CA 1
ATOM 7000 C C . VAL A 1 907 ? -37.353 9.122 -0.306 1.00 85.81 907 VAL A C 1
ATOM 7002 O O . VAL A 1 907 ? -37.503 10.272 -0.717 1.00 85.81 907 VAL A O 1
ATOM 7005 N N . TRP A 1 908 ? -38.076 8.102 -0.770 1.00 85.06 908 TRP A N 1
ATOM 7006 C CA . TRP A 1 908 ? -39.158 8.286 -1.733 1.00 85.06 908 TRP A CA 1
ATOM 7007 C C . TRP A 1 908 ? -40.259 9.195 -1.176 1.00 85.06 908 TRP A C 1
ATOM 7009 O O . TRP A 1 908 ? -40.642 10.152 -1.842 1.00 85.06 908 TRP A O 1
ATOM 7019 N N . GLY A 1 909 ? -40.713 8.970 0.059 1.00 84.06 909 GLY A N 1
ATOM 7020 C CA . GLY A 1 909 ? -41.716 9.824 0.698 1.00 84.06 909 GLY A CA 1
ATOM 7021 C C . GLY A 1 909 ? -41.270 11.286 0.832 1.00 84.06 909 GLY A C 1
ATOM 7022 O O . GLY A 1 909 ? -42.085 12.191 0.675 1.00 84.06 909 GLY A O 1
ATOM 7023 N N . ILE A 1 910 ? -39.977 11.526 1.076 1.00 87.56 910 ILE A N 1
ATOM 7024 C CA . ILE A 1 910 ? -39.398 12.872 1.219 1.00 87.56 910 ILE A CA 1
ATOM 7025 C C . ILE A 1 910 ? -39.208 13.566 -0.139 1.00 87.56 910 ILE A C 1
ATOM 7027 O O . ILE A 1 910 ? -39.439 14.768 -0.264 1.00 87.56 910 ILE A O 1
ATOM 7031 N N . THR A 1 911 ? -38.751 12.832 -1.155 1.00 82.69 911 THR A N 1
ATOM 7032 C CA . THR A 1 911 ? -38.346 13.403 -2.455 1.00 82.69 911 THR A CA 1
ATOM 7033 C C . THR A 1 911 ? -39.433 13.335 -3.525 1.00 82.69 911 THR A C 1
ATOM 7035 O O . THR A 1 911 ? -39.352 14.054 -4.518 1.00 82.69 911 THR A O 1
ATOM 7038 N N . GLY A 1 912 ? -40.431 12.465 -3.357 1.00 76.94 912 GLY A N 1
ATOM 7039 C CA . GLY A 1 912 ? -41.451 12.154 -4.359 1.00 76.94 912 GLY A CA 1
ATOM 7040 C C . GLY A 1 912 ? -40.954 11.291 -5.527 1.00 76.94 912 GLY A C 1
ATOM 7041 O O . GLY A 1 912 ? -41.746 10.954 -6.405 1.00 76.94 912 GLY A O 1
ATOM 7042 N N . VAL A 1 913 ? -39.674 10.900 -5.552 1.00 72.12 913 VAL A N 1
ATOM 7043 C CA . VAL A 1 913 ? -39.061 10.129 -6.647 1.00 72.12 913 VAL A CA 1
ATOM 7044 C C . VAL A 1 913 ? -38.998 8.646 -6.282 1.00 72.12 913 VAL A C 1
ATOM 7046 O O . VAL A 1 913 ? -38.360 8.269 -5.300 1.00 72.12 913 VAL A O 1
ATOM 7049 N N . HIS A 1 914 ? -39.671 7.797 -7.063 1.00 58.81 914 HIS A N 1
ATOM 7050 C CA . HIS A 1 914 ? -39.695 6.353 -6.822 1.00 58.81 914 HIS A CA 1
ATOM 7051 C C . HIS A 1 914 ? -38.366 5.698 -7.263 1.00 58.81 914 HIS A C 1
ATOM 7053 O O . HIS A 1 914 ? -37.919 5.941 -8.385 1.00 58.81 914 HIS A O 1
ATOM 7059 N N . PRO A 1 915 ? -37.748 4.819 -6.448 1.00 50.00 915 PRO A N 1
ATOM 7060 C CA . PRO A 1 915 ? -36.423 4.247 -6.728 1.00 50.00 915 PRO A CA 1
ATOM 7061 C C . PRO A 1 915 ? -36.353 3.320 -7.957 1.00 50.00 915 PRO A C 1
ATOM 7063 O O . PRO A 1 915 ? -35.258 3.011 -8.414 1.00 50.00 915 PRO A O 1
ATOM 7066 N N . ALA A 1 916 ? -37.493 2.896 -8.516 1.00 42.59 916 ALA A N 1
ATOM 7067 C CA . ALA A 1 916 ? -37.560 1.985 -9.668 1.00 42.59 916 ALA A CA 1
ATOM 7068 C C . ALA A 1 916 ? -37.934 2.636 -11.022 1.00 42.59 916 ALA A C 1
ATOM 7070 O O . ALA A 1 916 ? -38.330 1.919 -11.937 1.00 42.59 916 ALA A O 1
ATOM 7071 N N . GLY A 1 917 ? -37.831 3.959 -11.205 1.00 33.09 917 GLY A N 1
ATOM 7072 C CA . GLY A 1 917 ? -38.061 4.533 -12.539 1.00 33.09 917 GLY A CA 1
ATOM 7073 C C . GLY A 1 917 ? -37.865 6.040 -12.650 1.00 33.09 917 GLY A C 1
ATOM 7074 O O . GLY A 1 917 ? -38.531 6.816 -11.968 1.00 33.09 917 GLY A O 1
ATOM 7075 N N . GLY A 1 918 ? -36.984 6.453 -13.565 1.00 32.78 918 GLY A N 1
ATOM 7076 C CA . GLY A 1 918 ? -36.986 7.813 -14.091 1.00 32.78 918 GLY A CA 1
ATOM 7077 C C . GLY A 1 918 ? -38.315 8.111 -14.786 1.00 32.78 918 GLY A C 1
ATOM 7078 O O . GLY A 1 918 ? -38.835 7.262 -15.502 1.00 32.78 918 GLY A O 1
ATOM 7079 N N . SER A 1 919 ? -38.843 9.312 -14.535 1.00 28.64 919 SER A N 1
ATOM 7080 C CA . SER A 1 919 ? -39.924 9.992 -15.268 1.00 28.64 919 SER A CA 1
ATOM 7081 C C . SER A 1 919 ? -41.068 9.105 -15.787 1.00 28.64 919 SER A C 1
ATOM 7083 O O . SER A 1 919 ? -40.982 8.529 -16.871 1.00 28.64 919 SER A O 1
ATOM 7085 N N . ALA A 1 920 ? -42.202 9.109 -15.083 1.00 25.73 920 ALA A N 1
ATOM 7086 C CA . ALA A 1 920 ? -43.484 8.819 -15.725 1.00 25.73 920 ALA A CA 1
ATOM 7087 C C . ALA A 1 920 ? -43.769 9.887 -16.808 1.00 25.73 920 ALA A C 1
ATOM 7089 O O . ALA A 1 920 ? -43.478 11.066 -16.572 1.00 25.73 920 ALA A O 1
ATOM 7090 N N . PRO A 1 921 ? -44.325 9.523 -17.979 1.00 31.05 921 PRO A N 1
ATOM 7091 C CA . PRO A 1 921 ? -44.731 10.506 -18.971 1.00 31.05 921 PRO A CA 1
ATOM 7092 C C . PRO A 1 921 ? -45.897 11.318 -18.401 1.00 31.05 921 PRO A C 1
ATOM 7094 O O . PRO A 1 921 ? -46.843 10.763 -17.841 1.00 31.05 921 PRO A O 1
ATOM 7097 N N . SER A 1 922 ? -45.807 12.640 -18.522 1.00 29.97 922 SER A N 1
ATOM 7098 C CA . SER A 1 922 ? -46.921 13.549 -18.276 1.00 29.97 922 SER A CA 1
ATOM 7099 C C . SER A 1 922 ? -48.102 13.155 -19.163 1.00 29.97 922 SER A C 1
ATOM 7101 O O . SER A 1 922 ? -47.931 13.001 -20.374 1.00 29.97 922 SER A O 1
ATOM 7103 N N . SER A 1 923 ? -49.259 12.989 -18.526 1.00 30.22 923 SER A N 1
ATOM 7104 C CA . SER A 1 923 ? -50.592 12.875 -19.131 1.00 30.22 923 SER A CA 1
ATOM 7105 C C . SER A 1 923 ? -50.879 13.927 -20.192 1.00 30.22 923 SER A C 1
ATOM 7107 O O . SER A 1 923 ? -50.445 15.084 -19.970 1.00 30.22 923 SER A O 1
#

Mean predicted aligned error: 22.0 Å

Solvent-accessible surface area (backbone atoms only — not comparable to full-atom values): 52106 Å² total; per-residue (Å²): 140,62,62,83,36,95,44,70,60,49,45,46,28,59,75,73,45,64,53,65,91,79,70,59,97,73,70,53,54,50,36,37,38,33,39,42,38,31,74,46,70,45,51,53,48,28,57,70,73,42,47,63,57,59,64,71,67,48,56,86,37,52,45,81,44,61,34,48,33,58,51,73,67,54,50,48,50,53,24,52,57,32,42,76,68,72,39,71,63,12,58,52,50,56,45,47,67,62,81,78,89,75,97,83,73,75,81,80,93,77,86,90,77,69,100,64,64,82,81,54,74,91,84,76,64,84,71,85,48,75,67,56,45,56,63,74,62,36,82,89,73,52,65,29,60,44,61,88,48,49,64,64,51,48,49,30,37,47,63,73,70,44,60,89,81,48,33,27,41,39,35,38,39,61,53,83,74,81,45,48,34,35,34,68,48,75,90,55,54,39,65,60,53,47,53,52,55,48,48,33,55,52,48,30,54,59,78,26,43,66,47,53,53,50,36,54,53,32,50,51,49,42,52,54,49,51,65,72,65,64,43,46,38,65,50,40,70,43,42,29,60,47,40,48,38,51,39,52,25,29,17,51,32,26,41,48,24,52,45,34,70,46,94,61,92,67,75,41,65,61,57,39,65,40,85,59,40,57,67,72,57,24,54,51,36,52,57,50,37,58,53,48,55,54,28,52,52,43,35,53,51,28,54,52,49,52,51,46,40,52,48,60,74,74,49,88,52,68,70,59,47,46,52,49,43,51,58,53,66,75,47,97,57,57,71,68,57,47,51,46,42,51,53,54,42,55,64,72,64,40,72,62,50,60,50,52,56,40,63,76,65,42,58,67,68,65,48,72,67,59,45,54,60,56,49,57,53,46,49,74,76,64,78,82,90,81,72,93,41,77,64,47,57,47,51,54,51,48,54,50,45,60,44,56,21,65,39,61,40,52,89,82,65,82,67,58,56,65,55,40,49,34,56,50,22,54,77,65,74,42,64,55,84,37,67,69,50,48,60,37,37,47,70,48,54,54,49,51,53,52,28,52,53,51,32,58,67,64,41,56,63,73,54,44,76,63,29,84,81,40,25,38,52,67,75,40,80,74,96,67,77,87,48,70,69,56,52,49,54,50,42,74,70,27,67,68,55,42,46,50,50,47,51,45,52,60,71,66,44,84,41,64,65,60,54,46,52,49,51,50,52,45,36,59,50,50,49,56,52,33,54,61,31,50,56,46,33,54,52,37,55,52,50,34,48,54,47,20,51,55,40,43,52,54,36,53,50,52,53,47,52,53,52,48,41,73,70,39,77,85,65,39,68,55,69,42,76,81,50,66,66,58,55,49,54,41,51,54,34,42,55,50,39,59,53,35,62,72,67,65,62,66,50,59,81,72,40,88,73,44,41,74,63,84,71,93,58,61,66,46,55,38,64,72,41,79,84,64,84,62,71,72,94,52,60,57,68,56,52,53,48,48,55,48,48,54,52,37,24,54,49,29,57,68,46,38,68,58,34,53,52,56,31,62,63,48,37,48,52,55,50,50,52,55,48,44,40,71,68,55,32,69,71,55,40,50,59,57,26,61,79,64,70,28,80,44,75,71,41,33,45,46,35,42,73,76,57,44,52,60,63,57,52,68,75,50,52,74,67,57,51,52,51,42,33,49,71,58,40,77,88,50,86,68,81,61,98,81,63,51,72,67,56,50,48,33,50,41,31,6,50,48,35,37,83,58,81,80,68,78,84,64,50,56,67,68,56,14,48,52,48,39,50,54,30,60,77,66,70,50,29,42,27,29,48,46,64,35,84,87,41,44,69,63,52,52,52,43,47,49,59,38,37,57,59,39,37,40,67,44,74,65,74,88,78,53,63,88,95,56,65,66,67,60,49,52,56,48,46,60,69,45,25,58,17,35,38,43,48,35,36,63,87,46,79,57,95,84,43,65,69,57,52,51,53,52,46,54,53,24,62,78,64,75,32,49,61,35,44,32,36,34,50,69,34,88,70,81,55,77,94,49,53,72,57,74,78,37,76,67,40,61,26,78,81,42,75,80,44,62,69,43,45,52,54,49,52,20,66,54,69,73,54,58,96,89,56,84,78,80,82,81,128

Secondary structure (DSSP, 8-state):
-----SSHHHHHHHHTT--TTS--TT----EEEEEE--S-HHHHHHHHHTHHHHHHS--TTEEEEEE----HHHHHHHHHHHHHTT-HHHHHHHHHT-----S---S-----S-TTGGG--S--S---SHHHHHHHT-TTS-TTS----HHHHHHHHHHTT--TT--EEEEEE-SSS--EEEEE-TT--HHHHHHHHHHHHHHHHHHTHHHHHHHHHHHHHHHHHHHH----HHHHHHHHHHHHHHHHHHHHHHHHHHHHHSSS---HHHHHH-TTS-HHHHHHHHHHHHHHHHHHHHHHHHHHHHHHHHHHHH---HHHHHHHHHHHHHS---HHHHHHHHHHHHHHS-THHHHHHHHHH-TT---HHHHHHHHHHHHTT--SS----HHHHHHHHHHHHHHHHTSBS-SS----HHHHHHHHHHHTT--TT-HHHHHHHHHHHHHHHHHHHHHHHHS-HHHHHH-TT-BHHHHS--SS--SHHHHHHHHHT-HHHHHHHHHHHHHS---HHHHHHHHHHHHHHHHHHHHHHHHHHHHHHHHHHHHHHHHHHHHHHHHHHHHHHHH-TTTSPPPP---HHHHHHHHHHHHHHHHHHHT---GGGG-TT-EE---SS-HHHHTT----------SHHHHHHHHHHHHHHHHHHHHHHHHHHHHHTT-HHHHHHHHHHHHH-HHHHHHHHHTTT--SHHHHHHHHHTTTHHHHHHTS-HHHHHHHHHHH-TTSPPPPSS--HHHHHHHHHHHHTPPP--SS----HHHHHHHHHHHHHTT-BSEEEE--TTSHHHHHHHHHHHHHTT--EE--GGGSPTTS-HHHHHHHHHHHBSSEEEEE-TT---TT-HHHHHHHHHHHHHTT--EEEEEPTT--S--GGGGGGGGS--EE-SS-TT-HHHHHHHHHHHH---TT-S-PPP-

Radius of gyration: 49.21 Å; Cα contacts (8 Å, |Δi|>4): 993; chains: 1; bounding box: 115×69×138 Å

Foldseek 3Di:
DFDADPDLLSVCCVLVVVVVVQDDLPLAEFKEKEWLAAPDPQLVCLLLPFVVVVVVPDDSHYYYAYAYNDDPVRLVVSLVVCVVVVDPSNVLSVLQPDDDDDDPDPDDDDDDDADQVSPDDPLDDPQPDDVSVVVSCDDPPRNHHYDHDNPLSQLLCVQLVHDNHFTKMWMFGQFDPTFIKIFTDVPDHSVVVSVVVVVLSVVLCVVCVVLSVLLVVLSVLLSVLVVLLRFDLCQLVCQLVLLLLLQVLLLLLLVQLLQLVDPDDGDLVVNLPRPSHDVVVSVVSVVVNVVLVVLVVLVVVLVLLVVLLVQLVVDPDLVSLLVSLVSVCVDPDDPVLVVLSVVLNVVSVAPLVVLLVLLVVQLLPQDLVNLVVLCVLQVVVQDDDDDPDPVVSVVLVVQLCVLQQQAALEPPDPPPLLSSLCSSCVVSVHHSPDPSSCVSCVVVSVVSVVSSVVNSVSPDCLCSVQRPNHGNCLSHPDPDDSDPVSSVVSCVVRVSSVVSSVVVCPVVDPCPVVSSVSSVVSSVVSVVVSVVSVVSNVVSSVSSNVVSVVSVVVLVVSLVVLVCCLPDPVNRRDQDPLDVVSLVSSVVSLVSSSVSSVPRDRSVVVDPSMGTRPDPDDSCVSSVHDDDPSDRPRCVVVNVVSVVSSVSSVVSVVSNVVSSVSSVCSALLNVLVVLLCVLQNDVRSCVLCVVQVNNDVVSSVVCQVVVVLLVSLVPDDPVSLQSSLCVLCVPDDHAPPDDDSLSSSSSSQSSSSHHRDPAFDQPDQVVLVVLLVVCVVVVAALEEEADAPVCVVQVVVLQVLCSSNSHHYDYDLVPPDPPDDSVVVSVVNLVRYQAYEYEAEQVGHDPPCPVVVVVSVVSCVVPVRHYEYEYAANHDDHPPVVVVNVVHDYQYDHHGSPDRVSSQVVSCSSPVDHSPDDDDDDD